Protein AF-0000000085171346 (afdb_homodimer)

pLDDT: mean 80.39, std 16.04, range [21.66, 97.88]

Radius of gyration: 39.66 Å; Cα contacts (8 Å, |Δi|>4): 2403; chains: 2; bounding box: 142×146×103 Å

Secondary structure (DSSP, 8-state):
-------------------------HHHHHHHHHHHHHHHHGGGGG-BEEHHHHHHHH---HHHHHHHHHHH-SSS-TTS-TTS--EE-HHHHHHHHHHHHHHHTT--HHHHHHHHHHTHHHHHH-TT-BHHHHHHHHHHHHHHHHHHHHHHHHHHHHHHHHHHHH-TT-EEEEEEEESS---S--HHHHHHHHHHHHH--TT-EEEEEHHHHHT-----S--SS------EEEEE-SS-PBPP--TTEEEEEE--TT-TT-EEEEEEE-SSSPPPPSB-----HHHHHHHHHHHHHHHHHHHHHHHHHHTTT--EETTS------HHHHHHHHHHHHHHHHGGGGGGEEEEEEEES-SSS--EEEEEEEESS-HHHHHH-EEE-STT-SHHHHHHHHHTS-EEES-TTT-TTSTTHHHHT-SEEEEEEE--SSSS--SEEEEEEESSTT-S-SHHHHHHHHHHHHHHHHHHHHHHHHHHHHHHHHHHHHTHHHHHHHHHTSSTT-HHHHHHHHHHHHHHHHHHHHHHH-S-HHHHHHHHHT-EEEEEEEEETTTTT----SSS-HHHHHHHHHHHHHHHH-TT--EEEETTTEEEEEEES--HHHHHHHHHHHHHHHHHSPB--TT--S-B---EEEEEEEEEHHHHHHH-SS-HHHHHHHHHHHHHHHHHHHTT-SS-EEEEETTEEEE-/-------------------------HHHHHHHHHHHHHHHHGGGGG-BEEHHHHHHHH---HHHHHHHHHHH-SSS-TTS-TTS--EE-HHHHHHHHHHHHHHHTT--HHHHHHHHHHTHHHHHH-TT-BHHHHHHHHHHHHHHHHHHHHHHHHHHHHHHHHHHHH-TT-EEEEEEEESS---S--HHHHHHHHHHHHH--TT-EEEEEHHHHHT--------SS------EEEEE-SS-PBPP--TTEEEEEE--TT-TT-EEEEEEE-SSSPPPPSB-----HHHHHHHHHHHHHHHHHHHHHHHHHHTTT--EETTS------HHHHHHHHHHHHHHHHGGGGGGEEEEEEEES-SSS--EEEEEEEESS-HHHHHH-EEE-STT-SHHHHHHHHHTS-EEES-TTT-TTSTTHHHHT-SEEEEEEE--SSSS--SEEEEEEESSTT-S-SHHHHHHHHHHHHHHHHHHHHHHHHHHHHHHHHHHHHTHHHHHHHHHTSSTT-HHHHHHHHHHHHHHHHHHHHHHH-S-HHHHHHHHHT-EEEEEEEEETTTTT----SSS-HHHHHHHHHHHHHHHH-TT---EEETTTEEEEEEES--HHHHHHHHHHHHHHHHHSPB--TT--S-B---EEEEEEEEEHHHHHHH-SS-HHHHHHHHHHHHHHHHHHHTT-SS-EEEEETTEEEE-

InterPro domains:
  IPR000551 MerR-type HTH domain [PF13411] (50-117)
  IPR009061 Putative DNA-binding domain superfamily [SSF46955] (50-120)
  IPR029016 GAF-like domain superfamily [G3DSA:3.30.450.40] (322-468)

Sequence (1384 aa):
MDRTAHGLTSLRNGVKTLPLAPMRDNSEIRTLIDRVLPVVDEWREHLTVSIGRATELTGLKDTQIRYFEELYRQDRDPAASSGVTRSYSLTDLRRLAVFAELLKEGYRPAQAAEIVRSFADAIDYGAAYTVADALRREGDAITDGFLLSRLASQVIFAAQREIGERLPDARIIAMFLVERRIDGVSAEEFVDIARDIATHPQNVLVAVDRAAVIGNESDSSESVWSDDESSIVLFYSRDPWSVPVPDRAQFCYYRPPSTPDATVVFMVESAGYRSIPPELTVKTSARDHLLDWMVRMCLSIFPEFRQATRAHNYRYRSDGYRLAHTRQSLTRLMHRVRDLIFGDDADVSVACLLLPDDLYKPMYLSILAHAGYPEARARQARLMLYGEGEGLSGRAFNAREPFLTLDAEQDLRVFGAQDERCKVALAAPLLSHWDTHPFGVLYLASQRPASPLWSETAFVALVFGNILSELLGRWWLTRLRRKHDNLLHRYVAEYIRWFNGMDMHGPEFNEGLQQIERIWERIAVTSASSGNVRTVVERLSRQYVTLVVLDIDRSRQLHSRGDEPFLLAAQRHVHQAIAQILPDVRGYWFKNDHTLLVLDGYAPEEAIVLIRRIAGRVQMVPVVIEGRTERTTVTISAALKSLSYQELYDLSHHDREVLRSSLMTIIDTIYEQTRGCERTIKVFQHGVWEKVMDRTAHGLTSLRNGVKTLPLAPMRDNSEIRTLIDRVLPVVDEWREHLTVSIGRATELTGLKDTQIRYFEELYRQDRDPAASSGVTRSYSLTDLRRLAVFAELLKEGYRPAQAAEIVRSFADAIDYGAAYTVADALRREGDAITDGFLLSRLASQVIFAAQREIGERLPDARIIAMFLVERRIDGVSAEEFVDIARDIATHPQNVLVAVDRAAVIGNESDSSESVWSDDESSIVLFYSRDPWSVPVPDRAQFCYYRPPSTPDATVVFMVESAGYRSIPPELTVKTSARDHLLDWMVRMCLSIFPEFRQATRAHNYRYRSDGYRLAHTRQSLTRLMHRVRDLIFGDDADVSVACLLLPDDLYKPMYLSILAHAGYPEARARQARLMLYGEGEGLSGRAFNAREPFLTLDAEQDLRVFGAQDERCKVALAAPLLSHWDTHPFGVLYLASQRPASPLWSETAFVALVFGNILSELLGRWWLTRLRRKHDNLLHRYVAEYIRWFNGMDMHGPEFNEGLQQIERIWERIAVTSASSGNVRTVVERLSRQYVTLVVLDIDRSRQLHSRGDEPFLLAAQRHVHQAIAQILPDVRGYWFKNDHTLLVLDGYAPEEAIVLIRRIAGRVQMVPVVIEGRTERTTVTISAALKSLSYQELYDLSHHDREVLRSSLMTIIDTIYEQTRGCERTIKVFQHGVWEKV

Nearest PDB structures (foldseek):
  4zmu-assembly2_D  TM=3.677E-01  e=5.488E-09  Pseudomonas aeruginosa PAO1
  4zmm-assembly1_B  TM=7.211E-01  e=3.772E-04  Pseudomonas aeruginosa PAO1
  7e6g-assembly1_B  TM=4.509E-01  e=1.638E-04  Pseudomonas aeruginosa
  2v0n-assembly1_B  TM=5.466E-01  e=1.286E-03  Caulobacter vibrioides CB15
  5xge-assembly1_A  TM=4.042E-01  e=8.270E-04  Pseudomonas aeruginosa PAO1

Organism: Roseiflexus castenholzii (strain DSM 13941 / HLO8) (NCBI:txid383372)

Structure (mmCIF, N/CA/C/O backbone):
data_AF-0000000085171346-model_v1
#
loop_
_entity.id
_entity.type
_entity.pdbx_description
1 polymer 'Putative transcriptional regulator, MerR family'
#
loop_
_atom_site.group_PDB
_atom_site.id
_atom_site.type_symbol
_atom_site.label_atom_id
_atom_site.label_alt_id
_atom_site.label_comp_id
_atom_site.label_asym_id
_atom_site.label_entity_id
_atom_site.label_seq_id
_atom_site.pdbx_PDB_ins_code
_atom_site.Cartn_x
_atom_site.Cartn_y
_atom_site.Cartn_z
_atom_site.occupancy
_atom_site.B_iso_or_equiv
_atom_site.auth_seq_id
_atom_site.auth_comp_id
_atom_site.auth_asym_id
_atom_site.auth_atom_id
_atom_site.pdbx_PDB_model_num
ATOM 1 N N . MET A 1 1 ? -18.75 100.688 -12.195 1 21.97 1 MET A N 1
ATOM 2 C CA . MET A 1 1 ? -17.375 100.312 -12.555 1 21.97 1 MET A CA 1
ATOM 3 C C . MET A 1 1 ? -17.125 98.875 -12.305 1 21.97 1 MET A C 1
ATOM 5 O O . MET A 1 1 ? -17.359 98.375 -11.211 1 21.97 1 MET A O 1
ATOM 9 N N . ASP A 1 2 ? -17.219 98.062 -13.43 1 23.2 2 ASP A N 1
ATOM 10 C CA . ASP A 1 2 ? -17.422 96.688 -13.875 1 23.2 2 ASP A CA 1
ATOM 11 C C . ASP A 1 2 ? -16.188 95.812 -13.562 1 23.2 2 ASP A C 1
ATOM 13 O O . ASP A 1 2 ? -15.203 95.875 -14.305 1 23.2 2 ASP A O 1
ATOM 17 N N . ARG A 1 3 ? -15.781 95.875 -12.281 1 25.91 3 ARG A N 1
ATOM 18 C CA . ARG A 1 3 ? -14.531 95.312 -11.789 1 25.91 3 ARG A CA 1
ATOM 19 C C . ARG A 1 3 ? -14.414 93.812 -12.148 1 25.91 3 ARG A C 1
ATOM 21 O O . ARG A 1 3 ? -15.266 93.062 -11.773 1 25.91 3 ARG A O 1
ATOM 28 N N . THR A 1 4 ? -13.797 93.562 -13.312 1 23.09 4 THR A N 1
ATOM 29 C CA . THR A 1 4 ? -13.492 92.375 -14.109 1 23.09 4 THR A CA 1
ATOM 30 C C . THR A 1 4 ? -12.672 91.375 -13.297 1 23.09 4 THR A C 1
ATOM 32 O O . THR A 1 4 ? -11.555 91.688 -12.867 1 23.09 4 THR A O 1
ATOM 35 N N . ALA A 1 5 ? -13.336 90.625 -12.414 1 26.7 5 ALA A N 1
ATOM 36 C CA . ALA A 1 5 ? -12.789 89.688 -11.492 1 26.7 5 ALA A CA 1
ATOM 37 C C . ALA A 1 5 ? -11.945 88.625 -12.242 1 26.7 5 ALA A C 1
ATOM 39 O O . ALA A 1 5 ? -12.43 88 -13.18 1 26.7 5 ALA A O 1
ATOM 40 N N . HIS A 1 6 ? -10.633 88.875 -12.461 1 24.28 6 HIS A N 1
ATOM 41 C CA . HIS A 1 6 ? -9.586 88.125 -13.125 1 24.28 6 HIS A CA 1
ATOM 42 C C . HIS A 1 6 ? -9.555 86.688 -12.609 1 24.28 6 HIS A C 1
ATOM 44 O O . HIS A 1 6 ? -9.641 86.438 -11.406 1 24.28 6 HIS A O 1
ATOM 50 N N . GLY A 1 7 ? -9.984 85.688 -13.43 1 22.2 7 GLY A N 1
ATOM 51 C CA . GLY A 1 7 ? -10.195 84.25 -13.344 1 22.2 7 GLY A CA 1
ATOM 52 C C . GLY A 1 7 ? -8.922 83.5 -13.031 1 22.2 7 GLY A C 1
ATOM 53 O O . GLY A 1 7 ? -7.945 83.562 -13.781 1 22.2 7 GLY A O 1
ATOM 54 N N . LEU A 1 8 ? -8.453 83.375 -11.758 1 22.5 8 LEU A N 1
ATOM 55 C CA . LEU A 1 8 ? -7.262 82.625 -11.344 1 22.5 8 LEU A CA 1
ATOM 56 C C . LEU A 1 8 ? -7.293 81.25 -11.891 1 22.5 8 LEU A C 1
ATOM 58 O O . LEU A 1 8 ? -8.211 80.438 -11.602 1 22.5 8 LEU A O 1
ATOM 62 N N . THR A 1 9 ? -6.75 80.938 -13.141 1 22.72 9 THR A N 1
ATOM 63 C CA . THR A 1 9 ? -6.512 79.688 -13.875 1 22.72 9 THR A CA 1
ATOM 64 C C . THR A 1 9 ? -5.707 78.688 -13.031 1 22.72 9 THR A C 1
ATOM 66 O O . THR A 1 9 ? -4.59 79 -12.609 1 22.72 9 THR A O 1
ATOM 69 N N . SER A 1 10 ? -6.344 77.875 -12.125 1 22.83 10 SER A N 1
ATOM 70 C CA . SER A 1 10 ? -5.781 76.812 -11.281 1 22.83 10 SER A CA 1
ATOM 71 C C . SER A 1 10 ? -4.938 75.875 -12.094 1 22.83 10 SER A C 1
ATOM 73 O O . SER A 1 10 ? -5.434 75.25 -13.047 1 22.83 10 SER A O 1
ATOM 75 N N . LEU A 1 11 ? -3.625 76.062 -12.398 1 23.23 11 LEU A N 1
ATOM 76 C CA . LEU A 1 11 ? -2.648 75.188 -13.031 1 23.23 11 LEU A CA 1
ATOM 77 C C . LEU A 1 11 ? -2.629 73.812 -12.367 1 23.23 11 LEU A C 1
ATOM 79 O O . LEU A 1 11 ? -2.148 73.688 -11.234 1 23.23 11 LEU A O 1
ATOM 83 N N . ARG A 1 12 ? -3.674 72.938 -12.555 1 24.38 12 ARG A N 1
ATOM 84 C CA . ARG A 1 12 ? -3.672 71.5 -12.195 1 24.38 12 ARG A CA 1
ATOM 85 C C . ARG A 1 12 ? -2.459 70.812 -12.781 1 24.38 12 ARG A C 1
ATOM 87 O O . ARG A 1 12 ? -2.34 70.688 -14 1 24.38 12 ARG A O 1
ATOM 94 N N . ASN A 1 13 ? -1.239 71 -12.25 1 24.33 13 ASN A N 1
ATOM 95 C CA . ASN A 1 13 ? -0.07 70.25 -12.656 1 24.33 13 ASN A CA 1
ATOM 96 C C . ASN A 1 13 ? -0.399 68.75 -12.797 1 24.33 13 ASN A C 1
ATOM 98 O O . ASN A 1 13 ? -0.906 68.125 -11.859 1 24.33 13 ASN A O 1
ATOM 102 N N . GLY A 1 14 ? -0.839 68.312 -13.969 1 27.05 14 GLY A N 1
ATOM 103 C CA . GLY A 1 14 ? -1.057 66.938 -14.414 1 27.05 14 GLY A CA 1
ATOM 104 C C . GLY A 1 14 ? 0.044 66 -13.992 1 27.05 14 GLY A C 1
ATOM 105 O O . GLY A 1 14 ? 1.166 66.062 -14.492 1 27.05 14 GLY A O 1
ATOM 106 N N . VAL A 1 15 ? 0.15 65.75 -12.703 1 28.81 15 VAL A N 1
ATOM 107 C CA . VAL A 1 15 ? 1.062 64.625 -12.398 1 28.81 15 VAL A CA 1
ATOM 108 C C . VAL A 1 15 ? 0.842 63.5 -13.383 1 28.81 15 VAL A C 1
ATOM 110 O O . VAL A 1 15 ? -0.234 62.906 -13.422 1 28.81 15 VAL A O 1
ATOM 113 N N . LYS A 1 16 ? 1.361 63.656 -14.594 1 31.62 16 LYS A N 1
ATOM 114 C CA . LYS A 1 16 ? 1.414 62.562 -15.562 1 31.62 16 LYS A CA 1
ATOM 115 C C . LYS A 1 16 ? 1.683 61.219 -14.867 1 31.62 16 LYS A C 1
ATOM 117 O O . LYS A 1 16 ? 2.721 61.031 -14.227 1 31.62 16 LYS A O 1
ATOM 122 N N . THR A 1 17 ? 0.627 60.625 -14.516 1 31.89 17 THR A N 1
ATOM 123 C CA . THR A 1 17 ? 0.754 59.219 -14.156 1 31.89 17 THR A CA 1
ATOM 124 C C . THR A 1 17 ? 1.659 58.469 -15.141 1 31.89 17 THR A C 1
ATOM 126 O O . THR A 1 17 ? 1.366 58.438 -16.344 1 31.89 17 THR A O 1
ATOM 129 N N . LEU A 1 18 ? 2.939 58.781 -15.094 1 31.64 18 LEU A N 1
ATOM 130 C CA . LEU A 1 18 ? 3.809 57.938 -15.922 1 31.64 18 LEU A CA 1
ATOM 131 C C . LEU A 1 18 ? 3.184 56.594 -16.188 1 31.64 18 LEU A C 1
ATOM 133 O O . LEU A 1 18 ? 2.662 55.938 -15.258 1 31.64 18 LEU A O 1
ATOM 137 N N . PRO A 1 19 ? 2.762 56.375 -17.406 1 33.16 19 PRO A N 1
ATOM 138 C CA . PRO A 1 19 ? 2.254 55.031 -17.703 1 33.16 19 PRO A CA 1
ATOM 139 C C . PRO A 1 19 ? 3.084 53.938 -17.031 1 33.16 19 PRO A C 1
ATOM 141 O O . PRO A 1 19 ? 4.316 53.969 -17.062 1 33.16 19 PRO A O 1
ATOM 144 N N . LEU A 1 20 ? 2.568 53.375 -16.016 1 35.28 20 LEU A N 1
ATOM 145 C CA . LEU A 1 20 ? 3.182 52.188 -15.43 1 35.28 20 LEU A CA 1
ATOM 146 C C . LEU A 1 20 ? 3.756 51.281 -16.516 1 35.28 20 LEU A C 1
ATOM 148 O O . LEU A 1 20 ? 3.037 50.844 -17.422 1 35.28 20 LEU A O 1
ATOM 152 N N . ALA A 1 21 ? 4.91 51.625 -17.062 1 36.25 21 ALA A N 1
ATOM 153 C CA . ALA A 1 21 ? 5.5 50.656 -17.969 1 36.25 21 ALA A CA 1
ATOM 154 C C . ALA A 1 21 ? 4.953 49.25 -17.703 1 36.25 21 ALA A C 1
ATOM 156 O O . ALA A 1 21 ? 4.703 48.875 -16.547 1 36.25 21 ALA A O 1
ATOM 157 N N . PRO A 1 22 ? 4.402 48.594 -18.703 1 38.31 22 PRO A N 1
ATOM 158 C CA . PRO A 1 22 ? 3.807 47.25 -18.578 1 38.31 22 PRO A CA 1
ATOM 159 C C . PRO A 1 22 ? 4.559 46.375 -17.594 1 38.31 22 PRO A C 1
ATOM 161 O O . PRO A 1 22 ? 5.789 46.281 -17.656 1 38.31 22 PRO A O 1
ATOM 164 N N . MET A 1 23 ? 4.086 46.344 -16.391 1 39.31 23 MET A N 1
ATOM 165 C CA . MET A 1 23 ? 4.52 45.469 -15.297 1 39.31 23 MET A CA 1
ATOM 166 C C . MET A 1 23 ? 5.164 44.188 -15.828 1 39.31 23 MET A C 1
ATOM 168 O O . MET A 1 23 ? 4.551 43.469 -16.594 1 39.31 23 MET A O 1
ATOM 172 N N . ARG A 1 24 ? 6.301 44.156 -16.062 1 44.88 24 ARG A N 1
ATOM 173 C CA . ARG A 1 24 ? 7.008 42.906 -16.281 1 44.88 24 ARG A CA 1
ATOM 174 C C . ARG A 1 24 ? 6.281 41.75 -15.602 1 44.88 24 ARG A C 1
ATOM 176 O O . ARG A 1 24 ? 5.543 41.938 -14.633 1 44.88 24 ARG A O 1
ATOM 183 N N . ASP A 1 25 ? 6.34 40.438 -16.203 1 54.75 25 ASP A N 1
ATOM 184 C CA . ASP A 1 25 ? 5.66 39.156 -16.031 1 54.75 25 ASP A CA 1
ATOM 185 C C . ASP A 1 25 ? 5.688 38.719 -14.57 1 54.75 25 ASP A C 1
ATOM 187 O O . ASP A 1 25 ? 6.73 38.781 -13.914 1 54.75 25 ASP A O 1
ATOM 191 N N . ASN A 1 26 ? 4.461 38.906 -13.93 1 61.94 26 ASN A N 1
ATOM 192 C CA . ASN A 1 26 ? 4.188 38.406 -12.594 1 61.94 26 ASN A CA 1
ATOM 193 C C . ASN A 1 26 ? 5.039 37.156 -12.273 1 61.94 26 ASN A C 1
ATOM 195 O O . ASN A 1 26 ? 5.492 37 -11.141 1 61.94 26 ASN A O 1
ATOM 199 N N . SER A 1 27 ? 5.34 36.594 -13.359 1 64.75 27 SER A N 1
ATOM 200 C CA . SER A 1 27 ? 6.121 35.375 -13.148 1 64.75 27 SER A CA 1
ATOM 201 C C . SER A 1 27 ? 7.566 35.688 -12.789 1 64.75 27 SER A C 1
ATOM 203 O O . SER A 1 27 ? 8.172 35 -11.961 1 64.75 27 SER A O 1
ATOM 205 N N . GLU A 1 28 ? 8.078 36.781 -13.422 1 71.5 28 GLU A N 1
ATOM 206 C CA . GLU A 1 28 ? 9.469 37.156 -13.156 1 71.5 28 GLU A CA 1
ATOM 207 C C . GLU A 1 28 ? 9.633 37.688 -11.734 1 71.5 28 GLU A C 1
ATOM 209 O O . GLU A 1 28 ? 10.633 37.375 -11.07 1 71.5 28 GLU A O 1
ATOM 214 N N . ILE A 1 29 ? 8.68 38.438 -11.305 1 75.81 29 ILE A N 1
ATOM 215 C CA . ILE A 1 29 ? 8.742 39 -9.961 1 75.81 29 ILE A CA 1
ATOM 216 C C . ILE A 1 29 ? 8.609 37.875 -8.93 1 75.81 29 ILE A C 1
ATOM 218 O O . ILE A 1 29 ? 9.32 37.875 -7.918 1 75.81 29 ILE A O 1
ATOM 222 N N . ARG A 1 30 ? 7.844 36.969 -9.297 1 71.12 30 ARG A N 1
ATOM 223 C CA . ARG A 1 30 ? 7.676 35.844 -8.398 1 71.12 30 ARG A CA 1
ATOM 224 C C . ARG A 1 30 ? 8.961 35.031 -8.289 1 71.12 30 ARG A C 1
ATOM 226 O O . ARG A 1 30 ? 9.336 34.594 -7.203 1 71.12 30 ARG A O 1
ATOM 233 N N . THR A 1 31 ? 9.523 34.875 -9.406 1 72.19 31 THR A N 1
ATOM 234 C CA . THR A 1 31 ? 10.797 34.188 -9.406 1 72.19 31 THR A CA 1
ATOM 235 C C . THR A 1 31 ? 11.828 34.906 -8.555 1 72.19 31 THR A C 1
ATOM 237 O O . THR A 1 31 ? 12.625 34.281 -7.852 1 72.19 31 THR A O 1
ATOM 240 N N . LEU A 1 32 ? 11.828 36.188 -8.734 1 76.81 32 LEU A N 1
ATOM 241 C CA . LEU A 1 32 ? 12.734 37 -7.949 1 76.81 32 LEU A CA 1
ATOM 242 C C . LEU A 1 32 ? 12.453 36.844 -6.457 1 76.81 32 LEU A C 1
ATOM 244 O O . LEU A 1 32 ? 13.383 36.688 -5.66 1 76.81 32 LEU A O 1
ATOM 248 N N . ILE A 1 33 ? 11.25 36.875 -6.086 1 76.88 33 ILE A N 1
ATOM 249 C CA . ILE A 1 33 ? 10.852 36.75 -4.691 1 76.88 33 ILE A CA 1
ATOM 250 C C . ILE A 1 33 ? 11.297 35.375 -4.16 1 76.88 33 ILE A C 1
ATOM 252 O O . ILE A 1 33 ? 11.844 35.281 -3.059 1 76.88 33 ILE A O 1
ATOM 256 N N . ASP A 1 34 ? 11.164 34.438 -5.031 1 68 34 ASP A N 1
ATOM 257 C CA . ASP A 1 34 ? 11.523 33.062 -4.645 1 68 34 ASP A CA 1
ATOM 258 C C . ASP A 1 34 ? 13.023 32.938 -4.402 1 68 34 ASP A C 1
ATOM 260 O O . ASP A 1 34 ? 13.461 32.125 -3.578 1 68 34 ASP A O 1
ATOM 264 N N . ARG A 1 35 ? 13.664 33.656 -5.102 1 70.19 35 ARG A N 1
ATOM 265 C CA . ARG A 1 35 ? 15.117 33.625 -4.98 1 70.19 35 ARG A CA 1
ATOM 266 C C . ARG A 1 35 ? 15.586 34.406 -3.748 1 70.19 35 ARG A C 1
ATOM 268 O O . ARG A 1 35 ? 16.531 34 -3.072 1 70.19 35 ARG A O 1
ATOM 275 N N . VAL A 1 36 ? 14.906 35.438 -3.398 1 75.81 36 VAL A N 1
ATOM 276 C CA . VAL A 1 36 ? 15.375 36.406 -2.389 1 75.81 36 VAL A CA 1
ATOM 277 C C . VAL A 1 36 ? 14.945 35.906 -1.002 1 75.81 36 VAL A C 1
ATOM 279 O O . VAL A 1 36 ? 15.727 36 -0.049 1 75.81 36 VAL A O 1
ATOM 282 N N . LEU A 1 37 ? 13.789 35.344 -0.91 1 73.5 37 LEU A N 1
ATOM 283 C CA . LEU A 1 37 ? 13.172 35.125 0.396 1 73.5 37 LEU A CA 1
ATOM 284 C C . LEU A 1 37 ? 13.938 34.062 1.19 1 73.5 37 LEU A C 1
ATOM 286 O O . LEU A 1 37 ? 14.164 34.219 2.393 1 73.5 37 LEU A O 1
ATOM 290 N N . PRO A 1 38 ? 14.383 33.031 0.44 1 65.62 38 PRO A N 1
ATOM 291 C CA . PRO A 1 38 ? 15.148 32.062 1.237 1 65.62 38 PRO A CA 1
ATOM 292 C C . PRO A 1 38 ? 16.391 32.688 1.88 1 65.62 38 PRO A C 1
ATOM 294 O O . PRO A 1 38 ? 16.766 32.312 2.994 1 65.62 38 PRO A O 1
ATOM 297 N N . VAL A 1 39 ? 17 33.625 1.262 1 69.19 39 VAL A N 1
ATOM 298 C CA . VAL A 1 39 ? 18.172 34.312 1.784 1 69.19 39 VAL A CA 1
ATOM 299 C C . VAL A 1 39 ? 17.797 35.156 2.996 1 69.19 39 VAL A C 1
ATOM 301 O O . VAL A 1 39 ? 18.516 35.188 3.992 1 69.19 39 VAL A O 1
ATOM 304 N N . VAL A 1 40 ? 16.688 35.781 2.848 1 74.88 40 VAL A N 1
ATOM 305 C CA . VAL A 1 40 ? 16.234 36.656 3.924 1 74.88 40 VAL A CA 1
ATOM 306 C C . VAL A 1 40 ? 15.883 35.812 5.152 1 74.88 40 VAL A C 1
ATOM 308 O O . VAL A 1 40 ? 16.109 36.25 6.289 1 74.88 40 VAL A O 1
ATOM 311 N N . ASP A 1 41 ? 15.422 34.688 4.875 1 68.81 41 ASP A N 1
ATOM 312 C CA . ASP A 1 41 ? 15.023 33.812 5.988 1 68.81 41 ASP A CA 1
ATOM 313 C C . ASP A 1 41 ? 16.234 33.438 6.852 1 68.81 41 ASP A C 1
ATOM 315 O O . ASP A 1 41 ? 16.078 33.188 8.047 1 68.81 41 ASP A O 1
ATOM 319 N N . GLU A 1 42 ? 17.312 33.469 6.246 1 66.31 42 GLU A N 1
ATOM 320 C CA . GLU A 1 42 ? 18.531 33.219 7 1 66.31 42 GLU A CA 1
ATOM 321 C C . GLU A 1 42 ? 18.859 34.375 7.922 1 66.31 42 GLU A C 1
ATOM 323 O O . GLU A 1 42 ? 19.625 34.219 8.883 1 66.31 42 GLU A O 1
ATOM 328 N N . TRP A 1 43 ? 18.281 35.531 7.621 1 72.75 43 TRP A N 1
ATOM 329 C CA . TRP A 1 43 ? 18.594 36.719 8.406 1 72.75 43 TRP A CA 1
ATOM 330 C C . TRP A 1 43 ? 17.875 36.688 9.75 1 72.75 43 TRP A C 1
ATOM 332 O O . TRP A 1 43 ? 18.078 37.562 10.594 1 72.75 43 TRP A O 1
ATOM 342 N N . ARG A 1 44 ? 17.109 35.625 9.922 1 72.38 44 ARG A N 1
ATOM 343 C CA . ARG A 1 44 ? 16.359 35.5 11.172 1 72.38 44 ARG A CA 1
ATOM 344 C C . ARG A 1 44 ? 17.297 35.5 12.367 1 72.38 44 ARG A C 1
ATOM 346 O O . ARG A 1 44 ? 16.938 35.969 13.445 1 72.38 44 ARG A O 1
ATOM 353 N N . GLU A 1 45 ? 18.375 34.969 12.086 1 68.44 45 GLU A N 1
ATOM 354 C CA . GLU A 1 45 ? 19.359 34.844 13.164 1 68.44 45 GLU A CA 1
ATOM 355 C C . GLU A 1 45 ? 19.875 36.188 13.617 1 68.44 45 GLU A C 1
ATOM 357 O O . GLU A 1 45 ? 20.375 36.344 14.734 1 68.44 45 GLU A O 1
ATOM 362 N N . HIS A 1 46 ? 19.688 37.188 12.82 1 75.06 46 HIS A N 1
ATOM 363 C CA . HIS A 1 46 ? 20.203 38.5 13.125 1 75.06 46 HIS A CA 1
ATOM 364 C C . HIS A 1 46 ? 19.172 39.344 13.859 1 75.06 46 HIS A C 1
ATOM 366 O O . HIS A 1 46 ? 19.484 40.438 14.352 1 75.06 46 HIS A O 1
ATOM 372 N N . LEU A 1 47 ? 18.047 38.844 13.891 1 79.75 47 LEU A N 1
ATOM 373 C CA . LEU A 1 47 ? 16.969 39.625 14.516 1 79.75 47 LEU A CA 1
ATOM 374 C C . LEU A 1 47 ? 17.078 39.562 16.031 1 79.75 47 LEU A C 1
ATOM 376 O O . LEU A 1 47 ? 17.375 38.5 16.609 1 79.75 47 LEU A O 1
ATOM 380 N N . THR A 1 48 ? 17.016 40.719 16.688 1 82.62 48 THR A N 1
ATOM 381 C CA . THR A 1 48 ? 17.125 40.781 18.141 1 82.62 48 THR A CA 1
ATOM 382 C C . THR A 1 48 ? 16.047 41.688 18.719 1 82.62 48 THR A C 1
ATOM 384 O O . THR A 1 48 ? 15.336 42.375 17.984 1 82.62 48 THR A O 1
ATOM 387 N N . VAL A 1 49 ? 15.859 41.594 19.953 1 80.94 49 VAL A N 1
ATOM 388 C CA . VAL A 1 49 ? 15.008 42.531 20.688 1 80.94 49 VAL A CA 1
ATOM 389 C C . VAL A 1 49 ? 15.836 43.281 21.734 1 80.94 49 VAL A C 1
ATOM 391 O O . VAL A 1 49 ? 16.891 42.781 22.156 1 80.94 49 VAL A O 1
ATOM 394 N N . SER A 1 50 ? 15.383 44.531 22.109 1 80.19 50 SER A N 1
ATOM 395 C CA . SER A 1 50 ? 16.031 45.312 23.172 1 80.19 50 SER A CA 1
ATOM 396 C C . SER A 1 50 ? 15.742 44.688 24.547 1 80.19 50 SER A C 1
ATOM 398 O O . SER A 1 50 ? 14.883 43.812 24.672 1 80.19 50 SER A O 1
ATOM 400 N N . ILE A 1 51 ? 16.531 45.125 25.469 1 81.5 51 ILE A N 1
ATOM 401 C CA . ILE A 1 51 ? 16.359 44.625 26.828 1 81.5 51 ILE A CA 1
ATOM 402 C C . ILE A 1 51 ? 14.961 44.938 27.328 1 81.5 51 ILE A C 1
ATOM 404 O O . ILE A 1 51 ? 14.352 44.156 28.062 1 81.5 51 ILE A O 1
ATOM 408 N N . GLY A 1 52 ? 14.461 46.156 26.969 1 78.62 52 GLY A N 1
ATOM 409 C CA . GLY A 1 52 ? 13.109 46.5 27.359 1 78.62 52 GLY A CA 1
ATOM 410 C C . GLY A 1 52 ? 12.062 45.531 26.844 1 78.62 52 GLY A C 1
ATOM 411 O O . GLY A 1 52 ? 11.18 45.094 27.594 1 78.62 52 GLY A O 1
ATOM 412 N N . ARG A 1 53 ? 12.188 45.219 25.641 1 83.5 53 ARG A N 1
ATOM 413 C CA . ARG A 1 53 ? 11.242 44.281 25.031 1 83.5 53 ARG A CA 1
ATOM 414 C C . ARG A 1 53 ? 11.422 42.875 25.609 1 83.5 53 ARG A C 1
ATOM 416 O O . ARG A 1 53 ? 10.445 42.125 25.781 1 83.5 53 ARG A O 1
ATOM 423 N N . ALA A 1 54 ? 12.633 42.531 25.859 1 87.31 54 ALA A N 1
ATOM 424 C CA . ALA A 1 54 ? 12.891 41.219 26.484 1 87.31 54 ALA A CA 1
ATOM 425 C C . ALA A 1 54 ? 12.211 41.125 27.844 1 87.31 54 ALA A C 1
ATOM 427 O O . ALA A 1 54 ? 11.664 40.062 28.188 1 87.31 54 ALA A O 1
ATOM 428 N N . THR A 1 55 ? 12.266 42.188 28.547 1 86.81 55 THR A N 1
ATOM 429 C CA . THR A 1 55 ? 11.602 42.219 29.844 1 86.81 55 THR A CA 1
ATOM 430 C C . THR A 1 55 ? 10.094 42.031 29.688 1 86.81 55 THR A C 1
ATOM 432 O O . THR A 1 55 ? 9.484 41.281 30.453 1 86.81 55 THR A O 1
ATOM 435 N N . GLU A 1 56 ? 9.57 42.656 28.734 1 85.44 56 GLU A N 1
ATOM 436 C CA . GLU A 1 56 ? 8.141 42.531 28.484 1 85.44 56 GLU A CA 1
ATOM 437 C C . GLU A 1 56 ? 7.758 41.094 28.094 1 85.44 56 GLU A C 1
ATOM 439 O O . GLU A 1 56 ? 6.73 40.594 28.531 1 85.44 56 GLU A O 1
ATOM 444 N N . LEU A 1 57 ? 8.562 40.469 27.312 1 87.12 57 LEU A N 1
ATOM 445 C CA . LEU A 1 57 ? 8.258 39.156 26.766 1 87.12 57 LEU A CA 1
ATOM 446 C C . LEU A 1 57 ? 8.453 38.094 27.828 1 87.12 57 LEU A C 1
ATOM 448 O O . LEU A 1 57 ? 7.641 37.156 27.938 1 87.12 57 LEU A O 1
ATOM 452 N N . THR A 1 58 ? 9.469 38.219 28.594 1 88.81 58 THR A N 1
ATOM 453 C CA . THR A 1 58 ? 9.836 37.156 29.516 1 88.81 58 THR A CA 1
ATOM 454 C C . THR A 1 58 ? 9.227 37.406 30.891 1 88.81 58 THR A C 1
ATOM 456 O O . THR A 1 58 ? 9.094 36.469 31.688 1 88.81 58 THR A O 1
ATOM 459 N N . GLY A 1 59 ? 8.922 38.625 31.141 1 84.31 59 GLY A N 1
ATOM 460 C CA . GLY A 1 59 ? 8.438 38.969 32.469 1 84.31 59 GLY A CA 1
ATOM 461 C C . GLY A 1 59 ? 9.547 39.188 33.469 1 84.31 59 GLY A C 1
ATOM 462 O O . GLY A 1 59 ? 9.289 39.375 34.656 1 84.31 59 GLY A O 1
ATOM 463 N N . LEU A 1 60 ? 10.766 39.062 33.062 1 89.38 60 LEU A N 1
ATOM 464 C CA . LEU A 1 60 ? 11.914 39.281 33.938 1 89.38 60 LEU A CA 1
ATOM 465 C C . LEU A 1 60 ? 12.219 40.781 34.062 1 89.38 60 LEU A C 1
ATOM 467 O O . LEU A 1 60 ? 11.969 41.531 33.125 1 89.38 60 LEU A O 1
ATOM 471 N N . LYS A 1 61 ? 12.641 41.188 35.188 1 86.5 61 LYS A N 1
ATOM 472 C CA . LYS A 1 61 ? 13.117 42.562 35.344 1 86.5 61 LYS A CA 1
ATOM 473 C C . LYS A 1 61 ? 14.477 42.75 34.656 1 86.5 61 LYS A C 1
ATOM 475 O O . LYS A 1 61 ? 15.219 41.781 34.469 1 86.5 61 LYS A O 1
ATOM 480 N N . ASP A 1 62 ? 14.781 43.938 34.312 1 87.94 62 ASP A N 1
ATOM 481 C CA . ASP A 1 62 ? 16.062 44.281 33.688 1 87.94 62 ASP A CA 1
ATOM 482 C C . ASP A 1 62 ? 17.219 43.781 34.531 1 87.94 62 ASP A C 1
ATOM 484 O O . ASP A 1 62 ? 18.188 43.219 34 1 87.94 62 ASP A O 1
ATOM 488 N N . THR A 1 63 ? 17.047 43.906 35.75 1 85.81 63 THR A N 1
ATOM 489 C CA . THR A 1 63 ? 18.109 43.5 36.656 1 85.81 63 THR A CA 1
ATOM 490 C C . THR A 1 63 ? 18.297 42 36.656 1 85.81 63 THR A C 1
ATOM 492 O O . THR A 1 63 ? 19.422 41.5 36.781 1 85.81 63 THR A O 1
ATOM 495 N N . GLN A 1 64 ? 17.219 41.312 36.594 1 88.12 64 GLN A N 1
ATOM 496 C CA . GLN A 1 64 ? 17.281 39.875 36.562 1 88.12 64 GLN A CA 1
ATOM 497 C C . GLN A 1 64 ? 17.938 39.375 35.25 1 88.12 64 GLN A C 1
ATOM 499 O O . GLN A 1 64 ? 18.703 38.406 35.281 1 88.12 64 GLN A O 1
ATOM 504 N N . ILE A 1 65 ? 17.609 40 34.156 1 90.5 65 ILE A N 1
ATOM 505 C CA . ILE A 1 65 ? 18.203 39.656 32.875 1 90.5 65 ILE A CA 1
ATOM 506 C C . ILE A 1 65 ? 19.703 39.875 32.906 1 90.5 65 ILE A C 1
ATOM 508 O O . ILE A 1 65 ? 20.484 39.031 32.5 1 90.5 65 ILE A O 1
ATOM 512 N N . ARG A 1 66 ? 20.125 41 33.406 1 83.19 66 ARG A N 1
ATOM 513 C CA . ARG A 1 66 ? 21.547 41.312 33.531 1 83.19 66 ARG A CA 1
ATOM 514 C C . ARG A 1 66 ? 22.25 40.312 34.438 1 83.19 66 ARG A C 1
ATOM 516 O O . ARG A 1 66 ? 23.391 39.906 34.156 1 83.19 66 ARG A O 1
ATOM 523 N N . TYR A 1 67 ? 21.578 40.062 35.5 1 85.25 67 TYR A N 1
ATOM 524 C CA . TYR A 1 67 ? 22.125 39.094 36.438 1 85.25 67 TYR A CA 1
ATOM 525 C C . TYR A 1 67 ? 22.312 37.719 35.781 1 85.25 67 TYR A C 1
ATOM 527 O O . TYR A 1 67 ? 23.328 37.062 36 1 85.25 67 TYR A O 1
ATOM 535 N N . PHE A 1 68 ? 21.344 37.281 35.062 1 90.25 68 PHE A N 1
ATOM 536 C CA . PHE A 1 68 ? 21.453 36.031 34.312 1 90.25 68 PHE A CA 1
ATOM 537 C C . PHE A 1 68 ? 22.656 36.062 33.375 1 90.25 68 PHE A C 1
ATOM 539 O O . PHE A 1 68 ? 23.406 35.094 33.281 1 90.25 68 PHE A O 1
ATOM 546 N N . GLU A 1 69 ? 22.766 37.125 32.656 1 84.88 69 GLU A N 1
ATOM 547 C CA . GLU A 1 69 ? 23.875 37.25 31.703 1 84.88 69 GLU A CA 1
ATOM 548 C C . GLU A 1 69 ? 25.219 37.125 32.406 1 84.88 69 GLU A C 1
ATOM 550 O O . GLU A 1 69 ? 26.156 36.562 31.875 1 84.88 69 GLU A O 1
ATOM 555 N N . GLU A 1 70 ? 25.234 37.688 33.5 1 78.19 70 GLU A N 1
ATOM 556 C CA . GLU A 1 70 ? 26.453 37.625 34.312 1 78.19 70 GLU A CA 1
ATOM 557 C C . GLU A 1 70 ? 26.734 36.188 34.75 1 78.19 70 GLU A C 1
ATOM 559 O O . GLU A 1 70 ? 27.875 35.719 34.719 1 78.19 70 GLU A O 1
ATOM 564 N N . LEU A 1 71 ? 25.703 35.5 35.156 1 78.12 71 LEU A N 1
ATOM 565 C CA . LEU A 1 71 ? 25.828 34.125 35.625 1 78.12 71 LEU A CA 1
ATOM 566 C C . LEU A 1 71 ? 26.156 33.219 34.469 1 78.12 71 LEU A C 1
ATOM 568 O O . LEU A 1 71 ? 26.938 32.25 34.625 1 78.12 71 LEU A O 1
ATOM 572 N N . TYR A 1 72 ? 25.484 33.375 33.25 1 73.75 72 TYR A N 1
ATOM 573 C CA . TYR A 1 72 ? 25.594 32.5 32.094 1 73.75 72 TYR A CA 1
ATOM 574 C C . TYR A 1 72 ? 26.875 32.781 31.312 1 73.75 72 TYR A C 1
ATOM 576 O O . TYR A 1 72 ? 27.5 31.844 30.781 1 73.75 72 TYR A O 1
ATOM 584 N N . ARG A 1 73 ? 27.266 33.969 30.703 1 59.22 73 ARG A N 1
ATOM 585 C CA . ARG A 1 73 ? 28.422 34.406 29.906 1 59.22 73 ARG A CA 1
ATOM 586 C C . ARG A 1 73 ? 29.719 34.281 30.703 1 59.22 73 ARG A C 1
ATOM 588 O O . ARG A 1 73 ? 30.359 35.281 31 1 59.22 73 ARG A O 1
ATOM 595 N N . GLN A 1 74 ? 30.062 33.312 31.391 1 46.34 74 GLN A N 1
ATOM 596 C CA . GLN A 1 74 ? 31.438 33.5 31.828 1 46.34 74 GLN A CA 1
ATOM 597 C C . GLN A 1 74 ? 32.312 33.938 30.656 1 46.34 74 GLN A C 1
ATOM 599 O O . GLN A 1 74 ? 33.281 34.688 30.859 1 46.34 74 GLN A O 1
ATOM 604 N N . ASP A 1 75 ? 32.312 33.219 29.453 1 40.44 75 ASP A N 1
ATOM 605 C CA . ASP A 1 75 ? 33.406 33.5 28.531 1 40.44 75 ASP A CA 1
ATOM 606 C C . ASP A 1 75 ? 33.062 34.625 27.578 1 40.44 75 ASP A C 1
ATOM 608 O O . ASP A 1 75 ? 33.656 34.75 26.5 1 40.44 75 ASP A O 1
ATOM 612 N N . ARG A 1 76 ? 31.953 35.25 27.625 1 39.62 76 ARG A N 1
ATOM 613 C CA . ARG A 1 76 ? 31.875 36.344 26.656 1 39.62 76 ARG A CA 1
ATOM 614 C C . ARG A 1 76 ? 32.906 37.406 26.953 1 39.62 76 ARG A C 1
ATOM 616 O O . ARG A 1 76 ? 33.25 37.656 28.125 1 39.62 76 ARG A O 1
ATOM 623 N N . ASP A 1 77 ? 33.75 37.688 25.938 1 37.28 77 ASP A N 1
ATOM 624 C CA . ASP A 1 77 ? 34.719 38.781 25.969 1 37.28 77 ASP A CA 1
ATOM 625 C C . ASP A 1 77 ? 34.188 40 26.656 1 37.28 77 ASP A C 1
ATOM 627 O O . ASP A 1 77 ? 33.094 40.5 26.312 1 37.28 77 ASP A O 1
ATOM 631 N N . PRO A 1 78 ? 34.594 40.312 27.828 1 38.62 78 PRO A N 1
ATOM 632 C CA . PRO A 1 78 ? 34.312 41.562 28.547 1 38.62 78 PRO A CA 1
ATOM 633 C C . PRO A 1 78 ? 34.25 42.781 27.641 1 38.62 78 PRO A C 1
ATOM 635 O O . PRO A 1 78 ? 33.969 43.906 28.109 1 38.62 78 PRO A O 1
ATOM 638 N N . ALA A 1 79 ? 34.969 42.812 26.531 1 36.47 79 ALA A N 1
ATOM 639 C CA . ALA A 1 79 ? 35.25 44 25.75 1 36.47 79 ALA A CA 1
ATOM 640 C C . ALA A 1 79 ? 33.969 44.531 25.094 1 36.47 79 ALA A C 1
ATOM 642 O O . ALA A 1 79 ? 34.031 45.375 24.203 1 36.47 79 ALA A O 1
ATOM 643 N N . ALA A 1 80 ? 32.844 43.844 25.125 1 38.56 80 ALA A N 1
ATOM 644 C CA . ALA A 1 80 ? 31.781 44.625 24.516 1 38.56 80 ALA A CA 1
ATOM 645 C C . ALA A 1 80 ? 31.562 45.938 25.266 1 38.56 80 ALA A C 1
ATOM 647 O O . ALA A 1 80 ? 31.438 45.938 26.484 1 38.56 80 ALA A O 1
ATOM 648 N N . SER A 1 81 ? 31.922 47.031 24.609 1 36.91 81 SER A N 1
ATOM 649 C CA . SER A 1 81 ? 31.969 48.438 24.953 1 36.91 81 SER A CA 1
ATOM 650 C C . SER A 1 81 ? 30.734 48.844 25.766 1 36.91 81 SER A C 1
ATOM 652 O O . SER A 1 81 ? 29.672 48.281 25.609 1 36.91 81 SER A O 1
ATOM 654 N N . SER A 1 82 ? 30.812 49.625 26.859 1 39.91 82 SER A N 1
ATOM 655 C CA . SER A 1 82 ? 29.969 50.312 27.844 1 39.91 82 SER A CA 1
ATOM 656 C C . SER A 1 82 ? 28.625 50.719 27.25 1 39.91 82 SER A C 1
ATOM 658 O O . SER A 1 82 ? 27.625 50.844 27.969 1 39.91 82 SER A O 1
ATOM 660 N N . GLY A 1 83 ? 28.484 51.375 25.984 1 40.72 83 GLY A N 1
ATOM 661 C CA . GLY A 1 83 ? 27.391 52.125 25.406 1 40.72 83 GLY A CA 1
ATOM 662 C C . GLY A 1 83 ? 26.438 51.25 24.609 1 40.72 83 GLY A C 1
ATOM 663 O O . GLY A 1 83 ? 25.516 51.75 23.953 1 40.72 83 GLY A O 1
ATOM 664 N N . VAL A 1 84 ? 26.734 50.031 24.266 1 48.66 84 VAL A N 1
ATOM 665 C CA . VAL A 1 84 ? 25.969 49.344 23.234 1 48.66 84 VAL A CA 1
ATOM 666 C C . VAL A 1 84 ? 24.734 48.688 23.859 1 48.66 84 VAL A C 1
ATOM 668 O O . VAL A 1 84 ? 24.844 48 24.859 1 48.66 84 VAL A O 1
ATOM 671 N N . THR A 1 85 ? 23.531 49.188 23.484 1 59.12 85 THR A N 1
ATOM 672 C CA . THR A 1 85 ? 22.188 48.719 23.844 1 59.12 85 THR A CA 1
ATOM 673 C C . THR A 1 85 ? 22.109 47.188 23.734 1 59.12 85 THR A C 1
ATOM 675 O O . THR A 1 85 ? 22.469 46.594 22.703 1 59.12 85 THR A O 1
ATOM 678 N N . ARG A 1 86 ? 22 46.531 24.875 1 72.25 86 ARG A N 1
ATOM 679 C CA . ARG A 1 86 ? 21.828 45.094 24.984 1 72.25 86 ARG A CA 1
ATOM 680 C C . ARG A 1 86 ? 20.734 44.594 24.047 1 72.25 86 ARG A C 1
ATOM 682 O O . ARG A 1 86 ? 19.656 45.219 23.969 1 72.25 86 ARG A O 1
ATOM 689 N N . SER A 1 87 ? 21.094 43.75 23.078 1 81.81 87 SER A N 1
ATOM 690 C CA . SER A 1 87 ? 20.156 43.125 22.156 1 81.81 87 SER A CA 1
ATOM 691 C C . SER A 1 87 ? 20.141 41.625 22.328 1 81.81 87 SER A C 1
ATOM 693 O O . SER A 1 87 ? 21.156 41 22.656 1 81.81 87 SER A O 1
ATOM 695 N N . TYR A 1 88 ? 18.953 40.969 22.312 1 84.19 88 TYR A N 1
ATOM 696 C CA . TYR A 1 88 ? 18.75 39.562 22.562 1 84.19 88 TYR A CA 1
ATOM 697 C C . TYR A 1 88 ? 18.172 38.875 21.328 1 84.19 88 TYR A C 1
ATOM 699 O O . TYR A 1 88 ? 17.141 39.281 20.812 1 84.19 88 TYR A O 1
ATOM 707 N N . SER A 1 89 ? 18.828 37.812 20.875 1 81.88 89 SER A N 1
ATOM 708 C CA . SER A 1 89 ? 18.344 36.969 19.781 1 81.88 89 SER A CA 1
ATOM 709 C C . SER A 1 89 ? 17.234 36.031 20.266 1 81.88 89 SER A C 1
ATOM 711 O O . SER A 1 89 ? 16.922 36 21.453 1 81.88 89 SER A O 1
ATOM 713 N N . LEU A 1 90 ? 16.734 35.312 19.297 1 78.56 90 LEU A N 1
ATOM 714 C CA . LEU A 1 90 ? 15.719 34.344 19.688 1 78.56 90 LEU A CA 1
ATOM 715 C C . LEU A 1 90 ? 16.312 33.281 20.609 1 78.56 90 LEU A C 1
ATOM 717 O O . LEU A 1 90 ? 15.648 32.844 21.562 1 78.56 90 LEU A O 1
ATOM 721 N N . THR A 1 91 ? 17.484 32.938 20.328 1 77.69 91 THR A N 1
ATOM 722 C CA . THR A 1 91 ? 18.172 31.953 21.172 1 77.69 91 THR A CA 1
ATOM 723 C C . THR A 1 91 ? 18.328 32.5 22.594 1 77.69 91 THR A C 1
ATOM 725 O O . THR A 1 91 ? 18.156 31.75 23.562 1 77.69 91 THR A O 1
ATOM 728 N N . ASP A 1 92 ? 18.672 33.75 22.641 1 81.12 92 ASP A N 1
ATOM 729 C CA . ASP A 1 92 ? 18.797 34.375 23.953 1 81.12 92 ASP A CA 1
ATOM 730 C C . ASP A 1 92 ? 17.453 34.406 24.672 1 81.12 92 ASP A C 1
ATOM 732 O O . ASP A 1 92 ? 17.391 34.156 25.875 1 81.12 92 ASP A O 1
ATOM 736 N N . LEU A 1 93 ? 16.484 34.719 23.844 1 84.88 93 LEU A N 1
ATOM 737 C CA . LEU A 1 93 ? 15.148 34.781 24.438 1 84.88 93 LEU A CA 1
ATOM 738 C C . LEU A 1 93 ? 14.711 33.406 24.953 1 84.88 93 LEU A C 1
ATOM 740 O O . LEU A 1 93 ? 14.047 33.312 25.984 1 84.88 93 LEU A O 1
ATOM 744 N N . ARG A 1 94 ? 15.023 32.438 24.219 1 83.31 94 ARG A N 1
ATOM 745 C CA . ARG A 1 94 ? 14.719 31.094 24.672 1 83.31 94 ARG A CA 1
ATOM 746 C C . ARG A 1 94 ? 15.344 30.812 26.031 1 83.31 94 ARG A C 1
ATOM 748 O O . ARG A 1 94 ? 14.672 30.328 26.938 1 83.31 94 ARG A O 1
ATOM 755 N N . ARG A 1 95 ? 16.547 31.172 26.125 1 85.75 95 ARG A N 1
ATOM 756 C CA . ARG A 1 95 ? 17.281 30.938 27.375 1 85.75 95 ARG A CA 1
ATOM 757 C C . ARG A 1 95 ? 16.703 31.781 28.516 1 85.75 95 ARG A C 1
ATOM 759 O O . ARG A 1 95 ? 16.531 31.281 29.625 1 85.75 95 ARG A O 1
ATOM 766 N N . LEU A 1 96 ? 16.391 32.969 28.188 1 87.19 96 LEU A N 1
ATOM 767 C CA . LEU A 1 96 ? 15.812 33.844 29.188 1 87.19 96 LEU A CA 1
ATOM 768 C C . LEU A 1 96 ? 14.438 33.344 29.625 1 87.19 96 LEU A C 1
ATOM 770 O O . LEU A 1 96 ? 14.094 33.438 30.812 1 87.19 96 LEU A O 1
ATOM 774 N N . ALA A 1 97 ? 13.703 32.875 28.625 1 88.88 97 ALA A N 1
ATOM 775 C CA . ALA A 1 97 ? 12.359 32.406 28.938 1 88.88 97 ALA A CA 1
ATOM 776 C C . ALA A 1 97 ? 12.414 31.188 29.859 1 88.88 97 ALA A C 1
ATOM 778 O O . ALA A 1 97 ? 11.625 31.094 30.812 1 88.88 97 ALA A O 1
ATOM 779 N N . VAL A 1 98 ? 13.281 30.328 29.547 1 87.69 98 VAL A N 1
ATOM 780 C CA . VAL A 1 98 ? 13.438 29.156 30.391 1 87.69 98 VAL A CA 1
ATOM 781 C C . VAL A 1 98 ? 13.906 29.562 31.781 1 87.69 98 VAL A C 1
ATOM 783 O O . VAL A 1 98 ? 13.406 29.062 32.781 1 87.69 98 VAL A O 1
ATOM 786 N N . PHE A 1 99 ? 14.844 30.469 31.859 1 89.75 99 PHE A N 1
ATOM 787 C CA . PHE A 1 99 ? 15.336 31.016 33.125 1 89.75 99 PHE A CA 1
ATOM 788 C C . PHE A 1 99 ? 14.188 31.594 33.938 1 89.75 99 PHE A C 1
ATOM 790 O O . PHE A 1 99 ? 14.062 31.312 35.125 1 89.75 99 PHE A O 1
ATOM 797 N N . ALA A 1 100 ? 13.383 32.344 33.281 1 90.5 100 ALA A N 1
ATOM 798 C CA . ALA A 1 100 ? 12.242 32.969 33.938 1 90.5 100 ALA A CA 1
ATOM 799 C C . ALA A 1 100 ? 11.305 31.922 34.531 1 90.5 100 ALA A C 1
ATOM 801 O O . ALA A 1 100 ? 10.82 32.094 35.656 1 90.5 100 ALA A O 1
ATOM 802 N N . GLU A 1 101 ? 11.047 30.953 33.75 1 89.06 101 GLU A N 1
ATOM 803 C CA . GLU A 1 101 ? 10.133 29.906 34.219 1 89.06 101 GLU A CA 1
ATOM 804 C C . GLU A 1 101 ? 10.727 29.141 35.406 1 89.06 101 GLU A C 1
ATOM 806 O O . GLU A 1 101 ? 10 28.734 36.312 1 89.06 101 GLU A O 1
ATOM 811 N N . LEU A 1 102 ? 11.977 28.906 35.312 1 89 102 LEU A N 1
ATOM 812 C CA . LEU A 1 102 ? 12.656 28.219 36.406 1 89 102 LEU A CA 1
ATOM 813 C C . LEU A 1 102 ? 12.586 29.047 37.688 1 89 102 LEU A C 1
ATOM 815 O O . LEU A 1 102 ? 12.391 28.5 38.781 1 89 102 LEU A O 1
ATOM 819 N N . LEU A 1 103 ? 12.688 30.328 37.656 1 88.12 103 LEU A N 1
ATOM 820 C CA . LEU A 1 103 ? 12.555 31.203 38.812 1 88.12 103 LEU A CA 1
ATOM 821 C C . LEU A 1 103 ? 11.156 31.125 39.406 1 88.12 103 LEU A C 1
ATOM 823 O O . LEU A 1 103 ? 10.992 31.094 40.625 1 88.12 103 LEU A O 1
ATOM 827 N N . LYS A 1 104 ? 10.234 31.031 38.5 1 86.31 104 LYS A N 1
ATOM 828 C CA . LYS A 1 104 ? 8.844 30.922 38.938 1 86.31 104 LYS A CA 1
ATOM 829 C C . LYS A 1 104 ? 8.609 29.625 39.688 1 86.31 104 LYS A C 1
ATOM 831 O O . LYS A 1 104 ? 7.777 29.578 40.594 1 86.31 104 LYS A O 1
ATOM 836 N N . GLU A 1 105 ? 9.312 28.672 39.219 1 85.94 105 GLU A N 1
ATOM 837 C CA . GLU A 1 105 ? 9.164 27.375 39.875 1 85.94 105 GLU A CA 1
ATOM 838 C C . GLU A 1 105 ? 9.93 27.297 41.188 1 85.94 105 GLU A C 1
ATOM 840 O O . GLU A 1 105 ? 9.922 26.266 41.844 1 85.94 105 GLU A O 1
ATOM 845 N N . GLY A 1 106 ? 10.68 28.312 41.531 1 82.25 106 GLY A N 1
ATOM 846 C CA . GLY A 1 106 ? 11.273 28.422 42.844 1 82.25 106 GLY A CA 1
ATOM 847 C C . GLY A 1 106 ? 12.773 28.188 42.844 1 82.25 106 GLY A C 1
ATOM 848 O O . GLY A 1 106 ? 13.398 28.141 43.906 1 82.25 106 GLY A O 1
ATOM 849 N N . TYR A 1 107 ? 13.336 27.984 41.719 1 87.88 107 TYR A N 1
ATOM 850 C CA . TYR A 1 107 ? 14.781 27.797 41.688 1 87.88 107 TYR A CA 1
ATOM 851 C C . TYR A 1 107 ? 15.508 29.094 42 1 87.88 107 TYR A C 1
ATOM 853 O O . TYR A 1 107 ? 15.031 30.172 41.656 1 87.88 107 TYR A O 1
ATOM 861 N N . ARG A 1 108 ? 16.578 28.938 42.688 1 86 108 ARG A N 1
ATOM 862 C CA . ARG A 1 108 ? 17.453 30.094 42.875 1 86 108 ARG A CA 1
ATOM 863 C C . ARG A 1 108 ? 18.094 30.531 41.562 1 86 108 ARG A C 1
ATOM 865 O O . ARG A 1 108 ? 18.359 29.703 40.688 1 86 108 ARG A O 1
ATOM 872 N N . PRO A 1 109 ? 18.312 31.797 41.406 1 87.06 109 PRO A N 1
ATOM 873 C CA . PRO A 1 109 ? 18.844 32.312 40.125 1 87.06 109 PRO A CA 1
ATOM 874 C C . PRO A 1 109 ? 20.125 31.609 39.688 1 87.06 109 PRO A C 1
ATOM 876 O O . PRO A 1 109 ? 20.281 31.281 38.531 1 87.06 109 PRO A O 1
ATOM 879 N N . ALA A 1 110 ? 20.984 31.391 40.625 1 85.38 110 ALA A N 1
ATOM 880 C CA . ALA A 1 110 ? 22.234 30.719 40.25 1 85.38 110 ALA A CA 1
ATOM 881 C C . ALA A 1 110 ? 21.969 29.297 39.781 1 85.38 110 ALA A C 1
ATOM 883 O O . ALA A 1 110 ? 22.594 28.828 38.812 1 85.38 110 ALA A O 1
ATOM 884 N N . GLN A 1 111 ? 21.125 28.656 40.406 1 85.81 111 GLN A N 1
ATOM 885 C CA . GLN A 1 111 ? 20.766 27.297 40.031 1 85.81 111 GLN A CA 1
ATOM 886 C C . GLN A 1 111 ? 20.062 27.297 38.688 1 85.81 111 GLN A C 1
ATOM 888 O O . GLN A 1 111 ? 20.328 26.422 37.844 1 85.81 111 GLN A O 1
ATOM 893 N N . ALA A 1 112 ? 19.125 28.188 38.531 1 88.81 112 ALA A N 1
ATOM 894 C CA . ALA A 1 112 ? 18.391 28.297 37.25 1 88.81 112 ALA A CA 1
ATOM 895 C C . ALA A 1 112 ? 19.359 28.531 36.094 1 88.81 112 ALA A C 1
ATOM 897 O O . ALA A 1 112 ? 19.203 27.922 35.031 1 88.81 112 ALA A O 1
ATOM 898 N N . ALA A 1 113 ? 20.281 29.422 36.344 1 86.5 113 ALA A N 1
ATOM 899 C CA . ALA A 1 113 ? 21.25 29.719 35.281 1 86.5 113 ALA A CA 1
ATOM 900 C C . ALA A 1 113 ? 22.078 28.484 34.938 1 86.5 113 ALA A C 1
ATOM 902 O O . ALA A 1 113 ? 22.391 28.25 33.75 1 86.5 113 ALA A O 1
ATOM 903 N N . GLU A 1 114 ? 22.391 27.781 35.875 1 82.75 114 GLU A N 1
ATOM 904 C CA . GLU A 1 114 ? 23.141 26.547 35.656 1 82.75 114 GLU A CA 1
ATOM 905 C C . GLU A 1 114 ? 22.328 25.531 34.875 1 82.75 114 GLU A C 1
ATOM 907 O O . GLU A 1 114 ? 22.859 24.812 34.031 1 82.75 114 GLU A O 1
ATOM 912 N N . ILE A 1 115 ? 21.109 25.453 35.188 1 83.38 115 ILE A N 1
ATOM 913 C CA . ILE A 1 115 ? 20.219 24.562 34.469 1 83.38 115 ILE A CA 1
ATOM 914 C C . ILE A 1 115 ? 20.125 24.984 33 1 83.38 115 ILE A C 1
ATOM 916 O O . ILE A 1 115 ? 20.219 24.156 32.094 1 83.38 115 ILE A O 1
ATOM 920 N N . VAL A 1 116 ? 19.969 26.234 32.812 1 87 116 VAL A N 1
ATOM 921 C CA . VAL A 1 116 ? 19.891 26.75 31.438 1 87 116 VAL A CA 1
ATOM 922 C C . VAL A 1 116 ? 21.172 26.422 30.688 1 87 116 VAL A C 1
ATOM 924 O O . VAL A 1 116 ? 21.141 26.047 29.516 1 87 116 VAL A O 1
ATOM 927 N N . ARG A 1 117 ? 22.281 26.516 31.406 1 80.94 117 ARG A N 1
ATOM 928 C CA . ARG A 1 117 ? 23.562 26.188 30.797 1 80.94 117 ARG A CA 1
ATOM 929 C C . ARG A 1 117 ? 23.656 24.719 30.438 1 80.94 117 ARG A C 1
ATOM 931 O O . ARG A 1 117 ? 24.109 24.344 29.359 1 80.94 117 ARG A O 1
ATOM 938 N N . SER A 1 118 ? 23.219 23.953 31.312 1 76.56 118 SER A N 1
ATOM 939 C CA . SER A 1 118 ? 23.297 22.5 31.125 1 76.56 118 SER A CA 1
ATOM 940 C C . SER A 1 118 ? 22.375 22.047 30 1 76.56 118 SER A C 1
ATOM 942 O O . SER A 1 118 ? 22.672 21.062 29.312 1 76.56 118 SER A O 1
ATOM 944 N N . PHE A 1 119 ? 21.344 22.812 29.828 1 74.88 119 PHE A N 1
ATOM 945 C CA . PHE A 1 119 ? 20.375 22.422 28.797 1 74.88 119 PHE A CA 1
ATOM 946 C C . PHE A 1 119 ? 20.422 23.391 27.625 1 74.88 119 PHE A C 1
ATOM 948 O O . PHE A 1 119 ? 19.422 23.562 26.922 1 74.88 119 PHE A O 1
ATOM 955 N N . ALA A 1 120 ? 21.531 24.062 27.516 1 74.44 120 ALA A N 1
ATOM 956 C CA . ALA A 1 120 ? 21.641 25.109 26.5 1 74.44 120 ALA A CA 1
ATOM 957 C C . ALA A 1 120 ? 21.312 24.562 25.109 1 74.44 120 ALA A C 1
ATOM 959 O O . ALA A 1 120 ? 20.578 25.203 24.359 1 74.44 120 ALA A O 1
ATOM 960 N N . ASP A 1 121 ? 21.766 23.469 24.875 1 64.88 121 ASP A N 1
ATOM 961 C CA . ASP A 1 121 ? 21.516 22.891 23.562 1 64.88 121 ASP A CA 1
ATOM 962 C C . ASP A 1 121 ? 20.031 22.625 23.344 1 64.88 121 ASP A C 1
ATOM 964 O O . ASP A 1 121 ? 19.5 22.938 22.266 1 64.88 121 ASP A O 1
ATOM 968 N N . ALA A 1 122 ? 19.531 22.016 24.391 1 66.75 122 ALA A N 1
ATOM 969 C CA . ALA A 1 122 ? 18.094 21.734 24.297 1 66.75 122 ALA A CA 1
ATOM 970 C C . ALA A 1 122 ? 17.297 23.031 24.156 1 66.75 122 ALA A C 1
ATOM 972 O O . ALA A 1 122 ? 16.297 23.062 23.422 1 66.75 122 ALA A O 1
ATOM 973 N N . ILE A 1 123 ? 17.781 24.062 24.875 1 73.62 123 ILE A N 1
ATOM 974 C CA . ILE A 1 123 ? 17.078 25.328 24.859 1 73.62 123 ILE A CA 1
ATOM 975 C C . ILE A 1 123 ? 17.266 26.016 23.516 1 73.62 123 ILE A C 1
ATOM 977 O O . ILE A 1 123 ? 16.312 26.547 22.922 1 73.62 123 ILE A O 1
ATOM 981 N N . ASP A 1 124 ? 18.516 26.016 23.094 1 65.94 124 ASP A N 1
ATOM 982 C CA . ASP A 1 124 ? 18.859 26.75 21.875 1 65.94 124 ASP A CA 1
ATOM 983 C C . ASP A 1 124 ? 18.203 26.094 20.656 1 65.94 124 ASP A C 1
ATOM 985 O O . ASP A 1 124 ? 17.766 26.797 19.75 1 65.94 124 ASP A O 1
ATOM 989 N N . TYR A 1 125 ? 18.266 24.984 20.812 1 57.25 125 TYR A N 1
ATOM 990 C CA . TYR A 1 125 ? 17.828 24.281 19.609 1 57.25 125 TYR A CA 1
ATOM 991 C C . TYR A 1 125 ? 16.5 23.578 19.844 1 57.25 125 TYR A C 1
ATOM 993 O O . TYR A 1 125 ? 15.883 23.078 18.891 1 57.25 125 TYR A O 1
ATOM 1001 N N . GLY A 1 126 ? 15.906 23.812 21.047 1 52.34 126 GLY A N 1
ATOM 1002 C CA . GLY A 1 126 ? 14.695 23.125 21.484 1 52.34 126 GLY A CA 1
ATOM 1003 C C . GLY A 1 126 ? 14.969 21.75 22.078 1 52.34 126 GLY A C 1
ATOM 1004 O O . GLY A 1 126 ? 16 21.141 21.797 1 52.34 126 GLY A O 1
ATOM 1005 N N . ALA A 1 127 ? 14.602 21.484 23.297 1 47.75 127 ALA A N 1
ATOM 1006 C CA . ALA A 1 127 ? 14.781 20.234 24.031 1 47.75 127 ALA A CA 1
ATOM 1007 C C . ALA A 1 127 ? 14.867 19.047 23.078 1 47.75 127 ALA A C 1
ATOM 1009 O O . ALA A 1 127 ? 15.617 18.094 23.328 1 47.75 127 ALA A O 1
ATOM 1010 N N . ALA A 1 128 ? 13.867 18.75 22.297 1 50.88 128 ALA A N 1
ATOM 1011 C CA . ALA A 1 128 ? 13.516 17.516 21.594 1 50.88 128 ALA A CA 1
ATOM 1012 C C . ALA A 1 128 ? 14.367 17.359 20.328 1 50.88 128 ALA A C 1
ATOM 1014 O O . ALA A 1 128 ? 13.859 16.953 19.281 1 50.88 128 ALA A O 1
ATOM 1015 N N . TYR A 1 129 ? 15.617 17.906 20.391 1 58.97 129 TYR A N 1
ATOM 1016 C CA . TYR A 1 129 ? 16.297 18.094 19.109 1 58.97 129 TYR A CA 1
ATOM 1017 C C . TYR A 1 129 ? 16.922 16.781 18.625 1 58.97 129 TYR A C 1
ATOM 1019 O O . TYR A 1 129 ? 17.984 16.781 18 1 58.97 129 TYR A O 1
ATOM 1027 N N . THR A 1 130 ? 16.578 15.875 19.141 1 74.56 130 THR A N 1
ATOM 1028 C CA . THR A 1 130 ? 17.109 14.641 18.562 1 74.56 130 THR A CA 1
ATOM 1029 C C . THR A 1 130 ? 16.109 14.055 17.547 1 74.56 130 THR A C 1
ATOM 1031 O O . THR A 1 130 ? 14.914 14.312 17.641 1 74.56 130 THR A O 1
ATOM 1034 N N . VAL A 1 131 ? 16.688 13.469 16.672 1 77.12 131 VAL A N 1
ATOM 1035 C CA . VAL A 1 131 ? 15.836 12.773 15.695 1 77.12 131 VAL A CA 1
ATOM 1036 C C . VAL A 1 131 ? 14.867 11.852 16.422 1 77.12 131 VAL A C 1
ATOM 1038 O O . VAL A 1 131 ? 13.711 11.711 16.016 1 77.12 131 VAL A O 1
ATOM 1041 N N . ALA A 1 132 ? 15.328 11.297 17.609 1 75.19 132 ALA A N 1
ATOM 1042 C CA . ALA A 1 132 ? 14.469 10.414 18.391 1 75.19 132 ALA A CA 1
ATOM 1043 C C . ALA A 1 132 ? 13.242 11.156 18.922 1 75.19 132 ALA A C 1
ATOM 1045 O O . ALA A 1 132 ? 12.125 10.641 18.844 1 75.19 132 ALA A O 1
ATOM 1046 N N . ASP A 1 133 ? 13.492 12.305 19.359 1 70.62 133 ASP A N 1
ATOM 1047 C CA . ASP A 1 133 ? 12.398 13.109 19.906 1 70.62 133 ASP A CA 1
ATOM 1048 C C . ASP A 1 133 ? 11.422 13.523 18.812 1 70.62 133 ASP A C 1
ATOM 1050 O O . ASP A 1 133 ? 10.203 13.5 19.016 1 70.62 133 ASP A O 1
ATOM 1054 N N . ALA A 1 134 ? 12.023 13.922 17.719 1 73.38 134 ALA A N 1
ATOM 1055 C CA . ALA A 1 134 ? 11.188 14.305 16.594 1 73.38 134 ALA A CA 1
ATOM 1056 C C . ALA A 1 134 ? 10.32 13.133 16.125 1 73.38 134 ALA A C 1
ATOM 1058 O O . ALA A 1 134 ? 9.125 13.297 15.867 1 73.38 134 ALA A O 1
ATOM 1059 N N . LEU A 1 135 ? 10.891 12 16.094 1 74.12 135 LEU A N 1
ATOM 1060 C CA . LEU A 1 135 ? 10.18 10.812 15.633 1 74.12 135 LEU A CA 1
ATOM 1061 C C . LEU A 1 135 ? 9.086 10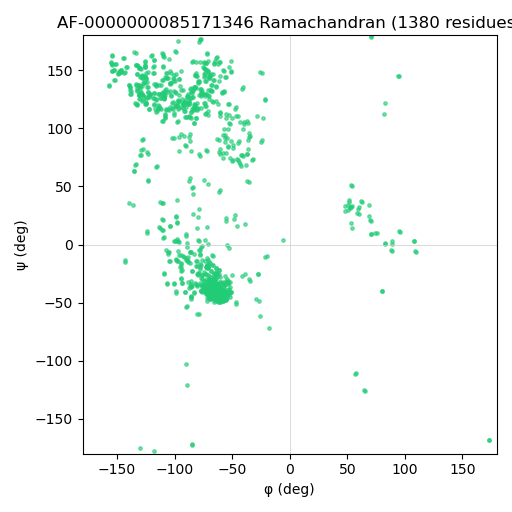.414 16.625 1 74.12 135 LEU A C 1
ATOM 1063 O O . LEU A 1 135 ? 7.996 10.008 16.219 1 74.12 135 LEU A O 1
ATOM 1067 N N . ARG A 1 136 ? 9.352 10.508 17.875 1 69.69 136 ARG A N 1
ATOM 1068 C CA . ARG A 1 136 ? 8.375 10.164 18.906 1 69.69 136 ARG A CA 1
ATOM 1069 C C . ARG A 1 136 ? 7.195 11.125 18.875 1 69.69 136 ARG A C 1
ATOM 1071 O O . ARG A 1 136 ? 6.039 10.695 18.938 1 69.69 136 ARG A O 1
ATOM 1078 N N . ARG A 1 137 ? 7.535 12.336 18.828 1 64 137 ARG A N 1
ATOM 1079 C CA . ARG A 1 137 ? 6.508 13.367 18.922 1 64 137 ARG A CA 1
ATOM 1080 C C . ARG A 1 137 ? 5.625 13.383 17.672 1 64 137 ARG A C 1
ATOM 1082 O O . ARG A 1 137 ? 4.414 13.586 17.766 1 64 137 ARG A O 1
ATOM 1089 N N . GLU A 1 138 ? 6.316 13.133 16.531 1 69 138 GLU A N 1
ATOM 1090 C CA . GLU A 1 138 ? 5.594 13.289 15.281 1 69 138 GLU A CA 1
ATOM 1091 C C . GLU A 1 138 ? 5.07 11.945 14.773 1 69 138 GLU A C 1
ATOM 1093 O O . GLU A 1 138 ? 4.312 11.898 13.805 1 69 138 GLU A O 1
ATOM 1098 N N . GLY A 1 139 ? 5.461 10.922 15.469 1 65.25 139 GLY A N 1
ATOM 1099 C CA . GLY A 1 139 ? 5.02 9.602 15.039 1 65.25 139 GLY A CA 1
ATOM 1100 C C . GLY A 1 139 ? 3.51 9.461 15.008 1 65.25 139 GLY A C 1
ATOM 1101 O O . GLY A 1 139 ? 2.951 8.945 14.039 1 65.25 139 GLY A O 1
ATOM 1102 N N . ASP A 1 140 ? 2.875 9.977 15.992 1 66.69 140 ASP A N 1
ATOM 1103 C CA . ASP A 1 140 ? 1.419 9.883 16.062 1 66.69 140 ASP A CA 1
ATOM 1104 C C . ASP A 1 140 ? 0.762 10.844 15.07 1 66.69 140 ASP A C 1
ATOM 1106 O O . ASP A 1 140 ? -0.322 10.57 14.555 1 66.69 140 ASP A O 1
ATOM 1110 N N . ALA A 1 141 ? 1.534 11.844 14.75 1 71.81 141 ALA A N 1
ATOM 1111 C CA . ALA A 1 141 ? 0.971 12.844 13.852 1 71.81 141 ALA A CA 1
ATOM 1112 C C . ALA A 1 141 ? 0.871 12.305 12.43 1 71.81 141 ALA A C 1
ATOM 1114 O O . ALA A 1 141 ? -0.038 12.672 11.68 1 71.81 141 ALA A O 1
ATOM 1115 N N . ILE A 1 142 ? 1.714 11.469 12.125 1 70.5 142 ILE A N 1
ATOM 1116 C CA . ILE A 1 142 ? 1.702 10.898 10.781 1 70.5 142 ILE A CA 1
ATOM 1117 C C . ILE A 1 142 ? 0.49 9.984 10.617 1 70.5 142 ILE A C 1
ATOM 1119 O O . ILE A 1 142 ? -0.239 10.086 9.625 1 70.5 142 ILE A O 1
ATOM 1123 N N . THR A 1 143 ? 0.288 9.164 11.594 1 71.56 143 THR A N 1
ATOM 1124 C CA . THR A 1 143 ? -0.874 8.281 11.555 1 71.56 143 THR A CA 1
ATOM 1125 C C . THR A 1 143 ? -2.168 9.094 11.594 1 71.56 143 THR A C 1
ATOM 1127 O O . THR A 1 143 ? -3.1 8.82 10.828 1 71.56 143 THR A O 1
ATOM 1130 N N . ASP A 1 144 ? -2.133 10.062 12.422 1 78.31 144 ASP A N 1
ATOM 1131 C CA . ASP A 1 144 ? -3.311 10.914 12.547 1 78.31 144 ASP A CA 1
ATOM 1132 C C . ASP A 1 144 ? -3.562 11.688 11.25 1 78.31 144 ASP A C 1
ATOM 1134 O O . ASP A 1 144 ? -4.711 11.875 10.844 1 78.31 144 ASP A O 1
ATOM 1138 N N . GLY A 1 145 ? -2.441 12.102 10.664 1 79.56 145 GLY A N 1
ATOM 1139 C CA . GLY A 1 145 ? -2.58 12.82 9.406 1 79.56 145 GLY A CA 1
ATOM 1140 C C . GLY A 1 145 ? -3.166 11.977 8.297 1 79.56 145 GLY A C 1
ATOM 1141 O O . GLY A 1 145 ? -4.008 12.445 7.523 1 79.56 145 GLY A O 1
ATOM 1142 N N . PHE A 1 146 ? -2.779 10.75 8.258 1 79.38 146 PHE A N 1
ATOM 1143 C CA . PHE A 1 146 ? -3.35 9.828 7.285 1 79.38 146 PHE A CA 1
ATOM 1144 C C . PHE A 1 146 ? -4.844 9.648 7.52 1 79.38 146 PHE A C 1
ATOM 1146 O O . PHE A 1 146 ? -5.637 9.711 6.578 1 79.38 146 PHE A O 1
ATOM 1153 N N . LEU A 1 147 ? -5.164 9.398 8.719 1 81.19 147 LEU A N 1
ATOM 1154 C CA . LEU A 1 147 ? -6.566 9.18 9.055 1 81.19 147 LEU A CA 1
ATOM 1155 C C . LEU A 1 147 ? -7.402 10.414 8.727 1 81.19 147 LEU A C 1
ATOM 1157 O O . LEU A 1 147 ? -8.469 10.305 8.117 1 81.19 147 LEU A O 1
ATOM 1161 N N . LEU A 1 148 ? -6.832 11.555 9.07 1 85.94 148 LEU A N 1
ATOM 1162 C CA . LEU A 1 148 ? -7.543 12.797 8.797 1 85.94 148 LEU A CA 1
ATOM 1163 C C . LEU A 1 148 ? -7.742 12.992 7.293 1 85.94 148 LEU A C 1
ATOM 1165 O O . LEU A 1 148 ? -8.805 13.438 6.855 1 85.94 148 LEU A O 1
ATOM 1169 N N . SER A 1 149 ? -6.734 12.656 6.539 1 84.69 149 SER A N 1
ATOM 1170 C CA . SER A 1 149 ? -6.828 12.797 5.09 1 84.69 149 SER A CA 1
ATOM 1171 C C . SER A 1 149 ? -7.914 11.891 4.52 1 84.69 149 SER A C 1
ATOM 1173 O O . SER A 1 149 ? -8.695 12.312 3.664 1 84.69 149 SER A O 1
ATOM 1175 N N . ARG A 1 150 ? -7.996 10.727 4.988 1 85.69 150 ARG A N 1
ATOM 1176 C CA . ARG A 1 150 ? -8.969 9.773 4.469 1 85.69 150 ARG A CA 1
ATOM 1177 C C . ARG A 1 150 ? -10.375 10.094 4.961 1 85.69 150 ARG A C 1
ATOM 1179 O O . ARG A 1 150 ? -11.352 9.93 4.227 1 85.69 150 ARG A O 1
ATOM 1186 N N . LEU A 1 151 ? -10.43 10.508 6.211 1 89 151 LEU A N 1
ATOM 1187 C CA . LEU A 1 151 ? -11.719 10.938 6.734 1 89 151 LEU A CA 1
ATOM 1188 C C . LEU A 1 151 ? -12.25 12.141 5.949 1 89 151 LEU A C 1
ATOM 1190 O O . LEU A 1 151 ? -13.422 12.172 5.578 1 89 151 LEU A O 1
ATOM 1194 N N . ALA A 1 152 ? -11.352 13.062 5.699 1 89.5 152 ALA A N 1
ATOM 1195 C CA . ALA A 1 152 ? -11.734 14.234 4.918 1 89.5 152 ALA A CA 1
ATOM 1196 C C . ALA A 1 152 ? -12.188 13.836 3.516 1 89.5 152 ALA A C 1
ATOM 1198 O O . ALA A 1 152 ? -13.133 14.406 2.973 1 89.5 152 ALA A O 1
ATOM 1199 N N . SER A 1 153 ? -11.5 12.883 2.936 1 87.94 153 SER A N 1
ATOM 1200 C CA . SER A 1 153 ? -11.898 12.391 1.619 1 87.94 153 SER A CA 1
ATOM 1201 C C . SER A 1 153 ? -13.312 11.812 1.643 1 87.94 153 SER A C 1
ATOM 1203 O O . SER A 1 153 ? -14.094 12.039 0.719 1 87.94 153 SER A O 1
ATOM 1205 N N . GLN A 1 154 ? -13.586 11.07 2.676 1 90.12 154 GLN A N 1
ATOM 1206 C CA . GLN A 1 154 ? -14.914 10.484 2.797 1 90.12 154 GLN A CA 1
ATOM 1207 C C . GLN A 1 154 ? -15.977 11.57 2.93 1 90.12 154 GLN A C 1
ATOM 1209 O O . GLN A 1 154 ? -17.078 11.453 2.371 1 90.12 154 GLN A O 1
ATOM 1214 N N . VAL A 1 155 ? -15.656 12.625 3.684 1 92.81 155 VAL A N 1
ATOM 1215 C CA . VAL A 1 155 ? -16.562 13.75 3.826 1 92.81 155 VAL A CA 1
ATOM 1216 C C . VAL A 1 155 ? -16.812 14.391 2.463 1 92.81 155 VAL A C 1
ATOM 1218 O O . VAL A 1 155 ? -17.969 14.656 2.096 1 92.81 155 VAL A O 1
ATOM 1221 N N . ILE A 1 156 ? -15.789 14.594 1.75 1 91.69 156 ILE A N 1
ATOM 1222 C CA . ILE A 1 156 ? -15.891 15.219 0.438 1 91.69 156 ILE A CA 1
ATOM 1223 C C . ILE A 1 156 ? -16.703 14.328 -0.503 1 91.69 156 ILE A C 1
ATOM 1225 O O . ILE A 1 156 ? -17.562 14.812 -1.236 1 91.69 156 ILE A O 1
ATOM 1229 N N . PHE A 1 157 ? -16.5 13.039 -0.488 1 89.19 157 PHE A N 1
ATOM 1230 C CA . PHE A 1 157 ? -17.219 12.117 -1.366 1 89.19 157 PHE A CA 1
ATOM 1231 C C . PHE A 1 157 ? -18.703 12.117 -1.057 1 89.19 157 PHE A C 1
ATOM 1233 O O . PHE A 1 157 ? -19.547 12.133 -1.97 1 89.19 157 PHE A O 1
ATOM 1240 N N . ALA A 1 158 ? -19 12.039 0.197 1 91.19 158 ALA A N 1
ATOM 1241 C CA . ALA A 1 158 ? -20.406 12.07 0.599 1 91.19 158 ALA A CA 1
ATOM 1242 C C . ALA A 1 158 ? -21.062 13.367 0.16 1 91.19 158 ALA A C 1
ATOM 1244 O O . ALA A 1 158 ? -22.172 13.344 -0.399 1 91.19 158 ALA A O 1
ATOM 1245 N N . ALA A 1 159 ? -20.375 14.5 0.398 1 92.56 159 ALA A N 1
ATOM 1246 C CA . ALA A 1 159 ? -20.922 15.797 0.019 1 92.56 159 ALA A CA 1
ATOM 1247 C C . ALA A 1 159 ? -21.047 15.922 -1.497 1 92.56 159 ALA A C 1
ATOM 1249 O O . ALA A 1 159 ? -22 16.5 -2.008 1 92.56 159 ALA A O 1
ATOM 1250 N N . GLN A 1 160 ? -20.031 15.422 -2.166 1 91.19 160 GLN A N 1
ATOM 1251 C CA . GLN A 1 160 ? -20.031 15.461 -3.623 1 91.19 160 GLN A CA 1
ATOM 1252 C C . GLN A 1 160 ? -21.25 14.734 -4.199 1 91.19 160 GLN A C 1
ATOM 1254 O O . GLN A 1 160 ? -21.844 15.195 -5.176 1 91.19 160 GLN A O 1
ATOM 1259 N N . ARG A 1 161 ? -21.547 13.602 -3.641 1 89.69 161 ARG A N 1
ATOM 1260 C CA . ARG A 1 161 ? -22.703 12.844 -4.105 1 89.69 161 ARG A CA 1
ATOM 1261 C C . ARG A 1 161 ? -24 13.625 -3.881 1 89.69 161 ARG A C 1
ATOM 1263 O O . ARG A 1 161 ? -24.906 13.586 -4.711 1 89.69 161 ARG A O 1
ATOM 1270 N N . GLU A 1 162 ? -24.109 14.258 -2.758 1 90.44 162 GLU A N 1
ATOM 1271 C CA . GLU A 1 162 ? -25.297 15.047 -2.449 1 90.44 162 GLU A CA 1
ATOM 1272 C C . GLU A 1 162 ? -25.422 16.234 -3.402 1 90.44 162 GLU A C 1
ATOM 1274 O O . GLU A 1 162 ? -26.516 16.516 -3.893 1 90.44 162 GLU A O 1
ATOM 1279 N N . ILE A 1 163 ? -24.375 16.906 -3.646 1 90.12 163 ILE A N 1
ATOM 1280 C CA . ILE A 1 163 ? -24.375 18.062 -4.523 1 90.12 163 ILE A CA 1
ATOM 1281 C C . ILE A 1 163 ? -24.609 17.625 -5.965 1 90.12 163 ILE A C 1
ATOM 1283 O O . ILE A 1 163 ? -25.344 18.281 -6.711 1 90.12 163 ILE A O 1
ATOM 1287 N N . GLY A 1 164 ? -24.016 16.531 -6.316 1 87.81 164 GLY A N 1
ATOM 1288 C CA . GLY A 1 164 ? -24.094 16.031 -7.68 1 87.81 164 GLY A CA 1
ATOM 1289 C C . GLY A 1 164 ? -25.5 15.609 -8.078 1 87.81 164 GLY A C 1
ATOM 1290 O O . GLY A 1 164 ? -25.844 15.625 -9.266 1 87.81 164 GLY A O 1
ATOM 1291 N N . GLU A 1 165 ? -26.266 15.141 -7.164 1 84.56 165 GLU A N 1
ATOM 1292 C CA . GLU A 1 165 ? -27.641 14.773 -7.453 1 84.56 165 GLU A CA 1
ATOM 1293 C C . GLU A 1 165 ? -28.453 15.984 -7.918 1 84.56 165 GLU A C 1
ATOM 1295 O O . GLU A 1 165 ? -29.359 15.852 -8.734 1 84.56 165 GLU A O 1
ATOM 1300 N N . ARG A 1 166 ? -28.094 17.188 -7.516 1 82.69 166 ARG A N 1
ATOM 1301 C CA . ARG A 1 166 ? -28.781 18.422 -7.887 1 82.69 166 ARG A CA 1
ATOM 1302 C C . ARG A 1 166 ? -28.062 19.125 -9.023 1 82.69 166 ARG A C 1
ATOM 1304 O O . ARG A 1 166 ? -28.688 19.703 -9.906 1 82.69 166 ARG A O 1
ATOM 1311 N N . LEU A 1 167 ? -26.719 19.094 -8.867 1 87.62 167 LEU A N 1
ATOM 1312 C CA . LEU A 1 167 ? -25.844 19.734 -9.844 1 87.62 167 LEU A CA 1
ATOM 1313 C C . LEU A 1 167 ? -24.781 18.766 -10.344 1 87.62 167 LEU A C 1
ATOM 1315 O O . LEU A 1 167 ? -23.656 18.781 -9.844 1 87.62 167 LEU A O 1
ATOM 1319 N N . PRO A 1 168 ? -24.984 18.031 -11.391 1 84.5 168 PRO A N 1
ATOM 1320 C CA . PRO A 1 168 ? -24.094 16.953 -11.836 1 84.5 168 PRO A CA 1
ATOM 1321 C C . PRO A 1 168 ? -22.719 17.469 -12.25 1 84.5 168 PRO A C 1
ATOM 1323 O O . PRO A 1 168 ? -21.734 16.734 -12.188 1 84.5 168 PRO A O 1
ATOM 1326 N N . ASP A 1 169 ? -22.594 18.766 -12.562 1 85.19 169 ASP A N 1
ATOM 1327 C CA . ASP A 1 169 ? -21.312 19.266 -13.055 1 85.19 169 ASP A CA 1
ATOM 1328 C C . ASP A 1 169 ? -20.547 19.969 -11.938 1 85.19 169 ASP A C 1
ATOM 1330 O O . ASP A 1 169 ? -19.453 20.5 -12.172 1 85.19 169 ASP A O 1
ATOM 1334 N N . ALA A 1 170 ? -21.125 19.938 -10.797 1 89 170 ALA A N 1
ATOM 1335 C CA . ALA A 1 170 ? -20.453 20.578 -9.664 1 89 170 ALA A CA 1
ATOM 1336 C C . ALA A 1 170 ? -19.391 19.656 -9.062 1 89 170 ALA A C 1
ATOM 1338 O O . ALA A 1 170 ? -19.594 18.453 -8.969 1 89 170 ALA A O 1
ATOM 1339 N N . ARG A 1 171 ? -18.219 20.203 -8.781 1 89.56 171 ARG A N 1
ATOM 1340 C CA . ARG A 1 171 ? -17.125 19.438 -8.18 1 89.56 171 ARG A CA 1
ATOM 1341 C C . ARG A 1 171 ? -16.531 20.172 -6.98 1 89.56 171 ARG A C 1
ATOM 1343 O O . ARG A 1 171 ? -16.203 21.359 -7.07 1 89.56 171 ARG A O 1
ATOM 1350 N N . ILE A 1 172 ? -16.453 19.484 -5.934 1 92.25 172 ILE A N 1
ATOM 1351 C CA . ILE A 1 172 ? -15.812 20.062 -4.758 1 92.25 172 ILE A CA 1
ATOM 1352 C C . ILE A 1 172 ? -14.297 20.125 -4.973 1 92.25 172 ILE A C 1
ATOM 1354 O O . ILE A 1 172 ? -13.664 19.109 -5.277 1 92.25 172 ILE A O 1
ATOM 1358 N N . ILE A 1 173 ? -13.719 21.297 -4.738 1 91.25 173 ILE A N 1
ATOM 1359 C CA . ILE A 1 173 ? -12.297 21.469 -5.008 1 91.25 173 ILE A CA 1
ATOM 1360 C C . ILE A 1 173 ? -11.531 21.594 -3.693 1 91.25 173 ILE A C 1
ATOM 1362 O O . ILE A 1 173 ? -10.32 21.359 -3.646 1 91.25 173 ILE A O 1
ATOM 1366 N N . ALA A 1 174 ? -12.234 22.016 -2.668 1 93.31 174 ALA A N 1
ATOM 1367 C CA . ALA A 1 174 ? -11.562 22.141 -1.374 1 93.31 174 ALA A CA 1
ATOM 1368 C C . ALA A 1 174 ? -12.562 22.016 -0.228 1 93.31 174 ALA A C 1
ATOM 1370 O O . ALA A 1 174 ? -13.766 22.219 -0.416 1 93.31 174 ALA A O 1
ATOM 1371 N N . MET A 1 175 ? -12.078 21.625 0.853 1 94.88 175 MET A N 1
ATOM 1372 C CA . MET A 1 175 ? -12.836 21.516 2.1 1 94.88 175 MET A CA 1
ATOM 1373 C C . MET A 1 175 ? -12.062 22.141 3.256 1 94.88 175 MET A C 1
ATOM 1375 O O . MET A 1 175 ? -10.852 21.969 3.363 1 94.88 175 MET A O 1
ATOM 1379 N N . PHE A 1 176 ? -12.766 22.938 4.082 1 94.69 176 PHE A N 1
ATOM 1380 C CA . PHE A 1 176 ? -12.195 23.562 5.266 1 94.69 176 PHE A CA 1
ATOM 1381 C C . PHE A 1 176 ? -12.961 23.172 6.52 1 94.69 176 PHE A C 1
ATOM 1383 O O . PHE A 1 176 ? -14.172 23.375 6.609 1 94.69 176 PHE A O 1
ATOM 1390 N N . LEU A 1 177 ? -12.328 22.531 7.379 1 93.94 177 LEU A N 1
ATOM 1391 C CA . LEU A 1 177 ? -12.938 22.234 8.672 1 93.94 177 LEU A CA 1
ATOM 1392 C C . LEU A 1 177 ? -12.641 23.344 9.68 1 93.94 177 LEU A C 1
ATOM 1394 O O . LEU A 1 177 ? -11.508 23.469 10.156 1 93.94 177 LEU A O 1
ATOM 1398 N N . VAL A 1 178 ? -13.648 24.078 10 1 90.94 178 VAL A N 1
ATOM 1399 C CA . VAL A 1 178 ? -13.508 25.25 10.852 1 90.94 178 VAL A CA 1
ATOM 1400 C C . VAL A 1 178 ? -14.141 24.984 12.219 1 90.94 178 VAL A C 1
ATOM 1402 O O . VAL A 1 178 ? -15.289 24.531 12.297 1 90.94 178 VAL A O 1
ATOM 1405 N N . GLU A 1 179 ? -13.367 25.188 13.273 1 88.75 179 GLU A N 1
ATOM 1406 C CA . GLU A 1 179 ? -13.875 24.984 14.625 1 88.75 179 GLU A CA 1
ATOM 1407 C C . GLU A 1 179 ? -14.617 26.203 15.141 1 88.75 179 GLU A C 1
ATOM 1409 O O . GLU A 1 179 ? -14.328 26.703 16.234 1 88.75 179 GLU A O 1
ATOM 1414 N N . ARG A 1 180 ? -15.516 26.734 14.391 1 87.81 180 ARG A N 1
ATOM 1415 C CA . ARG A 1 180 ? -16.406 27.828 14.766 1 87.81 180 ARG A CA 1
ATOM 1416 C C . ARG A 1 180 ? -17.766 27.688 14.078 1 87.81 180 ARG A C 1
ATOM 1418 O O . ARG A 1 180 ? -17.859 27.141 12.977 1 87.81 180 ARG A O 1
ATOM 1425 N N . ARG A 1 181 ? -18.719 28.125 14.734 1 89.75 181 ARG A N 1
ATOM 1426 C CA . ARG A 1 181 ? -20.078 28.094 14.211 1 89.75 181 ARG A CA 1
ATOM 1427 C C . ARG A 1 181 ? -20.328 29.281 13.281 1 89.75 181 ARG A C 1
ATOM 1429 O O . ARG A 1 181 ? -20.062 30.438 13.641 1 89.75 181 ARG A O 1
ATOM 1436 N N . ILE A 1 182 ? -20.641 28.969 12.078 1 85.25 182 ILE A N 1
ATOM 1437 C CA . ILE A 1 182 ? -21.062 29.984 11.109 1 85.25 182 ILE A CA 1
ATOM 1438 C C . ILE A 1 182 ? -22.578 29.953 10.953 1 85.25 182 ILE A C 1
ATOM 1440 O O . ILE A 1 182 ? -23.125 29.016 10.375 1 85.25 182 ILE A O 1
ATOM 1444 N N . ASP A 1 183 ? -23.344 30.703 11.672 1 75.62 183 ASP A N 1
ATOM 1445 C CA . ASP A 1 183 ? -24.797 30.688 11.633 1 75.62 183 ASP A CA 1
ATOM 1446 C C . ASP A 1 183 ? -25.359 32.094 11.359 1 75.62 183 ASP A C 1
ATOM 1448 O O . ASP A 1 183 ? -24.719 33.094 11.695 1 75.62 183 ASP A O 1
ATOM 1452 N N . GLY A 1 184 ? -26.5 31.984 10.781 1 74.25 184 GLY A N 1
ATOM 1453 C CA . GLY A 1 184 ? -27.281 33.219 10.648 1 74.25 184 GLY A CA 1
ATOM 1454 C C . GLY A 1 184 ? -26.688 34.188 9.656 1 74.25 184 GLY A C 1
ATOM 1455 O O . GLY A 1 184 ? -26.875 35.406 9.789 1 74.25 184 GLY A O 1
ATOM 1456 N N . VAL A 1 185 ? -25.891 33.688 8.781 1 80.38 185 VAL A N 1
ATOM 1457 C CA . VAL A 1 185 ? -25.25 34.594 7.836 1 80.38 185 VAL A CA 1
ATOM 1458 C C . VAL A 1 185 ? -25.969 34.531 6.492 1 80.38 185 VAL A C 1
ATOM 1460 O O . VAL A 1 185 ? -26.547 33.5 6.145 1 80.38 185 VAL A O 1
ATOM 1463 N N . SER A 1 186 ? -26.094 35.719 5.887 1 85.75 186 SER A N 1
ATOM 1464 C CA . SER A 1 186 ? -26.641 35.781 4.531 1 85.75 186 SER A CA 1
ATOM 1465 C C . SER A 1 186 ? -25.734 35.062 3.545 1 85.75 186 SER A C 1
ATOM 1467 O O . SER A 1 186 ? -24.562 34.781 3.857 1 85.75 186 SER A O 1
ATOM 1469 N N . ALA A 1 187 ? -26.266 34.719 2.434 1 86.88 187 ALA A N 1
ATOM 1470 C CA . ALA A 1 187 ? -25.5 34.031 1.397 1 86.88 187 ALA A CA 1
ATOM 1471 C C . ALA A 1 187 ? -24.281 34.844 0.988 1 86.88 187 ALA A C 1
ATOM 1473 O O . ALA A 1 187 ? -23.203 34.281 0.78 1 86.88 187 ALA A O 1
ATOM 1474 N N . GLU A 1 188 ? -24.5 36.125 0.898 1 87.75 188 GLU A N 1
ATOM 1475 C CA . GLU A 1 188 ? -23.406 37 0.483 1 87.75 188 GLU A CA 1
ATOM 1476 C C . GLU A 1 188 ? -22.344 37.094 1.566 1 87.75 188 GLU A C 1
ATOM 1478 O O . GLU A 1 188 ? -21.141 37.031 1.271 1 87.75 188 GLU A O 1
ATOM 1483 N N . GLU A 1 189 ? -22.797 37.219 2.715 1 90.81 189 GLU A N 1
ATOM 1484 C CA . GLU A 1 189 ? -21.859 37.281 3.836 1 90.81 189 GLU A CA 1
ATOM 1485 C C . GLU A 1 189 ? -21.062 35.969 3.977 1 90.81 189 GLU A C 1
ATOM 1487 O O . GLU A 1 189 ? -19.875 36 4.309 1 90.81 189 GLU A O 1
ATOM 1492 N N . PHE A 1 190 ? -21.766 34.969 3.732 1 91.94 190 PHE A N 1
ATOM 1493 C CA . PHE A 1 190 ? -21.109 33.656 3.857 1 91.94 190 PHE A CA 1
ATOM 1494 C C . PHE A 1 190 ? -20 33.531 2.816 1 91.94 190 PHE A C 1
ATOM 1496 O O . PHE A 1 190 ? -18.922 33 3.107 1 91.94 190 PHE A O 1
ATOM 1503 N N . VAL A 1 191 ? -20.281 33.938 1.655 1 90.94 191 VAL A N 1
ATOM 1504 C CA . VAL A 1 191 ? -19.281 33.875 0.598 1 90.94 191 VAL A CA 1
ATOM 1505 C C . VAL A 1 191 ? -18.031 34.625 1.006 1 90.94 191 VAL A C 1
ATOM 1507 O O . VAL A 1 191 ? -16.906 34.188 0.757 1 90.94 191 VAL A O 1
ATOM 1510 N N . ASP A 1 192 ? -18.234 35.719 1.662 1 90.56 192 ASP A N 1
ATOM 1511 C CA . ASP A 1 192 ? -17.109 36.531 2.117 1 90.56 192 ASP A CA 1
ATOM 1512 C C . ASP A 1 192 ? -16.312 35.781 3.195 1 90.56 192 ASP A C 1
ATOM 1514 O O . ASP A 1 192 ? -15.078 35.781 3.18 1 90.56 192 ASP A O 1
ATOM 1518 N N . ILE A 1 193 ? -17.047 35.25 4.078 1 91.38 193 ILE A N 1
ATOM 1519 C CA . ILE A 1 193 ? -16.406 34.469 5.145 1 91.38 193 ILE A CA 1
ATOM 1520 C C . ILE A 1 193 ? -15.633 33.312 4.551 1 91.38 193 ILE A C 1
ATOM 1522 O O . ILE A 1 193 ? -14.492 33.062 4.949 1 91.38 193 ILE A O 1
ATOM 1526 N N . ALA A 1 194 ? -16.297 32.656 3.658 1 93.38 194 ALA A N 1
ATOM 1527 C CA . ALA A 1 194 ? -15.672 31.484 3.033 1 93.38 194 ALA A CA 1
ATOM 1528 C C . ALA A 1 194 ? -14.422 31.875 2.254 1 93.38 194 ALA A C 1
ATOM 1530 O O . ALA A 1 194 ? -13.414 31.156 2.285 1 93.38 194 ALA A O 1
ATOM 1531 N N . ARG A 1 195 ? -14.469 32.969 1.607 1 90 195 ARG A N 1
ATOM 1532 C CA . ARG A 1 195 ? -13.312 33.438 0.862 1 90 195 ARG A CA 1
ATOM 1533 C C . ARG A 1 195 ? -12.172 33.812 1.803 1 90 195 ARG A C 1
ATOM 1535 O O . ARG A 1 195 ? -11 33.594 1.487 1 90 195 ARG A O 1
ATOM 1542 N N . ASP A 1 196 ? -12.508 34.375 2.857 1 87 196 ASP A N 1
ATOM 1543 C CA . ASP A 1 196 ? -11.508 34.719 3.863 1 87 196 ASP A CA 1
ATOM 1544 C C . ASP A 1 196 ? -10.828 33.438 4.41 1 87 196 ASP A C 1
ATOM 1546 O O . ASP A 1 196 ? -9.617 33.438 4.605 1 87 196 ASP A O 1
ATOM 1550 N N . ILE A 1 197 ? -11.633 32.438 4.652 1 89.75 197 ILE A N 1
ATOM 1551 C CA . ILE A 1 197 ? -11.094 31.188 5.148 1 89.75 197 ILE A CA 1
ATOM 1552 C C . ILE A 1 197 ? -10.141 30.594 4.113 1 89.75 197 ILE A C 1
ATOM 1554 O O . ILE A 1 197 ? -9.078 30.078 4.465 1 89.75 197 ILE A O 1
ATOM 1558 N N . ALA A 1 198 ? -10.531 30.641 2.863 1 90.56 198 ALA A N 1
ATOM 1559 C CA . ALA A 1 198 ? -9.711 30.078 1.791 1 90.56 198 ALA A CA 1
ATOM 1560 C C . ALA A 1 198 ? -8.398 30.844 1.648 1 90.56 198 ALA A C 1
ATOM 1562 O O . ALA A 1 198 ? -7.355 30.25 1.354 1 90.56 198 ALA A O 1
ATOM 1563 N N . THR A 1 199 ? -8.438 32.094 1.949 1 82 199 THR A N 1
ATOM 1564 C CA . THR A 1 199 ? -7.266 32.938 1.771 1 82 199 THR A CA 1
ATOM 1565 C C . THR A 1 199 ? -6.355 32.875 2.994 1 82 199 THR A C 1
ATOM 1567 O O . THR A 1 199 ? -5.137 33 2.875 1 82 199 THR A O 1
ATOM 1570 N N . HIS A 1 200 ? -6.988 32.688 4.137 1 81 200 HIS A N 1
ATOM 1571 C CA . HIS A 1 200 ? -6.215 32.656 5.371 1 81 200 HIS A CA 1
ATOM 1572 C C . HIS A 1 200 ? -6.637 31.5 6.266 1 81 200 HIS A C 1
ATOM 1574 O O . HIS A 1 200 ? -7.094 31.719 7.391 1 81 200 HIS A O 1
ATOM 1580 N N . PRO A 1 201 ? -6.312 30.297 5.773 1 84.12 201 PRO A N 1
ATOM 1581 C CA . PRO A 1 201 ? -6.715 29.156 6.594 1 84.12 201 PRO A CA 1
ATOM 1582 C C . PRO A 1 201 ? -5.789 28.922 7.785 1 84.12 201 PRO A C 1
ATOM 1584 O O . PRO A 1 201 ? -5.012 27.969 7.793 1 84.12 201 PRO A O 1
ATOM 1587 N N . GLN A 1 202 ? -5.93 29.719 8.766 1 73.31 202 GLN A N 1
ATOM 1588 C CA . GLN A 1 202 ? -5.074 29.594 9.938 1 73.31 202 GLN A CA 1
ATOM 1589 C C . GLN A 1 202 ? -5.578 28.484 10.867 1 73.31 202 GLN A C 1
ATOM 1591 O O . GLN A 1 202 ? -6.723 28.531 11.328 1 73.31 202 GLN A O 1
ATOM 1596 N N . ASN A 1 203 ? -4.758 27.484 11.156 1 74.62 203 ASN A N 1
ATOM 1597 C CA . ASN A 1 203 ? -5.062 26.391 12.07 1 74.62 203 ASN A CA 1
ATOM 1598 C C . ASN A 1 203 ? -6.293 25.609 11.609 1 74.62 203 ASN A C 1
ATOM 1600 O O . ASN A 1 203 ? -7.129 25.219 12.43 1 74.62 203 ASN A O 1
ATOM 1604 N N . VAL A 1 204 ? -6.473 25.578 10.312 1 85.06 204 VAL A N 1
ATOM 1605 C CA . VAL A 1 204 ? -7.609 24.891 9.703 1 85.06 204 VAL A CA 1
ATOM 1606 C C . VAL A 1 204 ? -7.129 23.672 8.922 1 85.06 204 VAL A C 1
ATOM 1608 O O . VAL A 1 204 ? -6.066 23.719 8.289 1 85.06 204 VAL A O 1
ATOM 1611 N N . LEU A 1 205 ? -7.891 22.625 9.117 1 87.12 205 LEU A N 1
ATOM 1612 C CA . LEU A 1 205 ? -7.621 21.469 8.258 1 87.12 205 LEU A CA 1
ATOM 1613 C C . LEU A 1 205 ? -8.102 21.734 6.84 1 87.12 205 LEU A C 1
ATOM 1615 O O . LEU A 1 205 ? -9.289 21.984 6.617 1 87.12 205 LEU A O 1
ATOM 1619 N N . VAL A 1 206 ? -7.18 21.703 5.941 1 89.56 206 VAL A N 1
ATOM 1620 C CA . VAL A 1 206 ? -7.512 22 4.551 1 89.56 206 VAL A CA 1
ATOM 1621 C C . VAL A 1 206 ? -7.332 20.75 3.701 1 89.56 206 VAL A C 1
ATOM 1623 O O . VAL A 1 206 ? -6.281 20.109 3.744 1 89.56 206 VAL A O 1
ATOM 1626 N N . ALA A 1 207 ? -8.383 20.297 3.09 1 89.88 207 ALA A N 1
ATOM 1627 C CA . ALA A 1 207 ? -8.305 19.234 2.094 1 89.88 207 ALA A CA 1
ATOM 1628 C C . ALA A 1 207 ? -8.578 19.766 0.692 1 89.88 207 ALA A C 1
ATOM 1630 O O . ALA A 1 207 ? -9.531 20.516 0.484 1 89.88 207 ALA A O 1
ATOM 1631 N N . VAL A 1 208 ? -7.727 19.516 -0.212 1 88.44 208 VAL A N 1
ATOM 1632 C CA . VAL A 1 208 ? -7.879 20.078 -1.547 1 88.44 208 VAL A CA 1
ATOM 1633 C C . VAL A 1 208 ? -7.809 18.969 -2.592 1 88.44 208 VAL A C 1
ATOM 1635 O O . VAL A 1 208 ? -7.145 17.953 -2.381 1 88.44 208 VAL A O 1
ATOM 1638 N N . ASP A 1 209 ? -8.57 19.156 -3.609 1 82.38 209 ASP A N 1
ATOM 1639 C CA . ASP A 1 209 ? -8.367 18.344 -4.805 1 82.38 209 ASP A CA 1
ATOM 1640 C C . ASP A 1 209 ? -7.098 18.766 -5.543 1 82.38 209 ASP A C 1
ATOM 1642 O O . ASP A 1 209 ? -7.027 19.859 -6.102 1 82.38 209 ASP A O 1
ATOM 1646 N N . ARG A 1 210 ? -6.203 17.938 -5.543 1 78.69 210 ARG A N 1
ATOM 1647 C CA . ARG A 1 210 ? -4.871 18.266 -6.051 1 78.69 210 ARG A CA 1
ATOM 1648 C C . ARG A 1 210 ? -4.938 18.734 -7.5 1 78.69 210 ARG A C 1
ATOM 1650 O O . ARG A 1 210 ? -4.32 19.734 -7.867 1 78.69 210 ARG A O 1
ATOM 1657 N N . ALA A 1 211 ? -5.645 18.047 -8.336 1 72.81 211 ALA A N 1
ATOM 1658 C CA . ALA A 1 211 ? -5.719 18.359 -9.758 1 72.81 211 ALA A CA 1
ATOM 1659 C C . ALA A 1 211 ? -6.371 19.719 -9.977 1 72.81 211 ALA A C 1
ATOM 1661 O O . ALA A 1 211 ? -5.957 20.484 -10.859 1 72.81 211 ALA A O 1
ATOM 1662 N N . ALA A 1 212 ? -7.297 20.016 -9.18 1 76.31 212 ALA A N 1
ATOM 1663 C CA . ALA A 1 212 ? -8.023 21.281 -9.328 1 76.31 212 ALA A CA 1
ATOM 1664 C C . ALA A 1 212 ? -7.176 22.453 -8.867 1 76.31 212 ALA A C 1
ATOM 1666 O O . ALA A 1 212 ? -7.258 23.547 -9.438 1 76.31 212 ALA A O 1
ATOM 1667 N N . VAL A 1 213 ? -6.422 22.188 -7.895 1 78.31 213 VAL A N 1
ATOM 1668 C CA . VAL A 1 213 ? -5.68 23.297 -7.289 1 78.31 213 VAL A CA 1
ATOM 1669 C C . VAL A 1 213 ? -4.375 23.516 -8.047 1 78.31 213 VAL A C 1
ATOM 1671 O O . VAL A 1 213 ? -3.936 24.656 -8.219 1 78.31 213 VAL A O 1
ATOM 1674 N N . ILE A 1 214 ? -3.654 22.469 -8.359 1 72.56 214 ILE A N 1
ATOM 1675 C CA . ILE A 1 214 ? -2.379 22.594 -9.055 1 72.56 214 ILE A CA 1
ATOM 1676 C C . ILE A 1 214 ? -2.625 22.844 -10.547 1 72.56 214 ILE A C 1
ATOM 1678 O O . ILE A 1 214 ? -1.797 23.453 -11.227 1 72.56 214 ILE A O 1
ATOM 1682 N N . GLY A 1 215 ? -3.809 22.75 -11.016 1 62 215 GLY A N 1
ATOM 1683 C CA . GLY A 1 215 ? -4.121 22.953 -12.422 1 62 215 GLY A CA 1
ATOM 1684 C C . GLY A 1 215 ? -3.574 21.859 -13.328 1 62 215 GLY A C 1
ATOM 1685 O O . GLY A 1 215 ? -3.137 22.141 -14.445 1 62 215 GLY A O 1
ATOM 1686 N N . ASN A 1 216 ? -3.35 20.719 -12.844 1 54.69 216 ASN A N 1
ATOM 1687 C CA . ASN A 1 216 ? -2.705 19.719 -13.703 1 54.69 216 ASN A CA 1
ATOM 1688 C C . ASN A 1 216 ? -3.482 19.516 -15 1 54.69 216 ASN A C 1
ATOM 1690 O O . ASN A 1 216 ? -4.715 19.438 -14.984 1 54.69 216 ASN A O 1
ATOM 1694 N N . GLU A 1 217 ? -2.936 19.969 -16.047 1 48.34 217 GLU A N 1
ATOM 1695 C CA . GLU A 1 217 ? -3.393 19.672 -17.391 1 48.34 217 GLU A CA 1
ATOM 1696 C C . GLU A 1 217 ? -3.879 18.234 -17.5 1 48.34 217 GLU A C 1
ATOM 1698 O O . GLU A 1 217 ? -3.123 17.297 -17.234 1 48.34 217 GLU A O 1
ATOM 1703 N N . SER A 1 218 ? -5.031 17.969 -17.031 1 45.12 218 SER A N 1
ATOM 1704 C CA . SER A 1 218 ? -5.609 16.688 -17.406 1 45.12 218 SER A CA 1
ATOM 1705 C C . SER A 1 218 ? -5.18 16.266 -18.812 1 45.12 218 SER A C 1
ATOM 1707 O O . SER A 1 218 ? -5.484 16.969 -19.781 1 45.12 218 SER A O 1
ATOM 1709 N N . ASP A 1 219 ? -4.082 15.906 -18.953 1 42.38 219 ASP A N 1
ATOM 1710 C CA . ASP A 1 219 ? -3.943 15.344 -20.297 1 42.38 219 ASP A CA 1
ATOM 1711 C C . ASP A 1 219 ? -5.109 14.414 -20.625 1 42.38 219 ASP A C 1
ATOM 1713 O O . ASP A 1 219 ? -5.281 13.375 -19.984 1 42.38 219 ASP A O 1
ATOM 1717 N N . SER A 1 220 ? -6.219 14.945 -20.859 1 42.31 220 SER A N 1
ATOM 1718 C CA . SER A 1 220 ? -7.406 14.336 -21.453 1 42.31 220 SER A CA 1
ATOM 1719 C C . SER A 1 220 ? -7.043 13.102 -22.266 1 42.31 220 SER A C 1
ATOM 1721 O O . SER A 1 220 ? -7.898 12.508 -22.922 1 42.31 220 SER A O 1
ATOM 1723 N N . SER A 1 221 ? -5.828 12.867 -22.516 1 41.47 221 SER A N 1
ATOM 1724 C CA . SER A 1 221 ? -5.621 11.898 -23.578 1 41.47 221 SER A CA 1
ATOM 1725 C C . SER A 1 221 ? -6.008 10.492 -23.141 1 41.47 221 SER A C 1
ATOM 1727 O O . SER A 1 221 ? -6.059 10.211 -21.938 1 41.47 221 SER A O 1
ATOM 1729 N N . GLU A 1 222 ? -6.277 9.672 -24.078 1 45.22 222 GLU A N 1
ATOM 1730 C CA . GLU A 1 222 ? -6.652 8.273 -24.281 1 45.22 222 GLU A CA 1
ATOM 1731 C C . GLU A 1 222 ? -5.785 7.344 -23.438 1 45.22 222 GLU A C 1
ATOM 1733 O O . GLU A 1 222 ? -5.613 6.172 -23.781 1 45.22 222 GLU A O 1
ATOM 1738 N N . SER A 1 223 ? -5.184 7.934 -22.547 1 47.75 223 SER A N 1
ATOM 1739 C CA . SER A 1 223 ? -4.352 6.953 -21.859 1 47.75 223 SER A CA 1
ATOM 1740 C C . SER A 1 223 ? -5.191 6.039 -20.984 1 47.75 223 SER A C 1
ATOM 1742 O O . SER A 1 223 ? -6.258 6.438 -20.5 1 47.75 223 SER A O 1
ATOM 1744 N N . VAL A 1 224 ? -5.031 4.848 -21.156 1 51.62 224 VAL A N 1
ATOM 1745 C CA . VAL A 1 224 ? -5.715 3.75 -20.484 1 51.62 224 VAL A CA 1
ATOM 1746 C C . VAL A 1 224 ? -5.844 4.066 -19 1 51.62 224 VAL A C 1
ATOM 1748 O O . VAL A 1 224 ? -6.781 3.607 -18.328 1 51.62 224 VAL A O 1
ATOM 1751 N N . TRP A 1 225 ? -4.895 4.855 -18.578 1 50.69 225 TRP A N 1
ATOM 1752 C CA . TRP A 1 225 ? -4.977 5.047 -17.125 1 50.69 225 TRP A CA 1
ATOM 1753 C C . TRP A 1 225 ? -5.285 6.5 -16.797 1 50.69 225 TRP A C 1
ATOM 1755 O O . TRP A 1 225 ? -4.547 7.406 -17.188 1 50.69 225 TRP A O 1
ATOM 1765 N N . SER A 1 226 ? -6.508 6.93 -17.156 1 47.19 226 SER A N 1
ATOM 1766 C CA . SER A 1 226 ? -6.883 8.273 -16.719 1 47.19 226 SER A CA 1
ATOM 1767 C C . SER A 1 226 ? -6.469 8.523 -15.273 1 47.19 226 SER A C 1
ATOM 1769 O O . SER A 1 226 ? -6.719 7.688 -14.398 1 47.19 226 SER A O 1
ATOM 1771 N N . ASP A 1 227 ? -5.586 9.195 -15.219 1 43.5 227 ASP A N 1
ATOM 1772 C CA . ASP A 1 227 ? -5.09 9.68 -13.938 1 43.5 227 ASP A CA 1
ATOM 1773 C C . ASP A 1 227 ? -6.227 10.242 -13.086 1 43.5 227 ASP A C 1
ATOM 1775 O O . ASP A 1 227 ? -6.496 11.445 -13.117 1 43.5 227 ASP A O 1
ATOM 1779 N N . ASP A 1 228 ? -7.5 9.922 -13.25 1 44.97 228 ASP A N 1
ATOM 1780 C CA . ASP A 1 228 ? -8.289 10.602 -12.219 1 44.97 228 ASP A CA 1
ATOM 1781 C C . ASP A 1 228 ? -7.535 10.656 -10.898 1 44.97 228 ASP A C 1
ATOM 1783 O O . ASP A 1 228 ? -7.727 9.805 -10.031 1 44.97 228 ASP A O 1
ATOM 1787 N N . GLU A 1 229 ? -6.395 11.188 -11.094 1 46.72 229 GLU A N 1
ATOM 1788 C CA . GLU A 1 229 ? -5.402 11.57 -10.094 1 46.72 229 GLU A CA 1
ATOM 1789 C C . GLU A 1 229 ? -6.004 12.508 -9.047 1 46.72 229 GLU A C 1
ATOM 1791 O O . GLU A 1 229 ? -5.285 13.047 -8.203 1 46.72 229 GLU A O 1
ATOM 1796 N N . SER A 1 230 ? -7.254 12.805 -9.227 1 52.22 230 SER A N 1
ATOM 1797 C CA . SER A 1 230 ? -7.727 13.758 -8.227 1 52.22 230 SER A CA 1
ATOM 1798 C C . SER A 1 230 ? -7.602 13.188 -6.82 1 52.22 230 SER A C 1
ATOM 1800 O O . SER A 1 230 ? -8.25 12.188 -6.488 1 52.22 230 SER A O 1
ATOM 1802 N N . SER A 1 231 ? -6.355 13.234 -6.344 1 67.5 231 SER A N 1
ATOM 1803 C CA . SER A 1 231 ? -6.113 12.773 -4.98 1 67.5 231 SER A CA 1
ATOM 1804 C C . SER A 1 231 ? -6.344 13.898 -3.973 1 67.5 231 SER A C 1
ATOM 1806 O O . SER A 1 231 ? -5.949 15.039 -4.207 1 67.5 231 SER A O 1
ATOM 1808 N N . ILE A 1 232 ? -7.398 13.758 -3.213 1 74.25 232 ILE A N 1
ATOM 1809 C CA . ILE A 1 232 ? -7.602 14.672 -2.088 1 74.25 232 ILE A CA 1
ATOM 1810 C C . ILE A 1 232 ? -6.359 14.68 -1.2 1 74.25 232 ILE A C 1
ATOM 1812 O O . ILE A 1 232 ? -5.879 13.625 -0.784 1 74.25 232 ILE A O 1
ATOM 1816 N N . VAL A 1 233 ? -5.859 15.836 -1.099 1 74.06 233 VAL A N 1
ATOM 1817 C CA . VAL A 1 233 ? -4.668 16.016 -0.276 1 74.06 233 VAL A CA 1
ATOM 1818 C C . VAL A 1 233 ? -5.016 16.844 0.961 1 74.06 233 VAL A C 1
ATOM 1820 O O . VAL A 1 233 ? -5.641 17.906 0.854 1 74.06 233 VAL A O 1
ATOM 1823 N N . LEU A 1 234 ? -4.676 16.281 2.059 1 77.25 234 LEU A N 1
ATOM 1824 C CA . LEU A 1 234 ? -4.809 17.047 3.297 1 77.25 234 LEU A CA 1
ATOM 1825 C C . LEU A 1 234 ? -3.578 17.906 3.541 1 77.25 234 LEU A C 1
ATOM 1827 O O . LEU A 1 234 ? -2.447 17.438 3.381 1 77.25 234 LEU A O 1
ATOM 1831 N N . PHE A 1 235 ? -3.812 19.141 3.832 1 73.69 235 PHE A N 1
ATOM 1832 C CA . PHE A 1 235 ? -2.748 20.109 4.109 1 73.69 235 PHE A CA 1
ATOM 1833 C C . PHE A 1 235 ? -2.988 20.812 5.434 1 73.69 235 PHE A C 1
ATOM 1835 O O . PHE A 1 235 ? -4.105 21.266 5.707 1 73.69 235 PHE A O 1
ATOM 1842 N N . TYR A 1 236 ? -1.965 20.797 6.25 1 74.88 236 TYR A N 1
ATOM 1843 C CA . TYR A 1 236 ? -2.02 21.562 7.496 1 74.88 236 TYR A CA 1
ATOM 1844 C C . TYR A 1 236 ? -0.694 22.25 7.766 1 74.88 236 TYR A C 1
ATOM 1846 O O . TYR A 1 236 ? 0.375 21.672 7.562 1 74.88 236 TYR A O 1
ATOM 1854 N N . SER A 1 237 ? -0.839 23.484 8.148 1 73.75 237 SER A N 1
ATOM 1855 C CA . SER A 1 237 ? 0.322 24.281 8.523 1 73.75 237 SER A CA 1
ATOM 1856 C C . SER A 1 237 ? -0.034 25.297 9.594 1 73.75 237 SER A C 1
ATOM 1858 O O . SER A 1 237 ? -1.178 25.75 9.68 1 73.75 237 SER A O 1
ATOM 1860 N N . ARG A 1 238 ? 0.935 25.5 10.352 1 67.88 238 ARG A N 1
ATOM 1861 C CA . ARG A 1 238 ? 0.744 26.578 11.312 1 67.88 238 ARG A CA 1
ATOM 1862 C C . ARG A 1 238 ? 0.603 27.922 10.609 1 67.88 238 ARG A C 1
ATOM 1864 O O . ARG A 1 238 ? -0.234 28.75 10.984 1 67.88 238 ARG A O 1
ATOM 1871 N N . ASP A 1 239 ? 1.437 28.031 9.586 1 65.12 239 ASP A N 1
ATOM 1872 C CA . ASP A 1 239 ? 1.355 29.234 8.781 1 65.12 239 ASP A CA 1
ATOM 1873 C C . ASP A 1 239 ? 0.203 29.156 7.785 1 65.12 239 ASP A C 1
ATOM 1875 O O . ASP A 1 239 ? -0.08 28.094 7.238 1 65.12 239 ASP A O 1
ATOM 1879 N N . PRO A 1 240 ? -0.479 30.266 7.609 1 69.75 240 PRO A N 1
ATOM 1880 C CA . PRO A 1 240 ? -1.601 30.25 6.668 1 69.75 240 PRO A CA 1
ATOM 1881 C C . PRO A 1 240 ? -1.147 30.156 5.211 1 69.75 240 PRO A C 1
ATOM 1883 O O . PRO A 1 240 ? -0.348 30.984 4.758 1 69.75 240 PRO A O 1
ATOM 1886 N N . TRP A 1 241 ? -1.466 29.125 4.594 1 77.12 241 TRP A N 1
ATOM 1887 C CA . TRP A 1 241 ? -1.26 28.953 3.16 1 77.12 241 TRP A CA 1
ATOM 1888 C C . TRP A 1 241 ? -2.572 29.109 2.4 1 77.12 241 TRP A C 1
ATOM 1890 O O . TRP A 1 241 ? -3.506 28.328 2.598 1 77.12 241 TRP A O 1
ATOM 1900 N N . SER A 1 242 ? -2.58 30.078 1.564 1 83 242 SER A N 1
ATOM 1901 C CA . SER A 1 242 ? -3.838 30.375 0.885 1 83 242 SER A CA 1
ATOM 1902 C C . SER A 1 242 ? -4.188 29.281 -0.119 1 83 242 SER A C 1
ATOM 1904 O O . SER A 1 242 ? -3.305 28.719 -0.775 1 83 242 SER A O 1
ATOM 1906 N N . VAL A 1 243 ? -5.48 28.984 -0.222 1 88.25 243 VAL A N 1
ATOM 1907 C CA . VAL A 1 243 ? -6.004 28.094 -1.243 1 88.25 243 VAL A CA 1
ATOM 1908 C C . VAL A 1 243 ? -6.523 28.891 -2.43 1 88.25 243 VAL A C 1
ATOM 1910 O O . VAL A 1 243 ? -7.348 29.797 -2.26 1 88.25 243 VAL A O 1
ATOM 1913 N N . PRO A 1 244 ? -6.039 28.641 -3.607 1 85 244 PRO A N 1
ATOM 1914 C CA . PRO A 1 244 ? -6.531 29.375 -4.77 1 85 244 PRO A CA 1
ATOM 1915 C C . PRO A 1 244 ? -8.039 29.234 -4.961 1 85 244 PRO A C 1
ATOM 1917 O O . PRO A 1 244 ? -8.578 28.141 -4.875 1 85 244 PRO A O 1
ATOM 1920 N N . VAL A 1 245 ? -8.695 30.391 -5.168 1 88.12 245 VAL A N 1
ATOM 1921 C CA . VAL A 1 245 ? -10.141 30.406 -5.375 1 88.12 245 VAL A CA 1
ATOM 1922 C C . VAL A 1 245 ? -10.445 30.734 -6.836 1 88.12 245 VAL A C 1
ATOM 1924 O O . VAL A 1 245 ? -10.297 31.875 -7.266 1 88.12 245 VAL A O 1
ATOM 1927 N N . PRO A 1 246 ? -10.914 29.75 -7.512 1 83.31 246 PRO A N 1
ATOM 1928 C CA . PRO A 1 246 ? -11.297 30.047 -8.898 1 83.31 246 PRO A CA 1
ATOM 1929 C C . PRO A 1 246 ? -12.398 31.094 -8.992 1 83.31 246 PRO A C 1
ATOM 1931 O O . PRO A 1 246 ? -13.188 31.25 -8.062 1 83.31 246 PRO A O 1
ATOM 1934 N N . ASP A 1 247 ? -12.5 31.766 -10.133 1 79.5 247 ASP A N 1
ATOM 1935 C CA . ASP A 1 247 ? -13.453 32.844 -10.352 1 79.5 247 ASP A CA 1
ATOM 1936 C C . ASP A 1 247 ? -14.891 32.344 -10.211 1 79.5 247 ASP A C 1
ATOM 1938 O O . ASP A 1 247 ? -15.742 33.062 -9.664 1 79.5 247 ASP A O 1
ATOM 1942 N N . ARG A 1 248 ? -15.195 31.188 -10.633 1 81.06 248 ARG A N 1
ATOM 1943 C CA . ARG A 1 248 ? -16.562 30.656 -10.609 1 81.06 248 ARG A CA 1
ATOM 1944 C C . ARG A 1 248 ? -16.781 29.734 -9.414 1 81.06 248 ARG A C 1
ATOM 1946 O O . ARG A 1 248 ? -17.672 28.891 -9.43 1 81.06 248 ARG A O 1
ATOM 1953 N N . ALA A 1 249 ? -15.969 29.984 -8.422 1 89 249 ALA A N 1
ATOM 1954 C CA . ALA A 1 249 ? -16.094 29.109 -7.254 1 89 249 ALA A CA 1
ATOM 1955 C C . ALA A 1 249 ? -17.297 29.5 -6.41 1 89 249 ALA A C 1
ATOM 1957 O O . ALA A 1 249 ? -17.594 30.688 -6.25 1 89 249 ALA A O 1
ATOM 1958 N N . GLN A 1 250 ? -18.016 28.578 -6.039 1 92 250 GLN A N 1
ATOM 1959 C CA . GLN A 1 250 ? -19.109 28.734 -5.082 1 92 250 GLN A CA 1
ATOM 1960 C C . GLN A 1 250 ? -18.766 28.062 -3.752 1 92 250 GLN A C 1
ATOM 1962 O O . GLN A 1 250 ? -17.781 27.328 -3.652 1 92 250 GLN A O 1
ATOM 1967 N N . PHE A 1 251 ? -19.531 28.484 -2.732 1 93.81 251 PHE A N 1
ATOM 1968 C CA . PHE A 1 251 ? -19.25 27.938 -1.408 1 93.81 251 PHE A CA 1
ATOM 1969 C C . PHE A 1 251 ? -20.531 27.422 -0.756 1 93.81 251 PHE A C 1
ATOM 1971 O O . PHE A 1 251 ? -21.609 27.969 -0.983 1 93.81 251 PHE A O 1
ATOM 1978 N N . CYS A 1 252 ? -20.453 26.406 -0.051 1 93.56 252 CYS A N 1
ATOM 1979 C CA . CYS A 1 252 ? -21.531 25.922 0.808 1 93.56 252 CYS A CA 1
ATOM 1980 C C . CYS A 1 252 ? -20.969 25.328 2.096 1 93.56 252 CYS A C 1
ATOM 1982 O O . CYS A 1 252 ? -19.75 25.109 2.209 1 93.56 252 CYS A O 1
ATOM 1984 N N . TYR A 1 253 ? -21.766 25.219 3.102 1 94.44 253 TYR A N 1
ATOM 1985 C CA . TYR A 1 253 ? -21.281 24.703 4.375 1 94.44 253 TYR A CA 1
ATOM 1986 C C . TYR A 1 253 ? -22.188 23.609 4.918 1 94.44 253 TYR A C 1
ATOM 1988 O O . TYR A 1 253 ? -23.375 23.547 4.547 1 94.44 253 TYR A O 1
ATOM 1996 N N . TYR A 1 254 ? -21.656 22.75 5.656 1 93.94 254 TYR A N 1
ATOM 1997 C CA . TYR A 1 254 ? -22.359 21.703 6.391 1 93.94 254 TYR A CA 1
ATOM 1998 C C . TYR A 1 254 ? -22.078 21.797 7.883 1 93.94 254 TYR A C 1
ATOM 2000 O O . TYR A 1 254 ? -20.922 21.922 8.297 1 93.94 254 TYR A O 1
ATOM 2008 N N . ARG A 1 255 ? -23.141 21.812 8.648 1 92.06 255 ARG A N 1
ATOM 2009 C CA . ARG A 1 255 ? -23.031 21.797 10.102 1 92.06 255 ARG A CA 1
ATOM 2010 C C . ARG A 1 255 ? -23.453 20.453 10.672 1 92.06 255 ARG A C 1
ATOM 2012 O O . ARG A 1 255 ? -24.625 20.094 10.648 1 92.06 255 ARG A O 1
ATOM 2019 N N . PRO A 1 256 ? -22.484 19.734 11.219 1 90.31 256 PRO A N 1
ATOM 2020 C CA . PRO A 1 256 ? -22.844 18.453 11.82 1 90.31 256 PRO A CA 1
ATOM 2021 C C . PRO A 1 256 ? -23.781 18.609 13.008 1 90.31 256 PRO A C 1
ATOM 2023 O O . PRO A 1 256 ? -23.547 19.438 13.891 1 90.31 256 PRO A O 1
ATOM 2026 N N . PRO A 1 257 ? -24.75 17.812 13.086 1 87.88 257 PRO A N 1
ATOM 2027 C CA . PRO A 1 257 ? -25.719 17.922 14.18 1 87.88 257 PRO A CA 1
ATOM 2028 C C . PRO A 1 257 ? -25.094 17.625 15.539 1 87.88 257 PRO A C 1
ATOM 2030 O O . PRO A 1 257 ? -25.5 18.203 16.547 1 87.88 257 PRO A O 1
ATOM 2033 N N . SER A 1 258 ? -24.125 16.797 15.562 1 88.56 258 SER A N 1
ATOM 2034 C CA . SER A 1 258 ? -23.547 16.344 16.828 1 88.56 258 SER A CA 1
ATOM 2035 C C . SER A 1 258 ? -22.5 17.328 17.328 1 88.56 258 SER A C 1
ATOM 2037 O O . SER A 1 258 ? -22.109 17.281 18.5 1 88.56 258 SER A O 1
ATOM 2039 N N . THR A 1 259 ? -21.922 18.141 16.438 1 89.38 259 THR A N 1
ATOM 2040 C CA . THR A 1 259 ? -20.922 19.125 16.812 1 89.38 259 THR A CA 1
ATOM 2041 C C . THR A 1 259 ? -21.297 20.5 16.25 1 89.38 259 THR A C 1
ATOM 2043 O O . THR A 1 259 ? -20.656 21 15.32 1 89.38 259 THR A O 1
ATOM 2046 N N . PRO A 1 260 ? -22.141 21.109 16.953 1 86.06 260 PRO A N 1
ATOM 2047 C CA . PRO A 1 260 ? -22.688 22.359 16.406 1 86.06 260 PRO A CA 1
ATOM 2048 C C . PRO A 1 260 ? -21.672 23.5 16.391 1 86.06 260 PRO A C 1
ATOM 2050 O O . PRO A 1 260 ? -21.875 24.5 15.703 1 86.06 260 PRO A O 1
ATOM 2053 N N . ASP A 1 261 ? -20.578 23.297 17.094 1 89.81 261 ASP A N 1
ATOM 2054 C CA . ASP A 1 261 ? -19.578 24.359 17.156 1 89.81 261 ASP A CA 1
ATOM 2055 C C . ASP A 1 261 ? -18.547 24.234 16.047 1 89.81 261 ASP A C 1
ATOM 2057 O O . ASP A 1 261 ? -17.547 24.938 16.031 1 89.81 261 ASP A O 1
ATOM 2061 N N . ALA A 1 262 ? -18.797 23.359 15.141 1 92.56 262 ALA A N 1
ATOM 2062 C CA . ALA A 1 262 ? -17.891 23.188 14 1 92.56 262 ALA A CA 1
ATOM 2063 C C . ALA A 1 262 ? -18.656 23.344 12.68 1 92.56 262 ALA A C 1
ATOM 2065 O O . ALA A 1 262 ? -19.859 23.109 12.625 1 92.56 262 ALA A O 1
ATOM 2066 N N . THR A 1 263 ? -18 23.844 11.688 1 94.31 263 THR A N 1
ATOM 2067 C CA . THR A 1 263 ? -18.578 24 10.359 1 94.31 263 THR A CA 1
ATOM 2068 C C . THR A 1 263 ? -17.625 23.484 9.289 1 94.31 263 THR A C 1
ATOM 2070 O O . THR A 1 263 ? -16.422 23.734 9.352 1 94.31 263 THR A O 1
ATOM 2073 N N . VAL A 1 264 ? -18.156 22.703 8.398 1 95.56 264 VAL A N 1
ATOM 2074 C CA . VAL A 1 264 ? -17.375 22.281 7.234 1 95.56 264 VAL A CA 1
ATOM 2075 C C . VAL A 1 264 ? -17.734 23.156 6.035 1 95.56 264 VAL A C 1
ATOM 2077 O O . VAL A 1 264 ? -18.891 23.219 5.625 1 95.56 264 VAL A O 1
ATOM 2080 N N . VAL A 1 265 ? -16.766 23.859 5.5 1 95.88 265 VAL A N 1
ATOM 2081 C CA . VAL A 1 265 ? -16.969 24.734 4.344 1 95.88 265 VAL A CA 1
ATOM 2082 C C . VAL A 1 265 ? -16.422 24.062 3.088 1 95.88 265 VAL A C 1
ATOM 2084 O O . VAL A 1 265 ? -15.289 23.562 3.082 1 95.88 265 VAL A O 1
ATOM 2087 N N . PHE A 1 266 ? -17.219 23.969 2.061 1 95.62 266 PHE A N 1
ATOM 2088 C CA . PHE A 1 266 ? -16.812 23.375 0.792 1 95.62 266 PHE A CA 1
ATOM 2089 C C . PHE A 1 266 ? -16.656 24.453 -0.282 1 95.62 266 PHE A C 1
ATOM 2091 O O . PHE A 1 266 ? -17.484 25.359 -0.368 1 95.62 266 PHE A O 1
ATOM 2098 N N . MET A 1 267 ? -15.609 24.453 -0.959 1 95 267 MET A N 1
ATOM 2099 C CA . MET A 1 267 ? -15.445 25.219 -2.191 1 95 267 MET A CA 1
ATOM 2100 C C . MET A 1 267 ? -15.812 24.375 -3.408 1 95 267 MET A C 1
ATOM 2102 O O . MET A 1 267 ? -15.25 23.297 -3.609 1 95 267 MET A O 1
ATOM 2106 N N . VAL A 1 268 ? -16.75 24.797 -4.168 1 93.38 268 VAL A N 1
ATOM 2107 C CA . VAL A 1 268 ? -17.312 24.016 -5.258 1 93.38 268 VAL A CA 1
ATOM 2108 C C . VAL A 1 268 ? -17.156 24.766 -6.578 1 93.38 268 VAL A C 1
ATOM 2110 O O . VAL A 1 268 ? -17.391 25.969 -6.652 1 93.38 268 VAL A O 1
ATOM 2113 N N . GLU A 1 269 ? -16.625 24.031 -7.504 1 89.19 269 GLU A N 1
ATOM 2114 C CA . GLU A 1 269 ? -16.562 24.562 -8.859 1 89.19 269 GLU A CA 1
ATOM 2115 C C . GLU A 1 269 ? -17.719 24.047 -9.711 1 89.19 269 GLU A C 1
ATOM 2117 O O . GLU A 1 269 ? -18.016 22.859 -9.703 1 89.19 269 GLU A O 1
ATOM 2122 N N . SER A 1 270 ? -18.5 24.922 -10.188 1 80.06 270 SER A N 1
ATOM 2123 C CA . SER A 1 270 ? -19.625 24.531 -11.016 1 80.06 270 SER A CA 1
ATOM 2124 C C . SER A 1 270 ? -19.578 25.203 -12.383 1 80.06 270 SER A C 1
ATOM 2126 O O . SER A 1 270 ? -19.156 26.359 -12.5 1 80.06 270 SER A O 1
ATOM 2128 N N . ALA A 1 271 ? -19.672 24.344 -13.422 1 64.69 271 ALA A N 1
ATOM 2129 C CA . ALA A 1 271 ? -19.719 24.891 -14.773 1 64.69 271 ALA A CA 1
ATOM 2130 C C . ALA A 1 271 ? -21 25.688 -14.992 1 64.69 271 ALA A C 1
ATOM 2132 O O . ALA A 1 271 ? -21.047 26.594 -15.844 1 64.69 271 ALA A O 1
ATOM 2133 N N . GLY A 1 272 ? -22 25.422 -14.305 1 65.5 272 GLY A N 1
ATOM 2134 C CA . GLY A 1 272 ? -23.266 26.047 -14.633 1 65.5 272 GLY A CA 1
ATOM 2135 C C . GLY A 1 272 ? -23.578 27.25 -13.766 1 65.5 272 GLY A C 1
ATOM 2136 O O . GLY A 1 272 ? -22.812 27.578 -12.852 1 65.5 272 GLY A O 1
ATOM 2137 N N . TYR A 1 273 ? -24.594 28.062 -14.203 1 63 273 TYR A N 1
ATOM 2138 C CA . TYR A 1 273 ? -25.016 29.328 -13.625 1 63 273 TYR A CA 1
ATOM 2139 C C . TYR A 1 273 ? -25.891 29.094 -12.398 1 63 273 TYR A C 1
ATOM 2141 O O . TYR A 1 273 ? -26.281 30.062 -11.727 1 63 273 TYR A O 1
ATOM 2149 N N . ARG A 1 274 ? -26.062 27.828 -12.008 1 73.44 274 ARG A N 1
ATOM 2150 C CA . ARG A 1 274 ? -26.953 27.641 -10.867 1 73.44 274 ARG A CA 1
ATOM 2151 C C . ARG A 1 274 ? -26.188 27.797 -9.547 1 73.44 274 ARG A C 1
ATOM 2153 O O . ARG A 1 274 ? -25.062 27.312 -9.414 1 73.44 274 ARG A O 1
ATOM 2160 N N . SER A 1 275 ? -26.844 28.562 -8.656 1 80.88 275 SER A N 1
ATOM 2161 C CA . SER A 1 275 ? -26.25 28.844 -7.348 1 80.88 275 SER A CA 1
ATOM 2162 C C . SER A 1 275 ? -26.5 27.688 -6.371 1 80.88 275 SER A C 1
ATOM 2164 O O . SER A 1 275 ? -27.578 27.078 -6.383 1 80.88 275 SER A O 1
ATOM 2166 N N . ILE A 1 276 ? -25.531 27.312 -5.664 1 85.75 276 ILE A N 1
ATOM 2167 C CA . ILE A 1 276 ? -25.625 26.328 -4.594 1 85.75 276 ILE A CA 1
ATOM 2168 C C . ILE A 1 276 ? -26.062 27.016 -3.297 1 85.75 276 ILE A C 1
ATOM 2170 O O . ILE A 1 276 ? -25.516 28.062 -2.936 1 85.75 276 ILE A O 1
ATOM 2174 N N . PRO A 1 277 ? -27.078 26.5 -2.721 1 85.81 277 PRO A N 1
ATOM 2175 C CA . PRO A 1 277 ? -27.422 27.078 -1.421 1 85.81 277 PRO A CA 1
ATOM 2176 C C . PRO A 1 277 ? -26.266 27.047 -0.426 1 85.81 277 PRO A C 1
ATOM 2178 O O . PRO A 1 277 ? -25.5 26.078 -0.405 1 85.81 277 PRO A O 1
ATOM 2181 N N . PRO A 1 278 ? -26.172 28.062 0.382 1 89.56 278 PRO A N 1
ATOM 2182 C CA . PRO A 1 278 ? -25.062 28.109 1.335 1 89.56 278 PRO A CA 1
ATOM 2183 C C . PRO A 1 278 ? -25.047 26.938 2.301 1 89.56 278 PRO A C 1
ATOM 2185 O O . PRO A 1 278 ? -23.984 26.422 2.643 1 89.56 278 PRO A O 1
ATOM 2188 N N . GLU A 1 279 ? -26.266 26.578 2.641 1 91.06 279 GLU A N 1
ATOM 2189 C CA . GLU A 1 279 ? -26.328 25.438 3.541 1 91.06 279 GLU A CA 1
ATOM 2190 C C . GLU A 1 279 ? -26.578 24.141 2.768 1 91.06 279 GLU A C 1
ATOM 2192 O O . GLU A 1 279 ? -27.531 24.047 1.992 1 91.06 279 GLU A O 1
ATOM 2197 N N . LEU A 1 280 ? -25.703 23.219 2.963 1 91.69 280 LEU A N 1
ATOM 2198 C CA . LEU A 1 280 ? -25.859 21.906 2.338 1 91.69 280 LEU A CA 1
ATOM 2199 C C . LEU A 1 280 ? -26.812 21.031 3.133 1 91.69 280 LEU A C 1
ATOM 2201 O O . LEU A 1 280 ? -26.5 20.609 4.246 1 91.69 280 LEU A O 1
ATOM 2205 N N . THR A 1 281 ? -27.922 20.828 2.576 1 88 281 THR A N 1
ATOM 2206 C CA . THR A 1 281 ? -28.906 19.922 3.168 1 88 281 THR A CA 1
ATOM 2207 C C . THR A 1 281 ? -28.734 18.516 2.613 1 88 281 THR A C 1
ATOM 2209 O O . THR A 1 281 ? -28.812 18.297 1.401 1 88 281 THR A O 1
ATOM 2212 N N . VAL A 1 282 ? -28.516 17.594 3.498 1 91 282 VAL A N 1
ATOM 2213 C CA . VAL A 1 282 ? -28.312 16.203 3.104 1 91 282 VAL A CA 1
ATOM 2214 C C . VAL A 1 282 ? -29.656 15.469 3.139 1 91 282 VAL A C 1
ATOM 2216 O O . VAL A 1 282 ? -30.281 15.344 4.195 1 91 282 VAL A O 1
ATOM 2219 N N . LYS A 1 283 ? -30.047 14.953 2.055 1 87.12 283 LYS A N 1
ATOM 2220 C CA . LYS A 1 283 ? -31.359 14.312 1.911 1 87.12 283 LYS A CA 1
ATOM 2221 C C . LYS A 1 283 ? -31.328 12.867 2.404 1 87.12 283 LYS A C 1
ATOM 2223 O O . LYS A 1 283 ? -32.281 12.406 3.043 1 87.12 283 LYS A O 1
ATOM 2228 N N . THR A 1 284 ? -30.312 12.172 2.09 1 86.69 284 THR A N 1
ATOM 2229 C CA . THR A 1 284 ? -30.188 10.773 2.475 1 86.69 284 THR A CA 1
ATOM 2230 C C . THR A 1 284 ? -29.734 10.648 3.928 1 86.69 284 THR A C 1
ATOM 2232 O O . THR A 1 284 ? -28.625 11.07 4.277 1 86.69 284 THR A O 1
ATOM 2235 N N . SER A 1 285 ? -30.516 10.094 4.719 1 86.56 285 SER A N 1
ATOM 2236 C CA . SER A 1 285 ? -30.25 10.008 6.148 1 86.56 285 SER A CA 1
ATOM 2237 C C . SER A 1 285 ? -28.938 9.273 6.426 1 86.56 285 SER A C 1
ATOM 2239 O O . SER A 1 285 ? -28.156 9.68 7.289 1 86.56 285 SER A O 1
ATOM 2241 N N . ALA A 1 286 ? -28.75 8.211 5.695 1 86.88 286 ALA A N 1
ATOM 2242 C CA . ALA A 1 286 ? -27.531 7.426 5.902 1 86.88 286 ALA A CA 1
ATOM 2243 C C . ALA A 1 286 ? -26.297 8.258 5.605 1 86.88 286 ALA A C 1
ATOM 2245 O O . ALA A 1 286 ? -25.281 8.141 6.301 1 86.88 286 ALA A O 1
ATOM 2246 N N . ARG A 1 287 ? -26.375 9.055 4.609 1 89.88 287 ARG A N 1
ATOM 2247 C CA . ARG A 1 287 ? -25.25 9.914 4.246 1 89.88 287 ARG A CA 1
ATOM 2248 C C . ARG A 1 287 ? -25.031 11 5.293 1 89.88 287 ARG A C 1
ATOM 2250 O O . ARG A 1 287 ? -23.891 11.375 5.578 1 89.88 287 ARG A O 1
ATOM 2257 N N . ASP A 1 288 ? -26.109 11.5 5.777 1 91.44 288 ASP A N 1
ATOM 2258 C CA . ASP A 1 288 ? -26 12.508 6.832 1 91.44 288 ASP A CA 1
ATOM 2259 C C . ASP A 1 288 ? -25.312 11.938 8.07 1 91.44 288 ASP A C 1
ATOM 2261 O O . ASP A 1 288 ? -24.469 12.602 8.688 1 91.44 288 ASP A O 1
ATOM 2265 N N . HIS A 1 289 ? -25.734 10.734 8.367 1 89.62 289 HIS A N 1
ATOM 2266 C CA . HIS A 1 289 ? -25.109 10.062 9.5 1 89.62 289 HIS A CA 1
ATOM 2267 C C . HIS A 1 289 ? -23.609 9.844 9.266 1 89.62 289 HIS A C 1
ATOM 2269 O O . HIS A 1 289 ? -22.797 10.023 10.172 1 89.62 289 HIS A O 1
ATOM 2275 N N . LEU A 1 290 ? -23.344 9.453 8.133 1 90.88 290 LEU A N 1
ATOM 2276 C CA . LEU A 1 290 ? -21.953 9.227 7.773 1 90.88 290 LEU A CA 1
ATOM 2277 C C . LEU A 1 290 ? -21.141 10.516 7.887 1 90.88 290 LEU A C 1
ATOM 2279 O O . LEU A 1 290 ? -20.062 10.523 8.477 1 90.88 290 LEU A O 1
ATOM 2283 N N . LEU A 1 291 ? -21.641 11.586 7.297 1 92.56 291 LEU A N 1
ATOM 2284 C CA . LEU A 1 291 ? -20.969 12.883 7.332 1 92.56 291 LEU A CA 1
ATOM 2285 C C . LEU A 1 291 ? -20.75 13.336 8.766 1 92.56 291 LEU A C 1
ATOM 2287 O O . LEU A 1 291 ? -19.641 13.773 9.117 1 92.56 291 LEU A O 1
ATOM 2291 N N . ASP A 1 292 ? -21.766 13.227 9.469 1 92.75 292 ASP A N 1
ATOM 2292 C CA . ASP A 1 292 ? -21.688 13.641 10.867 1 92.75 292 ASP A CA 1
ATOM 2293 C C . ASP A 1 292 ? -20.594 12.867 11.609 1 92.75 292 ASP A C 1
ATOM 2295 O O . ASP A 1 292 ? -19.781 13.453 12.312 1 92.75 292 ASP A O 1
ATOM 2299 N N . TRP A 1 293 ? -20.625 11.609 11.43 1 89.94 293 TRP A N 1
ATOM 2300 C CA . TRP A 1 293 ? -19.672 10.758 12.117 1 89.94 293 TRP A CA 1
ATOM 2301 C C . TRP A 1 293 ? -18.25 11.055 11.648 1 89.94 293 TRP A C 1
ATOM 2303 O O . TRP A 1 293 ? -17.312 11.117 12.461 1 89.94 293 TRP A O 1
ATOM 2313 N N . MET A 1 294 ? -18.016 11.133 10.375 1 92.5 294 MET A N 1
ATOM 2314 C CA . MET A 1 294 ? -16.688 11.391 9.828 1 92.5 294 MET A CA 1
ATOM 2315 C C . MET A 1 294 ? -16.125 12.711 10.344 1 92.5 294 MET A C 1
ATOM 2317 O O . MET A 1 294 ? -14.953 12.797 10.703 1 92.5 294 MET A O 1
ATOM 2321 N N . VAL A 1 295 ? -16.938 13.734 10.367 1 93 295 VAL A N 1
ATOM 2322 C CA . VAL A 1 295 ? -16.516 15.047 10.844 1 93 295 VAL A CA 1
ATOM 2323 C C . VAL A 1 295 ? -16.172 14.977 12.328 1 93 295 VAL A C 1
ATOM 2325 O O . VAL A 1 295 ? -15.18 15.547 12.773 1 93 295 VAL A O 1
ATOM 2328 N N . ARG A 1 296 ? -16.969 14.266 13.086 1 90.81 296 ARG A N 1
ATOM 2329 C CA . ARG A 1 296 ? -16.703 14.094 14.508 1 90.81 296 ARG A CA 1
ATOM 2330 C C . ARG A 1 296 ? -15.359 13.406 14.734 1 90.81 296 ARG A C 1
ATOM 2332 O O . ARG A 1 296 ? -14.609 13.789 15.633 1 90.81 296 ARG A O 1
ATOM 2339 N N . MET A 1 297 ? -15.164 12.438 13.969 1 90.56 297 MET A N 1
ATOM 2340 C CA . MET A 1 297 ? -13.883 11.742 14.07 1 90.56 297 MET A CA 1
ATOM 2341 C C . MET A 1 297 ? -12.727 12.68 13.75 1 90.56 297 MET A C 1
ATOM 2343 O O . MET A 1 297 ? -11.688 12.641 14.406 1 90.56 297 MET A O 1
ATOM 2347 N N . CYS A 1 298 ? -12.859 13.477 12.711 1 91.56 298 CYS A N 1
ATOM 2348 C CA . CYS A 1 298 ? -11.836 14.461 12.391 1 91.56 298 CYS A CA 1
ATOM 2349 C C . CYS A 1 298 ? -11.57 15.391 13.57 1 91.56 298 CYS A C 1
ATOM 2351 O O . CYS A 1 298 ? -10.422 15.633 13.922 1 91.56 298 CYS A O 1
ATOM 2353 N N . LEU A 1 299 ? -12.617 15.812 14.172 1 90.44 299 LEU A N 1
ATOM 2354 C CA . LEU A 1 299 ? -12.523 16.781 15.25 1 90.44 299 LEU A CA 1
ATOM 2355 C C . LEU A 1 299 ? -11.914 16.156 16.5 1 90.44 299 LEU A C 1
ATOM 2357 O O . LEU A 1 299 ? -11.352 16.859 17.344 1 90.44 299 LEU A O 1
ATOM 2361 N N . SER A 1 300 ? -12.07 14.875 16.625 1 87.12 300 SER A N 1
ATOM 2362 C CA . SER A 1 300 ? -11.469 14.164 17.75 1 87.12 300 SER A CA 1
ATOM 2363 C C . SER A 1 300 ? -9.961 14.008 17.562 1 87.12 300 SER A C 1
ATOM 2365 O O . SER A 1 300 ? -9.211 14.023 18.547 1 87.12 300 SER A O 1
ATOM 2367 N N . ILE A 1 301 ? -9.516 13.906 16.375 1 86.94 301 ILE A N 1
ATOM 2368 C CA . ILE A 1 301 ? -8.117 13.609 16.078 1 86.94 301 ILE A CA 1
ATOM 2369 C C . ILE A 1 301 ? -7.348 14.914 15.883 1 86.94 301 ILE A C 1
ATOM 2371 O O . ILE A 1 301 ? -6.18 15.016 16.266 1 86.94 301 ILE A O 1
ATOM 2375 N N . PHE A 1 302 ? -7.973 15.922 15.352 1 88.12 302 PHE A N 1
ATOM 2376 C CA . PHE A 1 302 ? -7.332 17.125 14.836 1 88.12 302 PHE A CA 1
ATOM 2377 C C . PHE A 1 302 ? -6.609 17.875 15.945 1 88.12 302 PHE A C 1
ATOM 2379 O O . PHE A 1 302 ? -5.473 18.312 15.766 1 88.12 302 PHE A O 1
ATOM 2386 N N . PRO A 1 303 ? -7.18 17.969 17.125 1 82.44 303 PRO A N 1
ATOM 2387 C CA . PRO A 1 303 ? -6.461 18.703 18.172 1 82.44 303 PRO A CA 1
ATOM 2388 C C . PRO A 1 303 ? -5.129 18.062 18.547 1 82.44 303 PRO A C 1
ATOM 2390 O O . PRO A 1 303 ? -4.125 18.766 18.703 1 82.44 303 PRO A O 1
ATOM 2393 N N . GLU A 1 304 ? -5.125 16.766 18.656 1 76.44 304 GLU A N 1
ATOM 2394 C CA . GLU A 1 304 ? -3.883 16.062 18.969 1 76.44 304 GLU A CA 1
ATOM 2395 C C . GLU A 1 304 ? -2.881 16.188 17.828 1 76.44 304 GLU A C 1
ATOM 2397 O O . GLU A 1 304 ? -1.682 16.344 18.062 1 76.44 304 GLU A O 1
ATOM 2402 N N . PHE A 1 305 ? -3.377 16.094 16.672 1 80.88 305 PHE A N 1
ATOM 2403 C CA . PHE A 1 305 ? -2.561 16.234 15.477 1 80.88 305 PHE A CA 1
ATOM 2404 C C . PHE A 1 305 ? -1.916 17.609 15.422 1 80.88 305 PHE A C 1
ATOM 2406 O O . PHE A 1 305 ? -0.717 17.734 15.164 1 80.88 305 PHE A O 1
ATOM 2413 N N . ARG A 1 306 ? -2.709 18.641 15.688 1 78.25 306 ARG A N 1
ATOM 2414 C CA . ARG A 1 306 ? -2.238 20.016 15.672 1 78.25 306 ARG A CA 1
ATOM 2415 C C . ARG A 1 306 ? -1.167 20.234 16.734 1 78.25 306 ARG A C 1
ATOM 2417 O O . ARG A 1 306 ? -0.166 20.906 16.484 1 78.25 306 ARG A O 1
ATOM 2424 N N . GLN A 1 307 ? -1.379 19.703 17.797 1 71.75 307 GLN A N 1
ATOM 2425 C CA . GLN A 1 307 ? -0.422 19.859 18.891 1 71.75 307 GLN A CA 1
ATOM 2426 C C . GLN A 1 307 ? 0.907 19.188 18.547 1 71.75 307 GLN A C 1
ATOM 2428 O O . GLN A 1 307 ? 1.975 19.734 18.828 1 71.75 307 GLN A O 1
ATOM 2433 N N . ALA A 1 308 ? 0.81 18.047 17.984 1 69.12 308 ALA A N 1
ATOM 2434 C CA . ALA A 1 308 ? 2.012 17.297 17.641 1 69.12 308 ALA A CA 1
ATOM 2435 C C . ALA A 1 308 ? 2.799 18 16.547 1 69.12 308 ALA A C 1
ATOM 2437 O O . ALA A 1 308 ? 4.031 17.953 16.531 1 69.12 308 ALA A O 1
ATOM 2438 N N . THR A 1 309 ? 2.18 18.719 15.602 1 69.56 309 THR A N 1
ATOM 2439 C CA . THR A 1 309 ? 2.828 19.344 14.453 1 69.56 309 THR A CA 1
ATOM 2440 C C . THR A 1 309 ? 3.363 20.719 14.82 1 69.56 309 THR A C 1
ATOM 2442 O O . THR A 1 309 ? 4.289 21.219 14.18 1 69.56 309 THR A O 1
ATOM 2445 N N . ARG A 1 310 ? 2.742 21.531 15.664 1 61.66 310 ARG A N 1
ATOM 2446 C CA . ARG A 1 310 ? 3.115 22.875 16.062 1 61.66 310 ARG A CA 1
ATOM 2447 C C . ARG A 1 310 ? 4.52 22.906 16.656 1 61.66 310 ARG A C 1
ATOM 2449 O O . ARG A 1 310 ? 5.301 23.828 16.359 1 61.66 310 ARG A O 1
ATOM 2456 N N . ALA A 1 311 ? 4.773 22.062 17.5 1 50.06 311 ALA A N 1
ATOM 2457 C CA . ALA A 1 311 ? 6.008 22.172 18.266 1 50.06 311 ALA A CA 1
ATOM 2458 C C . ALA A 1 311 ? 7.211 22.375 17.344 1 50.06 311 ALA A C 1
ATOM 2460 O O . ALA A 1 311 ? 8.188 23.031 17.734 1 50.06 311 ALA A O 1
ATOM 2461 N N . HIS A 1 312 ? 7.137 21.938 16.141 1 50.69 312 HIS A N 1
ATOM 2462 C CA . HIS A 1 312 ? 8.406 22.062 15.438 1 50.69 312 HIS A CA 1
ATOM 2463 C C . HIS A 1 312 ? 8.195 22.516 13.992 1 50.69 312 HIS A C 1
ATOM 2465 O O . HIS A 1 312 ? 9.055 22.297 13.133 1 50.69 312 HIS A O 1
ATOM 2471 N N . ASN A 1 313 ? 7.223 23.344 13.891 1 57.06 313 ASN A N 1
ATOM 2472 C CA . ASN A 1 313 ? 6.984 23.922 12.57 1 57.06 313 ASN A CA 1
ATOM 2473 C C . ASN A 1 313 ? 6.906 22.844 11.492 1 57.06 313 ASN A C 1
ATOM 2475 O O . ASN A 1 313 ? 7.516 22.969 10.43 1 57.06 313 ASN A O 1
ATOM 2479 N N . TYR A 1 314 ? 6.359 21.781 12 1 63.69 314 TYR A N 1
ATOM 2480 C CA . TYR A 1 314 ? 6.18 20.672 11.07 1 63.69 314 TYR A CA 1
ATOM 2481 C C . TYR A 1 314 ? 4.941 20.875 10.211 1 63.69 314 TYR A C 1
ATOM 2483 O O . TYR A 1 314 ? 3.846 21.094 10.727 1 63.69 314 TYR A O 1
ATOM 2491 N N . ARG A 1 315 ? 5.203 21.031 8.844 1 66 315 ARG A N 1
ATOM 2492 C CA . ARG A 1 315 ? 4.098 21.078 7.891 1 66 315 ARG A CA 1
ATOM 2493 C C . ARG A 1 315 ? 3.73 19.672 7.426 1 66 315 ARG A C 1
ATOM 2495 O O . ARG A 1 315 ? 4.602 18.891 7.027 1 66 315 ARG A O 1
ATOM 2502 N N . TYR A 1 316 ? 2.395 19.391 7.512 1 67.19 316 TYR A N 1
ATOM 2503 C CA . TYR A 1 316 ? 1.95 18.047 7.152 1 67.19 316 TYR A CA 1
ATOM 2504 C C . TYR A 1 316 ? 1.257 18.047 5.793 1 67.19 316 TYR A C 1
ATOM 2506 O O . TYR A 1 316 ? 0.461 18.953 5.496 1 67.19 316 TYR A O 1
ATOM 2514 N N . ARG A 1 317 ? 1.694 17.109 5.004 1 64.06 317 ARG A N 1
ATOM 2515 C CA . ARG A 1 317 ? 1.017 16.781 3.752 1 64.06 317 ARG A CA 1
ATOM 2516 C C . ARG A 1 317 ? 0.755 15.289 3.639 1 64.06 317 ARG A C 1
ATOM 2518 O O . ARG A 1 317 ? 1.636 14.477 3.926 1 64.06 317 ARG A O 1
ATOM 2525 N N . SER A 1 318 ? -0.546 14.938 3.273 1 56.69 318 SER A N 1
ATOM 2526 C CA . SER A 1 318 ? -0.94 13.531 3.271 1 56.69 318 SER A CA 1
ATOM 2527 C C . SER A 1 318 ? -0.432 12.82 2.023 1 56.69 318 SER A C 1
ATOM 2529 O O . SER A 1 318 ? -0.476 11.594 1.944 1 56.69 318 SER A O 1
ATOM 2531 N N . ASP A 1 319 ? -0.153 13.422 0.875 1 50.88 319 ASP A N 1
ATOM 2532 C CA . ASP A 1 319 ? 0.292 12.727 -0.332 1 50.88 319 ASP A CA 1
ATOM 2533 C C . ASP A 1 319 ? 1.738 12.258 -0.193 1 50.88 319 ASP A C 1
ATOM 2535 O O . ASP A 1 319 ? 2.307 11.695 -1.132 1 50.88 319 ASP A O 1
ATOM 2539 N N . GLY A 1 320 ? 2.303 12.422 0.856 1 45.41 320 GLY A N 1
ATOM 2540 C CA . GLY A 1 320 ? 3.658 11.922 1.022 1 45.41 320 GLY A CA 1
ATOM 2541 C C . GLY A 1 320 ? 3.713 10.5 1.542 1 45.41 320 GLY A C 1
ATOM 2542 O O . GLY A 1 320 ? 2.707 9.789 1.518 1 45.41 320 GLY A O 1
ATOM 2543 N N . TYR A 1 321 ? 4.414 9.984 2.869 1 43.5 321 TYR A N 1
ATOM 2544 C CA . TYR A 1 321 ? 5.305 8.898 3.256 1 43.5 321 TYR A CA 1
ATOM 2545 C C . TYR A 1 321 ? 4.52 7.73 3.832 1 43.5 321 TYR A C 1
ATOM 2547 O O . TYR A 1 321 ? 3.348 7.875 4.184 1 43.5 321 TYR A O 1
ATOM 2555 N N . ARG A 1 322 ? 5.34 6.656 4.098 1 48.47 322 ARG A N 1
ATOM 2556 C CA . ARG A 1 322 ? 5.098 5.312 4.609 1 48.47 322 ARG A CA 1
ATOM 2557 C C . ARG A 1 322 ? 4.48 5.359 6 1 48.47 322 ARG A C 1
ATOM 2559 O O . ARG A 1 322 ? 4.93 6.117 6.863 1 48.47 322 ARG A O 1
ATOM 2566 N N . LEU A 1 323 ? 3.277 4.926 6.168 1 50.66 323 LEU A N 1
ATOM 2567 C CA . LEU A 1 323 ? 2.684 4.859 7.5 1 50.66 323 LEU A CA 1
ATOM 2568 C C . LEU A 1 323 ? 3.289 3.719 8.312 1 50.66 323 LEU A C 1
ATOM 2570 O O . LEU A 1 323 ? 3.223 2.559 7.898 1 50.66 323 LEU A O 1
ATOM 2574 N N . ALA A 1 324 ? 4.527 3.939 8.953 1 49.91 324 ALA A N 1
ATOM 2575 C CA . ALA A 1 324 ? 4.855 2.93 9.953 1 49.91 324 ALA A CA 1
ATOM 2576 C C . ALA A 1 324 ? 3.812 2.906 11.07 1 49.91 324 ALA A C 1
ATOM 2578 O O . ALA A 1 324 ? 3.709 3.854 11.852 1 49.91 324 ALA A O 1
ATOM 2579 N N . HIS A 1 325 ? 2.797 2.135 10.945 1 55.25 325 HIS A N 1
ATOM 2580 C CA . HIS A 1 325 ? 1.842 2.045 12.047 1 55.25 325 HIS A CA 1
ATOM 2581 C C . HIS A 1 325 ? 2.305 1.044 13.094 1 55.25 325 HIS A C 1
ATOM 2583 O O . HIS A 1 325 ? 2.744 -0.058 12.766 1 55.25 325 HIS A O 1
ATOM 2589 N N . THR A 1 326 ? 2.51 1.665 14.266 1 61.69 326 THR A N 1
ATOM 2590 C CA . THR A 1 326 ? 2.814 0.814 15.414 1 61.69 326 THR A CA 1
ATOM 2591 C C . THR A 1 326 ? 1.536 0.224 16 1 61.69 326 THR A C 1
ATOM 2593 O O . THR A 1 326 ? 0.436 0.703 15.719 1 61.69 326 THR A O 1
ATOM 2596 N N . ARG A 1 327 ? 1.62 -0.818 16.656 1 69 327 ARG A N 1
ATOM 2597 C CA . ARG A 1 327 ? 0.502 -1.417 17.375 1 69 327 ARG A CA 1
ATOM 2598 C C . ARG A 1 327 ? -0.149 -0.405 18.312 1 69 327 ARG A C 1
ATOM 2600 O O . ARG A 1 327 ? -1.372 -0.395 18.469 1 69 327 ARG A O 1
ATOM 2607 N N . GLN A 1 328 ? 0.647 0.422 18.812 1 71.06 328 GLN A N 1
ATOM 2608 C CA . GLN A 1 328 ? 0.143 1.41 19.766 1 71.06 328 GLN A CA 1
ATOM 2609 C C . GLN A 1 328 ? -0.767 2.422 19.062 1 71.06 328 GLN A C 1
ATOM 2611 O O . GLN A 1 328 ? -1.818 2.783 19.594 1 71.06 328 GLN A O 1
ATOM 2616 N N . SER A 1 329 ? -0.303 2.834 17.938 1 72.88 329 SER A N 1
ATOM 2617 C CA . SER A 1 329 ? -1.123 3.795 17.203 1 72.88 329 SER A CA 1
ATOM 2618 C C . SER A 1 329 ? -2.447 3.174 16.781 1 72.88 329 SER A C 1
ATOM 2620 O O . SER A 1 329 ? -3.486 3.836 16.797 1 72.88 329 SER A O 1
ATOM 2622 N N . LEU A 1 330 ? -2.447 1.93 16.469 1 79.06 330 LEU A N 1
ATOM 2623 C CA . LEU A 1 330 ? -3.668 1.247 16.062 1 79.06 330 LEU A CA 1
ATOM 2624 C C . LEU A 1 330 ? -4.59 1.009 17.25 1 79.06 330 LEU A C 1
ATOM 2626 O O . LEU A 1 330 ? -5.812 1.073 17.125 1 79.06 330 LEU A O 1
ATOM 2630 N N . THR A 1 331 ? -3.975 0.723 18.375 1 84.69 331 THR A N 1
ATOM 2631 C CA . THR A 1 331 ? -4.77 0.548 19.594 1 84.69 331 THR A CA 1
ATOM 2632 C C . THR A 1 331 ? -5.469 1.85 19.969 1 84.69 331 THR A C 1
ATOM 2634 O O . THR A 1 331 ? -6.641 1.843 20.359 1 84.69 331 THR A O 1
ATOM 2637 N N . ARG A 1 332 ? -4.781 2.936 19.891 1 83.5 332 ARG A N 1
ATOM 2638 C CA . ARG A 1 332 ? -5.391 4.238 20.141 1 83.5 332 ARG A CA 1
ATOM 2639 C C . ARG A 1 332 ? -6.539 4.496 19.172 1 83.5 332 ARG A C 1
ATOM 2641 O O . ARG A 1 332 ? -7.566 5.066 19.547 1 83.5 332 ARG A O 1
ATOM 2648 N N . LEU A 1 333 ? -6.277 4.121 18.016 1 85.25 333 LEU A N 1
ATOM 2649 C CA . LEU A 1 333 ? -7.328 4.27 17.016 1 85.25 333 LEU A CA 1
ATOM 2650 C C . LEU A 1 333 ? -8.547 3.436 17.375 1 85.25 333 LEU A C 1
ATOM 2652 O O . LEU A 1 333 ? -9.688 3.891 17.219 1 85.25 333 LEU A O 1
ATOM 2656 N N . MET A 1 334 ? -8.375 2.193 17.828 1 90.62 334 MET A N 1
ATOM 2657 C CA . MET A 1 334 ? -9.492 1.343 18.234 1 90.62 334 MET A CA 1
ATOM 2658 C C . MET A 1 334 ? -10.258 1.964 19.391 1 90.62 334 MET A C 1
ATOM 2660 O O . MET A 1 334 ? -11.484 1.86 19.453 1 90.62 334 MET A O 1
ATOM 2664 N N . HIS A 1 335 ? -9.523 2.625 20.25 1 90.81 335 HIS A N 1
ATOM 2665 C CA . HIS A 1 335 ? -10.188 3.32 21.344 1 90.81 335 HIS A CA 1
ATOM 2666 C C . HIS A 1 335 ? -11.07 4.449 20.828 1 90.81 335 HIS A C 1
ATOM 2668 O O . HIS A 1 335 ? -12.211 4.609 21.266 1 90.81 335 HIS A O 1
ATOM 2674 N N . ARG A 1 336 ? -10.555 5.145 19.938 1 86.62 336 ARG A N 1
ATOM 2675 C CA . ARG A 1 336 ? -11.312 6.25 19.359 1 86.62 336 ARG A CA 1
ATOM 2676 C C . ARG A 1 336 ? -12.547 5.746 18.641 1 86.62 336 ARG A C 1
ATOM 2678 O O . ARG A 1 336 ? -13.633 6.332 18.766 1 86.62 336 ARG A O 1
ATOM 2685 N N . VAL A 1 337 ? -12.398 4.707 17.891 1 88.38 337 VAL A N 1
ATOM 2686 C CA . VAL A 1 337 ? -13.508 4.133 17.141 1 88.38 337 VAL A CA 1
ATOM 2687 C C . VAL A 1 337 ? -14.586 3.639 18.094 1 88.38 337 VAL A C 1
ATOM 2689 O O . VAL A 1 337 ? -15.773 3.928 17.906 1 88.38 337 VAL A O 1
ATOM 2692 N N . ARG A 1 338 ? -14.18 2.924 19.062 1 88.19 338 ARG A N 1
ATOM 2693 C CA . ARG A 1 338 ? -15.117 2.42 20.062 1 88.19 338 ARG A CA 1
ATOM 2694 C C . ARG A 1 338 ? -15.883 3.562 20.719 1 88.19 338 ARG A C 1
ATOM 2696 O O . ARG A 1 338 ? -17.109 3.516 20.828 1 88.19 338 ARG A O 1
ATOM 2703 N N . ASP A 1 339 ? -15.148 4.598 21.078 1 86.81 339 ASP A N 1
ATOM 2704 C CA . ASP A 1 339 ? -15.758 5.707 21.797 1 86.81 339 ASP A CA 1
ATOM 2705 C C . ASP A 1 339 ? -16.719 6.488 20.906 1 86.81 339 ASP A C 1
ATOM 2707 O O . ASP A 1 339 ? -17.766 6.953 21.375 1 86.81 339 ASP A O 1
ATOM 2711 N N . LEU A 1 340 ? -16.391 6.602 19.75 1 80.31 340 LEU A N 1
ATOM 2712 C CA . LEU A 1 340 ? -17.234 7.379 18.828 1 80.31 340 LEU A CA 1
ATOM 2713 C C . LEU A 1 340 ? -18.453 6.578 18.406 1 80.31 340 LEU A C 1
ATOM 2715 O O . LEU A 1 340 ? -19.547 7.141 18.234 1 80.31 340 LEU A O 1
ATOM 2719 N N . ILE A 1 341 ? -18.312 5.344 18.172 1 83.62 341 ILE A N 1
ATOM 2720 C CA . ILE A 1 341 ? -19.406 4.516 17.703 1 83.62 341 ILE A CA 1
ATOM 2721 C C . ILE A 1 341 ? -20.391 4.266 18.828 1 83.62 341 ILE A C 1
ATOM 2723 O O . ILE A 1 341 ? -21.609 4.391 18.656 1 83.62 341 ILE A O 1
ATOM 2727 N N . PHE A 1 342 ? -19.859 4.012 20.016 1 85.75 342 PHE A N 1
ATOM 2728 C CA . PHE A 1 342 ? -20.75 3.541 21.078 1 85.75 342 PHE A CA 1
ATOM 2729 C C . PHE A 1 342 ? -21.016 4.648 22.078 1 85.75 342 PHE A C 1
ATOM 2731 O O . PHE A 1 342 ? -21.922 4.531 22.922 1 85.75 342 PHE A O 1
ATOM 2738 N N . GLY A 1 343 ? -20.219 5.762 22.047 1 83.06 343 GLY A N 1
ATOM 2739 C CA . GLY A 1 343 ? -20.453 6.898 22.922 1 83.06 343 GLY A CA 1
ATOM 2740 C C . GLY A 1 343 ? -20.438 6.535 24.391 1 83.06 343 GLY A C 1
ATOM 2741 O O . GLY A 1 343 ? -19.453 6.02 24.906 1 83.06 343 GLY A O 1
ATOM 2742 N N . ASP A 1 344 ? -21.656 6.621 24.984 1 82.75 344 ASP A N 1
ATOM 2743 C CA . ASP A 1 344 ? -21.828 6.398 26.422 1 82.75 344 ASP A CA 1
ATOM 2744 C C . ASP A 1 344 ? -21.641 4.922 26.781 1 82.75 344 ASP A C 1
ATOM 2746 O O . ASP A 1 344 ? -21.375 4.582 27.922 1 82.75 344 ASP A O 1
ATOM 2750 N N . ASP A 1 345 ? -21.75 4.094 25.812 1 86 345 ASP A N 1
ATOM 2751 C CA . ASP A 1 345 ? -21.641 2.658 26.062 1 86 345 ASP A CA 1
ATOM 2752 C C . ASP A 1 345 ? -20.234 2.156 25.75 1 86 345 ASP A C 1
ATOM 2754 O O . ASP A 1 345 ? -20.016 0.955 25.562 1 86 345 ASP A O 1
ATOM 2758 N N . ALA A 1 346 ? -19.281 2.994 25.688 1 88.31 346 ALA A N 1
ATOM 2759 C CA . ALA A 1 346 ? -17.922 2.643 25.281 1 88.31 346 ALA A CA 1
ATOM 2760 C C . ALA A 1 346 ? -17.281 1.681 26.281 1 88.31 346 ALA A C 1
ATOM 2762 O O . ALA A 1 346 ? -16.562 0.766 25.891 1 88.31 346 ALA A O 1
ATOM 2763 N N . ASP A 1 347 ? -17.609 1.854 27.516 1 87.31 347 ASP A N 1
ATOM 2764 C CA . ASP A 1 347 ? -16.953 1.072 28.562 1 87.31 347 ASP A CA 1
ATOM 2765 C C . ASP A 1 347 ? -17.406 -0.387 28.516 1 87.31 347 ASP A C 1
ATOM 2767 O O . ASP A 1 347 ? -16.703 -1.27 29.031 1 87.31 347 ASP A O 1
ATOM 2771 N N . VAL A 1 348 ? -18.547 -0.577 27.875 1 89.06 348 VAL A N 1
ATOM 2772 C CA . VAL A 1 348 ? -19.062 -1.94 27.812 1 89.06 348 VAL A CA 1
ATOM 2773 C C . VAL A 1 348 ? -19.016 -2.445 26.375 1 89.06 348 VAL A C 1
ATOM 2775 O O . VAL A 1 348 ? -19.766 -3.359 26.016 1 89.06 348 VAL A O 1
ATOM 2778 N N . SER A 1 349 ? -18.328 -1.771 25.609 1 90.69 349 SER A N 1
ATOM 2779 C CA . SER A 1 349 ? -18.219 -2.141 24.203 1 90.69 349 SER A CA 1
ATOM 2780 C C . SER A 1 349 ? -16.766 -2.443 23.828 1 90.69 349 SER A C 1
ATOM 2782 O O . SER A 1 349 ? -15.844 -2.145 24.578 1 90.69 349 SER A O 1
ATOM 2784 N N . VAL A 1 350 ? -16.625 -3.109 22.719 1 91 350 VAL A N 1
ATOM 2785 C CA . VAL A 1 350 ? -15.273 -3.477 22.281 1 91 350 VAL A CA 1
ATOM 2786 C C . VAL A 1 350 ? -15.102 -3.143 20.812 1 91 350 VAL A C 1
ATOM 2788 O O . VAL A 1 350 ? -16.078 -3.109 20.062 1 91 350 VAL A O 1
ATOM 2791 N N . ALA A 1 351 ? -13.969 -2.771 20.422 1 92.75 351 ALA A N 1
ATOM 2792 C CA . ALA A 1 351 ? -13.492 -2.633 19.047 1 92.75 351 ALA A CA 1
ATOM 2793 C C . ALA A 1 351 ? -12.172 -3.367 18.844 1 92.75 351 ALA A C 1
ATOM 2795 O O . ALA A 1 351 ? -11.25 -3.232 19.656 1 92.75 351 ALA A O 1
ATOM 2796 N N . CYS A 1 352 ? -12.164 -4.164 17.797 1 92.94 352 CYS A N 1
ATOM 2797 C CA . CYS A 1 352 ? -10.992 -5.012 17.594 1 92.94 352 CYS A CA 1
ATOM 2798 C C . CYS A 1 352 ? -10.609 -5.074 16.125 1 92.94 352 CYS A C 1
ATOM 2800 O O . CYS A 1 352 ? -11.477 -5.125 15.258 1 92.94 352 CYS A O 1
ATOM 2802 N N . LEU A 1 353 ? -9.312 -4.988 15.93 1 92.56 353 LEU A N 1
ATOM 2803 C CA . LEU A 1 353 ? -8.75 -5.184 14.594 1 92.56 353 LEU A CA 1
ATOM 2804 C C . LEU A 1 353 ? -8.023 -6.52 14.5 1 92.56 353 LEU A C 1
ATOM 2806 O O . LEU A 1 353 ? -7.047 -6.75 15.219 1 92.56 353 LEU A O 1
ATOM 2810 N N . LEU A 1 354 ? -8.508 -7.383 13.664 1 93.38 354 LEU A N 1
ATOM 2811 C CA . LEU A 1 354 ? -7.938 -8.719 13.516 1 93.38 354 LEU A CA 1
ATOM 2812 C C . LEU A 1 354 ? -7.176 -8.836 12.195 1 93.38 354 LEU A C 1
ATOM 2814 O O . LEU A 1 354 ? -7.586 -8.273 11.18 1 93.38 354 LEU A O 1
ATOM 2818 N N . LEU A 1 355 ? -6.094 -9.586 12.297 1 91.12 355 LEU A N 1
ATOM 2819 C CA . LEU A 1 355 ? -5.254 -9.797 11.125 1 91.12 355 LEU A CA 1
ATOM 2820 C C . LEU A 1 355 ? -5.062 -11.289 10.859 1 91.12 355 LEU A C 1
ATOM 2822 O O . LEU A 1 355 ? -4.898 -12.07 11.789 1 91.12 355 LEU A O 1
ATOM 2826 N N . PRO A 1 356 ? -5.039 -11.609 9.531 1 91.06 356 PRO A N 1
ATOM 2827 C CA . PRO A 1 356 ? -4.656 -12.984 9.211 1 91.06 356 PRO A CA 1
ATOM 2828 C C . PRO A 1 356 ? -3.16 -13.234 9.383 1 91.06 356 PRO A C 1
ATOM 2830 O O . PRO A 1 356 ? -2.365 -12.297 9.336 1 91.06 356 PRO A O 1
ATOM 2833 N N . ASP A 1 357 ? -2.771 -14.398 9.578 1 84.62 357 ASP A N 1
ATOM 2834 C CA . ASP A 1 357 ? -1.371 -14.766 9.758 1 84.62 357 ASP A CA 1
ATOM 2835 C C . ASP A 1 357 ? -0.609 -14.688 8.438 1 84.62 357 ASP A C 1
ATOM 2837 O O . ASP A 1 357 ? 0.617 -14.562 8.422 1 84.62 357 ASP A O 1
ATOM 2841 N N . ASP A 1 358 ? -1.443 -14.852 7.406 1 80.06 358 ASP A N 1
ATOM 2842 C CA . ASP A 1 358 ? -0.867 -14.836 6.062 1 80.06 358 ASP A CA 1
ATOM 2843 C C . ASP A 1 358 ? -1.893 -14.367 5.031 1 80.06 358 ASP A C 1
ATOM 2845 O O . ASP A 1 358 ? -3.098 -14.531 5.23 1 80.06 358 ASP A O 1
ATOM 2849 N N . LEU A 1 359 ? -1.436 -13.773 4.012 1 79.19 359 LEU A N 1
ATOM 2850 C CA . LEU A 1 359 ? -2.373 -13.281 3.01 1 79.19 359 LEU A CA 1
ATOM 2851 C C . LEU A 1 359 ? -2.551 -14.289 1.884 1 79.19 359 LEU A C 1
ATOM 2853 O O . LEU A 1 359 ? -3.508 -14.203 1.111 1 79.19 359 LEU A O 1
ATOM 2857 N N . TYR A 1 360 ? -1.643 -15.211 1.824 1 74.94 360 TYR A N 1
ATOM 2858 C CA . TYR A 1 360 ? -1.738 -16.219 0.775 1 74.94 360 TYR A CA 1
ATOM 2859 C C . TYR A 1 360 ? -2.561 -17.422 1.241 1 74.94 360 TYR A C 1
ATOM 2861 O O . TYR A 1 360 ? -3.516 -17.812 0.574 1 74.94 360 TYR A O 1
ATOM 2869 N N . LYS A 1 361 ? -2.158 -17.953 2.357 1 80 361 LYS A N 1
ATOM 2870 C CA . LYS A 1 361 ? -2.881 -19.062 2.961 1 80 361 LYS A CA 1
ATOM 2871 C C . LYS A 1 361 ? -3.186 -18.797 4.434 1 80 361 LYS A C 1
ATOM 2873 O O . LYS A 1 361 ? -2.592 -19.406 5.32 1 80 361 LYS A O 1
ATOM 2878 N N . PRO A 1 362 ? -4.176 -17.969 4.543 1 87.81 362 PRO A N 1
ATOM 2879 C CA . PRO A 1 362 ? -4.496 -17.641 5.938 1 87.81 362 PRO A CA 1
ATOM 2880 C C . PRO A 1 362 ? -5.078 -18.828 6.699 1 87.81 362 PRO A C 1
ATOM 2882 O O . PRO A 1 362 ? -5.953 -19.531 6.184 1 87.81 362 PRO A O 1
ATOM 2885 N N . MET A 1 363 ? -4.5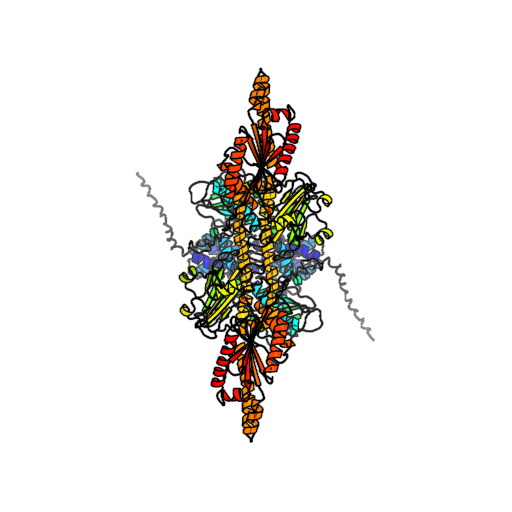66 -19.094 7.91 1 89.69 363 MET A N 1
ATOM 2886 C CA . MET A 1 363 ? -5.023 -20.203 8.75 1 89.69 363 MET A CA 1
ATOM 2887 C C . MET A 1 363 ? -5.848 -19.688 9.922 1 89.69 363 MET A C 1
ATOM 2889 O O . MET A 1 363 ? -6.754 -20.375 10.398 1 89.69 363 MET A O 1
ATOM 2893 N N . TYR A 1 364 ? -5.469 -18.547 10.352 1 93.25 364 TYR A N 1
ATOM 2894 C CA . TYR A 1 364 ? -6.199 -18 11.484 1 93.25 364 TYR A CA 1
ATOM 2895 C C . TYR A 1 364 ? -6.117 -16.484 11.523 1 93.25 364 TYR A C 1
ATOM 2897 O O . TYR A 1 364 ? -5.281 -15.891 10.836 1 93.25 364 TYR A O 1
ATOM 2905 N N . LEU A 1 365 ? -7.055 -15.898 12.312 1 93.88 365 LEU A N 1
ATOM 2906 C CA . LEU A 1 365 ? -7.035 -14.477 12.617 1 93.88 365 LEU A CA 1
ATOM 2907 C C . LEU A 1 365 ? -6.523 -14.234 14.039 1 93.88 365 LEU A C 1
ATOM 2909 O O . LEU A 1 365 ? -6.832 -15 14.953 1 93.88 365 LEU A O 1
ATOM 2913 N N . SER A 1 366 ? -5.707 -13.227 14.164 1 92.12 366 SER A N 1
ATOM 2914 C CA . SER A 1 366 ? -5.234 -12.781 15.477 1 92.12 366 SER A CA 1
ATOM 2915 C C . SER A 1 366 ? -5.512 -11.297 15.688 1 92.12 366 SER A C 1
ATOM 2917 O O . SER A 1 366 ? -5.684 -10.547 14.727 1 92.12 366 SER A O 1
ATOM 2919 N N . ILE A 1 367 ? -5.562 -10.898 16.969 1 90.69 367 ILE A N 1
ATOM 2920 C CA . ILE A 1 367 ? -5.859 -9.516 17.297 1 90.69 367 ILE A CA 1
ATOM 2921 C C . ILE A 1 367 ? -4.59 -8.672 17.203 1 90.69 367 ILE A C 1
ATOM 2923 O O . ILE A 1 367 ? -3.602 -8.945 17.891 1 90.69 367 ILE A O 1
ATOM 2927 N N . LEU A 1 368 ? -4.609 -7.707 16.344 1 86.56 368 LEU A N 1
ATOM 2928 C CA . LEU A 1 368 ? -3.504 -6.766 16.203 1 86.56 368 LEU A CA 1
ATOM 2929 C C . LEU A 1 368 ? -3.637 -5.621 17.203 1 86.56 368 LEU A C 1
ATOM 2931 O O . LEU A 1 368 ? -2.652 -5.219 17.828 1 86.56 368 LEU A O 1
ATOM 2935 N N . ALA A 1 369 ? -4.828 -5.109 17.312 1 89 369 ALA A N 1
ATOM 2936 C CA . ALA A 1 369 ? -5.141 -3.984 18.188 1 89 369 ALA A CA 1
ATOM 2937 C C . ALA A 1 369 ? -6.574 -4.07 18.703 1 89 369 ALA A C 1
ATOM 2939 O O . ALA A 1 369 ? -7.449 -4.625 18.031 1 89 369 ALA A O 1
ATOM 2940 N N . HIS A 1 370 ? -6.781 -3.6 19.891 1 91.81 370 HIS A N 1
ATOM 2941 C CA . HIS A 1 370 ? -8.125 -3.701 20.438 1 91.81 370 HIS A CA 1
ATOM 2942 C C . HIS A 1 370 ? -8.367 -2.633 21.5 1 91.81 370 HIS A C 1
ATOM 2944 O O . HIS A 1 370 ? -7.422 -2.049 22.031 1 91.81 370 HIS A O 1
ATOM 2950 N N . ALA A 1 371 ? -9.562 -2.342 21.688 1 93.12 371 ALA A N 1
ATOM 2951 C CA . ALA A 1 371 ? -10.078 -1.576 22.812 1 93.12 371 ALA A CA 1
ATOM 2952 C C . ALA A 1 371 ? -11.18 -2.344 23.547 1 93.12 371 ALA A C 1
ATOM 2954 O O . ALA A 1 371 ? -12.133 -2.818 22.922 1 93.12 371 ALA A O 1
ATOM 2955 N N . GLY A 1 372 ? -10.992 -2.594 24.844 1 88.56 372 GLY A N 1
ATOM 2956 C CA . GLY A 1 372 ? -12.062 -3.193 25.641 1 88.56 372 GLY A CA 1
ATOM 2957 C C . GLY A 1 372 ? -11.766 -4.625 26.047 1 88.56 372 GLY A C 1
ATOM 2958 O O . GLY A 1 372 ? -12.555 -5.242 26.766 1 88.56 372 GLY A O 1
ATOM 2959 N N . TYR A 1 373 ? -10.68 -5.215 25.562 1 86.81 373 TYR A N 1
ATOM 2960 C CA . TYR A 1 373 ? -10.289 -6.559 25.969 1 86.81 373 TYR A CA 1
ATOM 2961 C C . TYR A 1 373 ? -9.125 -6.516 26.953 1 86.81 373 TYR A C 1
ATOM 2963 O O . TYR A 1 373 ? -8.297 -5.605 26.906 1 86.81 373 TYR A O 1
ATOM 2971 N N . PRO A 1 374 ? -9.125 -7.516 27.828 1 84.38 374 PRO A N 1
ATOM 2972 C CA . PRO A 1 374 ? -7.879 -7.688 28.578 1 84.38 374 PRO A CA 1
ATOM 2973 C C . PRO A 1 374 ? -6.711 -8.117 27.688 1 84.38 374 PRO A C 1
ATOM 2975 O O . PRO A 1 374 ? -6.891 -8.938 26.781 1 84.38 374 PRO A O 1
ATOM 2978 N N . GLU A 1 375 ? -5.578 -7.609 27.938 1 83.06 375 GLU A N 1
ATOM 2979 C CA . GLU A 1 375 ? -4.414 -7.809 27.078 1 83.06 375 GLU A CA 1
ATOM 2980 C C . GLU A 1 375 ? -4.062 -9.289 26.953 1 83.06 375 GLU A C 1
ATOM 2982 O O . GLU A 1 375 ? -3.719 -9.766 25.875 1 83.06 375 GLU A O 1
ATOM 2987 N N . ALA A 1 376 ? -4.129 -10.031 28 1 81.69 376 ALA A N 1
ATOM 2988 C CA . ALA A 1 376 ? -3.775 -11.453 28 1 81.69 376 ALA A CA 1
ATOM 2989 C C . ALA A 1 376 ? -4.703 -12.242 27.078 1 81.69 376 ALA A C 1
ATOM 2991 O O . ALA A 1 376 ? -4.25 -13.117 26.344 1 81.69 376 ALA A O 1
ATOM 2992 N N . ARG A 1 377 ? -5.91 -11.906 27.078 1 82.12 377 ARG A N 1
ATOM 2993 C CA . ARG A 1 377 ? -6.891 -12.586 26.25 1 82.12 377 ARG A CA 1
ATOM 2994 C C . ARG A 1 377 ? -6.707 -12.211 24.781 1 82.12 377 ARG A C 1
ATOM 2996 O O . ARG A 1 377 ? -6.836 -13.062 23.891 1 82.12 377 ARG A O 1
ATOM 3003 N N . ALA A 1 378 ? -6.449 -10.961 24.594 1 86 378 ALA A N 1
ATOM 3004 C CA . ALA A 1 378 ? -6.277 -10.477 23.234 1 86 378 ALA A CA 1
ATOM 3005 C C . ALA A 1 378 ? -5.07 -11.125 22.562 1 86 378 ALA A C 1
ATOM 3007 O O . ALA A 1 378 ? -5.102 -11.438 21.359 1 86 378 ALA A O 1
ATOM 3008 N N . ARG A 1 379 ? -4.062 -11.406 23.266 1 81.31 379 ARG A N 1
ATOM 3009 C CA . ARG A 1 379 ? -2.832 -11.961 22.703 1 81.31 379 ARG A CA 1
ATOM 3010 C C . ARG A 1 379 ? -2.996 -13.438 22.375 1 81.31 379 ARG A C 1
ATOM 3012 O O . ARG A 1 379 ? -2.346 -13.953 21.469 1 81.31 379 ARG A O 1
ATOM 3019 N N . GLN A 1 380 ? -3.84 -14.047 23.031 1 82.44 380 GLN A N 1
ATOM 3020 C CA . GLN A 1 380 ? -3.982 -15.492 22.875 1 82.44 380 GLN A CA 1
ATOM 3021 C C . GLN A 1 380 ? -5.105 -15.828 21.906 1 82.44 380 GLN A C 1
ATOM 3023 O O . GLN A 1 380 ? -5.184 -16.953 21.406 1 82.44 380 GLN A O 1
ATOM 3028 N N . ALA A 1 381 ? -5.859 -14.883 21.641 1 85.25 381 ALA A N 1
ATOM 3029 C CA . ALA A 1 381 ? -7.035 -15.141 20.812 1 85.25 381 ALA A CA 1
ATOM 3030 C C . ALA A 1 381 ? -6.637 -15.508 19.391 1 85.25 381 ALA A C 1
ATOM 3032 O O . ALA A 1 381 ? -5.82 -14.828 18.766 1 85.25 381 ALA A O 1
ATOM 3033 N N . ARG A 1 382 ? -7.094 -16.688 18.938 1 89.25 382 ARG A N 1
ATOM 3034 C CA . ARG A 1 382 ? -6.926 -17.141 17.562 1 89.25 382 ARG A CA 1
ATOM 3035 C C . ARG A 1 382 ? -8.242 -17.688 17 1 89.25 382 ARG A C 1
ATOM 3037 O O . ARG A 1 382 ? -8.875 -18.547 17.609 1 89.25 382 ARG A O 1
ATOM 3044 N N . LEU A 1 383 ? -8.648 -17.062 15.977 1 92.56 383 LEU A N 1
ATOM 3045 C CA . LEU A 1 383 ? -9.852 -17.531 15.297 1 92.56 383 LEU A CA 1
ATOM 3046 C C . LEU A 1 383 ? -9.5 -18.312 14.039 1 92.56 383 LEU A C 1
ATOM 3048 O O . LEU A 1 383 ? -8.977 -17.75 13.078 1 92.56 383 LEU A O 1
ATOM 3052 N N . MET A 1 384 ? -9.859 -19.531 14.07 1 92.88 384 MET A N 1
ATOM 3053 C CA . MET A 1 384 ? -9.492 -20.406 12.953 1 92.88 384 MET A CA 1
ATOM 3054 C C . MET A 1 384 ? -10.344 -20.094 11.727 1 92.88 384 MET A C 1
ATOM 3056 O O . MET A 1 384 ? -11.523 -19.75 11.852 1 92.88 384 MET A O 1
ATOM 3060 N N . LEU A 1 385 ? -9.75 -20.266 10.531 1 93.06 385 LEU A N 1
ATOM 3061 C CA . LEU A 1 385 ? -10.414 -19.891 9.289 1 93.06 385 LEU A CA 1
ATOM 3062 C C . LEU A 1 385 ? -10.789 -21.125 8.484 1 93.06 385 LEU A C 1
ATOM 3064 O O . LEU A 1 385 ? -11.227 -21.016 7.332 1 93.06 385 LEU A O 1
ATOM 3068 N N . TYR A 1 386 ? -10.695 -22.25 9.117 1 88.56 386 TYR A N 1
ATOM 3069 C CA . TYR A 1 386 ? -11.125 -23.453 8.406 1 88.56 386 TYR A CA 1
ATOM 3070 C C . TYR A 1 386 ? -12.641 -23.484 8.25 1 88.56 386 TYR A C 1
ATOM 3072 O O . TYR A 1 386 ? -13.367 -22.906 9.07 1 88.56 386 TYR A O 1
ATOM 3080 N N . GLY A 1 387 ? -13.109 -24.078 7.191 1 83.88 387 GLY A N 1
ATOM 3081 C CA . GLY A 1 387 ? -14.547 -24.109 6.953 1 83.88 387 GLY A CA 1
ATOM 3082 C C . GLY A 1 387 ? -15.141 -22.75 6.695 1 83.88 387 GLY A C 1
ATOM 3083 O O . GLY A 1 387 ? -14.656 -22 5.844 1 83.88 387 GLY A O 1
ATOM 3084 N N . GLU A 1 388 ? -16.188 -22.406 7.5 1 85 388 GLU A N 1
ATOM 3085 C CA . GLU A 1 388 ? -16.828 -21.109 7.32 1 85 388 GLU A CA 1
ATOM 3086 C C . GLU A 1 388 ? -16.125 -20.016 8.125 1 85 388 GLU A C 1
ATOM 3088 O O . GLU A 1 388 ? -16.328 -18.828 7.895 1 85 388 GLU A O 1
ATOM 3093 N N . GLY A 1 389 ? -15.195 -20.469 8.898 1 89.88 389 GLY A N 1
ATOM 3094 C CA . GLY A 1 389 ? -14.508 -19.531 9.773 1 89.88 389 GLY A CA 1
ATOM 3095 C C . GLY A 1 389 ? -15.109 -19.469 11.164 1 89.88 389 GLY A C 1
ATOM 3096 O O . GLY A 1 389 ? -16.328 -19.562 11.328 1 89.88 389 GLY A O 1
ATOM 3097 N N . GLU A 1 390 ? -14.297 -19.297 12.062 1 90 390 GLU A N 1
ATOM 3098 C CA . GLU A 1 390 ? -14.734 -19.25 13.453 1 90 390 GLU A CA 1
ATOM 3099 C C . GLU A 1 390 ? -15.211 -17.859 13.836 1 90 390 GLU A C 1
ATOM 3101 O O . GLU A 1 390 ? -14.562 -16.859 13.516 1 90 390 GLU A O 1
ATOM 3106 N N . GLY A 1 391 ? -16.406 -17.859 14.5 1 87.75 391 GLY A N 1
ATOM 3107 C CA . GLY A 1 391 ? -16.938 -16.578 14.953 1 87.75 391 GLY A CA 1
ATOM 3108 C C . GLY A 1 391 ? -17.422 -15.703 13.812 1 87.75 391 GLY A C 1
ATOM 3109 O O . GLY A 1 391 ? -17.312 -16.078 12.641 1 87.75 391 GLY A O 1
ATOM 3110 N N . LEU A 1 392 ? -17.938 -14.555 14.156 1 89.62 392 LEU A N 1
ATOM 3111 C CA . LEU A 1 392 ? -18.422 -13.602 13.156 1 89.62 392 LEU A CA 1
ATOM 3112 C C . LEU A 1 392 ? -17.266 -13.078 12.305 1 89.62 392 LEU A C 1
ATOM 3114 O O . LEU A 1 392 ? -17.438 -12.867 11.102 1 89.62 392 LEU A O 1
ATOM 3118 N N . SER A 1 393 ? -16.125 -12.922 12.992 1 92.62 393 SER A N 1
ATOM 3119 C CA . SER A 1 393 ? -14.969 -12.383 12.289 1 92.62 393 SER A CA 1
ATOM 3120 C C . SER A 1 393 ? -14.422 -13.391 11.281 1 92.62 393 SER A C 1
ATOM 3122 O O . SER A 1 393 ? -14.062 -13.023 10.164 1 92.62 393 SER A O 1
ATOM 3124 N N . GLY A 1 394 ? -14.297 -14.602 11.711 1 92.62 394 GLY A N 1
ATOM 3125 C CA . GLY A 1 394 ? -13.852 -15.625 10.781 1 92.62 394 GLY A CA 1
ATOM 3126 C C . GLY A 1 394 ? -14.773 -15.789 9.586 1 92.62 394 GLY A C 1
ATOM 3127 O O . GLY A 1 394 ? -14.312 -15.953 8.453 1 92.62 394 GLY A O 1
ATOM 3128 N N . ARG A 1 395 ? -16.031 -15.719 9.781 1 89.5 395 ARG A N 1
ATOM 3129 C CA . ARG A 1 395 ? -17.031 -15.844 8.719 1 89.5 395 ARG A CA 1
ATOM 3130 C C . ARG A 1 395 ? -16.953 -14.656 7.77 1 89.5 395 ARG A C 1
ATOM 3132 O O . ARG A 1 395 ? -17.062 -14.812 6.551 1 89.5 395 ARG A O 1
ATOM 3139 N N . ALA A 1 396 ? -16.859 -13.492 8.398 1 90.25 396 ALA A N 1
ATOM 3140 C CA . ALA A 1 396 ? -16.75 -12.281 7.586 1 90.25 396 ALA A CA 1
ATOM 3141 C C . ALA A 1 396 ? -15.508 -12.32 6.699 1 90.25 396 ALA A C 1
ATOM 3143 O O . ALA A 1 396 ? -15.547 -11.906 5.539 1 90.25 396 ALA A O 1
ATOM 3144 N N . PHE A 1 397 ? -14.414 -12.812 7.254 1 91.5 397 PHE A N 1
ATOM 3145 C CA . PHE A 1 397 ? -13.148 -12.898 6.527 1 91.5 397 PHE A CA 1
ATOM 3146 C C . PHE A 1 397 ? -13.266 -13.844 5.34 1 91.5 397 PHE A C 1
ATOM 3148 O O . PHE A 1 397 ? -12.914 -13.484 4.215 1 91.5 397 PHE A O 1
ATOM 3155 N N . ASN A 1 398 ? -13.805 -14.984 5.543 1 87.25 398 ASN A N 1
ATOM 3156 C CA . ASN A 1 398 ? -13.883 -16.016 4.512 1 87.25 398 ASN A CA 1
ATOM 3157 C C . ASN A 1 398 ? -14.922 -15.664 3.449 1 87.25 398 ASN A C 1
ATOM 3159 O O . ASN A 1 398 ? -14.695 -15.891 2.258 1 87.25 398 ASN A O 1
ATOM 3163 N N . ALA A 1 399 ? -16.047 -15.117 3.928 1 81.94 399 ALA A N 1
ATOM 3164 C CA . ALA A 1 399 ? -17.125 -14.797 3 1 81.94 399 ALA A CA 1
ATOM 3165 C C . ALA A 1 399 ? -16.875 -13.469 2.293 1 81.94 399 ALA A C 1
ATOM 3167 O O . ALA A 1 399 ? -17.516 -13.164 1.284 1 81.94 399 ALA A O 1
ATOM 3168 N N . ARG A 1 400 ? -16.031 -12.656 2.818 1 84.12 400 ARG A N 1
ATOM 3169 C CA . ARG A 1 400 ? -15.719 -11.336 2.289 1 84.12 400 ARG A CA 1
ATOM 3170 C C . ARG A 1 400 ? -16.953 -10.43 2.314 1 84.12 400 ARG A C 1
ATOM 3172 O O . ARG A 1 400 ? -17.219 -9.719 1.345 1 84.12 400 ARG A O 1
ATOM 3179 N N . GLU A 1 401 ? -17.766 -10.562 3.33 1 85.38 401 GLU A N 1
ATOM 3180 C CA . GLU A 1 401 ? -18.953 -9.75 3.559 1 85.38 401 GLU A CA 1
ATOM 3181 C C . GLU A 1 401 ? -19.125 -9.43 5.039 1 85.38 401 GLU A C 1
ATOM 3183 O O . GLU A 1 401 ? -18.656 -10.18 5.902 1 85.38 401 GLU A O 1
ATOM 3188 N N . PRO A 1 402 ? -19.766 -8.328 5.289 1 88.69 402 PRO A N 1
ATOM 3189 C CA . PRO A 1 402 ? -19.984 -8.016 6.699 1 88.69 402 PRO A CA 1
ATOM 3190 C C . PRO A 1 402 ? -21.094 -8.867 7.328 1 88.69 402 PRO A C 1
ATOM 3192 O O . PRO A 1 402 ? -21.984 -9.352 6.621 1 88.69 402 PRO A O 1
ATOM 3195 N N . PHE A 1 403 ? -21 -9.07 8.602 1 88.25 403 PHE A N 1
ATOM 3196 C CA . PHE A 1 403 ? -22.016 -9.75 9.398 1 88.25 403 PHE A CA 1
ATOM 3197 C C . PHE A 1 403 ? -22.453 -8.883 10.578 1 88.25 403 PHE A C 1
ATOM 3199 O O . PHE A 1 403 ? -21.609 -8.398 11.336 1 88.25 403 PHE A O 1
ATOM 3206 N N . LEU A 1 404 ? -23.688 -8.586 10.609 1 88.75 404 LEU A N 1
ATOM 3207 C CA . LEU A 1 404 ? -24.281 -7.824 11.711 1 88.75 404 LEU A CA 1
ATOM 3208 C C . LEU A 1 404 ? -25.328 -8.648 12.438 1 88.75 404 LEU A C 1
ATOM 3210 O O . LEU A 1 404 ? -26.172 -9.297 11.797 1 88.75 404 LEU A O 1
ATOM 3214 N N . THR A 1 405 ? -25.219 -8.68 13.727 1 84.81 405 THR A N 1
ATOM 3215 C CA . THR A 1 405 ? -26.25 -9.344 14.539 1 84.81 405 THR A CA 1
ATOM 3216 C C . THR A 1 405 ? -26.703 -8.438 15.672 1 84.81 405 THR A C 1
ATOM 3218 O O . THR A 1 405 ? -25.891 -7.82 16.359 1 84.81 405 THR A O 1
ATOM 3221 N N . LEU A 1 406 ? -27.984 -8.305 15.758 1 81.31 406 LEU A N 1
ATOM 3222 C CA . LEU A 1 406 ? -28.562 -7.504 16.828 1 81.31 406 LEU A CA 1
ATOM 3223 C C . LEU A 1 406 ? -29 -8.383 18 1 81.31 406 LEU A C 1
ATOM 3225 O O . LEU A 1 406 ? -29.578 -7.895 18.969 1 81.31 406 LEU A O 1
ATOM 3229 N N . ASP A 1 407 ? -28.734 -9.648 17.875 1 79.94 407 ASP A N 1
ATOM 3230 C CA . ASP A 1 407 ? -29 -10.617 18.938 1 79.94 407 ASP A CA 1
ATOM 3231 C C . ASP A 1 407 ? -27.812 -11.57 19.109 1 79.94 407 ASP A C 1
ATOM 3233 O O . ASP A 1 407 ? -27.969 -12.789 19.016 1 79.94 407 ASP A O 1
ATOM 3237 N N . ALA A 1 408 ? -26.734 -11.055 19.469 1 78.44 408 ALA A N 1
ATOM 3238 C CA . ALA A 1 408 ? -25.453 -11.781 19.469 1 78.44 408 ALA A CA 1
ATOM 3239 C C . ALA A 1 408 ? -25.469 -12.891 20.516 1 78.44 408 ALA A C 1
ATOM 3241 O O . ALA A 1 408 ? -24.828 -13.93 20.328 1 78.44 408 ALA A O 1
ATOM 3242 N N . GLU A 1 409 ? -26.172 -12.688 21.547 1 75.31 409 GLU A N 1
ATOM 3243 C CA . GLU A 1 409 ? -26.188 -13.672 22.625 1 75.31 409 GLU A CA 1
ATOM 3244 C C . GLU A 1 409 ? -26.797 -14.992 22.156 1 75.31 409 GLU A C 1
ATOM 3246 O O . GLU A 1 409 ? -26.391 -16.062 22.609 1 75.31 409 GLU A O 1
ATOM 3251 N N . GLN A 1 410 ? -27.703 -14.883 21.188 1 73.62 410 GLN A N 1
ATOM 3252 C CA . GLN A 1 410 ? -28.391 -16.078 20.719 1 73.62 410 GLN A CA 1
ATOM 3253 C C . GLN A 1 410 ? -27.891 -16.516 19.359 1 73.62 410 GLN A C 1
ATOM 3255 O O . GLN A 1 410 ? -28.266 -17.578 18.859 1 73.62 410 GLN A O 1
ATOM 3260 N N . ASP A 1 411 ? -27.078 -15.766 18.781 1 75.5 411 ASP A N 1
ATOM 3261 C CA . ASP A 1 411 ? -26.531 -16.062 17.469 1 75.5 411 ASP A CA 1
ATOM 3262 C C . ASP A 1 411 ? -25.344 -17.016 17.562 1 75.5 411 ASP A C 1
ATOM 3264 O O . ASP A 1 411 ? -24.281 -16.641 18.062 1 75.5 411 ASP A O 1
ATOM 3268 N N . LEU A 1 412 ? -25.438 -18.172 17.031 1 70.88 412 LEU A N 1
ATOM 3269 C CA . LEU A 1 412 ? -24.422 -19.203 17.141 1 70.88 412 LEU A CA 1
ATOM 3270 C C . LEU A 1 412 ? -23.172 -18.828 16.328 1 70.88 412 LEU A C 1
ATOM 3272 O O . LEU A 1 412 ? -22.094 -19.391 16.547 1 70.88 412 LEU A O 1
ATOM 3276 N N . ARG A 1 413 ? -23.359 -18 15.602 1 79 413 ARG A N 1
ATOM 3277 C CA . ARG A 1 413 ? -22.234 -17.609 14.758 1 79 413 ARG A CA 1
ATOM 3278 C C . ARG A 1 413 ? -21.25 -16.75 15.539 1 79 413 ARG A C 1
ATOM 3280 O O . ARG A 1 413 ? -20.109 -16.562 15.102 1 79 413 ARG A O 1
ATOM 3287 N N . VAL A 1 414 ? -21.656 -16.25 16.578 1 73.69 414 VAL A N 1
ATOM 3288 C CA . VAL A 1 414 ? -20.797 -15.336 17.359 1 73.69 414 VAL A CA 1
ATOM 3289 C C . VAL A 1 414 ? -19.938 -16.141 18.328 1 73.69 414 VAL A C 1
ATOM 3291 O O . VAL A 1 414 ? -20.453 -16.891 19.156 1 73.69 414 VAL A O 1
ATOM 3294 N N . PHE A 1 415 ? -18.594 -15.961 18.125 1 70.25 415 PHE A N 1
ATOM 3295 C CA . PHE A 1 415 ? -17.641 -16.656 18.969 1 70.25 415 PHE A CA 1
ATOM 3296 C C . PHE A 1 415 ? -17.531 -15.992 20.344 1 70.25 415 PHE A C 1
ATOM 3298 O O . PHE A 1 415 ? -17.328 -14.781 20.422 1 70.25 415 PHE A O 1
ATOM 3305 N N . GLY A 1 416 ? -17.641 -16.797 21.391 1 64.94 416 GLY A N 1
ATOM 3306 C CA . GLY A 1 416 ? -17.422 -16.312 22.734 1 64.94 416 GLY A CA 1
ATOM 3307 C C . GLY A 1 416 ? -18.516 -15.383 23.219 1 64.94 416 GLY A C 1
ATOM 3308 O O . GLY A 1 416 ? -18.297 -14.617 24.172 1 64.94 416 GLY A O 1
ATOM 3309 N N . ALA A 1 417 ? -19.578 -15.305 22.453 1 63.94 417 ALA A N 1
ATOM 3310 C CA . ALA A 1 417 ? -20.641 -14.344 22.75 1 63.94 417 ALA A CA 1
ATOM 3311 C C . ALA A 1 417 ? -21.125 -14.5 24.188 1 63.94 417 ALA A C 1
ATOM 3313 O O . ALA A 1 417 ? -21.406 -13.508 24.859 1 63.94 417 ALA A O 1
ATOM 3314 N N . GLN A 1 418 ? -21.219 -15.656 24.469 1 63.47 418 GLN A N 1
ATOM 3315 C CA . GLN A 1 418 ? -21.781 -15.898 25.797 1 63.47 418 GLN A CA 1
ATOM 3316 C C . GLN A 1 418 ? -20.828 -15.406 26.891 1 63.47 418 GLN A C 1
ATOM 3318 O O . GLN A 1 418 ? -21.266 -14.82 27.891 1 63.47 418 GLN A O 1
ATOM 3323 N N . ASP A 1 419 ? -19.562 -15.617 26.625 1 70.12 419 ASP A N 1
ATOM 3324 C CA . ASP A 1 419 ? -18.562 -15.188 27.609 1 70.12 419 ASP A CA 1
ATOM 3325 C C . ASP A 1 419 ? -18.469 -13.664 27.672 1 70.12 419 ASP A C 1
ATOM 3327 O O . ASP A 1 419 ? -18.344 -13.086 28.75 1 70.12 419 ASP A O 1
ATOM 3331 N N . GLU A 1 420 ? -18.734 -13.086 26.562 1 73.88 420 GLU A N 1
ATOM 3332 C CA . GLU A 1 420 ? -18.578 -11.633 26.484 1 73.88 420 GLU A CA 1
ATOM 3333 C C . GLU A 1 420 ? -19.922 -10.93 26.719 1 73.88 420 GLU A C 1
ATOM 3335 O O . GLU A 1 420 ? -19.953 -9.727 26.969 1 73.88 420 GLU A O 1
ATOM 3340 N N . ARG A 1 421 ? -21 -11.688 26.766 1 77.44 421 ARG A N 1
ATOM 3341 C CA . ARG A 1 421 ? -22.359 -11.195 26.984 1 77.44 421 ARG A CA 1
ATOM 3342 C C . ARG A 1 421 ? -22.688 -10.062 26.016 1 77.44 421 ARG A C 1
ATOM 3344 O O . ARG A 1 421 ? -23.188 -9.008 26.422 1 77.44 421 ARG A O 1
ATOM 3351 N N . CYS A 1 422 ? -22.234 -10.156 24.781 1 82.56 422 CYS A N 1
ATOM 3352 C CA . CYS A 1 422 ? -22.531 -9.125 23.797 1 82.56 422 CYS A CA 1
ATOM 3353 C C . CYS A 1 422 ? -23.938 -9.289 23.234 1 82.56 422 CYS A C 1
ATOM 3355 O O . CYS A 1 422 ? -24.391 -10.414 23.031 1 82.56 422 CYS A O 1
ATOM 3357 N N . LYS A 1 423 ? -24.594 -8.188 23.047 1 84.44 423 LYS A N 1
ATOM 3358 C CA . LYS A 1 423 ? -25.953 -8.203 22.484 1 84.44 423 LYS A CA 1
ATOM 3359 C C . LYS A 1 423 ? -25.938 -7.852 21 1 84.44 423 LYS A C 1
ATOM 3361 O O . LYS A 1 423 ? -26.828 -8.281 20.25 1 84.44 423 LYS A O 1
ATOM 3366 N N . VAL A 1 424 ? -25.031 -7.004 20.688 1 86.62 424 VAL A N 1
ATOM 3367 C CA . VAL A 1 424 ? -24.891 -6.617 19.297 1 86.62 424 VAL A CA 1
ATOM 3368 C C . VAL A 1 424 ? -23.438 -6.797 18.859 1 86.62 424 VAL A C 1
ATOM 3370 O O . VAL A 1 424 ? -22.516 -6.645 19.656 1 86.62 424 VAL A O 1
ATOM 3373 N N . ALA A 1 425 ? -23.25 -7.207 17.641 1 89.38 425 ALA A N 1
ATOM 3374 C CA . ALA A 1 425 ? -21.906 -7.398 17.125 1 89.38 425 ALA A CA 1
ATOM 3375 C C . ALA A 1 425 ? -21.859 -7.191 15.617 1 89.38 425 ALA A C 1
ATOM 3377 O O . ALA A 1 425 ? -22.812 -7.527 14.906 1 89.38 425 ALA A O 1
ATOM 3378 N N . LEU A 1 426 ? -20.797 -6.578 15.172 1 91.06 426 LEU A N 1
ATOM 3379 C CA . LEU A 1 426 ? -20.547 -6.355 13.758 1 91.06 426 LEU A CA 1
ATOM 3380 C C . LEU A 1 426 ? -19.125 -6.797 13.375 1 91.06 426 LEU A C 1
ATOM 3382 O O . LEU A 1 426 ? -18.156 -6.461 14.07 1 91.06 426 LEU A O 1
ATOM 3386 N N . ALA A 1 427 ? -19.016 -7.637 12.391 1 93 427 ALA A N 1
ATOM 3387 C CA . ALA A 1 427 ? -17.734 -7.984 11.789 1 93 427 ALA A CA 1
ATOM 3388 C C . ALA A 1 427 ? -17.672 -7.508 10.336 1 93 427 ALA A C 1
ATOM 3390 O O . ALA A 1 427 ? -18.484 -7.91 9.508 1 93 427 ALA A O 1
ATOM 3391 N N . ALA A 1 428 ? -16.781 -6.641 10.047 1 92.44 428 ALA A N 1
ATOM 3392 C CA . ALA A 1 428 ? -16.594 -6.086 8.711 1 92.44 428 ALA A CA 1
ATOM 3393 C C . ALA A 1 428 ? -15.242 -6.465 8.133 1 92.44 428 ALA A C 1
ATOM 3395 O O . ALA A 1 428 ? -14.203 -6.062 8.656 1 92.44 428 ALA A O 1
ATOM 3396 N N . PRO A 1 429 ? -15.211 -7.246 7.07 1 91.25 429 PRO A N 1
ATOM 3397 C CA . PRO A 1 429 ? -13.922 -7.574 6.449 1 91.25 429 PRO A CA 1
ATOM 3398 C C . PRO A 1 429 ? -13.273 -6.371 5.773 1 91.25 429 PRO A C 1
ATOM 3400 O O . PRO A 1 429 ? -13.969 -5.535 5.188 1 91.25 429 PRO A O 1
ATOM 3403 N N . LEU A 1 430 ? -12.039 -6.246 5.953 1 90.94 430 LEU A N 1
ATOM 3404 C CA . LEU A 1 430 ? -11.266 -5.199 5.293 1 90.94 430 LEU A CA 1
ATOM 3405 C C . LEU A 1 430 ? -10.789 -5.664 3.922 1 90.94 430 LEU A C 1
ATOM 3407 O O . LEU A 1 430 ? -9.688 -6.207 3.795 1 90.94 430 LEU A O 1
ATOM 3411 N N . LEU A 1 431 ? -11.523 -5.395 2.961 1 82.25 431 LEU A N 1
ATOM 3412 C CA . LEU A 1 431 ? -11.391 -6.004 1.642 1 82.25 431 LEU A CA 1
ATOM 3413 C C . LEU A 1 431 ? -10.203 -5.422 0.891 1 82.25 431 LEU A C 1
ATOM 3415 O O . LEU A 1 431 ? -9.922 -4.227 0.99 1 82.25 431 LEU A O 1
ATOM 3419 N N . SER A 1 432 ? -9.203 -6.297 0.277 1 72.25 432 SER A N 1
ATOM 3420 C CA . SER A 1 432 ? -8.055 -5.922 -0.548 1 72.25 432 SER A CA 1
ATOM 3421 C C . SER A 1 432 ? -8.461 -5.738 -2.006 1 72.25 432 SER A C 1
ATOM 3423 O O . SER A 1 432 ? -7.875 -4.93 -2.725 1 72.25 432 SER A O 1
ATOM 3425 N N . HIS A 1 433 ? -9.164 -5.34 -2.547 1 63.22 433 HIS A N 1
ATOM 3426 C CA . HIS A 1 433 ? -9.672 -5.262 -3.912 1 63.22 433 HIS A CA 1
ATOM 3427 C C . HIS A 1 433 ? -8.742 -5.98 -4.883 1 63.22 433 HIS A C 1
ATOM 3429 O O . HIS A 1 433 ? -8.922 -5.895 -6.102 1 63.22 433 HIS A O 1
ATOM 3435 N N . TRP A 1 434 ? -7.625 -6.684 -4.547 1 64.56 434 TRP A N 1
ATOM 3436 C CA . TRP A 1 434 ? -6.648 -7.379 -5.379 1 64.56 434 TRP A CA 1
ATOM 3437 C C . TRP A 1 434 ? -6.957 -8.867 -5.449 1 64.56 434 TRP A C 1
ATOM 3439 O O . TRP A 1 434 ? -6.066 -9.68 -5.711 1 64.56 434 TRP A O 1
ATOM 3449 N N . ASP A 1 435 ? -7.992 -9.203 -5.508 1 63.72 435 ASP A N 1
ATOM 3450 C CA . ASP A 1 435 ? -8.312 -10.625 -5.52 1 63.72 435 ASP A CA 1
ATOM 3451 C C . ASP A 1 435 ? -7.57 -11.367 -4.414 1 63.72 435 ASP A C 1
ATOM 3453 O O . ASP A 1 435 ? -7.074 -12.477 -4.625 1 63.72 435 ASP A O 1
ATOM 3457 N N . THR A 1 436 ? -7.301 -10.766 -3.438 1 72.44 436 THR A N 1
ATOM 3458 C CA . THR A 1 436 ? -6.672 -11.375 -2.273 1 72.44 436 THR A CA 1
ATOM 3459 C C . THR A 1 436 ? -7.648 -11.453 -1.105 1 72.44 436 THR A C 1
ATOM 3461 O O . THR A 1 436 ? -8.773 -10.961 -1.2 1 72.44 436 THR A O 1
ATOM 3464 N N . HIS A 1 437 ? -7.215 -12.289 -0.195 1 82.06 437 HIS A N 1
ATOM 3465 C CA . HIS A 1 437 ? -7.965 -12.312 1.054 1 82.06 437 HIS A CA 1
ATOM 3466 C C . HIS A 1 437 ? -8.016 -10.938 1.697 1 82.06 437 HIS A C 1
ATOM 3468 O O . HIS A 1 437 ? -7.148 -10.094 1.439 1 82.06 437 HIS A O 1
ATOM 3474 N N . PRO A 1 438 ? -9.109 -10.695 2.402 1 88.81 438 PRO A N 1
ATOM 3475 C CA . PRO A 1 438 ? -9.133 -9.422 3.119 1 88.81 438 PRO A CA 1
ATOM 3476 C C . PRO A 1 438 ? -7.883 -9.195 3.963 1 88.81 438 PRO A C 1
ATOM 3478 O O . PRO A 1 438 ? -7.262 -10.156 4.422 1 88.81 438 PRO A O 1
ATOM 3481 N N . PHE A 1 439 ? -7.504 -7.957 4.109 1 88.88 439 PHE A N 1
ATOM 3482 C CA . PHE A 1 439 ? -6.309 -7.629 4.875 1 88.88 439 PHE A CA 1
ATOM 3483 C C . PHE A 1 439 ? -6.547 -7.84 6.367 1 88.88 439 PHE A C 1
ATOM 3485 O O . PHE A 1 439 ? -5.594 -7.914 7.145 1 88.88 439 PHE A O 1
ATOM 3492 N N . GLY A 1 440 ? -7.773 -7.906 6.75 1 92.38 440 GLY A N 1
ATOM 3493 C CA . GLY A 1 440 ? -8.172 -8.094 8.141 1 92.38 440 GLY A CA 1
ATOM 3494 C C . GLY A 1 440 ? -9.672 -7.973 8.352 1 92.38 440 GLY A C 1
ATOM 3495 O O . GLY A 1 440 ? -10.445 -8.086 7.402 1 92.38 440 GLY A O 1
ATOM 3496 N N . VAL A 1 441 ? -10.062 -7.883 9.648 1 95.12 441 VAL A N 1
ATOM 3497 C CA . VAL A 1 441 ? -11.461 -7.734 10.023 1 95.12 441 VAL A CA 1
ATOM 3498 C C . VAL A 1 441 ? -11.594 -6.719 11.156 1 95.12 441 VAL A C 1
ATOM 3500 O O . VAL A 1 441 ? -10.797 -6.719 12.094 1 95.12 441 VAL A O 1
ATOM 3503 N N . LEU A 1 442 ? -12.484 -5.781 10.961 1 95.12 442 LEU A N 1
ATOM 3504 C CA . LEU A 1 442 ? -12.891 -4.902 12.047 1 95.12 442 LEU A CA 1
ATOM 3505 C C . LEU A 1 442 ? -14.07 -5.492 12.812 1 95.12 442 LEU A C 1
ATOM 3507 O O . LEU A 1 442 ? -15.109 -5.785 12.227 1 95.12 442 LEU A O 1
ATOM 3511 N N . TYR A 1 443 ? -13.922 -5.707 14.055 1 93.88 443 TYR A N 1
ATOM 3512 C CA . TYR A 1 443 ? -14.961 -6.297 14.891 1 93.88 443 TYR A CA 1
ATOM 3513 C C . TYR A 1 443 ? -15.43 -5.312 15.953 1 93.88 443 TYR A C 1
ATOM 3515 O O . TYR A 1 443 ? -14.617 -4.734 16.672 1 93.88 443 TYR A O 1
ATOM 3523 N N . LEU A 1 444 ? -16.688 -5.047 16.031 1 91.5 444 LEU A N 1
ATOM 3524 C CA . LEU A 1 444 ? -17.328 -4.18 17.016 1 91.5 444 LEU A CA 1
ATOM 3525 C C . LEU A 1 444 ? -18.422 -4.93 17.766 1 91.5 444 LEU A C 1
ATOM 3527 O O . LEU A 1 444 ? -19.219 -5.664 17.156 1 91.5 444 LEU A O 1
ATOM 3531 N N . ALA A 1 445 ? -18.469 -4.781 19.031 1 89.56 445 ALA A N 1
ATOM 3532 C CA . ALA A 1 445 ? -19.5 -5.434 19.812 1 89.56 445 ALA A CA 1
ATOM 3533 C C . ALA A 1 445 ? -19.812 -4.637 21.078 1 89.56 445 ALA A C 1
ATOM 3535 O O . ALA A 1 445 ? -19 -3.844 21.547 1 89.56 445 ALA A O 1
ATOM 3536 N N . SER A 1 446 ? -20.984 -4.805 21.594 1 88.88 446 SER A N 1
ATOM 3537 C CA . SER A 1 446 ? -21.406 -4.133 22.812 1 88.88 446 SER A CA 1
ATOM 3538 C C . SER A 1 446 ? -22.312 -5.039 23.656 1 88.88 446 SER A C 1
ATOM 3540 O O . SER A 1 446 ? -23.047 -5.859 23.109 1 88.88 446 SER A O 1
ATOM 3542 N N . GLN A 1 447 ? -22.219 -4.875 24.969 1 85.31 447 GLN A N 1
ATOM 3543 C CA . GLN A 1 447 ? -23.062 -5.629 25.891 1 85.31 447 GLN A CA 1
ATOM 3544 C C . GLN A 1 447 ? -24.453 -5.012 26.016 1 85.31 447 GLN A C 1
ATOM 3546 O O . GLN A 1 447 ? -25.375 -5.648 26.516 1 85.31 447 GLN A O 1
ATOM 3551 N N . ARG A 1 448 ? -24.625 -3.877 25.594 1 79.75 448 ARG A N 1
ATOM 3552 C CA . ARG A 1 448 ? -25.922 -3.217 25.672 1 79.75 448 ARG A CA 1
ATOM 3553 C C . ARG A 1 448 ? -26.703 -3.395 24.359 1 79.75 448 ARG A C 1
ATOM 3555 O O . ARG A 1 448 ? -26.141 -3.309 23.281 1 79.75 448 ARG A O 1
ATOM 3562 N N . PRO A 1 449 ? -28.047 -3.717 24.766 1 64.88 449 PRO A N 1
ATOM 3563 C CA . PRO A 1 449 ? -28.906 -3.875 23.594 1 64.88 449 PRO A CA 1
ATOM 3564 C C . PRO A 1 449 ? -29.078 -2.574 22.812 1 64.88 449 PRO A C 1
ATOM 3566 O O . PRO A 1 449 ? -28.969 -1.486 23.391 1 64.88 449 PRO A O 1
ATOM 3569 N N . ALA A 1 450 ? -29.422 -2.73 21.625 1 57 450 ALA A N 1
ATOM 3570 C CA . ALA A 1 450 ? -29.797 -1.655 20.703 1 57 450 ALA A CA 1
ATOM 3571 C C . ALA A 1 450 ? -28.688 -0.599 20.641 1 57 450 ALA A C 1
ATOM 3573 O O . ALA A 1 450 ? -28.953 0.558 20.297 1 57 450 ALA A O 1
ATOM 3574 N N . SER A 1 451 ? -27.656 -0.981 21.125 1 58.78 451 SER A N 1
ATOM 3575 C CA . SER A 1 451 ? -26.641 0.063 21 1 58.78 451 SER A CA 1
ATOM 3576 C C . SER A 1 451 ? -26.516 0.547 19.562 1 58.78 451 SER A C 1
ATOM 3578 O O . SER A 1 451 ? -26.938 -0.139 18.625 1 58.78 451 SER A O 1
ATOM 3580 N N . PRO A 1 452 ? -26.047 1.906 19.312 1 59.5 452 PRO A N 1
ATOM 3581 C CA . PRO A 1 452 ? -26.219 2.633 18.047 1 59.5 452 PRO A CA 1
ATOM 3582 C C . PRO A 1 452 ? -25.656 1.866 16.844 1 59.5 452 PRO A C 1
ATOM 3584 O O . PRO A 1 452 ? -25.484 2.441 15.773 1 59.5 452 PRO A O 1
ATOM 3587 N N . LEU A 1 453 ? -25.531 0.486 16.969 1 63.91 453 LEU A N 1
ATOM 3588 C CA . LEU A 1 453 ? -25.062 -0.166 15.75 1 63.91 453 LEU A CA 1
ATOM 3589 C C . LEU A 1 453 ? -26.219 -0.49 14.82 1 63.91 453 LEU A C 1
ATOM 3591 O O . LEU A 1 453 ? -26.469 -1.658 14.508 1 63.91 453 LEU A O 1
ATOM 3595 N N . TRP A 1 454 ? -26.859 0.577 14.531 1 78.19 454 TRP A N 1
ATOM 3596 C CA . TRP A 1 454 ? -27.906 0.462 13.516 1 78.19 454 TRP A CA 1
ATOM 3597 C C . TRP A 1 454 ? -27.297 0.441 12.117 1 78.19 454 TRP A C 1
ATOM 3599 O O . TRP A 1 454 ? -26.078 0.527 11.961 1 78.19 454 TRP A O 1
ATOM 3609 N N . SER A 1 455 ? -28.141 0.226 11.211 1 80.81 455 SER A N 1
ATOM 3610 C CA . SER A 1 455 ? -27.703 0.063 9.828 1 80.81 455 SER A CA 1
ATOM 3611 C C . SER A 1 455 ? -26.859 1.243 9.375 1 80.81 455 SER A C 1
ATOM 3613 O O . SER A 1 455 ? -25.859 1.062 8.664 1 80.81 455 SER A O 1
ATOM 3615 N N . GLU A 1 456 ? -27.109 2.367 9.906 1 84 456 GLU A N 1
ATOM 3616 C CA . GLU A 1 456 ? -26.344 3.549 9.516 1 84 456 GLU A CA 1
ATOM 3617 C C . GLU A 1 456 ? -24.953 3.518 10.117 1 84 456 GLU A C 1
ATOM 3619 O O . GLU A 1 456 ? -23.969 3.857 9.438 1 84 456 GLU A O 1
ATOM 3624 N N . THR A 1 457 ? -24.922 3.062 11.367 1 86.69 457 THR A N 1
ATOM 3625 C CA . THR A 1 457 ? -23.625 2.973 12.023 1 86.69 457 THR A CA 1
ATOM 3626 C C . THR A 1 457 ? -22.797 1.834 11.438 1 86.69 457 THR A C 1
ATOM 3628 O O . THR A 1 457 ? -21.578 1.935 11.336 1 86.69 457 THR A O 1
ATOM 3631 N N . ALA A 1 458 ? -23.484 0.814 11.125 1 87.31 458 ALA A N 1
ATOM 3632 C CA . ALA A 1 458 ? -22.781 -0.291 10.461 1 87.31 458 ALA A CA 1
ATOM 3633 C C . ALA A 1 458 ? -22.172 0.16 9.141 1 87.31 458 ALA A C 1
ATOM 3635 O O . ALA A 1 458 ? -21.078 -0.27 8.781 1 87.31 458 ALA A O 1
ATOM 3636 N N . PHE A 1 459 ? -22.922 0.98 8.484 1 88.31 459 PHE A N 1
ATOM 3637 C CA . PHE A 1 459 ? -22.406 1.514 7.227 1 88.31 459 PHE A CA 1
ATOM 3638 C C . PHE A 1 459 ? -21.188 2.393 7.473 1 88.31 459 PHE A C 1
ATOM 3640 O O . PHE A 1 459 ? -20.203 2.334 6.719 1 88.31 459 PHE A O 1
ATOM 3647 N N . VAL A 1 460 ? -21.219 3.16 8.484 1 89.06 460 VAL A N 1
ATOM 3648 C CA . VAL A 1 460 ? -20.078 3.99 8.859 1 89.06 460 VAL A CA 1
ATOM 3649 C C . VAL A 1 460 ? -18.875 3.104 9.148 1 89.06 460 VAL A C 1
ATOM 3651 O O . VAL A 1 460 ? -17.75 3.412 8.734 1 89.06 460 VAL A O 1
ATOM 3654 N N . ALA A 1 461 ? -19.125 2.053 9.836 1 88.12 461 ALA A N 1
ATOM 3655 C CA . ALA A 1 461 ? -18.047 1.117 10.156 1 88.12 461 ALA A CA 1
ATOM 3656 C C . ALA A 1 461 ? -17.453 0.504 8.891 1 88.12 461 ALA A C 1
ATOM 3658 O O . ALA A 1 461 ? -16.25 0.263 8.812 1 88.12 461 ALA A O 1
ATOM 3659 N N . LEU A 1 462 ? -18.297 0.266 7.969 1 88.69 462 LEU A N 1
ATOM 3660 C CA . LEU A 1 462 ? -17.844 -0.282 6.695 1 88.69 462 LEU A CA 1
ATOM 3661 C C . LEU A 1 462 ? -16.969 0.72 5.957 1 88.69 462 LEU A C 1
ATOM 3663 O O . LEU A 1 462 ? -15.922 0.354 5.414 1 88.69 462 LEU A O 1
ATOM 3667 N N . VAL A 1 463 ? -17.422 1.941 5.938 1 89.75 463 VAL A N 1
ATOM 3668 C CA . VAL A 1 463 ? -16.656 2.99 5.27 1 89.75 463 VAL A CA 1
ATOM 3669 C C . VAL A 1 463 ? -15.32 3.193 5.984 1 89.75 463 VAL A C 1
ATOM 3671 O O . VAL A 1 463 ? -14.273 3.303 5.336 1 89.75 463 VAL A O 1
ATOM 3674 N N . PHE A 1 464 ? -15.391 3.199 7.262 1 90.06 464 PHE A N 1
ATOM 3675 C CA . PHE A 1 464 ? -14.164 3.314 8.031 1 90.06 464 PHE A CA 1
ATOM 3676 C C . PHE A 1 464 ? -13.266 2.105 7.809 1 90.06 464 PHE A C 1
ATOM 3678 O O . PHE A 1 464 ? -12.039 2.23 7.785 1 90.06 464 PHE A O 1
ATOM 3685 N N . GLY A 1 465 ? -13.891 0.986 7.672 1 88 465 GLY A N 1
ATOM 3686 C CA . GLY A 1 465 ? -13.148 -0.223 7.359 1 88 465 GLY A CA 1
ATOM 3687 C C . GLY A 1 465 ? -12.336 -0.11 6.082 1 88 465 GLY A C 1
ATOM 3688 O O . GLY A 1 465 ? -11.242 -0.665 5.984 1 88 465 GLY A O 1
ATOM 3689 N N . ASN A 1 466 ? -12.867 0.59 5.172 1 87.19 466 ASN A N 1
ATOM 3690 C CA . ASN A 1 466 ? -12.133 0.805 3.934 1 87.19 466 ASN A CA 1
ATOM 3691 C C . ASN A 1 466 ? -10.867 1.628 4.168 1 87.19 466 ASN A C 1
ATOM 3693 O O . ASN A 1 466 ? -9.852 1.416 3.506 1 87.19 466 ASN A O 1
ATOM 3697 N N . ILE A 1 467 ? -10.984 2.578 5.051 1 85.5 467 ILE A N 1
ATOM 3698 C CA . ILE A 1 467 ? -9.82 3.365 5.426 1 85.5 467 ILE A CA 1
ATOM 3699 C C . ILE A 1 467 ? -8.781 2.465 6.094 1 85.5 467 ILE A C 1
ATOM 3701 O O . ILE A 1 467 ? -7.594 2.516 5.758 1 85.5 467 ILE A O 1
ATOM 3705 N N . LEU A 1 468 ? -9.273 1.6 6.957 1 86.44 468 LEU A N 1
ATOM 3706 C CA . LEU A 1 468 ? -8.383 0.677 7.656 1 86.44 468 LEU A CA 1
ATOM 3707 C C . LEU A 1 468 ? -7.758 -0.317 6.684 1 86.44 468 LEU A C 1
ATOM 3709 O O . LEU A 1 468 ? -6.609 -0.73 6.867 1 86.44 468 LEU A O 1
ATOM 3713 N N . SER A 1 469 ? -8.531 -0.707 5.711 1 86.88 469 SER A N 1
ATOM 3714 C CA . SER A 1 469 ? -8.023 -1.633 4.707 1 86.88 469 SER A CA 1
ATOM 3715 C C . SER A 1 469 ? -6.82 -1.049 3.975 1 86.88 469 SER A C 1
ATOM 3717 O O . SER A 1 469 ? -5.852 -1.759 3.697 1 86.88 469 SER A O 1
ATOM 3719 N N . GLU A 1 470 ? -6.918 0.191 3.617 1 81.75 470 GLU A N 1
ATOM 3720 C CA . GLU A 1 470 ? -5.777 0.838 2.977 1 81.75 470 GLU A CA 1
ATOM 3721 C C . GLU A 1 470 ? -4.574 0.886 3.91 1 81.75 470 GLU A C 1
ATOM 3723 O O . GLU A 1 470 ? -3.439 0.664 3.48 1 81.75 470 GLU A O 1
ATOM 3728 N N . LEU A 1 471 ? -4.902 1.205 5.121 1 79.56 471 LEU A N 1
ATOM 3729 C CA . LEU A 1 471 ? -3.84 1.259 6.117 1 79.56 471 LEU A CA 1
ATOM 3730 C C . LEU A 1 471 ? -3.15 -0.095 6.25 1 79.56 471 LEU A C 1
ATOM 3732 O O . LEU A 1 471 ? -1.92 -0.174 6.246 1 79.56 471 LEU A O 1
ATOM 3736 N N . LEU A 1 472 ? -3.881 -1.146 6.363 1 82.06 472 LEU A N 1
ATOM 3737 C CA . LEU A 1 472 ? -3.318 -2.482 6.531 1 82.06 472 LEU A CA 1
ATOM 3738 C C . LEU A 1 472 ? -2.66 -2.963 5.242 1 82.06 472 LEU A C 1
ATOM 3740 O O . LEU A 1 472 ? -1.673 -3.699 5.281 1 82.06 472 LEU A O 1
ATOM 3744 N N . GLY A 1 473 ? -3.324 -2.561 4.09 1 80.56 473 GLY A N 1
ATOM 3745 C CA . GLY A 1 473 ? -2.678 -2.879 2.826 1 80.56 473 GLY A CA 1
ATOM 3746 C C . GLY A 1 473 ? -1.263 -2.34 2.729 1 80.56 473 GLY A C 1
ATOM 3747 O O . GLY A 1 473 ? -0.353 -3.043 2.285 1 80.56 473 GLY A O 1
ATOM 3748 N N . ARG A 1 474 ? -1.092 -1.177 3.135 1 77.62 474 ARG A N 1
ATOM 3749 C CA . ARG A 1 474 ? 0.234 -0.569 3.129 1 77.62 474 ARG A CA 1
ATOM 3750 C C . ARG A 1 474 ? 1.153 -1.249 4.141 1 77.62 474 ARG A C 1
ATOM 3752 O O . ARG A 1 474 ? 2.352 -1.398 3.893 1 77.62 474 ARG A O 1
ATOM 3759 N N . TRP A 1 475 ? 0.569 -1.539 5.23 1 76.75 475 TRP A N 1
ATOM 3760 C CA . TRP A 1 475 ? 1.311 -2.279 6.246 1 76.75 475 TRP A CA 1
ATOM 3761 C C . TRP A 1 475 ? 1.828 -3.602 5.688 1 76.75 475 TRP A C 1
ATOM 3763 O O . TRP A 1 475 ? 3 -3.941 5.863 1 76.75 475 TRP A O 1
ATOM 3773 N N . TRP A 1 476 ? 1.032 -4.328 5.02 1 78.38 476 TRP A N 1
ATOM 3774 C CA . TRP A 1 476 ? 1.39 -5.613 4.43 1 78.38 476 TRP A CA 1
ATOM 3775 C C . TRP A 1 476 ? 2.439 -5.438 3.338 1 78.38 476 TRP A C 1
ATOM 3777 O O . TRP A 1 476 ? 3.381 -6.23 3.238 1 78.38 476 TRP A O 1
ATOM 3787 N N . LEU A 1 477 ? 2.316 -4.422 2.521 1 77.56 477 LEU A N 1
ATOM 3788 C CA . LEU A 1 477 ? 3.248 -4.168 1.427 1 77.56 477 LEU A CA 1
ATOM 3789 C C . LEU A 1 477 ? 4.656 -3.92 1.957 1 77.56 477 LEU A C 1
ATOM 3791 O O . LEU A 1 477 ? 5.633 -4.418 1.395 1 77.56 477 LEU A O 1
ATOM 3795 N N . THR A 1 478 ? 4.711 -3.146 3.02 1 73.88 478 THR A N 1
ATOM 3796 C CA . THR A 1 478 ? 6.012 -2.82 3.596 1 73.88 478 THR A CA 1
ATOM 3797 C C . THR A 1 478 ? 6.66 -4.062 4.203 1 73.88 478 THR A C 1
ATOM 3799 O O . THR A 1 478 ? 7.863 -4.277 4.047 1 73.88 478 THR A O 1
ATOM 3802 N N . ARG A 1 479 ? 5.926 -4.859 4.852 1 74.62 479 ARG A N 1
ATOM 3803 C CA . ARG A 1 479 ? 6.457 -6.055 5.496 1 74.62 479 ARG A CA 1
ATOM 3804 C C . ARG A 1 479 ? 6.934 -7.07 4.461 1 74.62 479 ARG A C 1
ATOM 3806 O O . ARG A 1 479 ? 8 -7.664 4.617 1 74.62 479 ARG A O 1
ATOM 3813 N N . LEU A 1 480 ? 6.156 -7.258 3.537 1 74.69 480 LEU A N 1
ATOM 3814 C CA . LEU A 1 480 ? 6.504 -8.227 2.506 1 74.69 480 LEU A CA 1
ATOM 3815 C C . LEU A 1 480 ? 7.723 -7.766 1.714 1 74.69 480 LEU A C 1
ATOM 3817 O O . LEU A 1 480 ? 8.57 -8.578 1.335 1 74.69 480 LEU A O 1
ATOM 3821 N N . ARG A 1 481 ? 7.781 -6.523 1.51 1 76.44 481 ARG A N 1
ATOM 3822 C CA . ARG A 1 481 ? 8.945 -5.98 0.817 1 76.44 481 ARG A CA 1
ATOM 3823 C C . ARG A 1 481 ? 10.219 -6.215 1.618 1 76.44 481 ARG A C 1
ATOM 3825 O O . ARG A 1 481 ? 11.258 -6.566 1.054 1 76.44 481 ARG A O 1
ATOM 3832 N N . ARG A 1 482 ? 10.148 -5.953 2.846 1 75.56 482 ARG A N 1
ATOM 3833 C CA . ARG A 1 482 ? 11.32 -6.156 3.691 1 75.56 482 ARG A CA 1
ATOM 3834 C C . ARG A 1 482 ? 11.789 -7.605 3.633 1 75.56 482 ARG A C 1
ATOM 3836 O O . ARG A 1 482 ? 12.992 -7.875 3.619 1 75.56 482 ARG A O 1
ATOM 3843 N N . LYS A 1 483 ? 10.859 -8.414 3.645 1 77.19 483 LYS A N 1
ATOM 3844 C CA . LYS A 1 483 ? 11.203 -9.828 3.523 1 77.19 483 LYS A CA 1
ATOM 3845 C C . LYS A 1 483 ? 11.891 -10.117 2.193 1 77.19 483 LYS A C 1
ATOM 3847 O O . LYS A 1 483 ? 12.883 -10.852 2.148 1 77.19 483 LYS A O 1
ATOM 3852 N N . HIS A 1 484 ? 11.461 -9.547 1.23 1 80.56 484 HIS A N 1
ATOM 3853 C CA . HIS A 1 484 ? 12.031 -9.75 -0.096 1 80.56 484 HIS A CA 1
ATOM 3854 C C . HIS A 1 484 ? 13.414 -9.117 -0.209 1 80.56 484 HIS A C 1
ATOM 3856 O O . HIS A 1 484 ? 14.32 -9.695 -0.812 1 80.56 484 HIS A O 1
ATOM 3862 N N . ASP A 1 485 ? 13.477 -7.93 0.331 1 81.38 485 ASP A N 1
ATOM 3863 C CA . ASP A 1 485 ? 14.781 -7.281 0.338 1 81.38 485 ASP A CA 1
ATOM 3864 C C . ASP A 1 485 ? 15.82 -8.148 1.037 1 81.38 485 ASP A C 1
ATOM 3866 O O . ASP A 1 485 ? 16.938 -8.305 0.548 1 81.38 485 ASP A O 1
ATOM 3870 N N . ASN A 1 486 ? 15.391 -8.672 2.098 1 80.75 486 ASN A N 1
ATOM 3871 C CA . ASN A 1 486 ? 16.312 -9.523 2.844 1 80.75 486 ASN A CA 1
ATOM 3872 C C . ASN A 1 486 ? 16.734 -10.742 2.029 1 80.75 486 ASN A C 1
ATOM 3874 O O . ASN A 1 486 ? 17.891 -11.156 2.076 1 80.75 486 ASN A O 1
ATOM 3878 N N . LEU A 1 487 ? 15.844 -11.281 1.315 1 82 487 LEU A N 1
ATOM 3879 C CA . LEU A 1 487 ? 16.141 -12.445 0.49 1 82 487 LEU A CA 1
ATOM 3880 C C . LEU A 1 487 ? 17.078 -12.07 -0.659 1 82 487 LEU A C 1
ATOM 3882 O O . LEU A 1 487 ? 17.984 -12.828 -0.992 1 82 487 LEU A O 1
ATOM 3886 N N . LEU A 1 488 ? 16.844 -10.938 -1.229 1 85.94 488 LEU A N 1
ATOM 3887 C CA . LEU A 1 488 ? 17.703 -10.469 -2.32 1 85.94 488 LEU A CA 1
ATOM 3888 C C . LEU A 1 488 ? 19.141 -10.305 -1.852 1 85.94 488 LEU A C 1
ATOM 3890 O O . LEU A 1 488 ? 20.078 -10.719 -2.541 1 85.94 488 LEU A O 1
ATOM 3894 N N . HIS A 1 489 ? 19.234 -9.758 -0.692 1 86.31 489 HIS A N 1
ATOM 3895 C CA . HIS A 1 489 ? 20.578 -9.5 -0.195 1 86.31 489 HIS A CA 1
ATOM 3896 C C . HIS A 1 489 ? 21.234 -10.789 0.297 1 86.31 489 HIS A C 1
ATOM 3898 O O . HIS A 1 489 ? 22.453 -10.938 0.208 1 86.31 489 HIS A O 1
ATOM 3904 N N . ARG A 1 490 ? 20.469 -11.711 0.758 1 83.06 490 ARG A N 1
ATOM 3905 C CA . ARG A 1 490 ? 20.984 -12.992 1.229 1 83.06 490 ARG A CA 1
ATOM 3906 C C . ARG A 1 490 ? 21.453 -13.852 0.062 1 83.06 490 ARG A C 1
ATOM 3908 O O . ARG A 1 490 ? 22.469 -14.555 0.167 1 83.06 490 ARG A O 1
ATOM 3915 N N . TYR A 1 491 ? 20.75 -13.719 -1.078 1 86.06 491 TYR A N 1
ATOM 3916 C CA . TYR A 1 491 ? 21.016 -14.633 -2.186 1 86.06 491 TYR A CA 1
ATOM 3917 C C . TYR A 1 491 ? 21.641 -13.898 -3.357 1 86.06 491 TYR A C 1
ATOM 3919 O O . TYR A 1 491 ? 21.375 -14.219 -4.52 1 86.06 491 TYR A O 1
ATOM 3927 N N . VAL A 1 492 ? 22.453 -12.961 -3.027 1 87.31 492 VAL A N 1
ATOM 3928 C CA . VAL A 1 492 ? 23.062 -12.141 -4.07 1 87.31 492 VAL A CA 1
ATOM 3929 C C . VAL A 1 492 ? 23.859 -13.016 -5.023 1 87.31 492 VAL A C 1
ATOM 3931 O O . VAL A 1 492 ? 23.75 -12.883 -6.246 1 87.31 492 VAL A O 1
ATOM 3934 N N . ALA A 1 493 ? 24.625 -13.945 -4.488 1 84.31 493 ALA A N 1
ATOM 3935 C CA . ALA A 1 493 ? 25.469 -14.797 -5.312 1 84.31 493 ALA A CA 1
ATOM 3936 C C . ALA A 1 493 ? 24.625 -15.672 -6.242 1 84.31 493 ALA A C 1
ATOM 3938 O O . ALA A 1 493 ? 24.969 -15.867 -7.406 1 84.31 493 ALA A O 1
ATOM 3939 N N . GLU A 1 494 ? 23.578 -16.141 -5.723 1 86.69 494 GLU A N 1
ATOM 3940 C CA . GLU A 1 494 ? 22.688 -16.984 -6.52 1 86.69 494 GLU A CA 1
ATOM 3941 C C . GLU A 1 494 ? 22.031 -16.188 -7.645 1 86.69 494 GLU A C 1
ATOM 3943 O O . GLU A 1 494 ? 21.875 -16.688 -8.758 1 86.69 494 GLU A O 1
ATOM 3948 N N . TYR A 1 495 ? 21.719 -14.984 -7.371 1 88.81 495 TYR A N 1
ATOM 3949 C CA . TYR A 1 495 ? 21.094 -14.148 -8.391 1 88.81 495 TYR A CA 1
ATOM 3950 C C . TYR A 1 495 ? 22.078 -13.82 -9.5 1 88.81 495 TYR A C 1
ATOM 3952 O O . TYR A 1 495 ? 21.719 -13.797 -10.68 1 88.81 495 TYR A O 1
ATOM 3960 N N . ILE A 1 496 ? 23.266 -13.562 -9.109 1 88.5 496 ILE A N 1
ATOM 3961 C CA . ILE A 1 496 ? 24.281 -13.273 -10.109 1 88.5 496 ILE A CA 1
ATOM 3962 C C . ILE A 1 496 ? 24.5 -14.492 -11 1 88.5 496 ILE A C 1
ATOM 3964 O O . ILE A 1 496 ? 24.578 -14.359 -12.227 1 88.5 496 ILE A O 1
ATOM 3968 N N . ARG A 1 497 ? 24.578 -15.602 -10.359 1 86.12 497 ARG A N 1
ATOM 3969 C CA . ARG A 1 497 ? 24.719 -16.828 -11.133 1 86.12 497 ARG A CA 1
ATOM 3970 C C . ARG A 1 497 ? 23.531 -17.031 -12.07 1 86.12 497 ARG A C 1
ATOM 3972 O O . ARG A 1 497 ? 23.703 -17.469 -13.211 1 86.12 497 ARG A O 1
ATOM 3979 N N . TRP A 1 498 ? 22.406 -16.75 -11.555 1 88.44 498 TRP A N 1
ATOM 3980 C CA . TRP A 1 498 ? 21.188 -16.891 -12.344 1 88.44 498 TRP A CA 1
ATOM 3981 C C . TRP A 1 498 ? 21.219 -15.984 -13.57 1 88.44 498 TRP A C 1
ATOM 3983 O O . TRP A 1 498 ? 20.938 -16.422 -14.688 1 88.44 498 TRP A O 1
ATOM 3993 N N . PHE A 1 499 ? 21.641 -14.828 -13.43 1 88.5 499 PHE A N 1
ATOM 3994 C CA . PHE A 1 499 ? 21.719 -13.891 -14.547 1 88.5 499 PHE A CA 1
ATOM 3995 C C . PHE A 1 499 ? 22.781 -14.328 -15.547 1 88.5 499 PHE A C 1
ATOM 3997 O O . PHE A 1 499 ? 22.594 -14.188 -16.75 1 88.5 499 PHE A O 1
ATOM 4004 N N . ASN A 1 500 ? 23.797 -14.828 -14.977 1 88.62 500 ASN A N 1
ATOM 4005 C CA . ASN A 1 500 ? 24.875 -15.289 -15.836 1 88.62 500 ASN A CA 1
ATOM 4006 C C . ASN A 1 500 ? 24.469 -16.516 -16.656 1 88.62 500 ASN A C 1
ATOM 4008 O O . ASN A 1 500 ? 25.094 -16.812 -17.672 1 88.62 500 ASN A O 1
ATOM 4012 N N . GLY A 1 501 ? 23.516 -17.203 -16.203 1 88 501 GLY A N 1
ATOM 4013 C CA . GLY A 1 501 ? 23.109 -18.438 -16.844 1 88 501 GLY A CA 1
ATOM 4014 C C . GLY A 1 501 ? 21.828 -18.297 -17.656 1 88 501 GLY A C 1
ATOM 4015 O O . GLY A 1 501 ? 21.234 -19.297 -18.078 1 88 501 GLY A O 1
ATOM 4016 N N . MET A 1 502 ? 21.422 -17.109 -17.953 1 86.38 502 MET A N 1
ATOM 4017 C CA . MET A 1 502 ? 20.141 -16.906 -18.625 1 86.38 502 MET A CA 1
ATOM 4018 C C . MET A 1 502 ? 20.281 -17.047 -20.141 1 86.38 502 MET A C 1
ATOM 4020 O O . MET A 1 502 ? 19.406 -17.594 -20.812 1 86.38 502 MET A O 1
ATOM 4024 N N . ASP A 1 503 ? 21.391 -16.609 -20.656 1 82.38 503 ASP A N 1
ATOM 4025 C CA . ASP A 1 503 ? 21.609 -16.641 -22.094 1 82.38 503 ASP A CA 1
ATOM 4026 C C . ASP A 1 503 ? 22.141 -18 -22.547 1 82.38 503 ASP A C 1
ATOM 4028 O O . ASP A 1 503 ? 22.734 -18.734 -21.75 1 82.38 503 ASP A O 1
ATOM 4032 N N . MET A 1 504 ? 21.953 -18.281 -23.719 1 80.88 504 MET A N 1
ATOM 4033 C CA . MET A 1 504 ? 22.438 -19.547 -24.281 1 80.88 504 MET A CA 1
ATOM 4034 C C . MET A 1 504 ? 23.969 -19.609 -24.203 1 80.88 504 MET A C 1
ATOM 4036 O O . MET A 1 504 ? 24.531 -20.656 -23.906 1 80.88 504 MET A O 1
ATOM 4040 N N . HIS A 1 505 ? 24.547 -18.484 -24.547 1 84 505 HIS A N 1
ATOM 4041 C CA . HIS A 1 505 ? 26 -18.438 -24.516 1 84 505 HIS A CA 1
ATOM 4042 C C . HIS A 1 505 ? 26.484 -17.312 -23.594 1 84 505 HIS A C 1
ATOM 4044 O O . HIS A 1 505 ? 27.312 -16.484 -24 1 84 505 HIS A O 1
ATOM 4050 N N . GLY A 1 506 ? 25.984 -17.438 -22.438 1 84.94 506 GLY A N 1
ATOM 4051 C CA . GLY A 1 506 ? 26.281 -16.406 -21.438 1 84.94 506 GLY A CA 1
ATOM 4052 C C . GLY A 1 506 ? 27.594 -16.672 -20.719 1 84.94 506 GLY A C 1
ATOM 4053 O O . GLY A 1 506 ? 28.359 -17.562 -21.094 1 84.94 506 GLY A O 1
ATOM 4054 N N . PRO A 1 507 ? 27.844 -15.891 -19.734 1 86.44 507 PRO A N 1
ATOM 4055 C CA . PRO A 1 507 ? 29.125 -15.984 -19.016 1 86.44 507 PRO A CA 1
ATOM 4056 C C . PRO A 1 507 ? 29.328 -17.359 -18.375 1 86.44 507 PRO A C 1
ATOM 4058 O O . PRO A 1 507 ? 30.453 -17.875 -18.406 1 86.44 507 PRO A O 1
ATOM 4061 N N . GLU A 1 508 ? 28.359 -17.922 -17.812 1 89.75 508 GLU A N 1
ATOM 4062 C CA . GLU A 1 508 ? 28.5 -19.234 -17.188 1 89.75 508 GLU A CA 1
ATOM 4063 C C . GLU A 1 508 ? 28.828 -20.297 -18.234 1 89.75 508 GLU A C 1
ATOM 4065 O O . GLU A 1 508 ? 29.672 -21.172 -18 1 89.75 508 GLU A O 1
ATOM 4070 N N . PHE A 1 509 ? 28.078 -20.188 -19.297 1 90.88 509 PHE A N 1
ATOM 4071 C CA . PHE A 1 509 ? 28.359 -21.109 -20.391 1 90.88 509 PHE A CA 1
ATOM 4072 C C . PHE A 1 509 ? 29.797 -21 -20.859 1 90.88 509 PHE A C 1
ATOM 4074 O O . PHE A 1 509 ? 30.484 -22.016 -21.047 1 90.88 509 PHE A O 1
ATOM 4081 N N . ASN A 1 510 ? 30.266 -19.797 -21 1 91.56 510 ASN A N 1
ATOM 4082 C CA . ASN A 1 510 ? 31.625 -19.562 -21.438 1 91.56 510 ASN A CA 1
ATOM 4083 C C . ASN A 1 510 ? 32.656 -20.094 -20.422 1 91.56 510 ASN A C 1
ATOM 4085 O O . ASN A 1 510 ? 33.719 -20.531 -20.797 1 91.56 510 ASN A O 1
ATOM 4089 N N . GLU A 1 511 ? 32.281 -20 -19.219 1 93.38 511 GLU A N 1
ATOM 4090 C CA . GLU A 1 511 ? 33.125 -20.594 -18.203 1 93.38 511 GLU A CA 1
ATOM 4091 C C . GLU A 1 511 ? 33.219 -22.109 -18.359 1 93.38 511 GLU A C 1
ATOM 4093 O O . GLU A 1 511 ? 34.281 -22.688 -18.125 1 93.38 511 GLU A O 1
ATOM 4098 N N . GLY A 1 512 ? 32.156 -22.672 -18.688 1 93.88 512 GLY A N 1
ATOM 4099 C CA . GLY A 1 512 ? 32.156 -24.109 -18.984 1 93.88 512 GLY A CA 1
ATOM 4100 C C . GLY A 1 512 ? 33.062 -24.469 -20.156 1 93.88 512 GLY A C 1
ATOM 4101 O O . GLY A 1 512 ? 33.812 -25.453 -20.094 1 93.88 512 GLY A O 1
ATOM 4102 N N . LEU A 1 513 ? 33 -23.641 -21.156 1 94.62 513 LEU A N 1
ATOM 4103 C CA . LEU A 1 513 ? 33.844 -23.844 -22.312 1 94.62 513 LEU A CA 1
ATOM 4104 C C . LEU A 1 513 ? 35.312 -23.719 -21.938 1 94.62 513 LEU A C 1
ATOM 4106 O O . LEU A 1 513 ? 36.156 -24.5 -22.406 1 94.62 513 LEU A O 1
ATOM 4110 N N . GLN A 1 514 ? 35.562 -22.781 -21.125 1 94.62 514 GLN A N 1
ATOM 4111 C CA . GLN A 1 514 ? 36.938 -22.562 -20.688 1 94.62 514 GLN A CA 1
ATOM 4112 C C . GLN A 1 514 ? 37.469 -23.781 -19.906 1 94.62 514 GLN A C 1
ATOM 4114 O O . GLN A 1 514 ? 38.625 -24.109 -20 1 94.62 514 GLN A O 1
ATOM 4119 N N . GLN A 1 515 ? 36.625 -24.344 -19.188 1 94.75 515 GLN A N 1
ATOM 4120 C CA . GLN A 1 515 ? 37.031 -25.547 -18.453 1 94.75 515 GLN A CA 1
ATOM 4121 C C . GLN A 1 515 ? 37.438 -26.672 -19.406 1 94.75 515 GLN A C 1
ATOM 4123 O O . GLN A 1 515 ? 38.406 -27.359 -19.156 1 94.75 515 GLN A O 1
ATOM 4128 N N . ILE A 1 516 ? 36.719 -26.844 -20.469 1 95.5 516 ILE A N 1
ATOM 4129 C CA . ILE A 1 516 ? 37.031 -27.875 -21.453 1 95.5 516 ILE A CA 1
ATOM 4130 C C . ILE A 1 516 ? 38.344 -27.516 -22.172 1 95.5 516 ILE A C 1
ATOM 4132 O O . ILE A 1 516 ? 39.156 -28.391 -22.484 1 95.5 516 ILE A O 1
ATOM 4136 N N . GLU A 1 517 ? 38.469 -26.234 -22.391 1 94.88 517 GLU A N 1
ATOM 4137 C CA . GLU A 1 517 ? 39.719 -25.766 -23 1 94.88 517 GLU A CA 1
ATOM 4138 C C . GLU A 1 517 ? 40.938 -26.078 -22.141 1 94.88 517 GLU A C 1
ATOM 4140 O O . GLU A 1 517 ? 42 -26.422 -22.656 1 94.88 517 GLU A O 1
ATOM 4145 N N . ARG A 1 518 ? 40.781 -25.938 -20.875 1 94.44 518 ARG A N 1
ATOM 4146 C CA . ARG A 1 518 ? 41.875 -26.25 -19.969 1 94.44 518 ARG A CA 1
ATOM 4147 C C . ARG A 1 518 ? 42.25 -27.734 -20.031 1 94.44 518 ARG A C 1
ATOM 4149 O O . ARG A 1 518 ? 43.406 -28.109 -19.953 1 94.44 518 ARG A O 1
ATOM 4156 N N . ILE A 1 519 ? 41.25 -28.547 -20.125 1 93.94 519 ILE A N 1
ATOM 4157 C CA . ILE A 1 519 ? 41.469 -29.984 -20.25 1 93.94 519 ILE A CA 1
ATOM 4158 C C . ILE A 1 519 ? 42.219 -30.266 -21.562 1 93.94 519 ILE A C 1
ATOM 4160 O O . ILE A 1 519 ? 43.156 -31.062 -21.594 1 93.94 519 ILE A O 1
ATOM 4164 N N . TRP A 1 520 ? 41.812 -29.594 -22.641 1 93.75 520 TRP A N 1
ATOM 4165 C CA . TRP A 1 520 ? 42.438 -29.719 -23.953 1 93.75 520 TRP A CA 1
ATOM 4166 C C . TRP A 1 520 ? 43.906 -29.297 -23.906 1 93.75 520 TRP A C 1
ATOM 4168 O O . TRP A 1 520 ? 44.75 -29.953 -24.5 1 93.75 520 TRP A O 1
ATOM 4178 N N . GLU A 1 521 ? 44.156 -28.266 -23.141 1 92.81 521 GLU A N 1
ATOM 4179 C CA . GLU A 1 521 ? 45.531 -27.797 -23 1 92.81 521 GLU A CA 1
ATOM 4180 C C . GLU A 1 521 ? 46.375 -28.828 -22.266 1 92.81 521 GLU A C 1
ATOM 4182 O O . GLU A 1 521 ? 47.531 -29.047 -22.641 1 92.81 521 GLU A O 1
ATOM 4187 N N . ARG A 1 522 ? 45.875 -29.375 -21.281 1 90.81 522 ARG A N 1
ATOM 4188 C CA . ARG A 1 522 ? 46.562 -30.406 -20.531 1 90.81 522 ARG A CA 1
ATOM 4189 C C . ARG A 1 522 ? 46.875 -31.594 -21.422 1 90.81 522 ARG A C 1
ATOM 4191 O O . ARG A 1 522 ? 47.969 -32.156 -21.359 1 90.81 522 ARG A O 1
ATOM 4198 N N . ILE A 1 523 ? 45.969 -31.984 -22.266 1 89.06 523 ILE A N 1
ATOM 4199 C CA . ILE A 1 523 ? 46.125 -33.125 -23.172 1 89.06 523 ILE A CA 1
ATOM 4200 C C . ILE A 1 523 ? 47.188 -32.781 -24.219 1 89.06 523 ILE A C 1
ATOM 4202 O O . ILE A 1 523 ? 48 -33.625 -24.578 1 89.06 523 ILE A O 1
ATOM 4206 N N . ALA A 1 524 ? 47.156 -31.531 -24.672 1 86.56 524 ALA A N 1
ATOM 4207 C CA . ALA A 1 524 ? 48.094 -31.078 -25.703 1 86.56 524 ALA A CA 1
ATOM 4208 C C . ALA A 1 524 ? 49.531 -31.125 -25.172 1 86.56 524 ALA A C 1
ATOM 4210 O O . ALA A 1 524 ? 50.469 -31.484 -25.906 1 86.56 524 ALA A O 1
ATOM 4211 N N . VAL A 1 525 ? 49.719 -30.812 -23.953 1 85.5 525 VAL A N 1
ATOM 4212 C CA . VAL A 1 525 ? 51.031 -30.828 -23.344 1 85.5 525 VAL A CA 1
ATOM 4213 C C . VAL A 1 525 ? 51.531 -32.281 -23.188 1 85.5 525 VAL A C 1
ATOM 4215 O O . VAL A 1 525 ? 52.688 -32.562 -23.438 1 85.5 525 VAL A O 1
ATOM 4218 N N . THR A 1 526 ? 50.656 -33.094 -22.797 1 82.81 526 THR A N 1
ATOM 4219 C CA . THR A 1 526 ? 51 -34.5 -22.625 1 82.81 526 THR A CA 1
ATOM 4220 C C . THR A 1 526 ? 51.344 -35.156 -23.969 1 82.81 526 THR A C 1
ATOM 4222 O O . THR A 1 526 ? 52.25 -36 -24.047 1 82.81 526 THR A O 1
ATOM 4225 N N . SER A 1 527 ? 50.688 -34.781 -24.984 1 80.31 527 SER A N 1
ATOM 4226 C CA . SER A 1 527 ? 50.906 -35.312 -26.328 1 80.31 527 SER A CA 1
ATOM 4227 C C . SER A 1 527 ? 52.25 -34.844 -26.906 1 80.31 527 SER A C 1
ATOM 4229 O O . SER A 1 527 ? 52.875 -35.531 -27.688 1 80.31 527 SER A O 1
ATOM 4231 N N . ALA A 1 528 ? 52.656 -33.719 -26.531 1 77.56 528 ALA A N 1
ATOM 4232 C CA . ALA A 1 528 ? 53.906 -33.156 -27.062 1 77.56 528 ALA A CA 1
ATOM 4233 C C . ALA A 1 528 ? 55.125 -33.75 -26.328 1 77.56 528 ALA A C 1
ATOM 4235 O O . ALA A 1 528 ? 56.219 -33.781 -26.859 1 77.56 528 ALA A O 1
ATOM 4236 N N . SER A 1 529 ? 55.062 -34.031 -25.078 1 73.62 529 SER A N 1
ATOM 4237 C CA . SER A 1 529 ? 56.219 -34.406 -24.25 1 73.62 529 SER A CA 1
ATOM 4238 C C . SER A 1 529 ? 56.562 -35.875 -24.469 1 73.62 529 SER A C 1
ATOM 4240 O O . SER A 1 529 ? 57.688 -36.281 -24.141 1 73.62 529 SER A O 1
ATOM 4242 N N . SER A 1 530 ? 55.656 -36.688 -24.844 1 65.56 530 SER A N 1
ATOM 4243 C CA . SER A 1 530 ? 56 -38.094 -24.828 1 65.56 530 SER A CA 1
ATOM 4244 C C . SER A 1 530 ? 56.531 -38.562 -26.188 1 65.56 530 SER A C 1
ATOM 4246 O O . SER A 1 530 ? 56.031 -38.125 -27.219 1 65.56 530 SER A O 1
ATOM 4248 N N . GLY A 1 531 ? 57.781 -39.031 -26.359 1 64.31 531 GLY A N 1
ATOM 4249 C CA . GLY A 1 531 ? 58.562 -39.5 -27.484 1 64.31 531 GLY A CA 1
ATOM 4250 C C . GLY A 1 531 ? 57.875 -40.562 -28.312 1 64.31 531 GLY A C 1
ATOM 4251 O O . GLY A 1 531 ? 58.031 -40.625 -29.531 1 64.31 531 GLY A O 1
ATOM 4252 N N . ASN A 1 532 ? 57.156 -41.562 -27.656 1 71.56 532 ASN A N 1
ATOM 4253 C CA . ASN A 1 532 ? 56.531 -42.625 -28.422 1 71.56 532 ASN A CA 1
ATOM 4254 C C . ASN A 1 532 ? 55.094 -42.312 -28.734 1 71.56 532 ASN A C 1
ATOM 4256 O O . ASN A 1 532 ? 54.219 -42.469 -27.875 1 71.56 532 ASN A O 1
ATOM 4260 N N . VAL A 1 533 ? 54.719 -41.781 -29.828 1 73.81 533 VAL A N 1
ATOM 4261 C CA . VAL A 1 533 ? 53.438 -41.25 -30.281 1 73.81 533 VAL A CA 1
ATOM 4262 C C . VAL A 1 533 ? 52.375 -42.312 -30.156 1 73.81 533 VAL A C 1
ATOM 4264 O O . VAL A 1 533 ? 51.219 -42.031 -29.766 1 73.81 533 VAL A O 1
ATOM 4267 N N . ARG A 1 534 ? 52.688 -43.531 -30.359 1 75.88 534 ARG A N 1
ATOM 4268 C CA . ARG A 1 534 ? 51.688 -44.594 -30.344 1 75.88 534 ARG A CA 1
ATOM 4269 C C . ARG A 1 534 ? 51.188 -44.875 -28.922 1 75.88 534 ARG A C 1
ATOM 4271 O O . ARG A 1 534 ? 50 -45.094 -28.688 1 75.88 534 ARG A O 1
ATOM 4278 N N . THR A 1 535 ? 52 -44.875 -28.031 1 73.94 535 THR A N 1
ATOM 4279 C CA . THR A 1 535 ? 51.688 -45.156 -26.641 1 73.94 535 THR A CA 1
ATOM 4280 C C . THR A 1 535 ? 50.844 -44.031 -26.047 1 73.94 535 THR A C 1
ATOM 4282 O O . THR A 1 535 ? 49.938 -44.281 -25.25 1 73.94 535 THR A O 1
ATOM 4285 N N . VAL A 1 536 ? 51.156 -42.938 -26.469 1 77.5 536 VAL A N 1
ATOM 4286 C CA . VAL A 1 536 ? 50.469 -41.75 -25.953 1 77.5 536 VAL A CA 1
ATOM 4287 C C . VAL A 1 536 ? 49.031 -41.75 -26.469 1 77.5 536 VAL A C 1
ATOM 4289 O O . VAL A 1 536 ? 48.094 -41.5 -25.719 1 77.5 536 VAL A O 1
ATOM 4292 N N . VAL A 1 537 ? 48.875 -42.062 -27.625 1 77.06 537 VAL A N 1
ATOM 4293 C CA . VAL A 1 537 ? 47.562 -42.094 -28.25 1 77.06 537 VAL A CA 1
ATOM 4294 C C . VAL A 1 537 ? 46.688 -43.156 -27.578 1 77.06 537 VAL A C 1
ATOM 4296 O O . VAL A 1 537 ? 45.5 -42.938 -27.344 1 77.06 537 VAL A O 1
ATOM 4299 N N . GLU A 1 538 ? 47.25 -44.25 -27.312 1 77.62 538 GLU A N 1
ATOM 4300 C CA . GLU A 1 538 ? 46.531 -45.344 -26.656 1 77.62 538 GLU A CA 1
ATOM 4301 C C . GLU A 1 538 ? 46.062 -44.906 -25.25 1 77.62 538 GLU A C 1
ATOM 4303 O O . GLU A 1 538 ? 44.969 -45.219 -24.844 1 77.62 538 GLU A O 1
ATOM 4308 N N . ARG A 1 539 ? 46.938 -44.312 -24.609 1 79.06 539 ARG A N 1
ATOM 4309 C CA . ARG A 1 539 ? 46.625 -43.844 -23.266 1 79.06 539 ARG A CA 1
ATOM 4310 C C . ARG A 1 539 ? 45.5 -42.781 -23.297 1 79.06 539 ARG A C 1
ATOM 4312 O O . ARG A 1 539 ? 44.562 -42.812 -22.5 1 79.06 539 ARG A O 1
ATOM 4319 N N . LEU A 1 540 ? 45.656 -41.938 -24.25 1 82.5 540 LEU A N 1
ATOM 4320 C CA . LEU A 1 540 ? 44.688 -40.844 -24.375 1 82.5 540 LEU A CA 1
ATOM 4321 C C . LEU A 1 540 ? 43.344 -41.375 -24.875 1 82.5 540 LEU A C 1
ATOM 4323 O O . LEU A 1 540 ? 42.312 -40.75 -24.625 1 82.5 540 LEU A O 1
ATOM 4327 N N . SER A 1 541 ? 43.344 -42.469 -25.453 1 83.25 541 SER A N 1
ATOM 4328 C CA . SER A 1 541 ? 42.125 -43.062 -25.984 1 83.25 541 SER A CA 1
ATOM 4329 C C . SER A 1 541 ? 41.344 -43.812 -24.906 1 83.25 541 SER A C 1
ATOM 4331 O O . SER A 1 541 ? 40.156 -44.125 -25.094 1 83.25 541 SER A O 1
ATOM 4333 N N . ARG A 1 542 ? 41.938 -43.938 -23.781 1 84.44 542 ARG A N 1
ATOM 4334 C CA . ARG A 1 542 ? 41.281 -44.688 -22.719 1 84.44 542 ARG A CA 1
ATOM 4335 C C . ARG A 1 542 ? 40.719 -43.781 -21.656 1 84.44 542 ARG A C 1
ATOM 4337 O O . ARG A 1 542 ? 40.062 -44.219 -20.719 1 84.44 542 ARG A O 1
ATOM 4344 N N . GLN A 1 543 ? 41.031 -42.562 -21.812 1 91.44 543 GLN A N 1
ATOM 4345 C CA . GLN A 1 543 ? 40.5 -41.531 -20.906 1 91.44 543 GLN A CA 1
ATOM 4346 C C . GLN A 1 543 ? 39.469 -40.688 -21.609 1 91.44 543 GLN A C 1
ATOM 4348 O O . GLN A 1 543 ? 39.562 -40.469 -22.828 1 91.44 543 GLN A O 1
ATOM 4353 N N . TYR A 1 544 ? 38.469 -40.312 -20.844 1 94.25 544 TYR A N 1
ATOM 4354 C CA . TYR A 1 544 ? 37.344 -39.656 -21.5 1 94.25 544 TYR A CA 1
ATOM 4355 C C . TYR A 1 544 ? 36.969 -38.344 -20.797 1 94.25 544 TYR A C 1
ATOM 4357 O O . TYR A 1 544 ? 37.281 -38.156 -19.609 1 94.25 544 TYR A O 1
ATOM 4365 N N . VAL A 1 545 ? 36.406 -37.438 -21.594 1 95.38 545 VAL A N 1
ATOM 4366 C CA . VAL A 1 545 ? 35.688 -36.281 -21.094 1 95.38 545 VAL A CA 1
ATOM 4367 C C . VAL A 1 545 ? 34.219 -36.375 -21.531 1 95.38 545 VAL A C 1
ATOM 4369 O O . VAL A 1 545 ? 33.938 -36.469 -22.719 1 95.38 545 VAL A O 1
ATOM 4372 N N . THR A 1 546 ? 33.375 -36.469 -20.531 1 96.75 546 THR A N 1
ATOM 4373 C CA . THR A 1 546 ? 31.969 -36.594 -20.859 1 96.75 546 THR A CA 1
ATOM 4374 C C . THR A 1 546 ? 31.266 -35.25 -20.656 1 96.75 546 THR A C 1
ATOM 4376 O O . THR A 1 546 ? 31.359 -34.625 -19.578 1 96.75 546 THR A O 1
ATOM 4379 N N . LEU A 1 547 ? 30.672 -34.75 -21.703 1 97.25 547 LEU A N 1
ATOM 4380 C CA . LEU A 1 547 ? 29.844 -33.562 -21.656 1 97.25 547 LEU A CA 1
ATOM 4381 C C . LEU A 1 547 ? 28.375 -33.906 -21.406 1 97.25 547 LEU A C 1
ATOM 4383 O O . LEU A 1 547 ? 27.812 -34.75 -22.125 1 97.25 547 LEU A O 1
ATOM 4387 N N . VAL A 1 548 ? 27.844 -33.312 -20.359 1 97.81 548 VAL A N 1
ATOM 4388 C CA . VAL A 1 548 ? 26.453 -33.594 -19.984 1 97.81 548 VAL A CA 1
ATOM 4389 C C . VAL A 1 548 ? 25.656 -32.281 -19.953 1 97.81 548 VAL A C 1
ATOM 4391 O O . VAL A 1 548 ? 26.109 -31.281 -19.422 1 97.81 548 VAL A O 1
ATOM 4394 N N . VAL A 1 549 ? 24.516 -32.281 -20.578 1 97.62 549 VAL A N 1
ATOM 4395 C CA . VAL A 1 549 ? 23.562 -31.172 -20.438 1 97.62 549 VAL A CA 1
ATOM 4396 C C . VAL A 1 549 ? 22.312 -31.672 -19.688 1 97.62 549 VAL A C 1
ATOM 4398 O O . VAL A 1 549 ? 21.672 -32.625 -20.109 1 97.62 549 VAL A O 1
ATOM 4401 N N . LEU A 1 550 ? 22.094 -31.062 -18.531 1 96.94 550 LEU A N 1
ATOM 4402 C CA . LEU A 1 550 ? 20.906 -31.344 -17.75 1 96.94 550 LEU A CA 1
ATOM 4403 C C . LEU A 1 550 ? 19.812 -30.312 -18.016 1 96.94 550 LEU A C 1
ATOM 4405 O O . LEU A 1 550 ? 20.109 -29.125 -18.188 1 96.94 550 LEU A O 1
ATOM 4409 N N . ASP A 1 551 ? 18.594 -30.719 -18.062 1 95.5 551 ASP A N 1
ATOM 4410 C CA . ASP A 1 551 ? 17.422 -29.859 -18.234 1 95.5 551 ASP A CA 1
ATOM 4411 C C . ASP A 1 551 ? 16.422 -30.062 -17.109 1 95.5 551 ASP A C 1
ATOM 4413 O O . ASP A 1 551 ? 16.094 -31.203 -16.766 1 95.5 551 ASP A O 1
ATOM 4417 N N . ILE A 1 552 ? 16 -29 -16.422 1 93.06 552 ILE A N 1
ATOM 4418 C CA . ILE A 1 552 ? 14.906 -29.078 -15.477 1 93.06 552 ILE A CA 1
ATOM 4419 C C . ILE A 1 552 ? 13.578 -29.172 -16.219 1 93.06 552 ILE A C 1
ATOM 4421 O O . ILE A 1 552 ? 13.141 -28.203 -16.844 1 93.06 552 ILE A O 1
ATOM 4425 N N . ASP A 1 553 ? 12.875 -30.234 -15.945 1 89.81 553 ASP A N 1
ATOM 4426 C CA . ASP A 1 553 ? 11.68 -30.5 -16.734 1 89.81 553 ASP A CA 1
ATOM 4427 C C . ASP A 1 553 ? 10.547 -29.547 -16.359 1 89.81 553 ASP A C 1
ATOM 4429 O O . ASP A 1 553 ? 10.367 -29.234 -15.18 1 89.81 553 ASP A O 1
ATOM 4433 N N . ARG A 1 554 ? 9.719 -29.125 -17.234 1 77.62 554 ARG A N 1
ATOM 4434 C CA . ARG A 1 554 ? 8.469 -28.375 -17.078 1 77.62 554 ARG A CA 1
ATOM 4435 C C . ARG A 1 554 ? 8.68 -27.125 -16.234 1 77.62 554 ARG A C 1
ATOM 4437 O O . ARG A 1 554 ? 7.828 -26.781 -15.398 1 77.62 554 ARG A O 1
ATOM 4444 N N . SER A 1 555 ? 9.773 -26.578 -16.297 1 73 555 SER A N 1
ATOM 4445 C CA . SER A 1 555 ? 10.102 -25.422 -15.469 1 73 555 SER A CA 1
ATOM 4446 C C . SER A 1 555 ? 9.172 -24.25 -15.773 1 73 555 SER A C 1
ATOM 4448 O O . SER A 1 555 ? 8.875 -23.438 -14.891 1 73 555 SER A O 1
ATOM 4450 N N . ARG A 1 556 ? 8.602 -24.203 -16.828 1 66.75 556 ARG A N 1
ATOM 4451 C CA . ARG A 1 556 ? 7.809 -23.062 -17.25 1 66.75 556 ARG A CA 1
ATOM 4452 C C . ARG A 1 556 ? 6.363 -23.188 -16.781 1 66.75 556 ARG A C 1
ATOM 4454 O O . ARG A 1 556 ? 5.625 -22.203 -16.75 1 66.75 556 ARG A O 1
ATOM 4461 N N . GLN A 1 557 ? 6.023 -24.25 -16.391 1 65.31 557 GLN A N 1
ATOM 4462 C CA . GLN A 1 557 ? 4.637 -24.469 -16 1 65.31 557 GLN A CA 1
ATOM 4463 C C . GLN A 1 557 ? 4.449 -24.281 -14.5 1 65.31 557 GLN A C 1
ATOM 4465 O O . GLN A 1 557 ? 3.328 -24.078 -14.031 1 65.31 557 GLN A O 1
ATOM 4470 N N . LEU A 1 558 ? 5.512 -24.375 -13.992 1 60.75 558 LEU A N 1
ATOM 4471 C CA . LEU A 1 558 ? 5.418 -24.281 -12.547 1 60.75 558 LEU A CA 1
ATOM 4472 C C . LEU A 1 558 ? 5.574 -22.828 -12.086 1 60.75 558 LEU A C 1
ATOM 4474 O O . LEU A 1 558 ? 6.664 -22.266 -12.172 1 60.75 558 LEU A O 1
ATOM 4478 N N . HIS A 1 559 ? 4.41 -22.203 -12.125 1 61.09 559 HIS A N 1
ATOM 4479 C CA . HIS A 1 559 ? 4.441 -20.844 -11.609 1 61.09 559 HIS A CA 1
ATOM 4480 C C . HIS A 1 559 ? 4 -20.781 -10.148 1 61.09 559 HIS A C 1
ATOM 4482 O O . HIS A 1 559 ? 2.92 -21.266 -9.805 1 61.09 559 HIS A O 1
ATOM 4488 N N . SER A 1 560 ? 5.023 -20.875 -9.305 1 61.06 560 SER A N 1
ATOM 4489 C CA . SER A 1 560 ? 4.676 -20.828 -7.891 1 61.06 560 SER A CA 1
ATOM 4490 C C . SER A 1 560 ? 4.758 -19.406 -7.355 1 61.06 560 SER A C 1
ATOM 4492 O O . SER A 1 560 ? 5.594 -18.609 -7.801 1 61.06 560 SER A O 1
ATOM 4494 N N . ARG A 1 561 ? 3.703 -19.125 -6.672 1 67.19 561 ARG A N 1
ATOM 4495 C CA . ARG A 1 561 ? 3.631 -17.797 -6.051 1 67.19 561 ARG A CA 1
ATOM 4496 C C . ARG A 1 561 ? 4.309 -17.797 -4.688 1 67.19 561 ARG A C 1
ATOM 4498 O O . ARG A 1 561 ? 3.848 -18.469 -3.756 1 67.19 561 ARG A O 1
ATOM 4505 N N . GLY A 1 562 ? 5.812 -17.688 -4.703 1 68.12 562 GLY A N 1
ATOM 4506 C CA . GLY A 1 562 ? 6.59 -17.641 -3.479 1 68.12 562 GLY A CA 1
ATOM 4507 C C . GLY A 1 562 ? 7.371 -16.344 -3.322 1 68.12 562 GLY A C 1
ATOM 4508 O O . GLY A 1 562 ? 7.148 -15.383 -4.066 1 68.12 562 GLY A O 1
ATOM 4509 N N . ASP A 1 563 ? 8.117 -16.391 -2.176 1 73 563 ASP A N 1
ATOM 4510 C CA . ASP A 1 563 ? 8.93 -15.219 -1.872 1 73 563 ASP A CA 1
ATOM 4511 C C . ASP A 1 563 ? 10.148 -15.141 -2.787 1 73 563 ASP A C 1
ATOM 4513 O O . ASP A 1 563 ? 10.82 -14.109 -2.846 1 73 563 ASP A O 1
ATOM 4517 N N . GLU A 1 564 ? 10.383 -16.234 -3.428 1 78.25 564 GLU A N 1
ATOM 4518 C CA . GLU A 1 564 ? 11.461 -16.297 -4.406 1 78.25 564 GLU A CA 1
ATOM 4519 C C . GLU A 1 564 ? 10.992 -16.922 -5.715 1 78.25 564 GLU A C 1
ATOM 4521 O O . GLU A 1 564 ? 10.016 -17.672 -5.738 1 78.25 564 GLU A O 1
ATOM 4526 N N . PRO A 1 565 ? 11.672 -16.547 -6.797 1 79.25 565 PRO A N 1
ATOM 4527 C CA . PRO A 1 565 ? 11.312 -17.188 -8.062 1 79.25 565 PRO A CA 1
ATOM 4528 C C . PRO A 1 565 ? 11.523 -18.688 -8.047 1 79.25 565 PRO A C 1
ATOM 4530 O O . PRO A 1 565 ? 12.516 -19.172 -7.488 1 79.25 565 PRO A O 1
ATOM 4533 N N . PHE A 1 566 ? 10.727 -19.453 -8.594 1 82.12 566 PHE A N 1
ATOM 4534 C CA . PHE A 1 566 ? 10.75 -20.906 -8.594 1 82.12 566 PHE A CA 1
ATOM 4535 C C . PHE A 1 566 ? 12.047 -21.438 -9.211 1 82.12 566 PHE A C 1
ATOM 4537 O O . PHE A 1 566 ? 12.648 -22.375 -8.695 1 82.12 566 PHE A O 1
ATOM 4544 N N . LEU A 1 567 ? 12.414 -20.781 -10.32 1 86.06 567 LEU A N 1
ATOM 4545 C CA . LEU A 1 567 ? 13.57 -21.297 -11.047 1 86.06 567 LEU A CA 1
ATOM 4546 C C . LEU A 1 567 ? 14.852 -21.109 -10.234 1 86.06 567 LEU A C 1
ATOM 4548 O O . LEU A 1 567 ? 15.773 -21.938 -10.328 1 86.06 567 LEU A O 1
ATOM 4552 N N . LEU A 1 568 ? 14.883 -20.078 -9.5 1 86.88 568 LEU A N 1
ATOM 4553 C CA . LEU A 1 568 ? 16.031 -19.906 -8.625 1 86.88 568 LEU A CA 1
ATOM 4554 C C . LEU A 1 568 ? 16.094 -21 -7.574 1 86.88 568 LEU A C 1
ATOM 4556 O O . LEU A 1 568 ? 17.172 -21.531 -7.293 1 86.88 568 LEU A O 1
ATOM 4560 N N . ALA A 1 569 ? 15 -21.344 -7.031 1 87.69 569 ALA A N 1
ATOM 4561 C CA . ALA A 1 569 ? 14.922 -22.438 -6.051 1 87.69 569 ALA A CA 1
ATOM 4562 C C . ALA A 1 569 ? 15.242 -23.781 -6.691 1 87.69 569 ALA A C 1
ATOM 4564 O O . ALA A 1 569 ? 15.914 -24.609 -6.09 1 87.69 569 ALA A O 1
ATOM 4565 N N . ALA A 1 570 ? 14.734 -23.922 -7.887 1 90.31 570 ALA A N 1
ATOM 4566 C CA . ALA A 1 570 ? 14.961 -25.172 -8.602 1 90.31 570 ALA A CA 1
ATOM 4567 C C . ALA A 1 570 ? 16.438 -25.344 -8.93 1 90.31 570 ALA A C 1
ATOM 4569 O O . ALA A 1 570 ? 16.984 -26.453 -8.82 1 90.31 570 ALA A O 1
ATOM 4570 N N . GLN A 1 571 ? 17.078 -24.312 -9.406 1 92.06 571 GLN A N 1
ATOM 4571 C CA . GLN A 1 571 ? 18.5 -24.359 -9.695 1 92.06 571 GLN A CA 1
ATOM 4572 C C . GLN A 1 571 ? 19.297 -24.703 -8.438 1 92.06 571 GLN A C 1
ATOM 4574 O O . GLN A 1 571 ? 20.25 -25.5 -8.492 1 92.06 571 GLN A O 1
ATOM 4579 N N . ARG A 1 572 ? 18.953 -24.078 -7.375 1 91.19 572 ARG A N 1
ATOM 4580 C CA . ARG A 1 572 ? 19.609 -24.375 -6.109 1 91.19 572 ARG A CA 1
ATOM 4581 C C . ARG A 1 572 ? 19.453 -25.844 -5.73 1 91.19 572 ARG A C 1
ATOM 45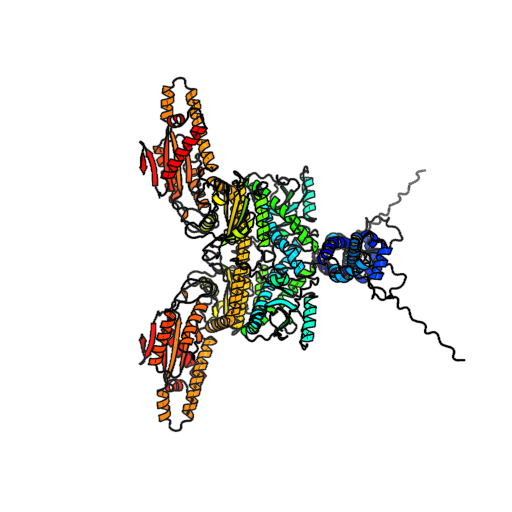83 O O . ARG A 1 572 ? 20.406 -26.469 -5.266 1 91.19 572 ARG A O 1
ATOM 4590 N N . HIS A 1 573 ? 18.328 -26.359 -5.957 1 93.69 573 HIS A N 1
ATOM 4591 C CA . HIS A 1 573 ? 18.016 -27.75 -5.668 1 93.69 573 HIS A CA 1
ATOM 4592 C C . HIS A 1 573 ? 18.891 -28.688 -6.492 1 93.69 573 HIS A C 1
ATOM 4594 O O . HIS A 1 573 ? 19.453 -29.641 -5.957 1 93.69 573 HIS A O 1
ATOM 4600 N N . VAL A 1 574 ? 18.984 -28.422 -7.75 1 95.06 574 VAL A N 1
ATOM 4601 C CA . VAL A 1 574 ? 19.781 -29.234 -8.656 1 95.06 574 VAL A CA 1
ATOM 4602 C C . VAL A 1 574 ? 21.266 -29.094 -8.312 1 95.06 574 VAL A C 1
ATOM 4604 O O . VAL A 1 574 ? 22 -30.078 -8.305 1 95.06 574 VAL A O 1
ATOM 4607 N N . HIS A 1 575 ? 21.688 -27.922 -8.062 1 93.94 575 HIS A N 1
ATOM 4608 C CA . HIS A 1 575 ? 23.062 -27.656 -7.684 1 93.94 575 HIS A CA 1
ATOM 4609 C C . HIS A 1 575 ? 23.453 -28.438 -6.438 1 93.94 575 HIS A C 1
ATOM 4611 O O . HIS A 1 575 ? 24.562 -28.984 -6.363 1 93.94 575 HIS A O 1
ATOM 4617 N N . GLN A 1 576 ? 22.578 -28.469 -5.516 1 93.81 576 GLN A N 1
ATOM 4618 C CA . GLN A 1 576 ? 22.844 -29.219 -4.289 1 93.81 576 GLN A CA 1
ATOM 4619 C C . GLN A 1 576 ? 22.984 -30.719 -4.578 1 93.81 576 GLN A C 1
ATOM 4621 O O . GLN A 1 576 ? 23.828 -31.391 -3.996 1 93.81 576 GLN A O 1
ATOM 4626 N N . ALA A 1 577 ? 22.172 -31.203 -5.43 1 96.31 577 ALA A N 1
ATOM 4627 C CA . ALA A 1 577 ? 22.25 -32.594 -5.809 1 96.31 577 ALA A CA 1
ATOM 4628 C C . ALA A 1 577 ? 23.578 -32.906 -6.492 1 96.31 577 ALA A C 1
ATOM 4630 O O . ALA A 1 577 ? 24.219 -33.938 -6.195 1 96.31 577 ALA A O 1
ATOM 4631 N N . ILE A 1 578 ? 23.969 -32.062 -7.406 1 96.44 578 ILE A N 1
ATOM 4632 C CA . ILE A 1 578 ? 25.234 -32.25 -8.117 1 96.44 578 ILE A CA 1
ATOM 4633 C C . ILE A 1 578 ? 26.391 -32.188 -7.125 1 96.44 578 ILE A C 1
ATOM 4635 O O . ILE A 1 578 ? 27.281 -33.062 -7.168 1 96.44 578 ILE A O 1
ATOM 4639 N N . ALA A 1 579 ? 26.359 -31.266 -6.23 1 95.31 579 ALA A N 1
ATOM 4640 C CA . ALA A 1 579 ? 27.438 -31.078 -5.262 1 95.31 579 ALA A CA 1
ATOM 4641 C C . ALA A 1 579 ? 27.547 -32.281 -4.344 1 95.31 579 ALA A C 1
ATOM 4643 O O . ALA A 1 579 ? 28.656 -32.656 -3.926 1 95.31 579 ALA A O 1
ATOM 4644 N N . GLN A 1 580 ? 26.5 -32.875 -4.055 1 94.75 580 GLN A N 1
ATOM 4645 C CA . GLN A 1 580 ? 26.484 -34 -3.148 1 94.75 580 GLN A CA 1
ATOM 4646 C C . GLN A 1 580 ? 27.031 -35.25 -3.838 1 94.75 580 GLN A C 1
ATOM 4648 O O . GLN A 1 580 ? 27.719 -36.062 -3.219 1 94.75 580 GLN A O 1
ATOM 4653 N N . ILE A 1 581 ? 26.719 -35.469 -5.066 1 96 581 ILE A N 1
ATOM 4654 C CA . ILE A 1 581 ? 27.078 -36.688 -5.793 1 96 581 ILE A CA 1
ATOM 4655 C C . ILE A 1 581 ? 28.422 -36.5 -6.484 1 96 581 ILE A C 1
ATOM 4657 O O . ILE A 1 581 ? 29.234 -37.406 -6.543 1 96 581 ILE A O 1
ATOM 4661 N N . LEU A 1 582 ? 28.625 -35.281 -7.066 1 95.31 582 LEU A N 1
ATOM 4662 C CA . LEU A 1 582 ? 29.859 -34.906 -7.754 1 95.31 582 LEU A CA 1
ATOM 4663 C C . LEU A 1 582 ? 30.469 -33.656 -7.141 1 95.31 582 LEU A C 1
ATOM 4665 O O . LEU A 1 582 ? 30.422 -32.594 -7.742 1 95.31 582 LEU A O 1
ATOM 4669 N N . PRO A 1 583 ? 31.125 -33.75 -6.027 1 92.56 583 PRO A N 1
ATOM 4670 C CA . PRO A 1 583 ? 31.594 -32.562 -5.293 1 92.56 583 PRO A CA 1
ATOM 4671 C C . PRO A 1 583 ? 32.625 -31.766 -6.082 1 92.56 583 PRO A C 1
ATOM 4673 O O . PRO A 1 583 ? 32.75 -30.547 -5.875 1 92.56 583 PRO A O 1
ATOM 4676 N N . ASP A 1 584 ? 33.312 -32.312 -6.973 1 91.56 584 ASP A N 1
ATOM 4677 C CA . ASP A 1 584 ? 34.375 -31.594 -7.676 1 91.56 584 ASP A CA 1
ATOM 4678 C C . ASP A 1 584 ? 33.875 -31.078 -9.023 1 91.56 584 ASP A C 1
ATOM 4680 O O . ASP A 1 584 ? 34.656 -30.531 -9.812 1 91.56 584 ASP A O 1
ATOM 4684 N N . VAL A 1 585 ? 32.625 -31.266 -9.328 1 93.69 585 VAL A N 1
ATOM 4685 C CA . VAL A 1 585 ? 32.062 -30.859 -10.617 1 93.69 585 VAL A CA 1
ATOM 4686 C C . VAL A 1 585 ? 31.094 -29.703 -10.422 1 93.69 585 VAL A C 1
ATOM 4688 O O . VAL A 1 585 ? 30.25 -29.734 -9.508 1 93.69 585 VAL A O 1
ATOM 4691 N N . ARG A 1 586 ? 31.281 -28.719 -11.188 1 92.19 586 ARG A N 1
ATOM 4692 C CA . ARG A 1 586 ? 30.391 -27.547 -11.156 1 92.19 586 ARG A CA 1
ATOM 4693 C C . ARG A 1 586 ? 29.453 -27.562 -12.352 1 92.19 586 ARG A C 1
ATOM 4695 O O . ARG A 1 586 ? 29.844 -27.938 -13.461 1 92.19 586 ARG A O 1
ATOM 4702 N N . GLY A 1 587 ? 28.219 -27.203 -12.055 1 94.38 587 GLY A N 1
ATOM 4703 C CA . GLY A 1 587 ? 27.266 -27 -13.148 1 94.38 587 GLY A CA 1
ATOM 4704 C C . GLY A 1 587 ? 27.281 -25.578 -13.688 1 94.38 587 GLY A C 1
ATOM 4705 O O . GLY A 1 587 ? 27.234 -24.625 -12.922 1 94.38 587 GLY A O 1
ATOM 4706 N N . TYR A 1 588 ? 27.438 -25.469 -15.031 1 95.25 588 TYR A N 1
ATOM 4707 C CA . TYR A 1 588 ? 27.406 -24.172 -15.703 1 95.25 588 TYR A CA 1
ATOM 4708 C C . TYR A 1 588 ? 26.062 -23.922 -16.359 1 95.25 588 TYR A C 1
ATOM 4710 O O . TYR A 1 588 ? 25.75 -24.531 -17.391 1 95.25 588 TYR A O 1
ATOM 4718 N N . TRP A 1 589 ? 25.359 -23 -15.844 1 92.94 589 TRP A N 1
ATOM 4719 C CA . TRP A 1 589 ? 23.969 -22.812 -16.25 1 92.94 589 TRP A CA 1
ATOM 4720 C C . TRP A 1 589 ? 23.875 -22.016 -17.531 1 92.94 589 TRP A C 1
ATOM 4722 O O . TRP A 1 589 ? 24.719 -21.141 -17.797 1 92.94 589 TRP A O 1
ATOM 4732 N N . PHE A 1 590 ? 22.875 -22.344 -18.344 1 90.19 590 PHE A N 1
ATOM 4733 C CA . PHE A 1 590 ? 22.516 -21.578 -19.547 1 90.19 590 PHE A CA 1
ATOM 4734 C C . PHE A 1 590 ? 21.047 -21.781 -19.891 1 90.19 590 PHE A C 1
ATOM 4736 O O . PHE A 1 590 ? 20.438 -22.781 -19.516 1 90.19 590 PHE A O 1
ATOM 4743 N N . LYS A 1 591 ? 20.438 -20.812 -20.469 1 85.81 591 LYS A N 1
ATOM 4744 C CA . LYS A 1 591 ? 19.031 -20.781 -20.859 1 85.81 591 LYS A CA 1
ATOM 4745 C C . LYS A 1 591 ? 18.109 -21 -19.656 1 85.81 591 LYS A C 1
ATOM 4747 O O . LYS A 1 591 ? 17.078 -21.656 -19.766 1 85.81 591 LYS A O 1
ATOM 4752 N N . ASN A 1 592 ? 18.531 -20.656 -18.5 1 84.56 592 ASN A N 1
ATOM 4753 C CA . ASN A 1 592 ? 17.75 -20.578 -17.266 1 84.56 592 ASN A CA 1
ATOM 4754 C C . ASN A 1 592 ? 17.562 -21.953 -16.641 1 84.56 592 ASN A C 1
ATOM 4756 O O . ASN A 1 592 ? 17.578 -22.078 -15.406 1 84.56 592 ASN A O 1
ATOM 4760 N N . ASP A 1 593 ? 17.312 -22.984 -17.484 1 90 593 ASP A N 1
ATOM 4761 C CA . ASP A 1 593 ? 16.906 -24.25 -16.891 1 90 593 ASP A CA 1
ATOM 4762 C C . ASP A 1 593 ? 17.828 -25.375 -17.328 1 90 593 ASP A C 1
ATOM 4764 O O . ASP A 1 593 ? 17.516 -26.562 -17.094 1 90 593 ASP A O 1
ATOM 4768 N N . HIS A 1 594 ? 18.953 -25.016 -17.984 1 94.38 594 HIS A N 1
ATOM 4769 C CA . HIS A 1 594 ? 19.922 -26.031 -18.391 1 94.38 594 HIS A CA 1
ATOM 4770 C C . HIS A 1 594 ? 21.266 -25.797 -17.719 1 94.38 594 HIS A C 1
ATOM 4772 O O . HIS A 1 594 ? 21.641 -24.672 -17.422 1 94.38 594 HIS A O 1
ATOM 4778 N N . THR A 1 595 ? 21.938 -26.891 -17.453 1 96.06 595 THR A N 1
ATOM 4779 C CA . THR A 1 595 ? 23.281 -26.75 -16.906 1 96.06 595 THR A CA 1
ATOM 4780 C C . THR A 1 595 ? 24.234 -27.75 -17.562 1 96.06 595 THR A C 1
ATOM 4782 O O . THR A 1 595 ? 23.828 -28.875 -17.875 1 96.06 595 THR A O 1
ATOM 4785 N N . LEU A 1 596 ? 25.391 -27.266 -17.984 1 97.25 596 LEU A N 1
ATOM 4786 C CA . LEU A 1 596 ? 26.453 -28.078 -18.578 1 97.25 596 LEU A CA 1
ATOM 4787 C C . LEU A 1 596 ? 27.375 -28.641 -17.516 1 97.25 596 LEU A C 1
ATOM 4789 O O . LEU A 1 596 ? 27.875 -27.906 -16.656 1 97.25 596 LEU A O 1
ATOM 4793 N N . LEU A 1 597 ? 27.531 -29.906 -17.469 1 97.69 597 LEU A N 1
ATOM 4794 C CA . LEU A 1 597 ? 28.5 -30.578 -16.609 1 97.69 597 LEU A CA 1
ATOM 4795 C C . LEU A 1 597 ? 29.656 -31.141 -17.438 1 97.69 597 LEU A C 1
ATOM 4797 O O . LEU A 1 597 ? 29.438 -31.688 -18.531 1 97.69 597 LEU A O 1
ATOM 4801 N N . VAL A 1 598 ? 30.828 -30.891 -16.969 1 97.19 598 VAL A N 1
ATOM 4802 C CA . VAL A 1 598 ? 32.031 -31.438 -17.594 1 97.19 598 VAL A CA 1
ATOM 4803 C C . VAL A 1 598 ? 32.656 -32.5 -16.688 1 97.19 598 VAL A C 1
ATOM 4805 O O . VAL A 1 598 ? 33.25 -32.156 -15.656 1 97.19 598 VAL A O 1
ATOM 4808 N N . LEU A 1 599 ? 32.5 -33.75 -17.078 1 96.5 599 LEU A N 1
ATOM 4809 C CA . LEU A 1 599 ? 33.031 -34.844 -16.297 1 96.5 599 LEU A CA 1
ATOM 4810 C C . LEU A 1 599 ? 34.375 -35.312 -16.859 1 96.5 599 LEU A C 1
ATOM 4812 O O . LEU A 1 599 ? 34.406 -36.031 -17.875 1 96.5 599 LEU A O 1
ATOM 4816 N N . ASP A 1 600 ? 35.406 -34.969 -16.172 1 95.12 600 ASP A N 1
ATOM 4817 C CA . ASP A 1 600 ? 36.75 -35.25 -16.609 1 95.12 600 ASP A CA 1
ATOM 4818 C C . ASP A 1 600 ? 37.281 -36.531 -15.977 1 95.12 600 ASP A C 1
ATOM 4820 O O . ASP A 1 600 ? 37.438 -36.625 -14.758 1 95.12 600 ASP A O 1
ATOM 4824 N N . GLY A 1 601 ? 37.594 -37.531 -16.719 1 91.31 601 GLY A N 1
ATOM 4825 C CA . GLY A 1 601 ? 38.281 -38.719 -16.219 1 91.31 601 GLY A CA 1
ATOM 4826 C C . GLY A 1 601 ? 37.344 -39.844 -15.844 1 91.31 601 GLY A C 1
ATOM 4827 O O . GLY A 1 601 ? 37.75 -40.844 -15.273 1 91.31 601 GLY A O 1
ATOM 4828 N N . TYR A 1 602 ? 36.094 -39.75 -16.203 1 92.31 602 TYR A N 1
ATOM 4829 C CA . TYR A 1 602 ? 35.125 -40.781 -15.898 1 92.31 602 TYR A CA 1
ATOM 4830 C C . TYR A 1 602 ? 34.844 -41.656 -17.109 1 92.31 602 TYR A C 1
ATOM 4832 O O . TYR A 1 602 ? 34.812 -41.156 -18.234 1 92.31 602 TYR A O 1
ATOM 4840 N N . ALA A 1 603 ? 34.656 -42.938 -16.844 1 91.62 603 ALA A N 1
ATOM 4841 C CA . ALA A 1 603 ? 34.219 -43.812 -17.922 1 91.62 603 ALA A CA 1
ATOM 4842 C C . ALA A 1 603 ? 32.812 -43.531 -18.344 1 91.62 603 ALA A C 1
ATOM 4844 O O . ALA A 1 603 ? 31.984 -43.094 -17.531 1 91.62 603 ALA A O 1
ATOM 4845 N N . PRO A 1 604 ? 32.5 -43.656 -19.625 1 92.56 604 PRO A N 1
ATOM 4846 C CA . PRO A 1 604 ? 31.172 -43.344 -20.125 1 92.56 604 PRO A CA 1
ATOM 4847 C C . PRO A 1 604 ? 30.062 -44.031 -19.328 1 92.56 604 PRO A C 1
ATOM 4849 O O . PRO A 1 604 ? 29.047 -43.406 -19.016 1 92.56 604 PRO A O 1
ATOM 4852 N N . GLU A 1 605 ? 30.234 -45.281 -18.938 1 93.56 605 GLU A N 1
ATOM 4853 C CA . GLU A 1 605 ? 29.234 -46 -18.172 1 93.56 605 GLU A CA 1
ATOM 4854 C C . GLU A 1 605 ? 29.078 -45.438 -16.766 1 93.56 605 GLU A C 1
ATOM 4856 O O . GLU A 1 605 ? 27.984 -45.375 -16.219 1 93.56 605 GLU A O 1
ATOM 4861 N N . GLU A 1 606 ? 30.188 -45.062 -16.281 1 95 606 GLU A N 1
ATOM 4862 C CA . GLU A 1 606 ? 30.172 -44.438 -14.961 1 95 606 GLU A CA 1
ATOM 4863 C C . GLU A 1 606 ? 29.422 -43.094 -14.977 1 95 606 GLU A C 1
ATOM 4865 O O . GLU A 1 606 ? 28.703 -42.781 -14.031 1 95 606 GLU A O 1
ATOM 4870 N N . ALA A 1 607 ? 29.703 -42.344 -16.016 1 95.81 607 ALA A N 1
ATOM 4871 C CA . ALA A 1 607 ? 29.047 -41.062 -16.156 1 95.81 607 ALA A CA 1
ATOM 4872 C C . ALA A 1 607 ? 27.516 -41.219 -16.188 1 95.81 607 ALA A C 1
ATOM 4874 O O . ALA A 1 607 ? 26.797 -40.438 -15.578 1 95.81 607 ALA A O 1
ATOM 4875 N N . ILE A 1 608 ? 27.016 -42.219 -16.828 1 96 608 ILE A N 1
ATOM 4876 C CA . ILE A 1 608 ? 25.594 -42.5 -16.938 1 96 608 ILE A CA 1
ATOM 4877 C C . ILE A 1 608 ? 25.016 -42.812 -15.555 1 96 608 ILE A C 1
ATOM 4879 O O . ILE A 1 608 ? 23.938 -42.312 -15.203 1 96 608 ILE A O 1
ATOM 4883 N N . VAL A 1 609 ? 25.734 -43.594 -14.812 1 96.56 609 VAL A N 1
ATOM 4884 C CA . VAL A 1 609 ? 25.281 -43.969 -13.484 1 96.56 609 VAL A CA 1
ATOM 4885 C C . VAL A 1 609 ? 25.203 -42.75 -12.578 1 96.56 609 VAL A C 1
ATOM 4887 O O . VAL A 1 609 ? 24.266 -42.594 -11.797 1 96.56 609 VAL A O 1
ATOM 4890 N N . LEU A 1 610 ? 26.172 -41.969 -12.695 1 96.69 610 LEU A N 1
ATOM 4891 C CA . LEU A 1 610 ? 26.234 -40.781 -11.859 1 96.69 610 LEU A CA 1
ATOM 4892 C C . LEU A 1 610 ? 25.078 -39.812 -12.195 1 96.69 610 LEU A C 1
ATOM 4894 O O . LEU A 1 610 ? 24.469 -39.25 -11.297 1 96.69 610 LEU A O 1
ATOM 4898 N N . ILE A 1 611 ? 24.797 -39.625 -13.438 1 97.12 611 ILE A N 1
ATOM 4899 C CA . ILE A 1 611 ? 23.719 -38.719 -13.859 1 97.12 611 ILE A CA 1
ATOM 4900 C C . ILE A 1 611 ? 22.375 -39.312 -13.438 1 97.12 611 ILE A C 1
ATOM 4902 O O . ILE A 1 611 ? 21.469 -38.562 -13.047 1 97.12 611 ILE A O 1
ATOM 4906 N N . ARG A 1 612 ? 22.188 -40.594 -13.469 1 96.5 612 ARG A N 1
ATOM 4907 C CA . ARG A 1 612 ? 20.984 -41.25 -12.977 1 96.5 612 ARG A CA 1
ATOM 4908 C C . ARG A 1 612 ? 20.797 -41 -11.484 1 96.5 612 ARG A C 1
ATOM 4910 O O . ARG A 1 612 ? 19.672 -40.844 -11.023 1 96.5 612 ARG A O 1
ATOM 4917 N N . ARG A 1 613 ? 21.875 -41.031 -10.805 1 96.56 613 ARG A N 1
ATOM 4918 C CA . ARG A 1 613 ? 21.828 -40.75 -9.367 1 96.56 613 ARG A CA 1
ATOM 4919 C C . ARG A 1 613 ? 21.391 -39.312 -9.094 1 96.56 613 ARG A C 1
ATOM 4921 O O . ARG A 1 613 ? 20.625 -39.062 -8.172 1 96.56 613 ARG A O 1
ATOM 4928 N N . ILE A 1 614 ? 21.938 -38.438 -9.875 1 97.06 614 ILE A N 1
ATOM 4929 C CA . ILE A 1 614 ? 21.562 -37.031 -9.719 1 97.06 614 ILE A CA 1
ATOM 4930 C C . ILE A 1 614 ? 20.078 -36.875 -10.016 1 97.06 614 ILE A C 1
ATOM 4932 O O . ILE A 1 614 ? 19.359 -36.219 -9.266 1 97.06 614 ILE A O 1
ATOM 4936 N N . ALA A 1 615 ? 19.625 -37.438 -11.086 1 96.31 615 ALA A N 1
ATOM 4937 C CA . ALA A 1 615 ? 18.203 -37.375 -11.461 1 96.31 615 ALA A CA 1
ATOM 4938 C C . ALA A 1 615 ? 17.328 -37.969 -10.375 1 96.31 615 ALA A C 1
ATOM 4940 O O . ALA A 1 615 ? 16.25 -37.438 -10.078 1 96.31 615 ALA A O 1
ATOM 4941 N N . GLY A 1 616 ? 17.766 -39.031 -9.836 1 94.88 616 GLY A N 1
ATOM 4942 C CA . GLY A 1 616 ? 17.031 -39.688 -8.75 1 94.88 616 GLY A CA 1
ATOM 4943 C C . GLY A 1 616 ? 16.938 -38.812 -7.512 1 94.88 616 GLY A C 1
ATOM 4944 O O . GLY A 1 616 ? 15.875 -38.719 -6.891 1 94.88 616 GLY A O 1
ATOM 4945 N N . ARG A 1 617 ? 17.984 -38.219 -7.168 1 95.94 617 ARG A N 1
ATOM 4946 C CA . ARG A 1 617 ? 18.031 -37.344 -5.992 1 95.94 617 ARG A CA 1
ATOM 4947 C C . ARG A 1 617 ? 17.125 -36.125 -6.18 1 95.94 617 ARG A C 1
ATOM 4949 O O . ARG A 1 617 ? 16.469 -35.688 -5.238 1 95.94 617 ARG A O 1
ATOM 4956 N N . VAL A 1 618 ? 17.188 -35.562 -7.289 1 95.69 618 VAL A N 1
ATOM 4957 C CA . VAL A 1 618 ? 16.406 -34.375 -7.59 1 95.69 618 VAL A CA 1
ATOM 4958 C C . VAL A 1 618 ? 14.914 -34.688 -7.52 1 95.69 618 VAL A C 1
ATOM 4960 O O . VAL A 1 618 ? 14.109 -33.906 -7.031 1 95.69 618 VAL A O 1
ATOM 4963 N N . GLN A 1 619 ? 14.555 -35.844 -7.891 1 92.75 619 GLN A N 1
ATOM 4964 C CA . GLN A 1 619 ? 13.156 -36.25 -7.93 1 92.75 619 GLN A CA 1
ATOM 4965 C C . GLN A 1 619 ? 12.664 -36.656 -6.543 1 92.75 619 GLN A C 1
ATOM 4967 O O . GLN A 1 619 ? 11.5 -36.406 -6.203 1 92.75 619 GLN A O 1
ATOM 4972 N N . MET A 1 620 ? 13.43 -37.219 -5.785 1 91.88 620 MET A N 1
ATOM 4973 C CA . MET A 1 620 ? 13.047 -37.781 -4.492 1 91.88 620 MET A CA 1
ATOM 4974 C C . MET A 1 620 ? 12.828 -36.656 -3.465 1 91.88 620 MET A C 1
ATOM 4976 O O . MET A 1 620 ? 11.969 -36.781 -2.59 1 91.88 620 MET A O 1
ATOM 4980 N N . VAL A 1 621 ? 13.578 -35.688 -3.508 1 92.38 621 VAL A N 1
ATOM 4981 C CA . VAL A 1 621 ? 13.523 -34.594 -2.529 1 92.38 621 VAL A CA 1
ATOM 4982 C C . VAL A 1 621 ? 12.758 -33.406 -3.113 1 92.38 621 VAL A C 1
ATOM 4984 O O . VAL A 1 621 ? 13.062 -32.938 -4.215 1 92.38 621 VAL A O 1
ATOM 4987 N N . PRO A 1 622 ? 11.805 -32.844 -2.379 1 90.81 622 PRO A N 1
ATOM 4988 C CA . PRO A 1 622 ? 11.055 -31.688 -2.893 1 90.81 622 PRO A CA 1
ATOM 4989 C C . PRO A 1 622 ? 11.883 -30.406 -2.891 1 90.81 622 PRO A C 1
ATOM 4991 O O . PRO A 1 622 ? 12.781 -30.25 -2.064 1 90.81 622 PRO A O 1
ATOM 4994 N N . VAL A 1 623 ? 11.547 -29.531 -3.834 1 89.75 623 VAL A N 1
ATOM 4995 C CA . VAL A 1 623 ? 12.18 -28.219 -3.92 1 89.75 623 VAL A CA 1
ATOM 4996 C C . VAL A 1 623 ? 11.711 -27.344 -2.764 1 89.75 623 VAL A C 1
ATOM 4998 O O . VAL A 1 623 ? 10.516 -27.25 -2.49 1 89.75 623 VAL A O 1
ATOM 5001 N N . VAL A 1 624 ? 12.625 -26.797 -2.1 1 85.69 624 VAL A N 1
ATOM 5002 C CA . VAL A 1 624 ? 12.289 -25.891 -1.005 1 85.69 624 VAL A CA 1
ATOM 5003 C C . VAL A 1 624 ? 12.219 -24.453 -1.525 1 85.69 624 VAL A C 1
ATOM 5005 O O . VAL A 1 624 ? 13.203 -23.922 -2.043 1 85.69 624 VAL A O 1
ATOM 5008 N N . ILE A 1 625 ? 11.094 -23.891 -1.494 1 80.62 625 ILE A N 1
ATOM 5009 C CA . ILE A 1 625 ? 10.883 -22.5 -1.88 1 80.62 625 ILE A CA 1
ATOM 5010 C C . ILE A 1 625 ? 10.578 -21.672 -0.641 1 80.62 625 ILE A C 1
ATOM 5012 O O . ILE A 1 625 ? 9.664 -21.984 0.125 1 80.62 625 ILE A O 1
ATOM 5016 N N . GLU A 1 626 ? 11.32 -20.641 -0.454 1 76.06 626 GLU A N 1
ATOM 5017 C CA . GLU A 1 626 ? 11.125 -19.781 0.715 1 76.06 626 GLU A CA 1
ATOM 5018 C C . GLU A 1 626 ? 9.719 -19.203 0.741 1 76.06 626 GLU A C 1
ATOM 5020 O O . GLU A 1 626 ? 9.242 -18.672 -0.262 1 76.06 626 GLU A O 1
ATOM 5025 N N . GLY A 1 627 ? 9.086 -19.328 1.896 1 70.06 627 GLY A N 1
ATOM 5026 C CA . GLY A 1 627 ? 7.754 -18.781 2.076 1 70.06 627 GLY A CA 1
ATOM 5027 C C . GLY A 1 627 ? 6.648 -19.734 1.663 1 70.06 627 GLY A C 1
ATOM 5028 O O . GLY A 1 627 ? 5.465 -19.406 1.802 1 70.06 627 GLY A O 1
ATOM 5029 N N . ARG A 1 628 ? 7.02 -20.891 1.108 1 73.12 628 ARG A N 1
ATOM 5030 C CA . ARG A 1 628 ? 6.012 -21.859 0.679 1 73.12 628 ARG A CA 1
ATOM 5031 C C . ARG A 1 628 ? 6.117 -23.156 1.479 1 73.12 628 ARG A C 1
ATOM 5033 O O . ARG A 1 628 ? 7.219 -23.641 1.74 1 73.12 628 ARG A O 1
ATOM 5040 N N . THR A 1 629 ? 4.941 -23.547 1.8 1 68.12 629 THR A N 1
ATOM 5041 C CA . THR A 1 629 ? 4.926 -24.781 2.574 1 68.12 629 THR A CA 1
ATOM 5042 C C . THR A 1 629 ? 4.629 -25.984 1.676 1 68.12 629 THR A C 1
ATOM 5044 O O . THR A 1 629 ? 4.91 -27.125 2.043 1 68.12 629 THR A O 1
ATOM 5047 N N . GLU A 1 630 ? 4.18 -25.672 0.487 1 73.44 630 GLU A N 1
ATOM 5048 C CA . GLU A 1 630 ? 3.818 -26.766 -0.41 1 73.44 630 GLU A CA 1
ATOM 5049 C C . GLU A 1 630 ? 5.059 -27.469 -0.963 1 73.44 630 GLU A C 1
ATOM 5051 O O . GLU A 1 630 ? 6.062 -26.812 -1.255 1 73.44 630 GLU A O 1
ATOM 5056 N N . ARG A 1 631 ? 4.902 -28.75 -1.022 1 78.31 631 ARG A N 1
ATOM 5057 C CA . ARG A 1 631 ? 5.996 -29.562 -1.55 1 78.31 631 ARG A CA 1
ATOM 5058 C C . ARG A 1 631 ? 5.898 -29.688 -3.066 1 78.31 631 ARG A C 1
ATOM 5060 O O . ARG A 1 631 ? 4.914 -30.219 -3.588 1 78.31 631 ARG A O 1
ATOM 5067 N N . THR A 1 632 ? 6.824 -29.062 -3.727 1 83.69 632 THR A N 1
ATOM 5068 C CA . THR A 1 632 ? 6.891 -29.172 -5.18 1 83.69 632 THR A CA 1
ATOM 5069 C C . THR A 1 632 ? 8.094 -30 -5.609 1 83.69 632 THR A C 1
ATOM 5071 O O . THR A 1 632 ? 9.203 -29.812 -5.105 1 83.69 632 THR A O 1
ATOM 5074 N N . THR A 1 633 ? 7.805 -30.984 -6.465 1 88 633 THR A N 1
ATOM 5075 C CA . THR A 1 633 ? 8.898 -31.812 -6.965 1 88 633 THR A CA 1
ATOM 5076 C C . THR A 1 633 ? 9.203 -31.484 -8.422 1 88 633 THR A C 1
ATOM 5078 O O . THR A 1 633 ? 8.312 -31.062 -9.172 1 88 633 THR A O 1
ATOM 5081 N N . VAL A 1 634 ? 10.477 -31.609 -8.766 1 91 634 VAL A N 1
ATOM 5082 C CA . VAL A 1 634 ? 10.898 -31.375 -10.141 1 91 634 VAL A CA 1
ATOM 5083 C C . VAL A 1 634 ? 11.664 -32.594 -10.664 1 91 634 VAL A C 1
ATOM 5085 O O . VAL A 1 634 ? 12.141 -33.406 -9.883 1 91 634 VAL A O 1
ATOM 5088 N N . THR A 1 635 ? 11.609 -32.75 -11.961 1 93.06 635 THR A N 1
ATOM 5089 C CA . THR A 1 635 ? 12.375 -33.812 -12.609 1 93.06 635 THR A CA 1
ATOM 5090 C C . THR A 1 635 ? 13.391 -33.219 -13.578 1 93.06 635 THR A C 1
ATOM 5092 O O . THR A 1 635 ? 13.305 -32.031 -13.938 1 93.06 635 THR A O 1
ATOM 5095 N N . ILE A 1 636 ? 14.461 -34.031 -13.914 1 95.19 636 ILE A N 1
ATOM 5096 C CA . ILE A 1 636 ? 15.484 -33.562 -14.828 1 95.19 636 ILE A CA 1
ATOM 5097 C C . ILE A 1 636 ? 15.656 -34.531 -15.984 1 95.19 636 ILE A C 1
ATOM 5099 O O . ILE A 1 636 ? 15.422 -35.75 -15.828 1 95.19 636 ILE A O 1
ATOM 5103 N N . SER A 1 637 ? 15.914 -34.031 -17.109 1 96.31 637 SER A N 1
ATOM 5104 C CA . SER A 1 637 ? 16.359 -34.781 -18.297 1 96.31 637 SER A CA 1
ATOM 5105 C C . SER A 1 637 ? 17.812 -34.469 -18.625 1 96.31 637 SER A C 1
ATOM 5107 O O . SER A 1 637 ? 18.344 -33.438 -18.203 1 96.31 637 SER A O 1
ATOM 5109 N N . ALA A 1 638 ? 18.5 -35.438 -19.266 1 97.38 638 ALA A N 1
ATOM 5110 C CA . ALA A 1 638 ? 19.922 -35.219 -19.547 1 97.38 638 ALA A CA 1
ATOM 5111 C C . ALA A 1 638 ? 20.328 -35.875 -20.859 1 97.38 638 ALA A C 1
ATOM 5113 O O . ALA A 1 638 ? 19.672 -36.781 -21.328 1 97.38 638 ALA A O 1
ATOM 5114 N N . ALA A 1 639 ? 21.25 -35.312 -21.453 1 97.81 639 ALA A N 1
ATOM 5115 C CA . ALA A 1 639 ? 21.922 -35.875 -22.625 1 97.81 639 ALA A CA 1
ATOM 5116 C C . ALA A 1 639 ? 23.438 -35.875 -22.438 1 97.81 639 ALA A C 1
ATOM 5118 O O . ALA A 1 639 ? 24 -34.906 -21.906 1 97.81 639 ALA A O 1
ATOM 5119 N N . LEU A 1 640 ? 24.094 -37 -22.812 1 97.56 640 LEU A N 1
ATOM 5120 C CA . LEU A 1 640 ? 25.531 -37.125 -22.578 1 97.56 640 LEU A CA 1
ATOM 5121 C C . LEU A 1 640 ? 26.25 -37.5 -23.875 1 97.56 640 LEU A C 1
ATOM 5123 O O . LEU A 1 640 ? 25.734 -38.281 -24.672 1 97.56 640 LEU A O 1
ATOM 5127 N N . LYS A 1 641 ? 27.328 -36.906 -24.047 1 96.56 641 LYS A N 1
ATOM 5128 C CA . LYS A 1 641 ? 28.25 -37.281 -25.094 1 96.56 641 LYS A CA 1
ATOM 5129 C C . LYS A 1 641 ? 29.688 -37.375 -24.562 1 96.56 641 LYS A C 1
ATOM 5131 O O . LYS A 1 641 ? 30.203 -36.438 -24 1 96.56 641 LYS A O 1
ATOM 5136 N N . SER A 1 642 ? 30.266 -38.562 -24.703 1 95.38 642 SER A N 1
ATOM 5137 C CA . SER A 1 642 ? 31.641 -38.812 -24.234 1 95.38 642 SER A CA 1
ATOM 5138 C C . SER A 1 642 ? 32.656 -38.656 -25.375 1 95.38 642 SER A C 1
ATOM 5140 O O . SER A 1 642 ? 32.406 -39.156 -26.484 1 95.38 642 SER A O 1
ATOM 5142 N N . LEU A 1 643 ? 33.656 -37.875 -25.109 1 93.62 643 LEU A N 1
ATOM 5143 C CA . LEU A 1 643 ? 34.781 -37.75 -26.016 1 93.62 643 LEU A CA 1
ATOM 5144 C C . LEU A 1 643 ? 36.062 -38.312 -25.391 1 93.62 643 LEU A C 1
ATOM 5146 O O . LEU A 1 643 ? 36.344 -38.031 -24.219 1 93.62 643 LEU A O 1
ATOM 5150 N N . SER A 1 644 ? 36.781 -39.219 -26.156 1 92.62 644 SER A N 1
ATOM 5151 C CA . SER A 1 644 ? 38.094 -39.594 -25.672 1 92.62 644 SER A CA 1
ATOM 5152 C C . SER A 1 644 ? 39.062 -38.406 -25.703 1 92.62 644 SER A C 1
ATOM 5154 O O . SER A 1 644 ? 38.812 -37.406 -26.406 1 92.62 644 SER A O 1
ATOM 5156 N N . TYR A 1 645 ? 40.062 -38.469 -24.859 1 93.12 645 TYR A N 1
ATOM 5157 C CA . TYR A 1 645 ? 41.062 -37.406 -24.859 1 93.12 645 TYR A CA 1
ATOM 5158 C C . TYR A 1 645 ? 41.656 -37.188 -26.25 1 93.12 645 TYR A C 1
ATOM 5160 O O . TYR A 1 645 ? 41.906 -36.062 -26.656 1 93.12 645 TYR A O 1
ATOM 5168 N N . GLN A 1 646 ? 41.719 -38.281 -26.938 1 90.38 646 GLN A N 1
ATOM 5169 C CA . GLN A 1 646 ? 42.25 -38.219 -28.297 1 90.38 646 GLN A CA 1
ATOM 5170 C C . GLN A 1 646 ? 41.281 -37.469 -29.219 1 90.38 646 GLN A C 1
ATOM 5172 O O . GLN A 1 646 ? 41.688 -36.656 -30.031 1 90.38 646 GLN A O 1
ATOM 5177 N N . GLU A 1 647 ? 40.062 -37.844 -29.094 1 90.56 647 GLU A N 1
ATOM 5178 C CA . GLU A 1 647 ? 39.031 -37.188 -29.906 1 90.56 647 GLU A CA 1
ATOM 5179 C C . GLU A 1 647 ? 38.969 -35.688 -29.625 1 90.56 647 GLU A C 1
ATOM 5181 O O . GLU A 1 647 ? 38.75 -34.906 -30.531 1 90.56 647 GLU A O 1
ATOM 5186 N N . LEU A 1 648 ? 39.094 -35.312 -28.359 1 93.06 648 LEU A N 1
ATOM 5187 C CA . LEU A 1 648 ? 39.094 -33.906 -27.969 1 93.06 648 LEU A CA 1
ATOM 5188 C C . LEU A 1 648 ? 40.312 -33.188 -28.578 1 93.06 648 LEU A C 1
ATOM 5190 O O . LEU A 1 648 ? 40.188 -32.062 -29.062 1 93.06 648 LEU A O 1
ATOM 5194 N N . TYR A 1 649 ? 41.406 -33.875 -28.516 1 90.94 649 TYR A N 1
ATOM 5195 C CA . TYR A 1 649 ? 42.625 -33.312 -29.078 1 90.94 649 TYR A CA 1
ATOM 5196 C C . TYR A 1 649 ? 42.5 -33.156 -30.594 1 90.94 649 TYR A C 1
ATOM 5198 O O . TYR A 1 649 ? 43 -32.188 -31.172 1 90.94 649 TYR A O 1
ATOM 5206 N N . ASP A 1 650 ? 41.812 -34.125 -31.203 1 90.5 650 ASP A N 1
ATOM 5207 C CA . ASP A 1 650 ? 41.656 -34.125 -32.656 1 90.5 650 ASP A CA 1
ATOM 5208 C C . ASP A 1 650 ? 40.719 -33.031 -33.125 1 90.5 650 ASP A C 1
ATOM 5210 O O . ASP A 1 650 ? 40.688 -32.719 -34.312 1 90.5 650 ASP A O 1
ATOM 5214 N N . LEU A 1 651 ? 39.875 -32.438 -32.25 1 90.94 651 LEU A N 1
ATOM 5215 C CA . LEU A 1 651 ? 39.031 -31.328 -32.625 1 90.94 651 LEU A CA 1
ATOM 5216 C C . LEU A 1 651 ? 39.844 -30.141 -33.125 1 90.94 651 LEU A C 1
ATOM 5218 O O . LEU A 1 651 ? 39.438 -29.422 -34.031 1 90.94 651 LEU A O 1
ATOM 5222 N N . SER A 1 652 ? 40.906 -29.875 -32.438 1 90.38 652 SER A N 1
ATOM 5223 C CA . SER A 1 652 ? 41.875 -28.859 -32.844 1 90.38 652 SER A CA 1
ATOM 5224 C C . SER A 1 652 ? 43.25 -29.141 -32.219 1 90.38 652 SER A C 1
ATOM 5226 O O . SER A 1 652 ? 43.312 -29.453 -31.031 1 90.38 652 SER A O 1
ATOM 5228 N N . HIS A 1 653 ? 44.188 -29 -33 1 85.56 653 HIS A N 1
ATOM 5229 C CA . HIS A 1 653 ? 45.5 -29.297 -32.5 1 85.56 653 HIS A CA 1
ATOM 5230 C C . HIS A 1 653 ? 46.188 -28.047 -31.984 1 85.56 653 HIS A C 1
ATOM 5232 O O . HIS A 1 653 ? 47.031 -28.109 -31.062 1 85.56 653 HIS A O 1
ATOM 5238 N N . HIS A 1 654 ? 45.844 -26.859 -32.562 1 83.69 654 HIS A N 1
ATOM 5239 C CA . HIS A 1 654 ? 46.594 -25.688 -32.156 1 83.69 654 HIS A CA 1
ATOM 5240 C C . HIS A 1 654 ? 45.719 -24.453 -32.062 1 83.69 654 HIS A C 1
ATOM 5242 O O . HIS A 1 654 ? 46.094 -23.438 -31.5 1 83.69 654 HIS A O 1
ATOM 5248 N N . ASP A 1 655 ? 44.594 -24.5 -32.594 1 90.69 655 ASP A N 1
ATOM 5249 C CA . ASP A 1 655 ? 43.781 -23.297 -32.688 1 90.69 655 ASP A CA 1
ATOM 5250 C C . ASP A 1 655 ? 42.625 -23.328 -31.672 1 90.69 655 ASP A C 1
ATOM 5252 O O . ASP A 1 655 ? 41.719 -24.125 -31.781 1 90.69 655 ASP A O 1
ATOM 5256 N N . ARG A 1 656 ? 42.688 -22.406 -30.797 1 90.38 656 ARG A N 1
ATOM 5257 C CA . ARG A 1 656 ? 41.719 -22.312 -29.719 1 90.38 656 ARG A CA 1
ATOM 5258 C C . ARG A 1 656 ? 40.344 -21.891 -30.266 1 90.38 656 ARG A C 1
ATOM 5260 O O . ARG A 1 656 ? 39.312 -22.297 -29.734 1 90.38 656 ARG A O 1
ATOM 5267 N N . GLU A 1 657 ? 40.312 -21.078 -31.234 1 91.62 657 GLU A N 1
ATOM 5268 C CA . GLU A 1 657 ? 39.062 -20.562 -31.781 1 91.62 657 GLU A CA 1
ATOM 5269 C C . GLU A 1 657 ? 38.281 -21.672 -32.5 1 91.62 657 GLU A C 1
ATOM 5271 O O . GLU A 1 657 ? 37.062 -21.734 -32.406 1 91.62 657 GLU A O 1
ATOM 5276 N N . VAL A 1 658 ? 39.031 -22.453 -33.125 1 91.81 658 VAL A N 1
ATOM 5277 C CA . VAL A 1 658 ? 38.438 -23.594 -33.812 1 91.81 658 VAL A CA 1
ATOM 5278 C C . VAL A 1 658 ? 37.906 -24.578 -32.781 1 91.81 658 VAL A C 1
ATOM 5280 O O . VAL A 1 658 ? 36.812 -25.141 -32.969 1 91.81 658 VAL A O 1
ATOM 5283 N N . LEU A 1 659 ? 38.688 -24.781 -31.75 1 93.44 659 LEU A N 1
ATOM 5284 C CA . LEU A 1 659 ? 38.219 -25.672 -30.672 1 93.44 659 LEU A CA 1
ATOM 5285 C C . LEU A 1 659 ? 36.906 -25.172 -30.062 1 93.44 659 LEU A C 1
ATOM 5287 O O . LEU A 1 659 ? 35.969 -25.938 -29.906 1 93.44 659 LEU A O 1
ATOM 5291 N N . ARG A 1 660 ? 36.844 -23.906 -29.781 1 93.88 660 ARG A N 1
ATOM 5292 C CA . ARG A 1 660 ? 35.688 -23.297 -29.141 1 93.88 660 ARG A CA 1
ATOM 5293 C C . ARG A 1 660 ? 34.438 -23.438 -30.031 1 93.88 660 ARG A C 1
ATOM 5295 O O . ARG A 1 660 ? 33.344 -23.766 -29.531 1 93.88 660 ARG A O 1
ATOM 5302 N N . SER A 1 661 ? 34.594 -23.141 -31.234 1 93.56 661 SER A N 1
ATOM 5303 C CA . SER A 1 661 ? 33.5 -23.25 -32.188 1 93.56 661 SER A CA 1
ATOM 5304 C C . SER A 1 661 ? 32.969 -24.672 -32.281 1 93.56 661 SER A C 1
ATOM 5306 O O . SER A 1 661 ? 31.766 -24.906 -32.344 1 93.56 661 SER A O 1
ATOM 5308 N N . SER A 1 662 ? 33.906 -25.609 -32.281 1 93.88 662 SER A N 1
ATOM 5309 C CA . SER A 1 662 ? 33.531 -27.016 -32.344 1 93.88 662 SER A CA 1
ATOM 5310 C C . SER A 1 662 ? 32.812 -27.453 -31.078 1 93.88 662 SER A C 1
ATOM 5312 O O . SER A 1 662 ? 31.797 -28.172 -31.141 1 93.88 662 SER A O 1
ATOM 5314 N N . LEU A 1 663 ? 33.344 -27.031 -30 1 94.62 663 LEU A N 1
ATOM 5315 C CA . LEU A 1 663 ? 32.75 -27.375 -28.719 1 94.62 663 LEU A CA 1
ATOM 5316 C C . LEU A 1 663 ? 31.344 -26.797 -28.609 1 94.62 663 LEU A C 1
ATOM 5318 O O . LEU A 1 663 ? 30.438 -27.469 -28.094 1 94.62 663 LEU A O 1
ATOM 5322 N N . MET A 1 664 ? 31.172 -25.578 -29 1 94.12 664 MET A N 1
ATOM 5323 C CA . MET A 1 664 ? 29.859 -24.938 -28.969 1 94.12 664 MET A CA 1
ATOM 5324 C C . MET A 1 664 ? 28.844 -25.734 -29.781 1 94.12 664 MET A C 1
ATOM 5326 O O . MET A 1 664 ? 27.719 -25.953 -29.344 1 94.12 664 MET A O 1
ATOM 5330 N N . THR A 1 665 ? 29.266 -26.141 -30.859 1 93.44 665 THR A N 1
ATOM 5331 C CA . THR A 1 665 ? 28.391 -26.922 -31.734 1 93.44 665 THR A CA 1
ATOM 5332 C C . THR A 1 665 ? 28.031 -28.25 -31.078 1 93.44 665 THR A C 1
ATOM 5334 O O . THR A 1 665 ? 26.891 -28.703 -31.156 1 93.44 665 THR A O 1
ATOM 5337 N N . ILE A 1 666 ? 29.016 -28.875 -30.5 1 94.88 666 ILE A N 1
ATOM 5338 C CA . ILE A 1 666 ? 28.797 -30.156 -29.844 1 94.88 666 ILE A CA 1
ATOM 5339 C C . ILE A 1 666 ? 27.797 -29.969 -28.703 1 94.88 666 ILE A C 1
ATOM 5341 O O . ILE A 1 666 ? 26.844 -30.75 -28.562 1 94.88 666 ILE A O 1
ATOM 5345 N N . ILE A 1 667 ? 28.016 -28.969 -27.922 1 95.19 667 ILE A N 1
ATOM 5346 C CA . ILE A 1 667 ? 27.156 -28.719 -26.766 1 95.19 667 ILE A CA 1
ATOM 5347 C C . ILE A 1 667 ? 25.75 -28.375 -27.25 1 95.19 667 ILE A C 1
ATOM 5349 O O . ILE A 1 667 ? 24.766 -28.797 -26.641 1 95.19 667 ILE A O 1
ATOM 5353 N N . ASP A 1 668 ? 25.641 -27.609 -28.297 1 93.75 668 ASP A N 1
ATOM 5354 C CA . ASP A 1 668 ? 24.328 -27.266 -28.859 1 93.75 668 ASP A CA 1
ATOM 5355 C C . ASP A 1 668 ? 23.578 -28.5 -29.328 1 93.75 668 ASP A C 1
ATOM 5357 O O . ASP A 1 668 ? 22.359 -28.594 -29.188 1 93.75 668 ASP A O 1
ATOM 5361 N N . THR A 1 669 ? 24.312 -29.391 -29.844 1 94.12 669 THR A N 1
ATOM 5362 C CA . THR A 1 669 ? 23.719 -30.641 -30.281 1 94.12 669 THR A CA 1
ATOM 5363 C C . THR A 1 669 ? 23.203 -31.438 -29.078 1 94.12 669 THR A C 1
ATOM 5365 O O . THR A 1 669 ? 22.141 -32.062 -29.125 1 94.12 669 THR A O 1
ATOM 5368 N N . ILE A 1 670 ? 24 -31.469 -28.062 1 95.69 670 ILE A N 1
ATOM 5369 C CA . ILE A 1 670 ? 23.594 -32.156 -26.844 1 95.69 670 ILE A CA 1
ATOM 5370 C C . ILE A 1 670 ? 22.344 -31.484 -26.266 1 95.69 670 ILE A C 1
ATOM 5372 O O . ILE A 1 670 ? 21.406 -32.156 -25.844 1 95.69 670 ILE A O 1
ATOM 5376 N N . TYR A 1 671 ? 22.375 -30.188 -26.266 1 94.56 671 TYR A N 1
ATOM 5377 C CA . TYR A 1 671 ? 21.266 -29.375 -25.781 1 94.56 671 TYR A CA 1
ATOM 5378 C C . TYR A 1 671 ? 19.984 -29.719 -26.531 1 94.56 671 TYR A C 1
ATOM 5380 O O . TYR A 1 671 ? 18.922 -29.875 -25.938 1 94.56 671 TYR A O 1
ATOM 5388 N N . GLU A 1 672 ? 20.016 -29.844 -27.828 1 93.19 672 GLU A N 1
ATOM 5389 C CA . GLU A 1 672 ? 18.859 -30.125 -28.672 1 93.19 672 GLU A CA 1
ATOM 5390 C C . GLU A 1 672 ? 18.234 -31.469 -28.312 1 93.19 672 GLU A C 1
ATOM 5392 O O . GLU A 1 672 ? 17.016 -31.656 -28.453 1 93.19 672 GLU A O 1
ATOM 5397 N N . GLN A 1 673 ? 19.078 -32.312 -27.766 1 92.75 673 GLN A N 1
ATOM 5398 C CA . GLN A 1 673 ? 18.578 -33.625 -27.422 1 92.75 673 GLN A CA 1
ATOM 5399 C C . GLN A 1 673 ? 17.766 -33.625 -26.125 1 92.75 673 GLN A C 1
ATOM 5401 O O . GLN A 1 673 ? 16.984 -34.531 -25.859 1 92.75 673 GLN A O 1
ATOM 5406 N N . THR A 1 674 ? 17.953 -32.625 -25.359 1 92.44 674 THR A N 1
ATOM 5407 C CA . THR A 1 674 ? 17.234 -32.531 -24.094 1 92.44 674 THR A CA 1
ATOM 5408 C C . THR A 1 674 ? 15.891 -31.828 -24.297 1 92.44 674 THR A C 1
ATOM 5410 O O . THR A 1 674 ? 15.008 -31.922 -23.438 1 92.44 674 THR A O 1
ATOM 5413 N N . ARG A 1 675 ? 15.648 -31.172 -25.344 1 86.25 675 ARG A N 1
ATOM 5414 C CA . ARG A 1 675 ? 14.445 -30.375 -25.562 1 86.25 675 ARG A CA 1
ATOM 5415 C C . ARG A 1 675 ? 13.219 -31.281 -25.703 1 86.25 675 ARG A C 1
ATOM 5417 O O . ARG A 1 675 ? 13.25 -32.281 -26.422 1 86.25 675 ARG A O 1
ATOM 5424 N N . GLY A 1 676 ? 12.172 -30.875 -24.953 1 80.12 676 GLY A N 1
ATOM 5425 C CA . GLY A 1 676 ? 10.891 -31.547 -25.078 1 80.12 676 GLY A CA 1
ATOM 5426 C C . GLY A 1 676 ? 10.875 -32.906 -24.391 1 80.12 676 GLY A C 1
ATOM 5427 O O . GLY A 1 676 ? 9.961 -33.719 -24.609 1 80.12 676 GLY A O 1
ATOM 5428 N N . CYS A 1 677 ? 11.891 -33.219 -23.625 1 84.81 677 CYS A N 1
ATOM 5429 C CA . CYS A 1 677 ? 11.977 -34.5 -22.922 1 84.81 677 CYS A CA 1
ATOM 5430 C C . CYS A 1 677 ? 11.547 -34.375 -21.469 1 84.81 677 CYS A C 1
ATOM 5432 O O . CYS A 1 677 ? 11.578 -33.281 -20.906 1 84.81 677 CYS A O 1
ATOM 5434 N N . GLU A 1 678 ? 10.969 -35.469 -21.047 1 89.25 678 GLU A N 1
ATOM 5435 C CA . GLU A 1 678 ? 10.633 -35.531 -19.625 1 89.25 678 GLU A CA 1
ATOM 5436 C C . GLU A 1 678 ? 11.172 -36.812 -19 1 89.25 678 GLU A C 1
ATOM 5438 O O . GLU A 1 678 ? 10.938 -37.906 -19.531 1 89.25 678 GLU A O 1
ATOM 5443 N N . ARG A 1 679 ? 11.906 -36.656 -18.047 1 91.38 679 ARG A N 1
ATOM 5444 C CA . ARG A 1 679 ? 12.453 -37.75 -17.281 1 91.38 679 ARG A CA 1
ATOM 5445 C C . ARG A 1 679 ? 13.172 -38.75 -18.203 1 91.38 679 ARG A C 1
ATOM 5447 O O . ARG A 1 679 ? 12.906 -39.938 -18.156 1 91.38 679 ARG A O 1
ATOM 5454 N N . THR A 1 680 ? 14.078 -38.156 -19.031 1 94.75 680 THR A N 1
ATOM 5455 C CA . THR A 1 680 ? 14.766 -38.969 -20.016 1 94.75 680 THR A CA 1
ATOM 5456 C C . THR A 1 680 ? 16.266 -38.688 -20.016 1 94.75 680 THR A C 1
ATOM 5458 O O . THR A 1 680 ? 16.672 -37.531 -19.891 1 94.75 680 THR A O 1
ATOM 5461 N N . ILE A 1 681 ? 17.031 -39.75 -20.109 1 96.12 681 ILE A N 1
ATOM 5462 C CA . ILE A 1 681 ? 18.469 -39.625 -20.25 1 96.12 681 ILE A CA 1
ATOM 5463 C C . ILE A 1 681 ? 18.922 -40.219 -21.578 1 96.12 681 ILE A C 1
ATOM 5465 O O . ILE A 1 681 ? 18.656 -41.406 -21.844 1 96.12 681 ILE A O 1
ATOM 5469 N N . LYS A 1 682 ? 19.516 -39.438 -22.391 1 96.81 682 LYS A N 1
ATOM 5470 C CA . LYS A 1 682 ? 20.016 -39.875 -23.688 1 96.81 682 LYS A CA 1
ATOM 5471 C C . LYS A 1 682 ? 21.547 -39.906 -23.719 1 96.81 682 LYS A C 1
ATOM 5473 O O . LYS A 1 682 ? 22.188 -39.031 -23.125 1 96.81 682 LYS A O 1
ATOM 5478 N N . VAL A 1 683 ? 22.125 -40.875 -24.359 1 96.31 683 VAL A N 1
ATOM 5479 C CA . VAL A 1 683 ? 23.562 -41 -24.484 1 96.31 683 VAL A CA 1
ATOM 5480 C C . VAL A 1 683 ? 23.953 -41.219 -25.953 1 96.31 683 VAL A C 1
ATOM 5482 O O . VAL A 1 683 ? 23.266 -41.938 -26.672 1 96.31 683 VAL A O 1
ATOM 5485 N N . PHE A 1 684 ? 24.938 -40.5 -26.359 1 94.38 684 PHE A N 1
ATOM 5486 C CA . PHE A 1 684 ? 25.453 -40.688 -27.719 1 94.38 684 PHE A CA 1
ATOM 5487 C C . PHE A 1 684 ? 26.438 -41.844 -27.766 1 94.38 684 PHE A C 1
ATOM 5489 O O . PHE A 1 684 ? 27.547 -41.75 -27.234 1 94.38 684 PHE A O 1
ATOM 5496 N N . GLN A 1 685 ? 26 -42.938 -28.297 1 84.12 685 GLN A N 1
ATOM 5497 C CA . GLN A 1 685 ? 26.828 -44.125 -28.438 1 84.12 685 GLN A CA 1
ATOM 5498 C C . GLN A 1 685 ? 26.734 -44.688 -29.859 1 84.12 685 GLN A C 1
ATOM 5500 O O . GLN A 1 685 ? 25.656 -44.719 -30.453 1 84.12 685 GLN A O 1
ATOM 5505 N N . HIS A 1 686 ? 27.875 -45.062 -30.375 1 82.56 686 HIS A N 1
ATOM 5506 C CA . HIS A 1 686 ? 28 -45.688 -31.672 1 82.56 686 HIS A CA 1
ATOM 5507 C C . HIS A 1 686 ? 27.344 -44.844 -32.75 1 82.56 686 HIS A C 1
ATOM 5509 O O . HIS A 1 686 ? 26.609 -45.375 -33.594 1 82.56 686 HIS A O 1
ATOM 5515 N N . GLY A 1 687 ? 27.375 -43.562 -32.625 1 84.56 687 GLY A N 1
ATOM 5516 C CA . GLY A 1 687 ? 26.922 -42.656 -33.656 1 84.56 687 GLY A CA 1
ATOM 5517 C C . GLY A 1 687 ? 25.438 -42.312 -33.562 1 84.56 687 GLY A C 1
ATOM 5518 O O . GLY A 1 687 ? 24.891 -41.625 -34.438 1 84.56 687 GLY A O 1
ATOM 5519 N N . VAL A 1 688 ? 24.797 -42.844 -32.594 1 90.69 688 VAL A N 1
ATOM 5520 C CA . VAL A 1 688 ? 23.359 -42.562 -32.469 1 90.69 688 VAL A CA 1
ATOM 5521 C C . VAL A 1 688 ? 23.047 -42.219 -31.016 1 90.69 688 VAL A C 1
ATOM 5523 O O . VAL A 1 688 ? 23.812 -42.531 -30.094 1 90.69 688 VAL A O 1
ATOM 5526 N N . TRP A 1 689 ? 21.984 -41.469 -30.891 1 93.94 689 TRP A N 1
ATOM 5527 C CA . TRP A 1 689 ? 21.484 -41.156 -29.562 1 93.94 689 TRP A CA 1
ATOM 5528 C C . TRP A 1 689 ? 20.547 -42.25 -29.047 1 93.94 689 TRP A C 1
ATOM 5530 O O . TRP A 1 689 ? 19.609 -42.625 -29.75 1 93.94 689 TRP A O 1
ATOM 5540 N N . GLU A 1 690 ? 20.797 -42.781 -27.891 1 93.5 690 GLU A N 1
ATOM 5541 C CA . GLU A 1 690 ? 19.969 -43.844 -27.297 1 93.5 690 GLU A CA 1
ATOM 5542 C C . GLU A 1 690 ? 19.484 -43.469 -25.906 1 93.5 690 GLU A C 1
ATOM 5544 O O . GLU A 1 690 ? 20.203 -42.812 -25.141 1 93.5 690 GLU A O 1
ATOM 5549 N N . LYS A 1 691 ? 18.25 -43.812 -25.703 1 93.81 691 LYS A N 1
ATOM 5550 C CA . LYS A 1 691 ? 17.688 -43.625 -24.375 1 93.81 691 LYS A CA 1
ATOM 5551 C C . LYS A 1 691 ? 18.156 -44.688 -23.406 1 93.81 691 LYS A C 1
ATOM 5553 O O . LYS A 1 691 ? 18.172 -45.875 -23.75 1 93.81 691 LYS A O 1
ATOM 5558 N N . VAL A 1 692 ? 18.656 -44.281 -22.297 1 90.12 692 VAL A N 1
ATOM 5559 C CA . VAL A 1 692 ? 19.141 -45.25 -21.297 1 90.12 692 VAL A CA 1
ATOM 5560 C C . VAL A 1 692 ? 18.359 -45.062 -20 1 90.12 692 VAL A C 1
ATOM 5562 O O . VAL A 1 692 ? 17.922 -43.969 -19.672 1 90.12 692 VAL A O 1
ATOM 5565 N N . MET B 1 1 ? 68.875 40.375 67.812 1 21.77 1 MET B N 1
ATOM 5566 C CA . MET B 1 1 ? 67.5 40.812 68.125 1 21.77 1 MET B CA 1
ATOM 5567 C C . MET B 1 1 ? 66.562 40.25 67.062 1 21.77 1 MET B C 1
ATOM 5569 O O . MET B 1 1 ? 66.625 40.594 65.938 1 21.77 1 MET B O 1
ATOM 5573 N N . ASP B 1 2 ? 66.25 38.938 67.188 1 22.89 2 ASP B N 1
ATOM 5574 C CA . ASP B 1 2 ? 65.812 37.812 66.375 1 22.89 2 ASP B CA 1
ATOM 5575 C C . ASP B 1 2 ? 64.312 37.938 66 1 22.89 2 ASP B C 1
ATOM 5577 O O . ASP B 1 2 ? 63.469 37.656 66.875 1 22.89 2 ASP B O 1
ATOM 5581 N N . ARG B 1 3 ? 63.969 39.094 65.375 1 25.17 3 ARG B N 1
ATOM 5582 C CA . ARG B 1 3 ? 62.625 39.594 65.125 1 25.17 3 ARG B CA 1
ATOM 5583 C C . ARG B 1 3 ? 61.812 38.531 64.312 1 25.17 3 ARG B C 1
ATOM 5585 O O . ARG B 1 3 ? 62.219 38.094 63.281 1 25.17 3 ARG B O 1
ATOM 5592 N N . THR B 1 4 ? 60.969 37.75 65.062 1 23.08 4 THR B N 1
ATOM 5593 C CA . THR B 1 4 ? 60.062 36.625 64.875 1 23.08 4 THR B CA 1
ATOM 5594 C C . THR B 1 4 ? 58.969 36.969 63.844 1 23.08 4 THR B C 1
ATOM 5596 O O . THR B 1 4 ? 58.156 37.844 64.062 1 23.08 4 THR B O 1
ATOM 5599 N N . ALA B 1 5 ? 59.312 37 62.531 1 25.36 5 ALA B N 1
ATOM 5600 C CA . ALA B 1 5 ? 58.438 37.406 61.406 1 25.36 5 ALA B CA 1
ATOM 5601 C C . ALA B 1 5 ? 57.156 36.531 61.406 1 25.36 5 ALA B C 1
ATOM 5603 O O . ALA B 1 5 ? 57.25 35.312 61.406 1 25.36 5 ALA B O 1
ATOM 5604 N N . HIS B 1 6 ? 56 37 62.062 1 23.47 6 HIS B N 1
ATOM 5605 C CA . HIS B 1 6 ? 54.656 36.469 62.25 1 23.47 6 HIS B CA 1
ATOM 5606 C C . HIS B 1 6 ? 54 36.094 60.906 1 23.47 6 HIS B C 1
ATOM 5608 O O . HIS B 1 6 ? 54.031 36.875 59.969 1 23.47 6 HIS B O 1
ATOM 5614 N N . GLY B 1 7 ? 54 34.812 60.531 1 21.92 7 GLY B N 1
ATOM 5615 C CA . GLY B 1 7 ? 53.562 34.125 59.312 1 21.92 7 GLY B CA 1
ATOM 5616 C C . GLY B 1 7 ? 52.094 34.375 59 1 21.92 7 GLY B C 1
ATOM 5617 O O . GLY B 1 7 ? 51.219 34.188 59.844 1 21.92 7 GLY B O 1
ATOM 5618 N N . LEU B 1 8 ? 51.656 35.406 58.125 1 21.66 8 LEU B N 1
ATOM 5619 C CA . LEU B 1 8 ? 50.344 35.781 57.625 1 21.66 8 LEU B CA 1
ATOM 5620 C C . LEU B 1 8 ? 49.594 34.562 57.062 1 21.66 8 LEU B C 1
ATOM 5622 O O . LEU B 1 8 ? 50.062 33.969 56.094 1 21.66 8 LEU B O 1
ATOM 5626 N N . THR B 1 9 ? 48.875 33.688 57.875 1 22.28 9 THR B N 1
ATOM 5627 C CA . THR B 1 9 ? 48.031 32.531 57.562 1 22.28 9 THR B CA 1
ATOM 5628 C C . THR B 1 9 ? 46.906 32.938 56.594 1 22.28 9 THR B C 1
ATOM 5630 O O . THR B 1 9 ? 46.125 33.812 56.906 1 22.28 9 THR B O 1
ATOM 5633 N N . SER B 1 10 ? 47.062 32.844 55.219 1 22.2 10 SER B N 1
ATOM 5634 C CA . SER B 1 10 ? 46.125 33.125 54.125 1 22.2 10 SER B CA 1
ATOM 5635 C C . SER B 1 10 ? 44.812 32.375 54.281 1 22.2 10 SER B C 1
ATOM 5637 O O . SER B 1 10 ? 44.812 31.125 54.375 1 22.2 10 SER B O 1
ATOM 5639 N N . LEU B 1 11 ? 43.75 32.812 55.031 1 22.59 11 LEU B N 1
ATOM 5640 C CA . LEU B 1 11 ? 42.375 32.312 55.188 1 22.59 11 LEU B CA 1
ATOM 5641 C C . LEU B 1 11 ? 41.719 32.062 53.844 1 22.59 11 LEU B C 1
ATOM 5643 O O . LEU B 1 11 ? 41.344 33.031 53.156 1 22.59 11 LEU B O 1
ATOM 5647 N N . ARG B 1 12 ? 42.062 31.016 53.031 1 24.31 12 ARG B N 1
ATOM 5648 C CA . ARG B 1 12 ? 41.344 30.562 51.844 1 24.31 12 ARG B CA 1
ATOM 5649 C C . ARG B 1 12 ? 39.906 30.25 52.156 1 24.31 12 ARG B C 1
ATOM 5651 O O . ARG B 1 12 ? 39.594 29.328 52.938 1 24.31 12 ARG B O 1
ATOM 5658 N N . ASN B 1 13 ? 39 31.266 52.281 1 23.89 13 ASN B N 1
ATOM 5659 C CA . ASN B 1 13 ? 37.562 31.078 52.438 1 23.89 13 ASN B CA 1
ATOM 5660 C C . ASN B 1 13 ? 37 30.031 51.469 1 23.89 13 ASN B C 1
ATOM 5662 O O . ASN B 1 13 ? 37.219 30.141 50.25 1 23.89 13 ASN B O 1
ATOM 5666 N N . GLY B 1 14 ? 37 28.75 51.812 1 26.52 14 GLY B N 1
ATOM 5667 C CA . GLY B 1 14 ? 36.375 27.625 51.156 1 26.52 14 GLY B CA 1
ATOM 5668 C C . GLY B 1 14 ? 35 27.906 50.625 1 26.52 14 GLY B C 1
ATOM 5669 O O . GLY B 1 14 ? 34.062 28.125 51.375 1 26.52 14 GLY B O 1
ATOM 5670 N N . VAL B 1 15 ? 34.875 28.625 49.5 1 28.8 15 VAL B N 1
ATOM 5671 C CA . VAL B 1 15 ? 33.594 28.703 48.875 1 28.8 15 VAL B CA 1
ATOM 5672 C C . VAL B 1 15 ? 32.906 27.328 48.875 1 28.8 15 VAL B C 1
ATOM 5674 O O . VAL B 1 15 ? 33.406 26.391 48.25 1 28.8 15 VAL B O 1
ATOM 5677 N N . LYS B 1 16 ? 32.375 26.906 49.969 1 30.95 16 LYS B N 1
ATOM 5678 C CA . LYS B 1 16 ? 31.516 25.719 50.062 1 30.95 16 LYS B CA 1
ATOM 5679 C C . LYS B 1 16 ? 30.656 25.578 48.812 1 30.95 16 LYS B C 1
ATOM 5681 O O . LYS B 1 16 ? 29.859 26.453 48.469 1 30.95 16 LYS B O 1
ATOM 5686 N N . THR B 1 17 ? 31.141 24.875 47.906 1 31.73 17 THR B N 1
ATOM 5687 C CA . THR B 1 17 ? 30.297 24.391 46.812 1 31.73 17 THR B CA 1
ATOM 5688 C C . THR B 1 17 ? 28.969 23.859 47.344 1 31.73 17 THR B C 1
ATOM 5690 O O . THR B 1 17 ? 28.953 22.906 48.125 1 31.73 17 THR B O 1
ATOM 5693 N N . LEU B 1 18 ? 28.109 24.75 47.812 1 31.2 18 LEU B N 1
ATOM 5694 C CA 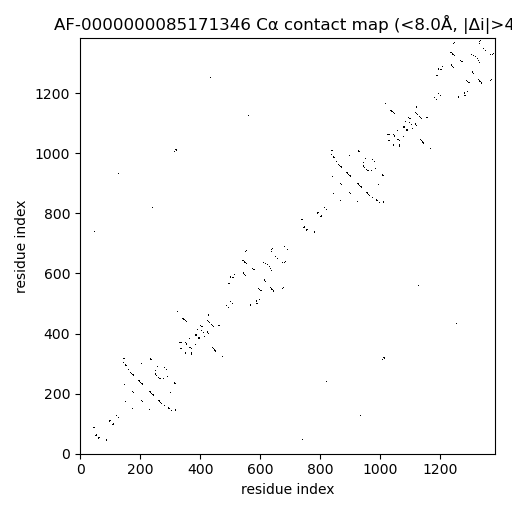. LEU B 1 18 ? 26.781 24.25 48.188 1 31.2 18 LEU B CA 1
ATOM 5695 C C . LEU B 1 18 ? 26.422 23.016 47.344 1 31.2 18 LEU B C 1
ATOM 5697 O O . LEU B 1 18 ? 26.656 22.984 46.156 1 31.2 18 LEU B O 1
ATOM 5701 N N . PRO B 1 19 ? 26.391 21.875 48 1 32.94 19 PRO B N 1
ATOM 5702 C CA . PRO B 1 19 ? 25.922 20.703 47.281 1 32.94 19 PRO B CA 1
ATOM 5703 C C . PRO B 1 19 ? 24.734 21 46.375 1 32.94 19 PRO B C 1
ATOM 5705 O O . PRO B 1 19 ? 23.797 21.688 46.781 1 32.94 19 PRO B O 1
ATOM 5708 N N . LEU B 1 20 ? 24.969 21.094 45.125 1 34.88 20 LEU B N 1
ATOM 5709 C CA . LEU B 1 20 ? 23.891 21.188 44.125 1 34.88 20 LEU B CA 1
ATOM 5710 C C . LEU B 1 20 ? 22.719 20.312 44.562 1 34.88 20 LEU B C 1
ATOM 5712 O O . LEU B 1 20 ? 22.875 19.109 44.781 1 34.88 20 LEU B O 1
ATOM 5716 N N . ALA B 1 21 ? 21.859 20.766 45.438 1 35.47 21 ALA B N 1
ATOM 5717 C CA . ALA B 1 21 ? 20.641 19.984 45.656 1 35.47 21 ALA B CA 1
ATOM 5718 C C . ALA B 1 21 ? 20.359 19.078 44.469 1 35.47 21 ALA B C 1
ATOM 5720 O O . ALA B 1 21 ? 20.656 19.422 43.312 1 35.47 21 ALA B O 1
ATOM 5721 N N . PRO B 1 22 ? 20.203 17.766 44.688 1 38.09 22 PRO B N 1
ATOM 5722 C CA . PRO B 1 22 ? 19.953 16.781 43.625 1 38.09 22 PRO B CA 1
ATOM 5723 C C . PRO B 1 22 ? 19.109 17.328 42.5 1 38.09 22 PRO B C 1
ATOM 5725 O O . PRO B 1 22 ? 18.047 17.938 42.75 1 38.09 22 PRO B O 1
ATOM 5728 N N . MET B 1 23 ? 19.75 17.828 41.5 1 39.53 23 MET B N 1
ATOM 5729 C CA . MET B 1 23 ? 19.172 18.266 40.219 1 39.53 23 MET B CA 1
ATOM 5730 C C . MET B 1 23 ? 17.859 17.562 39.938 1 39.53 23 MET B C 1
ATOM 5732 O O . MET B 1 23 ? 17.781 16.328 39.906 1 39.53 23 MET B O 1
ATOM 5736 N N . ARG B 1 24 ? 16.828 18.016 40.312 1 45.66 24 ARG B N 1
ATOM 5737 C CA . ARG B 1 24 ? 15.523 17.562 39.844 1 45.66 24 ARG B CA 1
ATOM 5738 C C . ARG B 1 24 ? 15.617 16.938 38.438 1 45.66 24 ARG B C 1
ATOM 5740 O O . ARG B 1 24 ? 16.531 17.25 37.688 1 45.66 24 ARG B O 1
ATOM 5747 N N . ASP B 1 25 ? 14.719 15.859 38.062 1 55.31 25 ASP B N 1
ATOM 5748 C CA . ASP B 1 25 ? 14.609 14.883 37 1 55.31 25 ASP B CA 1
ATOM 5749 C C . ASP B 1 25 ? 14.672 15.562 35.625 1 55.31 25 ASP B C 1
ATOM 5751 O O . ASP B 1 25 ? 14.023 16.578 35.406 1 55.31 25 ASP B O 1
ATOM 5755 N N . ASN B 1 26 ? 15.891 15.391 35 1 62.38 26 ASN B N 1
ATOM 5756 C CA . ASN B 1 26 ? 16.125 15.797 33.625 1 62.38 26 ASN B CA 1
ATOM 5757 C C . ASN B 1 26 ? 14.836 15.781 32.781 1 62.38 26 ASN B C 1
ATOM 5759 O O . ASN B 1 26 ? 14.633 16.641 31.938 1 62.38 26 ASN B O 1
ATOM 5763 N N . SER B 1 27 ? 14.047 14.945 33.312 1 64.56 27 SER B N 1
ATOM 5764 C CA . SER B 1 27 ? 12.797 14.828 32.562 1 64.56 27 SER B CA 1
ATOM 5765 C C . SER B 1 27 ? 11.883 16.016 32.812 1 64.56 27 SER B C 1
ATOM 5767 O O . SER B 1 27 ? 11.195 16.5 31.922 1 64.56 27 SER B O 1
ATOM 5769 N N . GLU B 1 28 ? 11.938 16.531 34.094 1 71.69 28 GLU B N 1
ATOM 5770 C CA . GLU B 1 28 ? 11.086 17.672 34.438 1 71.69 28 GLU B CA 1
ATOM 5771 C C . GLU B 1 28 ? 11.547 18.938 33.75 1 71.69 28 GLU B C 1
ATOM 5773 O O . GLU B 1 28 ? 10.719 19.719 33.281 1 71.69 28 GLU B O 1
ATOM 5778 N N . ILE B 1 29 ? 12.828 19.094 33.656 1 75.94 29 ILE B N 1
ATOM 5779 C CA . ILE B 1 29 ? 13.375 20.266 33 1 75.94 29 ILE B CA 1
ATOM 5780 C C . ILE B 1 29 ? 13.086 20.219 31.516 1 75.94 29 ILE B C 1
ATOM 5782 O O . ILE B 1 29 ? 12.734 21.234 30.906 1 75.94 29 ILE B O 1
ATOM 5786 N N . ARG B 1 30 ? 13.133 19.062 31.062 1 71.38 30 ARG B N 1
ATOM 5787 C CA . ARG B 1 30 ? 12.836 18.906 29.641 1 71.38 30 ARG B CA 1
ATOM 5788 C C . ARG B 1 30 ? 11.375 19.234 29.344 1 71.38 30 ARG B C 1
ATOM 5790 O O . ARG B 1 30 ? 11.062 19.859 28.344 1 71.38 30 ARG B O 1
ATOM 5797 N N . THR B 1 31 ? 10.602 18.75 30.203 1 72.12 31 THR B N 1
ATOM 5798 C CA . THR B 1 31 ? 9.188 19.062 30.062 1 72.12 31 THR B CA 1
ATOM 5799 C C . THR B 1 31 ? 8.945 20.578 30.109 1 72.12 31 THR B C 1
ATOM 5801 O O . THR B 1 31 ? 8.117 21.094 29.375 1 72.12 31 THR B O 1
ATOM 5804 N N . LEU B 1 32 ? 9.609 21.172 31.047 1 77.12 32 LEU B N 1
ATOM 5805 C CA . LEU B 1 32 ? 9.508 22.625 31.172 1 77.12 32 LEU B CA 1
ATOM 5806 C C . LEU B 1 32 ? 9.961 23.312 29.891 1 77.12 32 LEU B C 1
ATOM 5808 O O . LEU B 1 32 ? 9.297 24.219 29.391 1 77.12 32 LEU B O 1
ATOM 5812 N N . ILE B 1 33 ? 11.016 22.875 29.344 1 77.12 33 ILE B N 1
ATOM 5813 C CA . ILE B 1 33 ? 11.562 23.453 28.125 1 77.12 33 ILE B CA 1
ATOM 5814 C C . ILE B 1 33 ? 10.57 23.266 26.984 1 77.12 33 ILE B C 1
ATOM 5816 O O . ILE B 1 33 ? 10.32 24.203 26.219 1 77.12 33 ILE B O 1
ATOM 5820 N N . ASP B 1 34 ? 9.969 22.125 27 1 68.12 34 ASP B N 1
ATOM 5821 C CA . ASP B 1 34 ? 9.016 21.797 25.938 1 68.12 34 ASP B CA 1
ATOM 5822 C C . ASP B 1 34 ? 7.785 22.703 26.016 1 68.12 34 ASP B C 1
ATOM 5824 O O . ASP B 1 34 ? 7.164 23 25 1 68.12 34 ASP B O 1
ATOM 5828 N N . ARG B 1 35 ? 7.523 23.031 27.141 1 70.56 35 ARG B N 1
ATOM 5829 C CA . ARG B 1 35 ? 6.359 23.891 27.359 1 70.56 35 ARG B CA 1
ATOM 5830 C C . ARG B 1 35 ? 6.668 25.328 27 1 70.56 35 ARG B C 1
ATOM 5832 O O . ARG B 1 35 ? 5.816 26.047 26.453 1 70.56 35 ARG B O 1
ATOM 5839 N N . VAL B 1 36 ? 7.863 25.75 27.234 1 76.12 36 VAL B N 1
ATOM 5840 C CA . VAL B 1 36 ? 8.227 27.172 27.156 1 76.12 36 VAL B CA 1
ATOM 5841 C C . VAL B 1 36 ? 8.609 27.531 25.719 1 76.12 36 VAL B C 1
ATOM 5843 O O . VAL B 1 36 ? 8.219 28.578 25.219 1 76.12 36 VAL B O 1
ATOM 5846 N N . LEU B 1 37 ? 9.227 26.625 25.031 1 73.69 37 LEU B N 1
ATOM 5847 C CA . LEU B 1 37 ? 9.883 26.984 23.781 1 73.69 37 LEU B CA 1
ATOM 5848 C C . LEU B 1 37 ? 8.859 27.297 22.703 1 73.69 37 LEU B C 1
ATOM 5850 O O . LEU B 1 37 ? 9.031 28.266 21.938 1 73.69 37 LEU B O 1
ATOM 5854 N N . PRO B 1 38 ? 7.77 26.5 22.719 1 66.06 38 PRO B N 1
ATOM 5855 C CA . PRO B 1 38 ? 6.801 26.875 21.688 1 66.06 38 PRO B CA 1
ATOM 5856 C C . PRO B 1 38 ? 6.277 28.312 21.859 1 66.06 38 PRO B C 1
ATOM 5858 O O . PRO B 1 38 ? 6.012 29 20.875 1 66.06 38 PRO B O 1
ATOM 5861 N N . VAL B 1 39 ? 6.18 28.781 23.047 1 69.31 39 VAL B N 1
ATOM 5862 C CA . VAL B 1 39 ? 5.715 30.125 23.344 1 69.31 39 VAL B CA 1
ATOM 5863 C C . VAL B 1 39 ? 6.75 31.141 22.859 1 69.31 39 VAL B C 1
ATOM 5865 O O . VAL B 1 39 ? 6.398 32.188 22.297 1 69.31 39 VAL B O 1
ATOM 5868 N N . VAL B 1 40 ? 7.949 30.797 23.109 1 75.19 40 VAL B N 1
ATOM 5869 C CA . VAL B 1 40 ? 9.031 31.703 22.734 1 75.19 40 VAL B CA 1
ATOM 5870 C C . VAL B 1 40 ? 9.117 31.797 21.219 1 75.19 40 VAL B C 1
ATOM 5872 O O . VAL B 1 40 ? 9.422 32.875 20.688 1 75.19 40 VAL B O 1
ATOM 5875 N N . ASP B 1 41 ? 8.789 30.734 20.625 1 68.69 41 ASP B N 1
ATOM 5876 C CA . ASP B 1 41 ? 8.875 30.719 19.156 1 68.69 41 ASP B CA 1
ATOM 5877 C C . ASP B 1 41 ? 7.887 31.703 18.547 1 68.69 41 ASP B C 1
ATOM 5879 O O . ASP B 1 41 ? 8.125 32.219 17.453 1 68.69 41 ASP B O 1
ATOM 5883 N N . GLU B 1 42 ? 6.91 31.969 19.266 1 66.38 42 GLU B N 1
ATOM 5884 C CA . GLU B 1 42 ? 5.945 32.969 18.812 1 66.38 42 GLU B CA 1
ATOM 5885 C C . GLU B 1 42 ? 6.516 34.375 18.906 1 66.38 42 GLU B C 1
ATOM 5887 O O . GLU B 1 42 ? 6.027 35.281 18.25 1 66.38 42 GLU B O 1
ATOM 5892 N N . TRP B 1 43 ? 7.559 34.5 19.719 1 72.88 43 TRP B N 1
ATOM 5893 C CA . TRP B 1 43 ? 8.133 35.812 19.938 1 72.88 43 TRP B CA 1
ATOM 5894 C C . TRP B 1 43 ? 8.992 36.25 18.75 1 72.88 43 TRP B C 1
ATOM 5896 O O . TRP B 1 43 ? 9.492 37.375 18.703 1 72.88 43 TRP B O 1
ATOM 5906 N N . ARG B 1 44 ? 9.078 35.344 17.812 1 72.44 44 ARG B N 1
ATOM 5907 C CA . ARG B 1 44 ? 9.875 35.625 16.625 1 72.44 44 ARG B CA 1
ATOM 5908 C C . ARG B 1 44 ? 9.375 36.875 15.914 1 72.44 44 ARG B C 1
ATOM 5910 O O . ARG B 1 44 ? 10.164 37.625 15.32 1 72.44 44 ARG B O 1
ATOM 5917 N N . GLU B 1 45 ? 8.156 37 16.047 1 68.25 45 GLU B N 1
ATOM 5918 C CA . GLU B 1 45 ? 7.531 38.125 15.359 1 68.25 45 GLU B CA 1
ATOM 5919 C C . GLU B 1 45 ? 7.965 39.438 15.969 1 68.25 45 GLU B C 1
ATOM 5921 O O . GLU B 1 45 ? 7.887 40.5 15.328 1 68.25 45 GLU B O 1
ATOM 5926 N N . HIS B 1 46 ? 8.484 39.406 17.156 1 75.12 46 HIS B N 1
ATOM 5927 C CA . HIS B 1 46 ? 8.867 40.625 17.859 1 75.12 46 HIS B CA 1
ATOM 5928 C C . HIS B 1 46 ? 10.328 41 17.594 1 75.12 46 HIS B C 1
ATOM 5930 O O . HIS B 1 46 ? 10.781 42.062 17.969 1 75.12 46 HIS B O 1
ATOM 5936 N N . LEU B 1 47 ? 10.953 40.094 17.016 1 79.69 47 LEU B N 1
ATOM 5937 C CA . LEU B 1 47 ? 12.375 40.344 16.781 1 79.69 47 LEU B CA 1
ATOM 5938 C C . LEU B 1 47 ? 12.594 41.312 15.633 1 79.69 47 LEU B C 1
ATOM 5940 O O . LEU B 1 47 ? 11.906 41.219 14.609 1 79.69 47 LEU B O 1
ATOM 5944 N N . THR B 1 48 ? 13.43 42.312 15.844 1 82.5 48 THR B N 1
ATOM 5945 C CA . THR B 1 48 ? 13.695 43.312 14.812 1 82.5 48 THR B CA 1
ATOM 5946 C C . THR B 1 48 ? 15.188 43.594 14.711 1 82.5 48 THR B C 1
ATOM 5948 O O . THR B 1 48 ? 15.977 43.125 15.531 1 82.5 48 THR B O 1
ATOM 5951 N N . VAL B 1 49 ? 15.57 44.219 13.688 1 80.81 49 VAL B N 1
ATOM 5952 C CA . VAL B 1 49 ? 16.922 44.719 13.523 1 80.81 49 VAL B CA 1
ATOM 5953 C C . VAL B 1 49 ? 16.906 46.25 13.375 1 80.81 49 VAL B C 1
ATOM 5955 O O . VAL B 1 49 ? 15.875 46.812 12.992 1 80.81 49 VAL B O 1
ATOM 5958 N N . SER B 1 50 ? 18.047 46.906 13.789 1 80.19 50 SER B N 1
ATOM 5959 C CA . SER B 1 50 ? 18.172 48.344 13.609 1 80.19 50 SER B CA 1
ATOM 5960 C C . SER B 1 50 ? 18.375 48.719 12.141 1 80.19 50 SER B C 1
ATOM 5962 O O . SER B 1 50 ? 18.609 47.844 11.305 1 80.19 50 SER B O 1
ATOM 5964 N N . ILE B 1 51 ? 18.188 49.969 11.875 1 81.5 51 ILE B N 1
ATOM 5965 C CA . ILE B 1 51 ? 18.344 50.438 10.492 1 81.5 51 ILE B CA 1
ATOM 5966 C C . ILE B 1 51 ? 19.766 50.156 10.016 1 81.5 51 ILE B C 1
ATOM 5968 O O . ILE B 1 51 ? 19.984 49.844 8.844 1 81.5 51 ILE B O 1
ATOM 5972 N N . GLY B 1 52 ? 20.734 50.312 10.914 1 78.62 52 GLY B N 1
ATOM 5973 C CA . GLY B 1 52 ? 22.109 50 10.539 1 78.62 52 GLY B CA 1
ATOM 5974 C C . GLY B 1 52 ? 22.312 48.562 10.102 1 78.62 52 GLY B C 1
ATOM 5975 O O . GLY B 1 52 ? 22.953 48.312 9.078 1 78.62 52 GLY B O 1
ATOM 5976 N N . ARG B 1 53 ? 21.766 47.719 10.844 1 83.5 53 ARG B N 1
ATOM 5977 C CA . ARG B 1 53 ? 21.875 46.281 10.508 1 83.5 53 ARG B CA 1
ATOM 5978 C C . ARG B 1 53 ? 21.078 45.969 9.25 1 83.5 53 ARG B C 1
ATOM 5980 O O . ARG B 1 53 ? 21.516 45.125 8.445 1 83.5 53 ARG B O 1
ATOM 5987 N N . ALA B 1 54 ? 19.969 46.594 9.102 1 87.31 54 ALA B N 1
ATOM 5988 C CA . ALA B 1 54 ? 19.188 46.406 7.887 1 87.31 54 ALA B CA 1
ATOM 5989 C C . ALA B 1 54 ? 19.984 46.812 6.648 1 87.31 54 ALA B C 1
ATOM 5991 O O . ALA B 1 54 ? 19.922 46.156 5.613 1 87.31 54 ALA B O 1
ATOM 5992 N N . THR B 1 55 ? 20.672 47.875 6.793 1 86.75 55 THR B N 1
ATOM 5993 C CA . THR B 1 55 ? 21.516 48.312 5.703 1 86.75 55 THR B CA 1
ATOM 5994 C C . THR B 1 55 ? 22.578 47.281 5.359 1 86.75 55 THR B C 1
ATOM 5996 O O . THR B 1 55 ? 22.844 47 4.184 1 86.75 55 THR B O 1
ATOM 5999 N N . GLU B 1 56 ? 23.141 46.75 6.344 1 85.38 56 GLU B N 1
ATOM 6000 C CA . GLU B 1 56 ? 24.172 45.75 6.148 1 85.38 56 GLU B CA 1
ATOM 6001 C C . GLU B 1 56 ? 23.609 44.5 5.473 1 85.38 56 GLU B C 1
ATOM 6003 O O . GLU B 1 56 ? 24.25 43.906 4.594 1 85.38 56 GLU B O 1
ATOM 6008 N N . LEU B 1 57 ? 22.453 44.125 5.859 1 87.12 57 LEU B N 1
ATOM 6009 C CA . LEU B 1 57 ? 21.859 42.875 5.379 1 87.12 57 LEU B CA 1
ATOM 6010 C C . LEU B 1 57 ? 21.328 43.031 3.955 1 87.12 57 LEU B C 1
ATOM 6012 O O . LEU B 1 57 ? 21.516 42.156 3.121 1 87.12 57 LEU B O 1
ATOM 6016 N N . THR B 1 58 ? 20.75 44.125 3.684 1 88.88 58 THR B N 1
ATOM 6017 C CA . THR B 1 58 ? 20.078 44.312 2.404 1 88.88 58 THR B CA 1
ATOM 6018 C C . THR B 1 58 ? 21 44.969 1.386 1 88.88 58 THR B C 1
ATOM 6020 O O . THR B 1 58 ? 20.781 44.875 0.178 1 88.88 58 THR B O 1
ATOM 6023 N N . GLY B 1 59 ? 21.969 45.625 1.901 1 84.38 59 GLY B N 1
ATOM 6024 C CA . GLY B 1 59 ? 22.859 46.375 1.02 1 84.38 59 GLY B CA 1
ATOM 6025 C C . GLY B 1 59 ? 22.297 47.75 0.631 1 84.38 59 GLY B C 1
ATOM 6026 O O . GLY B 1 59 ? 22.875 48.438 -0.185 1 84.38 59 GLY B O 1
ATOM 6027 N N . LEU B 1 60 ? 21.156 48.094 1.123 1 89.5 60 LEU B N 1
ATOM 6028 C CA . LEU B 1 60 ? 20.562 49.406 0.865 1 89.5 60 LEU B CA 1
ATOM 6029 C C . LEU B 1 60 ? 21.156 50.469 1.771 1 89.5 60 LEU B C 1
ATOM 6031 O O . LEU B 1 60 ? 21.578 50.156 2.895 1 89.5 60 LEU B O 1
ATOM 6035 N N . LYS B 1 61 ? 21.297 51.625 1.273 1 86.56 61 LYS B N 1
ATOM 6036 C CA . LYS B 1 61 ? 21.703 52.75 2.113 1 86.56 61 LYS B CA 1
ATOM 6037 C C . LYS B 1 61 ? 20.562 53.188 3.025 1 86.56 61 LYS B C 1
ATOM 6039 O O . LYS B 1 61 ? 19.391 52.938 2.725 1 86.56 61 LYS B O 1
ATOM 6044 N N . ASP B 1 62 ? 20.891 53.812 4.121 1 87.94 62 ASP B N 1
ATOM 6045 C CA . ASP B 1 62 ? 19.906 54.312 5.074 1 87.94 62 ASP B CA 1
ATOM 6046 C C . ASP B 1 62 ? 18.875 55.188 4.379 1 87.94 62 ASP B C 1
ATOM 6048 O O . ASP B 1 62 ? 17.672 55.094 4.656 1 87.94 62 ASP B O 1
ATOM 6052 N N . THR B 1 63 ? 19.344 55.906 3.498 1 85.81 63 THR B N 1
ATOM 6053 C CA . THR B 1 63 ? 18.484 56.844 2.795 1 85.81 63 THR B CA 1
ATOM 6054 C C . THR B 1 63 ? 17.5 56.125 1.892 1 85.81 63 THR B C 1
ATOM 6056 O O . THR B 1 63 ? 16.344 56.531 1.75 1 85.81 63 THR B O 1
ATOM 6059 N N . GLN B 1 64 ? 18 55.094 1.308 1 88.06 64 GLN B N 1
ATOM 6060 C CA . GLN B 1 64 ? 17.141 54.281 0.439 1 88.06 64 GLN B CA 1
ATOM 6061 C C . GLN B 1 64 ? 16.062 53.594 1.242 1 88.06 64 GLN B C 1
ATOM 6063 O O . GLN B 1 64 ? 14.914 53.469 0.79 1 88.06 64 GLN B O 1
ATOM 6068 N N . ILE B 1 65 ? 16.422 53.094 2.404 1 90.38 65 ILE B N 1
ATOM 6069 C CA . ILE B 1 65 ? 15.469 52.406 3.273 1 90.38 65 ILE B CA 1
ATOM 6070 C C . ILE B 1 65 ? 14.383 53.406 3.707 1 90.38 65 ILE B C 1
ATOM 6072 O O . ILE B 1 65 ? 13.195 53.062 3.652 1 90.38 65 ILE B O 1
ATOM 6076 N N . ARG B 1 66 ? 14.758 54.562 4.117 1 83.25 66 ARG B N 1
ATOM 6077 C CA . ARG B 1 66 ? 13.812 55.594 4.527 1 83.25 66 ARG B CA 1
ATOM 6078 C C . ARG B 1 66 ? 12.898 55.969 3.369 1 83.25 66 ARG B C 1
ATOM 6080 O O . ARG B 1 66 ? 11.703 56.188 3.562 1 83.25 66 ARG B O 1
ATOM 6087 N N . TYR B 1 67 ? 13.547 56.125 2.264 1 85.25 67 TYR B N 1
ATOM 6088 C CA . TYR B 1 67 ? 12.781 56.469 1.071 1 85.25 67 TYR B CA 1
ATOM 6089 C C . TYR B 1 67 ? 11.742 55.406 0.762 1 85.25 67 TYR B C 1
ATOM 6091 O O . TYR B 1 67 ? 10.602 55.719 0.411 1 85.25 67 TYR B O 1
ATOM 6099 N N . PHE B 1 68 ? 12.109 54.156 0.836 1 90.06 68 PHE B N 1
ATOM 6100 C CA . PHE B 1 68 ? 11.172 53.062 0.64 1 90.06 68 PHE B CA 1
ATOM 6101 C C . PHE B 1 68 ? 10.016 53.156 1.624 1 90.06 68 PHE B C 1
ATOM 6103 O O . PHE B 1 68 ? 8.852 52.969 1.246 1 90.06 68 PHE B O 1
ATOM 6110 N N . GLU B 1 69 ? 10.344 53.375 2.854 1 84.56 69 GLU B N 1
ATOM 6111 C CA . GLU B 1 69 ? 9.32 53.469 3.887 1 84.56 69 GLU B CA 1
ATOM 6112 C C . GLU B 1 69 ? 8.328 54.594 3.57 1 84.56 69 GLU B C 1
ATOM 6114 O O . GLU B 1 69 ? 7.129 54.469 3.82 1 84.56 69 GLU B O 1
ATOM 6119 N N . GLU B 1 70 ? 8.859 55.594 3.113 1 78.12 70 GLU B N 1
ATOM 6120 C CA . GLU B 1 70 ? 8.023 56.719 2.719 1 78.12 70 GLU B CA 1
ATOM 6121 C C . GLU B 1 70 ? 7.102 56.344 1.559 1 78.12 70 GLU B C 1
ATOM 6123 O O . GLU B 1 70 ? 5.93 56.719 1.541 1 78.12 70 GLU B O 1
ATOM 6128 N N . LEU B 1 71 ? 7.66 55.656 0.6 1 78 71 LEU B N 1
ATOM 6129 C CA . LEU B 1 71 ? 6.898 55.25 -0.575 1 78 71 LEU B CA 1
ATOM 6130 C C . LEU B 1 71 ? 5.863 54.188 -0.211 1 78 71 LEU B C 1
ATOM 6132 O O . LEU B 1 71 ? 4.754 54.188 -0.75 1 78 71 LEU B O 1
ATOM 6136 N N . TYR B 1 72 ? 6.227 53.156 0.68 1 73.25 72 TYR B N 1
ATOM 6137 C CA . TYR B 1 72 ? 5.395 52 1.014 1 73.25 72 TYR B CA 1
ATOM 6138 C C . TYR B 1 72 ? 4.344 52.375 2.053 1 73.25 72 TYR B C 1
ATOM 6140 O O . TYR B 1 72 ? 3.223 51.875 2.021 1 73.25 72 TYR B O 1
ATOM 6148 N N . ARG B 1 73 ? 4.566 52.875 3.359 1 58.62 73 ARG B N 1
ATOM 6149 C CA . ARG B 1 73 ? 3.715 53.25 4.488 1 58.62 73 ARG B CA 1
ATOM 6150 C C . ARG B 1 73 ? 2.758 54.375 4.113 1 58.62 73 ARG B C 1
ATOM 6152 O O . ARG B 1 73 ? 2.924 55.5 4.559 1 58.62 73 ARG B O 1
ATOM 6159 N N . GLN B 1 74 ? 2.076 54.406 3.074 1 46.16 74 GLN B N 1
ATOM 6160 C CA . GLN B 1 74 ? 1.16 55.531 3.191 1 46.16 74 GLN B CA 1
ATOM 6161 C C . GLN B 1 74 ? 0.47 55.562 4.551 1 46.16 74 GLN B C 1
ATOM 6163 O O . GLN B 1 74 ? 0.193 56.625 5.105 1 46.16 74 GLN B O 1
ATOM 6168 N N . ASP B 1 75 ? -0.145 54.375 5.039 1 40.62 75 ASP B N 1
ATOM 6169 C CA . ASP B 1 75 ? -1.055 54.531 6.172 1 40.62 75 ASP B CA 1
ATOM 6170 C C . ASP B 1 75 ? -0.311 54.406 7.5 1 40.62 75 ASP B C 1
ATOM 6172 O O . ASP B 1 75 ? -0.917 54.125 8.531 1 40.62 75 ASP B O 1
ATOM 6176 N N . ARG B 1 76 ? 0.941 54.156 7.574 1 39.81 76 ARG B N 1
ATOM 6177 C CA . ARG B 1 76 ? 1.421 54.125 8.953 1 39.81 76 ARG B CA 1
ATOM 6178 C C . ARG B 1 76 ? 1.222 55.5 9.609 1 39.81 76 ARG B C 1
ATOM 6180 O O . ARG B 1 76 ? 1.325 56.531 8.953 1 39.81 76 ARG B O 1
ATOM 6187 N N . ASP B 1 77 ? 0.456 55.5 10.688 1 37.56 77 ASP B N 1
ATOM 6188 C CA . ASP B 1 77 ? 0.242 56.656 11.539 1 37.56 77 ASP B CA 1
ATOM 6189 C C . ASP B 1 77 ? 1.521 57.5 11.672 1 37.56 77 ASP B C 1
ATOM 6191 O O . ASP B 1 77 ? 2.57 56.969 12.039 1 37.56 77 ASP B O 1
ATOM 6195 N N . PRO B 1 78 ? 1.625 58.594 11.047 1 38.91 78 PRO B N 1
ATOM 6196 C CA . PRO B 1 78 ? 2.678 59.594 11.211 1 38.91 78 PRO B CA 1
ATOM 6197 C C . PRO B 1 78 ? 3.172 59.688 12.656 1 38.91 78 PRO B C 1
ATOM 6199 O O . PRO B 1 78 ? 4.094 60.469 12.945 1 38.91 78 PRO B O 1
ATOM 6202 N N . ALA B 1 79 ? 2.322 59.438 13.609 1 37.44 79 ALA B N 1
ATOM 6203 C CA . ALA B 1 79 ? 2.545 59.781 15.016 1 37.44 79 ALA B CA 1
ATOM 6204 C C . ALA B 1 79 ? 3.676 58.969 15.609 1 37.44 79 ALA B C 1
ATOM 6206 O O . ALA B 1 79 ? 3.859 58.938 16.828 1 37.44 79 ALA B O 1
ATOM 6207 N N . ALA B 1 80 ? 4.176 57.969 14.93 1 38.5 80 ALA B N 1
ATOM 6208 C CA . ALA B 1 80 ? 5.285 57.406 15.703 1 38.5 80 ALA B CA 1
ATOM 6209 C C . ALA B 1 80 ? 6.379 58.438 15.922 1 38.5 80 ALA B C 1
ATOM 6211 O O . ALA B 1 80 ? 6.801 59.125 14.977 1 38.5 80 ALA B O 1
ATOM 6212 N N . SER B 1 81 ? 6.57 58.844 17.188 1 36.41 81 SER B N 1
ATOM 6213 C CA . SER B 1 81 ? 7.383 59.875 17.828 1 36.41 81 SER B CA 1
ATOM 6214 C C . SER B 1 81 ? 8.773 59.938 17.203 1 36.41 81 SER B C 1
ATOM 6216 O O . SER B 1 81 ? 9.289 58.938 16.703 1 36.41 81 SER B O 1
ATOM 6218 N N . SER B 1 82 ? 9.352 61.094 16.859 1 40.28 82 SER B N 1
ATOM 6219 C CA . SER B 1 82 ? 10.609 61.656 16.359 1 40.28 82 SER B CA 1
ATOM 6220 C C . SER B 1 82 ? 11.797 60.781 16.75 1 40.28 82 SER B C 1
ATOM 6222 O O . SER B 1 82 ? 12.82 60.781 16.062 1 40.28 82 SER B O 1
ATOM 6224 N N . GLY B 1 83 ? 11.992 60.312 18.078 1 40.84 83 GLY B N 1
ATOM 6225 C CA . GLY B 1 83 ? 13.18 59.781 18.719 1 40.84 83 GLY B CA 1
ATOM 6226 C C . GLY B 1 83 ? 13.305 58.25 18.578 1 40.84 83 GLY B C 1
ATOM 6227 O O . GLY B 1 83 ? 14.188 57.656 19.188 1 40.84 83 GLY B O 1
ATOM 6228 N N . VAL B 1 84 ? 12.336 57.531 18.141 1 48.69 84 VAL B N 1
ATOM 6229 C CA . VAL B 1 84 ? 12.344 56.094 18.312 1 48.69 84 VAL B CA 1
ATOM 6230 C C . VAL B 1 84 ? 13.117 55.438 17.156 1 48.69 84 VAL B C 1
ATOM 6232 O O . VAL B 1 84 ? 12.867 55.75 15.992 1 48.69 84 VAL B O 1
ATOM 6235 N N . THR B 1 85 ? 14.266 54.812 17.469 1 59.53 85 THR B N 1
ATOM 6236 C CA . THR B 1 85 ? 15.18 54.062 16.609 1 59.53 85 THR B CA 1
ATOM 6237 C C . THR B 1 85 ? 14.406 53.094 15.719 1 59.53 85 THR B C 1
ATOM 6239 O O . THR B 1 85 ? 13.57 52.312 16.203 1 59.53 85 THR B O 1
ATOM 6242 N N . ARG B 1 86 ? 14.391 53.406 14.422 1 72.06 86 ARG B N 1
ATOM 6243 C CA . ARG B 1 86 ? 13.781 52.562 13.406 1 72.06 86 ARG B CA 1
ATOM 6244 C C . ARG B 1 86 ? 14.195 51.094 13.578 1 72.06 86 ARG B C 1
ATOM 6246 O O . ARG B 1 86 ? 15.375 50.812 13.781 1 72.06 86 ARG B O 1
ATOM 6253 N N . SER B 1 87 ? 13.211 50.219 13.828 1 81.69 87 SER B N 1
ATOM 6254 C CA . SER B 1 87 ? 13.422 48.781 13.93 1 81.69 87 SER B CA 1
ATOM 6255 C C . 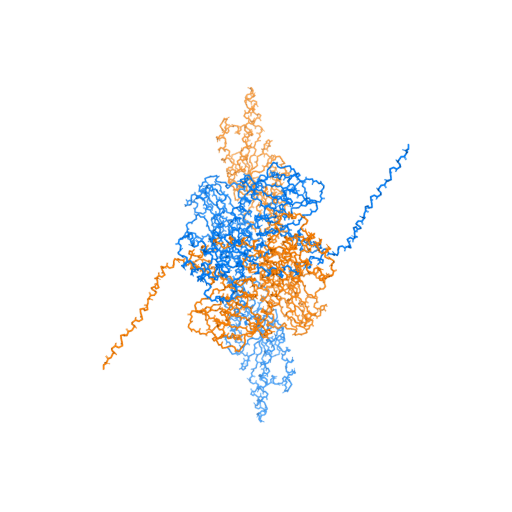SER B 1 87 ? 12.648 48.031 12.852 1 81.69 87 SER B C 1
ATOM 6257 O O . SER B 1 87 ? 11.562 48.438 12.453 1 81.69 87 SER B O 1
ATOM 6259 N N . TYR B 1 88 ? 13.234 47 12.211 1 84 88 TYR B N 1
ATOM 6260 C CA . TYR B 1 88 ? 12.672 46.25 11.094 1 84 88 TYR B CA 1
ATOM 6261 C C . TYR B 1 88 ? 12.492 44.781 11.461 1 84 88 TYR B C 1
ATOM 6263 O O . TYR B 1 88 ? 13.438 44.125 11.891 1 84 88 TYR B O 1
ATOM 6271 N N . SER B 1 89 ? 11.281 44.281 11.289 1 81.5 89 SER B N 1
ATOM 6272 C CA . SER B 1 89 ? 10.977 42.875 11.484 1 81.5 89 SER B CA 1
ATOM 6273 C C . SER B 1 89 ? 11.445 42.031 10.297 1 81.5 89 SER B C 1
ATOM 6275 O O . SER B 1 89 ? 11.953 42.594 9.305 1 81.5 89 SER B O 1
ATOM 6277 N N . LEU B 1 90 ? 11.25 40.75 10.453 1 78.31 90 LEU B N 1
ATOM 6278 C CA . LEU B 1 90 ? 11.609 39.906 9.336 1 78.31 90 LEU B CA 1
ATOM 6279 C C . LEU B 1 90 ? 10.766 40.219 8.109 1 78.31 90 LEU B C 1
ATOM 6281 O O . LEU B 1 90 ? 11.258 40.188 6.984 1 78.31 90 LEU B O 1
ATOM 6285 N N . THR B 1 91 ? 9.562 40.469 8.367 1 77.25 91 THR B N 1
ATOM 6286 C CA . THR B 1 91 ? 8.664 40.844 7.277 1 77.25 91 THR B CA 1
ATOM 6287 C C . THR B 1 91 ? 9.141 42.094 6.57 1 77.25 91 THR B C 1
ATOM 6289 O O . THR B 1 91 ? 9.094 42.188 5.344 1 77.25 91 THR B O 1
ATOM 6292 N N . ASP B 1 92 ? 9.57 43.031 7.387 1 81.06 92 ASP B N 1
ATOM 6293 C CA . ASP B 1 92 ? 10.109 44.25 6.816 1 81.06 92 ASP B CA 1
ATOM 6294 C C . ASP B 1 92 ? 11.359 43.969 5.992 1 81.06 92 ASP B C 1
ATOM 6296 O O . ASP B 1 92 ? 11.539 44.562 4.914 1 81.06 92 ASP B O 1
ATOM 6300 N N . LEU B 1 93 ? 12.125 43.094 6.594 1 84.56 93 LEU B N 1
ATOM 6301 C CA . LEU B 1 93 ? 13.367 42.781 5.898 1 84.56 93 LEU B CA 1
ATOM 6302 C C . LEU B 1 93 ? 13.078 42.094 4.57 1 84.56 93 LEU B C 1
ATOM 6304 O O . LEU B 1 93 ? 13.789 42.312 3.586 1 84.56 93 LEU B O 1
ATOM 6308 N N . ARG B 1 94 ? 12.141 41.25 4.598 1 82.88 94 ARG B N 1
ATOM 6309 C CA . ARG B 1 94 ? 11.742 40.625 3.352 1 82.88 94 ARG B CA 1
ATOM 6310 C C . ARG B 1 94 ? 11.391 41.656 2.289 1 82.88 94 ARG B C 1
ATOM 6312 O O . ARG B 1 94 ? 11.859 41.562 1.152 1 82.88 94 ARG B O 1
ATOM 6319 N N . ARG B 1 95 ? 10.633 42.594 2.699 1 85.56 95 ARG B N 1
ATOM 6320 C CA . ARG B 1 95 ? 10.188 43.625 1.776 1 85.56 95 ARG B CA 1
ATOM 6321 C C . ARG B 1 95 ? 11.367 44.469 1.312 1 85.56 95 ARG B C 1
ATOM 6323 O O . ARG B 1 95 ? 11.477 44.812 0.127 1 85.56 95 ARG B O 1
ATOM 6330 N N . LEU B 1 96 ? 12.203 44.781 2.217 1 87.12 96 LEU B N 1
ATOM 6331 C CA . LEU B 1 96 ? 13.383 45.562 1.885 1 87.12 96 LEU B CA 1
ATOM 6332 C C . LEU B 1 96 ? 14.312 44.812 0.951 1 87.12 96 LEU B C 1
ATOM 6334 O O . LEU B 1 96 ? 14.898 45.375 0.034 1 87.12 96 LEU B O 1
ATOM 6338 N N . ALA B 1 97 ? 14.422 43.531 1.261 1 88.75 97 ALA B N 1
ATOM 6339 C CA . ALA B 1 97 ? 15.305 42.688 0.437 1 88.75 97 ALA B CA 1
ATOM 6340 C C . ALA B 1 97 ? 14.805 42.625 -1.002 1 88.75 97 ALA B C 1
ATOM 6342 O O . ALA B 1 97 ? 15.594 42.719 -1.946 1 88.75 97 ALA B O 1
ATOM 6343 N N . VAL B 1 98 ? 13.57 42.438 -1.116 1 87.62 98 VAL B N 1
ATOM 6344 C CA . VAL B 1 98 ? 12.984 42.375 -2.451 1 87.62 98 VAL B CA 1
ATOM 6345 C C . VAL B 1 98 ? 13.148 43.719 -3.139 1 87.62 98 VAL B C 1
ATOM 6347 O O . VAL B 1 98 ? 13.5 43.781 -4.32 1 87.62 98 VAL B O 1
ATOM 6350 N N . PHE B 1 99 ? 12.898 44.812 -2.432 1 89.69 99 PHE B N 1
ATOM 6351 C CA . PHE B 1 99 ? 13.086 46.156 -2.934 1 89.69 99 PHE B CA 1
ATOM 6352 C C . PHE B 1 99 ? 14.508 46.344 -3.432 1 89.69 99 PHE B C 1
ATOM 6354 O O . PHE B 1 99 ? 14.727 46.875 -4.531 1 89.69 99 PHE B O 1
ATOM 6361 N N . ALA B 1 100 ? 15.414 45.938 -2.658 1 90.31 100 ALA B N 1
ATOM 6362 C CA . ALA B 1 100 ? 16.828 46.062 -3.002 1 90.31 100 ALA B CA 1
ATOM 6363 C C . ALA B 1 100 ? 17.141 45.344 -4.305 1 90.31 100 ALA B C 1
ATOM 6365 O O . ALA B 1 100 ? 17.875 45.844 -5.156 1 90.31 100 ALA B O 1
ATOM 6366 N N . GLU B 1 101 ? 16.641 44.125 -4.371 1 89 101 GLU B N 1
ATOM 6367 C CA . GLU B 1 101 ? 16.906 43.344 -5.562 1 89 101 GLU B CA 1
ATOM 6368 C C . GLU B 1 101 ? 16.266 43.969 -6.801 1 89 101 GLU B C 1
ATOM 6370 O O . GLU B 1 101 ? 16.828 43.906 -7.895 1 89 101 GLU B O 1
ATOM 6375 N N . LEU B 1 102 ? 15.125 44.5 -6.625 1 88.94 102 LEU B N 1
ATOM 6376 C CA . LEU B 1 102 ? 14.453 45.156 -7.73 1 88.94 102 LEU B CA 1
ATOM 6377 C C . LEU B 1 102 ? 15.25 46.375 -8.195 1 88.94 102 LEU B C 1
ATOM 6379 O O . LEU B 1 102 ? 15.344 46.656 -9.398 1 88.94 102 LEU B O 1
ATOM 6383 N N . LEU B 1 103 ? 15.852 47.125 -7.336 1 88.19 103 LEU B N 1
ATOM 6384 C CA . LEU B 1 103 ? 16.688 48.25 -7.688 1 88.19 103 LEU B CA 1
ATOM 6385 C C . LEU B 1 103 ? 17.906 47.812 -8.484 1 88.19 103 LEU B C 1
ATOM 6387 O O . LEU B 1 103 ? 18.297 48.469 -9.453 1 88.19 103 LEU B O 1
ATOM 6391 N N . LYS B 1 104 ? 18.406 46.688 -8.047 1 86.19 104 LYS B N 1
ATOM 6392 C CA . LYS B 1 104 ? 19.562 46.125 -8.742 1 86.19 104 LYS B CA 1
ATOM 6393 C C . LYS B 1 104 ? 19.203 45.75 -10.18 1 86.19 104 LYS B C 1
ATOM 6395 O O . LYS B 1 104 ? 20.062 45.812 -11.07 1 86.19 104 LYS B O 1
ATOM 6400 N N . GLU B 1 105 ? 18.031 45.312 -10.273 1 85.94 105 GLU B N 1
ATOM 6401 C CA . GLU B 1 105 ? 17.578 44.875 -11.602 1 85.94 105 GLU B CA 1
ATOM 6402 C C . GLU B 1 105 ? 17.203 46.094 -12.469 1 85.94 105 GLU B C 1
ATOM 6404 O O . GLU B 1 105 ? 16.812 45.906 -13.625 1 85.94 105 GLU B O 1
ATOM 6409 N N . GLY B 1 106 ? 17.234 47.281 -11.93 1 82.31 106 GLY B N 1
ATOM 6410 C CA . GLY B 1 106 ? 17.109 48.5 -12.734 1 82.31 106 GLY B CA 1
ATOM 6411 C C . GLY B 1 106 ? 15.773 49.188 -12.555 1 82.31 106 GLY B C 1
ATOM 6412 O O . GLY B 1 106 ? 15.477 50.156 -13.25 1 82.31 106 GLY B O 1
ATOM 6413 N N . TYR B 1 107 ? 14.953 48.688 -11.711 1 88 107 TYR B N 1
ATOM 6414 C CA . TYR B 1 107 ? 13.672 49.375 -11.492 1 88 107 TYR B CA 1
ATOM 6415 C C . TYR B 1 107 ? 13.875 50.688 -10.766 1 88 107 TYR B C 1
ATOM 6417 O O . TYR B 1 107 ? 14.773 50.812 -9.938 1 88 107 TYR B O 1
ATOM 6425 N N . ARG B 1 108 ? 13.07 51.625 -11.148 1 86.06 108 ARG B N 1
ATOM 6426 C CA . ARG B 1 108 ? 13.062 52.875 -10.391 1 86.06 108 ARG B CA 1
ATOM 6427 C C . ARG B 1 108 ? 12.484 52.656 -8.992 1 86.06 108 ARG B C 1
ATOM 6429 O O . ARG B 1 108 ? 11.625 51.781 -8.797 1 86.06 108 ARG B O 1
ATOM 6436 N N . PRO B 1 109 ? 12.953 53.375 -8.008 1 86.88 109 PRO B N 1
ATOM 6437 C CA . PRO B 1 109 ? 12.531 53.188 -6.621 1 86.88 109 PRO B CA 1
ATOM 6438 C C . PRO B 1 109 ? 11.016 53.219 -6.457 1 86.88 109 PRO B C 1
ATOM 6440 O O . PRO B 1 109 ? 10.445 52.375 -5.742 1 86.88 109 PRO B O 1
ATOM 6443 N N . ALA B 1 110 ? 10.398 54.125 -7.098 1 85.38 110 ALA B N 1
ATOM 6444 C CA . ALA B 1 110 ? 8.945 54.25 -6.984 1 85.38 110 ALA B CA 1
ATOM 6445 C C . ALA B 1 110 ? 8.266 53 -7.57 1 85.38 110 ALA B C 1
ATOM 6447 O O . ALA B 1 110 ? 7.297 52.5 -7 1 85.38 110 ALA B O 1
ATOM 6448 N N . GLN B 1 111 ? 8.75 52.562 -8.633 1 85.75 111 GLN B N 1
ATOM 6449 C CA . GLN B 1 111 ? 8.211 51.375 -9.266 1 85.75 111 GLN B CA 1
ATOM 6450 C C . GLN B 1 111 ? 8.469 50.125 -8.406 1 85.75 111 GLN B C 1
ATOM 6452 O O . GLN B 1 111 ? 7.594 49.281 -8.25 1 85.75 111 GLN B O 1
ATOM 6457 N N . ALA B 1 112 ? 9.688 50.031 -7.934 1 88.69 112 ALA B N 1
ATOM 6458 C CA . ALA B 1 112 ? 10.047 48.906 -7.078 1 88.69 112 ALA B CA 1
ATOM 6459 C C . ALA B 1 112 ? 9.148 48.844 -5.848 1 88.69 112 ALA B C 1
ATOM 6461 O O . ALA B 1 112 ? 8.695 47.75 -5.457 1 88.69 112 ALA B O 1
ATOM 6462 N N . ALA B 1 113 ? 8.93 50 -5.281 1 86.31 113 ALA B N 1
ATOM 6463 C CA . ALA B 1 113 ? 8.078 50.062 -4.098 1 86.31 113 ALA B CA 1
ATOM 6464 C C . ALA B 1 113 ? 6.66 49.594 -4.418 1 86.31 113 ALA B C 1
ATOM 6466 O O . ALA B 1 113 ? 6.023 48.938 -3.611 1 86.31 113 ALA B O 1
ATOM 6467 N N . GLU B 1 114 ? 6.234 49.969 -5.504 1 82.44 114 GLU B N 1
ATOM 6468 C CA . GLU B 1 114 ? 4.898 49.562 -5.934 1 82.44 114 GLU B CA 1
ATOM 6469 C C . GLU B 1 114 ? 4.828 48.062 -6.156 1 82.44 114 GLU B C 1
ATOM 6471 O O . GLU B 1 114 ? 3.82 47.406 -5.844 1 82.44 114 GLU B O 1
ATOM 6476 N N . ILE B 1 115 ? 5.84 47.531 -6.703 1 82.94 115 ILE B N 1
ATOM 6477 C CA . ILE B 1 115 ? 5.906 46.094 -6.906 1 82.94 115 ILE B CA 1
ATOM 6478 C C . ILE B 1 115 ? 5.887 45.375 -5.555 1 82.94 115 ILE B C 1
ATOM 6480 O O . ILE B 1 115 ? 5.156 44.406 -5.375 1 82.94 115 ILE B O 1
ATOM 6484 N N . VAL B 1 116 ? 6.656 45.844 -4.672 1 86.69 116 VAL B N 1
ATOM 6485 C CA . VAL B 1 116 ? 6.699 45.25 -3.342 1 86.69 116 VAL B CA 1
ATOM 6486 C C . VAL B 1 116 ? 5.312 45.312 -2.703 1 86.69 116 VAL B C 1
ATOM 6488 O O . VAL B 1 116 ? 4.871 44.375 -2.066 1 86.69 116 VAL B O 1
ATOM 6491 N N . ARG B 1 117 ? 4.637 46.438 -2.945 1 80.56 117 ARG B N 1
ATOM 6492 C CA . ARG B 1 117 ? 3.291 46.562 -2.402 1 80.56 117 ARG B CA 1
ATOM 6493 C C . ARG B 1 117 ? 2.33 45.594 -3.043 1 80.56 117 ARG B C 1
ATOM 6495 O O . ARG B 1 117 ? 1.518 44.969 -2.354 1 80.56 117 ARG B O 1
ATOM 6502 N N . SER B 1 118 ? 2.447 45.469 -4.27 1 76.19 118 SER B N 1
ATOM 6503 C CA . SER B 1 118 ? 1.557 44.594 -5.008 1 76.19 118 SER B CA 1
ATOM 6504 C C . SER B 1 118 ? 1.791 43.125 -4.633 1 76.19 118 SER B C 1
ATOM 6506 O O . SER B 1 118 ? 0.864 42.312 -4.668 1 76.19 118 SER B O 1
ATOM 6508 N N . PHE B 1 119 ? 3.008 42.875 -4.258 1 74.56 119 PHE B N 1
ATOM 6509 C CA . PHE B 1 119 ? 3.35 41.5 -3.939 1 74.56 119 PHE B CA 1
ATOM 6510 C C . PHE B 1 119 ? 3.582 41.312 -2.441 1 74.56 119 PHE B C 1
ATOM 6512 O O . PHE B 1 119 ? 4.324 40.438 -2.02 1 74.56 119 PHE B O 1
ATOM 6519 N N . ALA B 1 120 ? 3.023 42.25 -1.71 1 73.69 120 ALA B N 1
ATOM 6520 C CA . ALA B 1 120 ? 3.281 42.25 -0.272 1 73.69 120 ALA B CA 1
ATOM 6521 C C . ALA B 1 120 ? 2.941 40.906 0.364 1 73.69 120 ALA B C 1
ATOM 6523 O O . ALA B 1 120 ? 3.713 40.375 1.168 1 73.69 120 ALA B O 1
ATOM 6524 N N . ASP B 1 121 ? 1.925 40.406 -0.026 1 64.38 121 ASP B N 1
ATOM 6525 C CA . ASP B 1 121 ? 1.505 39.125 0.552 1 64.38 121 ASP B CA 1
ATOM 6526 C C . ASP B 1 121 ? 2.506 38.031 0.228 1 64.38 121 ASP B C 1
ATOM 6528 O O . ASP B 1 121 ? 2.879 37.25 1.104 1 64.38 121 ASP B O 1
ATOM 6532 N N . ALA B 1 122 ? 2.82 38.062 -1.049 1 66.62 122 ALA B N 1
ATOM 6533 C CA . ALA B 1 122 ? 3.801 37.062 -1.472 1 66.62 122 ALA B CA 1
ATOM 6534 C C . ALA B 1 122 ? 5.121 37.25 -0.729 1 66.62 122 ALA B C 1
ATOM 6536 O O . ALA B 1 122 ? 5.789 36.281 -0.387 1 66.62 122 ALA B O 1
ATOM 6537 N N . ILE B 1 123 ? 5.449 38.531 -0.534 1 72.94 123 ILE B N 1
ATOM 6538 C CA . ILE B 1 123 ? 6.715 38.844 0.118 1 72.94 123 ILE B CA 1
ATOM 6539 C C . ILE B 1 123 ? 6.629 38.5 1.604 1 72.94 123 ILE B C 1
ATOM 6541 O O . ILE B 1 123 ? 7.551 37.906 2.162 1 72.94 123 ILE B O 1
ATOM 6545 N N . ASP B 1 124 ? 5.547 38.969 2.188 1 65 124 ASP B N 1
ATOM 6546 C CA . ASP B 1 124 ? 5.398 38.812 3.631 1 65 124 ASP B CA 1
ATOM 6547 C C . ASP B 1 124 ? 5.285 37.312 4.016 1 65 124 ASP B C 1
ATOM 6549 O O . ASP B 1 124 ? 5.832 36.906 5.039 1 65 124 ASP B O 1
ATOM 6553 N N . TYR B 1 125 ? 4.656 36.875 3.252 1 56.84 125 TYR B N 1
ATOM 6554 C CA . TYR B 1 125 ? 4.352 35.5 3.633 1 56.84 125 TYR B CA 1
ATOM 6555 C C . TYR B 1 125 ? 5.074 34.5 2.727 1 56.84 125 TYR B C 1
ATOM 6557 O O . TYR B 1 125 ? 5.078 33.281 2.99 1 56.84 125 TYR B O 1
ATOM 6565 N N . GLY B 1 126 ? 5.977 35.094 1.821 1 51.78 126 GLY B N 1
ATOM 6566 C CA . GLY B 1 126 ? 6.664 34.312 0.807 1 51.78 126 GLY B CA 1
ATOM 6567 C C . GLY B 1 126 ? 5.824 34.062 -0.433 1 51.78 126 GLY B C 1
ATOM 6568 O O . GLY B 1 126 ? 4.594 34.094 -0.371 1 51.78 126 GLY B O 1
ATOM 6569 N N . ALA B 1 127 ? 6.176 34.625 -1.583 1 46.75 127 ALA B N 1
ATOM 6570 C CA . ALA B 1 127 ? 5.496 34.531 -2.871 1 46.75 127 ALA B CA 1
ATOM 6571 C C . ALA B 1 127 ? 4.539 33.344 -2.893 1 46.75 127 ALA B C 1
ATOM 6573 O O . ALA B 1 127 ? 3.42 33.438 -3.4 1 46.75 127 ALA B O 1
ATOM 6574 N N . ALA B 1 128 ? 5.062 32.125 -2.951 1 49.28 128 ALA B N 1
ATOM 6575 C CA . ALA B 1 128 ? 4.559 30.859 -3.434 1 49.28 128 ALA B CA 1
ATOM 6576 C C . ALA B 1 128 ? 3.633 30.203 -2.404 1 49.28 128 ALA B C 1
ATOM 6578 O O . ALA B 1 128 ? 3.414 29 -2.432 1 49.28 128 ALA B O 1
ATOM 6579 N N . TYR B 1 129 ? 3.059 31.031 -1.524 1 58.22 129 TYR B N 1
ATOM 6580 C CA . TYR B 1 129 ? 2.531 30.328 -0.36 1 58.22 129 TYR B CA 1
ATOM 6581 C C . TYR B 1 129 ? 1.132 29.781 -0.634 1 58.22 129 TYR B C 1
ATOM 6583 O O . TYR B 1 129 ? 0.181 30.125 0.074 1 58.22 129 TYR B O 1
ATOM 6591 N N . THR B 1 130 ? 0.896 29.578 -1.65 1 74.25 130 THR B N 1
ATOM 6592 C CA . THR B 1 130 ? -0.357 28.859 -1.848 1 74.25 130 THR B CA 1
ATOM 6593 C C . THR B 1 130 ? -0.16 27.359 -1.635 1 74.25 130 THR B C 1
ATOM 6595 O O . THR B 1 130 ? 0.948 26.844 -1.798 1 74.25 130 THR B O 1
ATOM 6598 N N . VAL B 1 131 ? -1.173 26.875 -1.178 1 77.19 131 VAL B N 1
ATOM 6599 C CA . VAL B 1 131 ? -1.146 25.422 -1.037 1 77.19 131 VAL B CA 1
ATOM 6600 C C . VAL B 1 131 ? -0.734 24.781 -2.361 1 77.19 131 VAL B C 1
ATOM 6602 O O . VAL B 1 131 ? -0.008 23.797 -2.375 1 77.19 131 VAL B O 1
ATOM 6605 N N . ALA B 1 132 ? -1.134 25.469 -3.496 1 75.44 132 ALA B N 1
ATOM 6606 C CA . ALA B 1 132 ? -0.782 24.938 -4.812 1 75.44 132 ALA B CA 1
ATOM 6607 C C . ALA B 1 132 ? 0.73 24.938 -5.02 1 75.44 132 ALA B C 1
ATOM 6609 O O . ALA B 1 132 ? 1.297 23.969 -5.508 1 75.44 132 ALA B O 1
ATOM 6610 N N . ASP B 1 133 ? 1.31 25.984 -4.613 1 70.75 133 ASP B N 1
ATOM 6611 C CA . ASP B 1 133 ? 2.756 26.109 -4.762 1 70.75 133 ASP B CA 1
ATOM 6612 C C . ASP B 1 133 ? 3.49 25.109 -3.875 1 70.75 133 ASP B C 1
ATOM 6614 O O . ASP B 1 133 ? 4.48 24.516 -4.297 1 70.75 133 ASP B O 1
ATOM 6618 N N . ALA B 1 134 ? 2.982 25.047 -2.676 1 73.88 134 ALA B N 1
ATOM 6619 C CA . ALA B 1 134 ? 3.584 24.094 -1.753 1 73.88 134 ALA B CA 1
ATOM 6620 C C . ALA B 1 134 ? 3.471 22.656 -2.289 1 73.88 134 ALA B C 1
ATOM 6622 O O . ALA B 1 134 ? 4.43 21.891 -2.232 1 73.88 134 ALA B O 1
ATOM 6623 N N . LEU B 1 135 ? 2.359 22.359 -2.824 1 74.81 135 LEU B N 1
ATOM 6624 C CA . LEU B 1 135 ? 2.117 21.016 -3.336 1 74.81 135 LEU B CA 1
ATOM 6625 C C . LEU B 1 135 ? 2.99 20.734 -4.555 1 74.81 135 LEU B C 1
ATOM 6627 O O . LEU B 1 135 ? 3.508 19.625 -4.707 1 74.81 135 LEU B O 1
ATOM 6631 N N . ARG B 1 136 ? 3.152 21.656 -5.402 1 69.69 136 ARG B N 1
ATOM 6632 C CA . ARG B 1 136 ? 3.971 21.484 -6.598 1 69.69 136 ARG B CA 1
ATOM 6633 C C . ARG B 1 136 ? 5.441 21.297 -6.23 1 69.69 136 ARG B C 1
ATOM 6635 O O . ARG B 1 136 ? 6.098 20.391 -6.734 1 69.69 136 ARG B O 1
ATOM 6642 N N . ARG B 1 137 ? 5.871 22.156 -5.422 1 63.34 137 ARG B N 1
ATOM 6643 C CA . ARG B 1 137 ? 7.289 22.156 -5.078 1 63.34 137 ARG B CA 1
ATOM 6644 C C . ARG B 1 137 ? 7.656 20.938 -4.242 1 63.34 137 ARG B C 1
ATOM 6646 O O . ARG B 1 137 ? 8.688 20.312 -4.48 1 63.34 137 ARG B O 1
ATOM 6653 N N . GLU B 1 138 ? 6.738 20.656 -3.311 1 70.06 138 GLU B N 1
ATOM 6654 C CA . GLU B 1 138 ? 7.074 19.594 -2.367 1 70.06 138 GLU B CA 1
ATOM 6655 C C . GLU B 1 138 ? 6.645 18.234 -2.895 1 70.06 138 GLU B C 1
ATOM 6657 O O . GLU B 1 138 ? 7.059 17.203 -2.365 1 70.06 138 GLU B O 1
ATOM 6662 N N . GLY B 1 139 ? 5.875 18.328 -3.959 1 66.75 139 GLY B N 1
ATOM 6663 C CA . GLY B 1 139 ? 5.496 17.062 -4.566 1 66.75 139 GLY B CA 1
ATOM 6664 C C . GLY B 1 139 ? 6.684 16.234 -5.043 1 66.75 139 GLY B C 1
ATOM 6665 O O . GLY B 1 139 ? 6.746 15.031 -4.816 1 66.75 139 GLY B O 1
ATOM 6666 N N . ASP B 1 140 ? 7.625 16.922 -5.609 1 66.44 140 ASP B N 1
ATOM 6667 C CA . ASP B 1 140 ? 8.836 16.25 -6.078 1 66.44 140 ASP B CA 1
ATOM 6668 C C . ASP B 1 140 ? 9.688 15.773 -4.902 1 66.44 140 ASP B C 1
ATOM 6670 O O . ASP B 1 140 ? 10.289 14.695 -4.957 1 66.44 140 ASP B O 1
ATOM 6674 N N . ALA B 1 141 ? 9.562 16.547 -3.846 1 72.62 141 ALA B N 1
ATOM 6675 C CA . ALA B 1 141 ? 10.367 16.203 -2.678 1 72.62 141 ALA B CA 1
ATOM 6676 C C . ALA B 1 141 ? 9.828 14.938 -1.998 1 72.62 141 ALA B C 1
ATOM 6678 O O . ALA B 1 141 ? 10.594 14.148 -1.442 1 72.62 141 ALA B O 1
ATOM 6679 N N . ILE B 1 142 ? 8.602 14.773 -2.078 1 71.69 142 ILE B N 1
ATOM 6680 C CA . ILE B 1 142 ? 7.992 13.609 -1.448 1 71.69 142 ILE B CA 1
ATOM 6681 C C . ILE B 1 142 ? 8.398 12.344 -2.203 1 71.69 142 ILE B C 1
ATOM 6683 O O . ILE B 1 142 ? 8.805 11.352 -1.593 1 71.69 142 ILE B O 1
ATOM 6687 N N . THR B 1 143 ? 8.297 12.414 -3.494 1 71.81 143 THR B N 1
ATOM 6688 C CA . THR B 1 143 ? 8.703 11.266 -4.305 1 71.81 143 THR B CA 1
ATOM 6689 C C . THR B 1 143 ? 10.195 10.984 -4.133 1 71.81 143 THR B C 1
ATOM 6691 O O . THR B 1 143 ? 10.594 9.828 -3.961 1 71.81 143 THR B O 1
ATOM 6694 N N . ASP B 1 144 ? 10.914 12.039 -4.145 1 78.38 144 ASP B N 1
ATOM 6695 C CA . ASP B 1 144 ? 12.359 11.898 -3.979 1 78.38 144 ASP B CA 1
ATOM 6696 C C . ASP B 1 144 ? 12.703 11.359 -2.592 1 78.38 144 ASP B C 1
ATOM 6698 O O . ASP B 1 144 ? 13.617 10.547 -2.445 1 78.38 144 ASP B O 1
ATOM 6702 N N . GLY B 1 145 ? 11.93 11.852 -1.63 1 79.75 145 GLY B N 1
ATOM 6703 C CA . GLY B 1 145 ? 12.164 11.375 -0.275 1 79.75 145 GLY B CA 1
ATOM 6704 C C . GLY B 1 145 ? 11.883 9.891 -0.102 1 79.75 145 GLY B C 1
ATOM 6705 O O . GLY B 1 145 ? 12.633 9.188 0.575 1 79.75 145 GLY B O 1
ATOM 6706 N N . PHE B 1 146 ? 10.867 9.438 -0.752 1 79.5 146 PHE B N 1
ATOM 6707 C CA . PHE B 1 146 ? 10.578 8.008 -0.727 1 79.5 146 PHE B CA 1
ATOM 6708 C C . PHE B 1 146 ? 11.711 7.207 -1.351 1 79.5 146 PHE B C 1
ATOM 6710 O O . PHE B 1 146 ? 12.156 6.207 -0.786 1 79.5 146 PHE B O 1
ATOM 6717 N N . LEU B 1 147 ? 12.094 7.629 -2.471 1 81.19 147 LEU B N 1
ATOM 6718 C CA . LEU B 1 147 ? 13.164 6.926 -3.172 1 81.19 147 LEU B CA 1
ATOM 6719 C C . LEU B 1 147 ? 14.445 6.922 -2.346 1 81.19 147 LEU B C 1
ATOM 6721 O O . LEU B 1 147 ? 15.086 5.879 -2.191 1 81.19 147 LEU B O 1
ATOM 6725 N N . LEU B 1 148 ? 14.711 8.078 -1.782 1 86.06 148 LEU B N 1
ATOM 6726 C CA . LEU B 1 148 ? 15.922 8.188 -0.971 1 86.06 148 LEU B CA 1
ATOM 6727 C C . LEU B 1 148 ? 15.844 7.258 0.237 1 86.06 148 LEU B C 1
ATOM 6729 O O . LEU B 1 148 ? 16.844 6.637 0.608 1 86.06 148 LEU B O 1
ATOM 6733 N N . SER B 1 149 ? 14.688 7.176 0.838 1 84.88 149 SER B N 1
ATOM 6734 C CA . SER B 1 149 ? 14.508 6.305 1.996 1 84.88 149 SER B CA 1
ATOM 6735 C C . SER B 1 149 ? 14.734 4.84 1.627 1 84.88 149 SER B C 1
ATOM 6737 O O . SER B 1 149 ? 15.391 4.105 2.359 1 84.88 149 SER B O 1
ATOM 6739 N N . ARG B 1 150 ? 14.242 4.445 0.535 1 85.81 150 ARG B N 1
ATOM 6740 C CA . ARG B 1 150 ? 14.359 3.051 0.118 1 85.81 150 ARG B CA 1
ATOM 6741 C C . ARG B 1 150 ? 15.773 2.738 -0.365 1 85.81 150 ARG B C 1
ATOM 6743 O O . ARG B 1 150 ? 16.281 1.644 -0.129 1 85.81 150 ARG B O 1
ATOM 6750 N N . LEU B 1 151 ? 16.312 3.693 -1.069 1 89 151 LEU B N 1
ATOM 6751 C CA . LEU B 1 151 ? 17.703 3.52 -1.489 1 89 151 LEU B CA 1
ATOM 6752 C C . LEU B 1 151 ? 18.625 3.4 -0.281 1 89 151 LEU B C 1
ATOM 6754 O O . LEU B 1 151 ? 19.5 2.523 -0.24 1 89 151 LEU B O 1
ATOM 6758 N N . ALA B 1 152 ? 18.391 4.27 0.676 1 89.62 152 ALA B N 1
ATOM 6759 C CA . ALA B 1 152 ? 19.188 4.219 1.901 1 89.62 152 ALA B CA 1
ATOM 6760 C C . ALA B 1 152 ? 19 2.883 2.617 1 89.62 152 ALA B C 1
ATOM 6762 O O . ALA B 1 152 ? 19.953 2.328 3.164 1 89.62 152 ALA B O 1
ATOM 6763 N N . SER B 1 153 ? 17.797 2.387 2.633 1 87.81 153 SER B N 1
ATOM 6764 C CA . SER B 1 153 ? 17.531 1.086 3.24 1 87.81 153 SER B CA 1
ATOM 6765 C C . SER B 1 153 ? 18.328 -0.015 2.553 1 87.81 153 SER B C 1
ATOM 6767 O O . SER B 1 153 ? 18.875 -0.898 3.215 1 87.81 153 SER B O 1
ATOM 6769 N N . GLN B 1 154 ? 18.359 0.055 1.25 1 90.06 154 GLN B N 1
ATOM 6770 C CA . GLN B 1 154 ? 19.109 -0.946 0.503 1 90.06 154 GLN B CA 1
ATOM 6771 C C . GLN B 1 154 ? 20.594 -0.868 0.831 1 90.06 154 GLN B C 1
ATOM 6773 O O . GLN B 1 154 ? 21.266 -1.896 0.938 1 90.06 154 GLN B O 1
ATOM 6778 N N . VAL B 1 155 ? 21.109 0.362 0.973 1 92.94 155 VAL B N 1
ATOM 6779 C CA . VAL B 1 155 ? 22.516 0.552 1.349 1 92.94 155 VAL B CA 1
ATOM 6780 C C . VAL B 1 155 ? 22.766 -0.072 2.719 1 92.94 155 VAL B C 1
ATOM 6782 O O . VAL B 1 155 ? 23.75 -0.798 2.902 1 92.94 155 VAL B O 1
ATOM 6785 N N . ILE B 1 156 ? 21.906 0.188 3.607 1 91.69 156 ILE B N 1
ATOM 6786 C CA . ILE B 1 156 ? 22.047 -0.325 4.965 1 91.69 156 ILE B CA 1
ATOM 6787 C C . ILE B 1 156 ? 21.969 -1.851 4.953 1 91.69 156 ILE B C 1
ATOM 6789 O O . ILE B 1 156 ? 22.766 -2.523 5.605 1 91.69 156 ILE B O 1
ATOM 6793 N N . PHE B 1 157 ? 21.078 -2.449 4.203 1 89.06 157 PHE B N 1
ATOM 6794 C CA . PHE B 1 157 ? 20.938 -3.898 4.152 1 89.06 157 PHE B CA 1
ATOM 6795 C C . PHE B 1 157 ? 22.188 -4.555 3.58 1 89.06 157 PHE B C 1
ATOM 6797 O O . PHE B 1 157 ? 22.641 -5.578 4.09 1 89.06 157 PHE B O 1
ATOM 6804 N N . ALA B 1 158 ? 22.641 -3.986 2.516 1 91.19 158 ALA B N 1
ATOM 6805 C CA . ALA B 1 158 ? 23.859 -4.52 1.91 1 91.19 158 ALA B CA 1
ATOM 6806 C C . ALA B 1 158 ? 25.031 -4.457 2.885 1 91.19 158 ALA B C 1
ATOM 6808 O O . ALA B 1 158 ? 25.766 -5.434 3.049 1 91.19 158 ALA B O 1
ATOM 6809 N N . ALA B 1 159 ? 25.188 -3.291 3.545 1 92.69 159 ALA B N 1
ATOM 6810 C CA . ALA B 1 159 ? 26.266 -3.115 4.504 1 92.69 159 ALA B CA 1
ATOM 6811 C C . ALA B 1 159 ? 26.094 -4.035 5.707 1 92.69 159 ALA B C 1
ATOM 6813 O O . ALA B 1 159 ? 27.062 -4.578 6.234 1 92.69 159 ALA B O 1
ATOM 6814 N N . GLN B 1 160 ? 24.859 -4.156 6.141 1 91.25 160 GLN B N 1
ATOM 6815 C CA . GLN B 1 160 ? 24.562 -5.02 7.273 1 91.25 160 GLN B CA 1
ATOM 6816 C C . GLN B 1 160 ? 24.969 -6.461 6.996 1 91.25 160 GLN B C 1
ATOM 6818 O O . GLN B 1 160 ? 25.484 -7.145 7.883 1 91.25 160 GLN B O 1
ATOM 6823 N N . ARG B 1 161 ? 24.703 -6.914 5.812 1 89.81 161 ARG B N 1
ATOM 6824 C CA . ARG B 1 161 ? 25.094 -8.273 5.441 1 89.81 161 ARG B CA 1
ATOM 6825 C C . ARG B 1 161 ? 26.609 -8.438 5.457 1 89.81 161 ARG B C 1
ATOM 6827 O O . ARG B 1 161 ? 27.109 -9.492 5.852 1 89.81 161 ARG B O 1
ATOM 6834 N N . GLU B 1 162 ? 27.297 -7.461 4.953 1 90.44 162 GLU B N 1
ATOM 6835 C CA . GLU B 1 162 ? 28.75 -7.508 4.934 1 90.44 162 GLU B CA 1
ATOM 6836 C C . GLU B 1 162 ? 29.328 -7.52 6.352 1 90.44 162 GLU B C 1
ATOM 6838 O O . GLU B 1 162 ? 30.234 -8.281 6.652 1 90.44 162 GLU B O 1
ATOM 6843 N N . ILE B 1 163 ? 28.812 -6.707 7.191 1 90.12 163 ILE B N 1
ATOM 6844 C CA . ILE B 1 163 ? 29.281 -6.605 8.57 1 90.12 163 ILE B CA 1
ATOM 6845 C C . ILE B 1 163 ? 28.891 -7.867 9.344 1 90.12 163 ILE B C 1
ATOM 6847 O O . ILE B 1 163 ? 29.672 -8.375 10.148 1 90.12 163 ILE B O 1
ATOM 6851 N N . GLY B 1 164 ? 27.734 -8.344 9.07 1 87.81 164 GLY B N 1
ATOM 6852 C CA . GLY B 1 164 ? 27.203 -9.492 9.781 1 87.81 164 GLY B CA 1
ATOM 6853 C C . GLY B 1 164 ? 27.984 -10.766 9.516 1 87.81 164 GLY B C 1
ATOM 6854 O O . GLY B 1 164 ? 28 -11.68 10.352 1 87.81 164 GLY B O 1
ATOM 6855 N N . GLU B 1 165 ? 28.516 -10.898 8.367 1 84.69 165 GLU B N 1
ATOM 6856 C CA . GLU B 1 165 ? 29.344 -12.062 8.055 1 84.69 165 GLU B CA 1
ATOM 6857 C C . GLU B 1 165 ? 30.562 -12.141 8.969 1 84.69 165 GLU B C 1
ATOM 6859 O O . GLU B 1 165 ? 31.031 -13.227 9.305 1 84.69 165 GLU B O 1
ATOM 6864 N N . ARG B 1 166 ? 31.062 -11.039 9.469 1 82.75 166 ARG B N 1
ATOM 6865 C CA . ARG B 1 166 ? 32.219 -10.977 10.344 1 82.75 166 ARG B CA 1
ATOM 6866 C C . ARG B 1 166 ? 31.797 -10.859 11.805 1 82.75 166 ARG B C 1
ATOM 6868 O O . ARG B 1 166 ? 32.438 -11.438 12.688 1 82.75 166 ARG B O 1
ATOM 6875 N N . LEU B 1 167 ? 30.75 -10.039 11.961 1 87.62 167 LEU B N 1
ATOM 6876 C CA . LEU B 1 167 ? 30.203 -9.781 13.289 1 87.62 167 LEU B CA 1
ATOM 6877 C C . LEU B 1 167 ? 28.703 -10.008 13.32 1 87.62 167 LEU B C 1
ATOM 6879 O O . LEU B 1 167 ? 27.922 -9.062 13.195 1 87.62 167 LEU B O 1
ATOM 6883 N N . PRO B 1 168 ? 28.219 -11.18 13.617 1 84.38 168 PRO B N 1
ATOM 6884 C CA . PRO B 1 168 ? 26.797 -11.531 13.5 1 84.38 168 PRO B CA 1
ATOM 6885 C C . PRO B 1 168 ? 25.922 -10.719 14.438 1 84.38 168 PRO B C 1
ATOM 6887 O O . PRO B 1 168 ? 24.734 -10.523 14.156 1 84.38 168 PRO B O 1
ATOM 6890 N N . ASP B 1 169 ? 26.469 -10.125 15.492 1 85 169 ASP B N 1
ATOM 6891 C CA . ASP B 1 169 ? 25.641 -9.414 16.453 1 85 169 ASP B CA 1
ATOM 6892 C C . ASP B 1 169 ? 25.672 -7.906 16.203 1 85 169 ASP B C 1
ATOM 6894 O O . ASP B 1 169 ? 25.062 -7.137 16.953 1 85 169 ASP B O 1
ATOM 6898 N N . ALA B 1 170 ? 26.359 -7.562 15.188 1 88.94 170 ALA B N 1
ATOM 6899 C CA . ALA B 1 170 ? 26.438 -6.137 14.875 1 88.94 170 ALA B CA 1
ATOM 6900 C C . ALA B 1 170 ? 25.219 -5.676 14.102 1 88.94 170 ALA B C 1
ATOM 6902 O O . ALA B 1 170 ? 24.703 -6.398 13.242 1 88.94 170 ALA B O 1
ATOM 6903 N N . ARG B 1 171 ? 24.672 -4.523 14.492 1 89.62 171 ARG B N 1
ATOM 6904 C CA . ARG B 1 171 ? 23.5 -3.957 13.828 1 89.62 171 ARG B CA 1
ATOM 6905 C C . ARG B 1 171 ? 23.719 -2.486 13.484 1 89.62 171 ARG B C 1
ATOM 6907 O O . ARG B 1 171 ? 24.109 -1.697 14.352 1 89.62 171 ARG B O 1
ATOM 6914 N N . ILE B 1 172 ? 23.484 -2.18 12.297 1 92.12 172 ILE B N 1
ATOM 6915 C CA . ILE B 1 172 ? 23.578 -0.779 11.898 1 92.12 172 ILE B CA 1
ATOM 6916 C C . ILE B 1 172 ? 22.375 -0.012 12.438 1 92.12 172 ILE B C 1
ATOM 6918 O O . ILE B 1 172 ? 21.219 -0.392 12.195 1 92.12 172 ILE B O 1
ATOM 6922 N N . ILE B 1 173 ? 22.625 1.1 13.102 1 91.25 173 ILE B N 1
ATOM 6923 C CA . ILE B 1 173 ? 21.547 1.847 13.742 1 91.25 173 ILE B CA 1
ATOM 6924 C C . ILE B 1 173 ? 21.312 3.148 12.977 1 91.25 173 ILE B C 1
ATOM 6926 O O . ILE B 1 173 ? 20.219 3.736 13.078 1 91.25 173 ILE B O 1
ATOM 6930 N N . ALA B 1 174 ? 22.344 3.611 12.297 1 93.25 174 ALA B N 1
ATOM 6931 C CA . ALA B 1 174 ? 22.172 4.848 11.539 1 93.25 174 ALA B CA 1
ATOM 6932 C C . ALA B 1 174 ? 23.141 4.91 10.367 1 93.25 174 ALA B C 1
ATOM 6934 O O . ALA B 1 174 ? 24.172 4.23 10.367 1 93.25 174 ALA B O 1
ATOM 6935 N N . MET B 1 175 ? 22.75 5.621 9.414 1 94.88 175 MET B N 1
ATOM 6936 C CA . MET B 1 175 ? 23.562 5.895 8.234 1 94.88 175 MET B CA 1
ATOM 6937 C C . MET B 1 175 ? 23.578 7.387 7.914 1 94.88 175 MET B C 1
ATOM 6939 O O . MET B 1 175 ? 22.547 8.055 8.008 1 94.88 175 MET B O 1
ATOM 6943 N N . PHE B 1 176 ? 24.766 7.918 7.609 1 94.56 176 PHE B N 1
ATOM 6944 C CA . PHE B 1 176 ? 24.953 9.312 7.227 1 94.56 176 PHE B CA 1
ATOM 6945 C C . PHE B 1 176 ? 25.609 9.422 5.859 1 94.56 176 PHE B C 1
ATOM 6947 O O . PHE B 1 176 ? 26.703 8.898 5.648 1 94.56 176 PHE B O 1
ATOM 6954 N N . LEU B 1 177 ? 24.953 9.961 4.969 1 93.88 177 LEU B N 1
ATOM 6955 C CA . LEU B 1 177 ? 25.562 10.242 3.67 1 93.88 177 LEU B CA 1
ATOM 6956 C C . LEU B 1 177 ? 26.172 11.633 3.646 1 93.88 177 LEU B C 1
ATOM 6958 O O . LEU B 1 177 ? 25.453 12.641 3.607 1 93.88 177 LEU B O 1
ATOM 6962 N N . VAL B 1 178 ? 27.469 11.656 3.627 1 91 178 VAL B N 1
ATOM 6963 C CA . VAL B 1 178 ? 28.219 12.914 3.723 1 91 178 VAL B CA 1
ATOM 6964 C C . VAL B 1 178 ? 28.859 13.234 2.379 1 91 178 VAL B C 1
ATOM 6966 O O . VAL B 1 178 ? 29.531 12.383 1.784 1 91 178 VAL B O 1
ATOM 6969 N N . GLU B 1 179 ? 28.609 14.43 1.89 1 88.69 179 GLU B N 1
ATOM 6970 C CA . GLU B 1 179 ? 29.188 14.852 0.615 1 88.69 179 GLU B CA 1
ATOM 6971 C C . GLU B 1 179 ? 30.594 15.422 0.806 1 88.69 179 GLU B C 1
ATOM 6973 O O . GLU B 1 179 ? 30.891 16.531 0.34 1 88.69 179 GLU B O 1
ATOM 6978 N N . ARG B 1 180 ? 31.422 14.742 1.502 1 87.81 180 ARG B N 1
ATOM 6979 C CA . ARG B 1 180 ? 32.844 15.07 1.689 1 87.81 180 ARG B CA 1
ATOM 6980 C C . ARG B 1 180 ? 33.688 13.805 1.812 1 87.81 180 ARG B C 1
ATOM 6982 O O . ARG B 1 180 ? 33.188 12.773 2.283 1 87.81 180 ARG B O 1
ATOM 6989 N N . ARG B 1 181 ? 34.812 13.922 1.367 1 89.81 181 ARG B N 1
ATOM 6990 C CA . ARG B 1 181 ? 35.781 12.812 1.436 1 89.81 181 ARG B CA 1
ATOM 6991 C C . ARG B 1 181 ? 36.438 12.742 2.807 1 89.81 181 ARG B C 1
ATOM 6993 O O . ARG B 1 181 ? 36.969 13.742 3.299 1 89.81 181 ARG B O 1
ATOM 7000 N N . ILE B 1 182 ? 36.219 11.664 3.459 1 85.5 182 ILE B N 1
ATOM 7001 C CA . ILE B 1 182 ? 36.906 11.383 4.719 1 85.5 182 ILE B CA 1
ATOM 7002 C C . ILE B 1 182 ? 38.062 10.406 4.477 1 85.5 182 ILE B C 1
ATOM 7004 O O . ILE B 1 182 ? 37.844 9.219 4.215 1 85.5 182 ILE B O 1
ATOM 7008 N N . ASP B 1 183 ? 39.25 10.812 4.219 1 75.62 183 ASP B N 1
ATOM 7009 C CA . ASP B 1 183 ? 40.375 9.945 3.91 1 75.62 183 ASP B CA 1
ATOM 7010 C C . ASP B 1 183 ? 41.562 10.227 4.836 1 75.62 183 ASP B C 1
ATOM 7012 O O . ASP B 1 183 ? 41.719 11.352 5.316 1 75.62 183 ASP B O 1
ATOM 7016 N N . GLY B 1 184 ? 42.281 9.164 4.961 1 74.19 184 GLY B N 1
ATOM 7017 C CA . GLY B 1 184 ? 43.562 9.312 5.621 1 74.19 184 GLY B CA 1
ATOM 7018 C C . GLY B 1 184 ? 43.438 9.586 7.105 1 74.19 184 GLY B C 1
ATOM 7019 O O . GLY B 1 184 ? 44.312 10.227 7.695 1 74.19 184 GLY B O 1
ATOM 7020 N N . VAL B 1 185 ? 42.312 9.258 7.645 1 80.44 185 VAL B N 1
ATOM 7021 C CA . VAL B 1 185 ? 42.125 9.547 9.062 1 80.44 185 VAL B CA 1
ATOM 7022 C C . VAL B 1 185 ? 42.375 8.273 9.883 1 80.44 185 VAL B C 1
ATOM 7024 O O . VAL B 1 185 ? 42.156 7.164 9.391 1 80.44 185 VAL B O 1
ATOM 7027 N N . SER B 1 186 ? 43.031 8.484 11.031 1 85.69 186 SER B N 1
ATOM 7028 C CA . SER B 1 186 ? 43.188 7.379 11.969 1 85.69 186 SER B CA 1
ATOM 7029 C C . SER B 1 186 ? 41.844 6.902 12.484 1 85.69 186 SER B C 1
ATOM 7031 O O . SER B 1 186 ? 40.812 7.598 12.336 1 85.69 186 SER B O 1
ATOM 7033 N N . ALA B 1 187 ? 41.812 5.727 13.008 1 87.12 187 ALA B N 1
ATOM 7034 C CA . ALA B 1 187 ? 40.594 5.148 13.547 1 87.12 187 ALA B CA 1
ATOM 7035 C C . ALA B 1 187 ? 40 6.047 14.633 1 87.12 187 ALA B C 1
ATOM 7037 O O . ALA B 1 187 ? 38.781 6.23 14.695 1 87.12 187 ALA B O 1
ATOM 7038 N N . GLU B 1 188 ? 40.875 6.57 15.422 1 87.75 188 GLU B N 1
ATOM 7039 C CA . GLU B 1 188 ? 40.438 7.418 16.516 1 87.75 188 GLU B CA 1
ATOM 7040 C C . GLU B 1 188 ? 39.875 8.742 15.992 1 87.75 188 GLU B C 1
ATOM 7042 O O . GLU B 1 188 ? 38.844 9.211 16.453 1 87.75 188 GLU B O 1
ATOM 7047 N N . GLU B 1 189 ? 40.562 9.234 15.07 1 90.88 189 GLU B N 1
ATOM 7048 C CA . GLU B 1 189 ? 40.094 10.492 14.477 1 90.88 189 GLU B CA 1
ATOM 7049 C C . GLU B 1 189 ? 38.781 10.312 13.758 1 90.88 189 GLU B C 1
ATOM 7051 O O . GLU B 1 189 ? 37.938 11.203 13.789 1 90.88 189 GLU B O 1
ATOM 7056 N N . PHE B 1 190 ? 38.719 9.203 13.156 1 92 190 PHE B N 1
ATOM 7057 C CA . PHE B 1 190 ? 37.469 8.953 12.43 1 92 190 PHE B CA 1
ATOM 7058 C C . PHE B 1 190 ? 36.281 8.875 13.391 1 92 190 PHE B C 1
ATOM 7060 O O . PHE B 1 190 ? 35.188 9.367 13.086 1 92 190 PHE B O 1
ATOM 7067 N N . VAL B 1 191 ? 36.469 8.234 14.469 1 90.94 191 VAL B N 1
ATOM 7068 C CA . VAL B 1 191 ? 35.406 8.109 15.445 1 90.94 191 VAL B CA 1
ATOM 7069 C C . VAL B 1 191 ? 34.938 9.5 15.898 1 90.94 191 VAL B C 1
ATOM 7071 O O . VAL B 1 191 ? 33.75 9.742 16.062 1 90.94 191 VAL B O 1
ATOM 7074 N N . ASP B 1 192 ? 35.875 10.367 16 1 90.44 192 ASP B N 1
ATOM 7075 C CA . ASP B 1 192 ? 35.531 11.727 16.406 1 90.44 192 ASP B CA 1
ATOM 7076 C C . ASP B 1 192 ? 34.719 12.438 15.32 1 90.44 192 ASP B C 1
ATOM 7078 O O . ASP B 1 192 ? 33.75 13.133 15.617 1 90.44 192 ASP B O 1
ATOM 7082 N N . ILE B 1 193 ? 35.188 12.25 14.148 1 91.38 193 ILE B N 1
ATOM 7083 C CA . ILE B 1 193 ? 34.5 12.852 13.023 1 91.38 193 ILE B CA 1
ATOM 7084 C C . ILE B 1 193 ? 33.094 12.289 12.938 1 91.38 193 ILE B C 1
ATOM 7086 O O . ILE B 1 193 ? 32.125 13.039 12.734 1 91.38 193 ILE B O 1
ATOM 7090 N N . ALA B 1 194 ? 33.031 11 13.062 1 93.38 194 ALA B N 1
ATOM 7091 C CA . ALA B 1 194 ? 31.734 10.328 12.961 1 93.38 194 ALA B CA 1
ATOM 7092 C C . ALA B 1 194 ? 30.797 10.781 14.078 1 93.38 194 ALA B C 1
ATOM 7094 O O . ALA B 1 194 ? 29.594 10.977 13.844 1 93.38 194 ALA B O 1
ATOM 7095 N N . ARG B 1 195 ? 31.297 10.961 15.211 1 90.06 195 ARG B N 1
ATOM 7096 C CA . ARG B 1 195 ? 30.5 11.43 16.344 1 90.06 195 ARG B CA 1
ATOM 7097 C C . ARG B 1 195 ? 30.016 12.859 16.109 1 90.06 195 ARG B C 1
ATOM 7099 O O . ARG B 1 195 ? 28.891 13.203 16.469 1 90.06 195 ARG B O 1
ATOM 7106 N N . ASP B 1 196 ? 30.828 13.617 15.555 1 86.94 196 ASP B N 1
ATOM 7107 C CA . ASP B 1 196 ? 30.453 14.984 15.227 1 86.94 196 ASP B CA 1
ATOM 7108 C C . ASP B 1 196 ? 29.328 15.016 14.195 1 86.94 196 ASP B C 1
ATOM 7110 O O . ASP B 1 196 ? 28.391 15.812 14.312 1 86.94 196 ASP B O 1
ATOM 7114 N N . ILE B 1 197 ? 29.453 14.156 13.227 1 89.69 197 ILE B N 1
ATOM 7115 C CA . ILE B 1 197 ? 28.406 14.07 12.203 1 89.69 197 ILE B CA 1
ATOM 7116 C C . ILE B 1 197 ? 27.094 13.656 12.844 1 89.69 197 ILE B C 1
ATOM 7118 O O . ILE B 1 197 ? 26.031 14.195 12.508 1 89.69 197 ILE B O 1
ATOM 7122 N N . ALA B 1 198 ? 27.125 12.703 13.75 1 90.62 198 ALA B N 1
ATOM 7123 C CA . ALA B 1 198 ? 25.922 12.211 14.406 1 90.62 198 ALA B CA 1
ATOM 7124 C C . ALA B 1 198 ? 25.297 13.289 15.281 1 90.62 198 ALA B C 1
ATOM 7126 O O . ALA B 1 198 ? 24.062 13.383 15.375 1 90.62 198 ALA B O 1
ATOM 7127 N N . THR B 1 199 ? 26.094 14.141 15.797 1 82.12 199 THR B N 1
ATOM 7128 C CA . THR B 1 199 ? 25.625 15.164 16.719 1 82.12 199 THR B CA 1
ATOM 7129 C C . THR B 1 199 ? 25.125 16.391 15.945 1 82.12 199 THR B C 1
ATOM 7131 O O . THR B 1 199 ? 24.219 17.078 16.406 1 82.12 199 THR B O 1
ATOM 7134 N N . HIS B 1 200 ? 25.797 16.625 14.828 1 80.81 200 HIS B N 1
ATOM 7135 C CA . HIS B 1 200 ? 25.438 17.812 14.055 1 80.81 200 HIS B CA 1
ATOM 7136 C C . HIS B 1 200 ? 25.312 17.469 12.57 1 80.81 200 HIS B C 1
ATOM 7138 O O . HIS B 1 200 ? 26.047 18.016 11.742 1 80.81 200 HIS B O 1
ATOM 7144 N N . PRO B 1 201 ? 24.25 16.703 12.281 1 84.19 201 PRO B N 1
ATOM 7145 C CA . PRO B 1 201 ? 24.094 16.344 10.867 1 84.19 201 PRO B CA 1
ATOM 7146 C C . PRO B 1 201 ? 23.5 17.484 10.031 1 84.19 201 PRO B C 1
ATOM 7148 O O . PRO B 1 201 ? 22.344 17.406 9.633 1 84.19 201 PRO B O 1
ATOM 7151 N N . GLN B 1 202 ? 24.297 18.406 9.719 1 73.38 202 GLN B N 1
ATOM 7152 C CA . GLN B 1 202 ? 23.812 19.547 8.93 1 73.38 202 GLN B CA 1
ATOM 7153 C C . GLN B 1 202 ? 23.797 19.219 7.445 1 73.38 202 GLN B C 1
ATOM 7155 O O . GLN B 1 202 ? 24.812 18.859 6.863 1 73.38 202 GLN B O 1
ATOM 7160 N N . ASN B 1 203 ? 22.641 19.297 6.805 1 74.12 203 ASN B N 1
ATOM 7161 C CA . ASN B 1 203 ? 22.453 19.062 5.375 1 74.12 203 ASN B CA 1
ATOM 7162 C C . ASN B 1 203 ? 22.875 17.656 4.98 1 74.12 203 ASN B C 1
ATOM 7164 O O . ASN B 1 203 ? 23.5 17.453 3.941 1 74.12 203 ASN B O 1
ATOM 7168 N N . VAL B 1 204 ? 22.688 16.75 5.902 1 84.88 204 VAL B N 1
ATOM 7169 C CA . VAL B 1 204 ? 23.078 15.352 5.699 1 84.88 204 VAL B CA 1
ATOM 7170 C C . VAL B 1 204 ? 21.812 14.484 5.652 1 84.88 204 VAL B C 1
ATOM 7172 O O . VAL B 1 204 ? 20.844 14.734 6.375 1 84.88 204 VAL B O 1
ATOM 7175 N N . LEU B 1 205 ? 21.875 13.594 4.703 1 87.06 205 LEU B N 1
ATOM 7176 C CA . LEU B 1 205 ? 20.812 12.594 4.703 1 87.06 205 LEU B CA 1
ATOM 7177 C C . LEU B 1 205 ? 21.016 11.594 5.84 1 87.06 205 LEU B C 1
ATOM 7179 O O . LEU B 1 205 ? 22.047 10.914 5.902 1 87.06 205 LEU B O 1
ATOM 7183 N N . VAL B 1 206 ? 20.062 11.555 6.703 1 89.69 206 VAL B N 1
ATOM 7184 C CA . VAL B 1 206 ? 20.188 10.688 7.871 1 89.69 206 VAL B CA 1
ATOM 7185 C C . VAL B 1 206 ? 19.125 9.578 7.797 1 89.69 206 VAL B C 1
ATOM 7187 O O . VAL B 1 206 ? 17.938 9.852 7.602 1 89.69 206 VAL B O 1
ATOM 7190 N N . ALA B 1 207 ? 19.562 8.367 7.766 1 89.88 207 ALA B N 1
ATOM 7191 C CA . ALA B 1 207 ? 18.672 7.215 7.895 1 89.88 207 ALA B CA 1
ATOM 7192 C C . ALA B 1 207 ? 18.891 6.504 9.227 1 89.88 207 ALA B C 1
ATOM 7194 O O . ALA B 1 207 ? 20.031 6.246 9.625 1 89.88 207 ALA B O 1
ATOM 7195 N N . VAL B 1 208 ? 17.859 6.285 9.945 1 88.5 208 VAL B N 1
ATOM 7196 C CA . VAL B 1 208 ? 18.016 5.691 11.266 1 88.5 208 VAL B CA 1
ATOM 7197 C C . VAL B 1 208 ? 17.094 4.48 11.406 1 88.5 208 VAL B C 1
ATOM 7199 O O . VAL B 1 208 ? 16.031 4.426 10.773 1 88.5 208 VAL B O 1
ATOM 7202 N N . ASP B 1 209 ? 17.594 3.539 12.133 1 82.5 209 ASP B N 1
ATOM 7203 C CA . ASP B 1 209 ? 16.703 2.475 12.602 1 82.5 209 ASP B CA 1
ATOM 7204 C C . ASP B 1 209 ? 15.781 2.973 13.711 1 82.5 209 ASP B C 1
ATOM 7206 O O . ASP B 1 209 ? 16.234 3.26 14.82 1 82.5 209 ASP B O 1
ATOM 7210 N N . ARG B 1 210 ? 14.602 3.035 13.422 1 78.62 210 ARG B N 1
ATOM 7211 C CA . ARG B 1 210 ? 13.633 3.658 14.312 1 78.62 210 ARG B CA 1
ATOM 7212 C C . ARG B 1 210 ? 13.625 2.977 15.672 1 78.62 210 ARG B C 1
ATOM 7214 O O . ARG B 1 210 ? 13.625 3.646 16.703 1 78.62 210 ARG B O 1
ATOM 7221 N N . ALA B 1 211 ? 13.602 1.688 15.711 1 72.81 211 ALA B N 1
ATOM 7222 C CA . ALA B 1 211 ? 13.523 0.94 16.969 1 72.81 211 ALA B CA 1
ATOM 7223 C C . ALA B 1 211 ? 14.766 1.172 17.812 1 72.81 211 ALA B C 1
ATOM 7225 O O . ALA B 1 211 ? 14.68 1.274 19.047 1 72.81 211 ALA B O 1
ATOM 7226 N N . ALA B 1 212 ? 15.844 1.288 17.172 1 76.38 212 ALA B N 1
ATOM 7227 C CA . ALA B 1 212 ? 17.109 1.466 17.891 1 76.38 212 ALA B CA 1
ATOM 7228 C C . ALA B 1 212 ? 17.219 2.879 18.453 1 76.38 212 ALA B C 1
ATOM 7230 O O . ALA B 1 212 ? 17.781 3.078 19.531 1 76.38 212 ALA B O 1
ATOM 7231 N N . VAL B 1 213 ? 16.703 3.771 17.75 1 78.12 213 VAL B N 1
ATOM 7232 C CA . VAL B 1 213 ? 16.875 5.168 18.125 1 78.12 213 VAL B CA 1
ATOM 7233 C C . VAL B 1 213 ? 15.805 5.57 19.141 1 78.12 213 VAL B C 1
ATOM 7235 O O . VAL B 1 213 ? 16.078 6.344 20.062 1 78.12 213 VAL B O 1
ATOM 7238 N N . ILE B 1 214 ? 14.562 5.23 18.891 1 72.06 214 ILE B N 1
ATOM 7239 C CA . ILE B 1 214 ? 13.469 5.602 19.781 1 72.06 214 ILE B CA 1
ATOM 7240 C C . ILE B 1 214 ? 13.469 4.676 21 1 72.06 214 ILE B C 1
ATOM 7242 O O . ILE B 1 214 ? 13.008 5.062 22.078 1 72.06 214 ILE B O 1
ATOM 7246 N N . GLY B 1 215 ? 14.234 3.639 21.047 1 61.69 215 GLY B N 1
ATOM 7247 C CA . GLY B 1 215 ? 14.281 2.707 22.156 1 61.69 215 GLY B CA 1
ATOM 7248 C C . GLY B 1 215 ? 13.016 1.877 22.297 1 61.69 215 GLY B C 1
ATOM 7249 O O . GLY B 1 215 ? 12.32 1.964 23.312 1 61.69 215 GLY B O 1
ATOM 7250 N N . ASN B 1 216 ? 12.359 1.526 21.266 1 54.25 216 ASN B N 1
ATOM 7251 C CA . ASN B 1 216 ? 11.078 0.857 21.453 1 54.25 216 ASN B CA 1
ATOM 7252 C C . ASN B 1 216 ? 11.195 -0.344 22.391 1 54.25 216 ASN B C 1
ATOM 7254 O O . ASN B 1 216 ? 12.172 -1.094 22.312 1 54.25 216 ASN B O 1
ATOM 7258 N N . GLU B 1 217 ? 10.617 -0.194 23.5 1 48.16 217 GLU B N 1
ATOM 7259 C CA . GLU B 1 217 ? 10.352 -1.354 24.344 1 48.16 217 GLU B CA 1
ATOM 7260 C C . GLU B 1 217 ? 9.945 -2.564 23.5 1 48.16 217 GLU B C 1
ATOM 7262 O O . GLU B 1 217 ? 8.906 -2.547 22.844 1 48.16 217 GLU B O 1
ATOM 7267 N N . SER B 1 218 ? 10.828 -3.092 22.75 1 44.38 218 SER B N 1
ATOM 7268 C CA . SER B 1 218 ? 10.5 -4.375 22.141 1 44.38 218 SER B CA 1
ATOM 7269 C C . SER B 1 218 ? 9.594 -5.203 23.047 1 44.38 218 SER B C 1
ATOM 7271 O O . SER B 1 218 ? 9.977 -5.57 24.156 1 44.38 218 SER B O 1
ATOM 7273 N N . ASP B 1 219 ? 8.477 -4.887 23.156 1 41.91 219 ASP B N 1
ATOM 7274 C CA . ASP B 1 219 ? 7.742 -5.961 23.812 1 41.91 219 ASP B CA 1
ATOM 7275 C C . ASP B 1 219 ? 8.094 -7.32 23.219 1 41.91 219 ASP B C 1
ATOM 7277 O O . ASP B 1 219 ? 7.82 -7.578 22.047 1 41.91 219 ASP B O 1
ATOM 7281 N N . SER B 1 220 ? 9.211 -7.816 23.484 1 41.47 220 SER B N 1
ATOM 7282 C CA . SER B 1 220 ? 9.672 -9.188 23.297 1 41.47 220 SER B CA 1
ATOM 7283 C C . SER B 1 220 ? 8.508 -10.156 23.156 1 41.47 220 SER B C 1
ATOM 7285 O O . SER B 1 220 ? 8.703 -11.367 23.125 1 41.47 220 SER B O 1
ATOM 7287 N N . SER B 1 221 ? 7.352 -9.742 23.391 1 40.78 221 SER B N 1
ATOM 7288 C CA . SER B 1 221 ? 6.387 -10.812 23.594 1 40.78 221 SER B CA 1
ATOM 7289 C C . SER B 1 221 ? 6.082 -11.539 22.281 1 40.78 221 SER B C 1
ATOM 7291 O O . SER B 1 221 ? 6.266 -10.984 21.203 1 40.78 221 SER B O 1
ATOM 7293 N N . GLU B 1 222 ? 5.812 -12.75 22.375 1 43.91 222 GLU B N 1
ATOM 7294 C CA . GLU B 1 222 ? 5.367 -13.859 21.547 1 43.91 222 GLU B CA 1
ATOM 7295 C C . GLU B 1 222 ? 4.312 -13.406 20.531 1 43.91 222 GLU B C 1
ATOM 7297 O O . GLU B 1 222 ? 3.441 -14.188 20.141 1 43.91 222 GLU B O 1
ATOM 7302 N N . SER B 1 223 ? 4.316 -12.195 20.391 1 46.38 223 SER B N 1
ATOM 7303 C CA . SER B 1 223 ? 3.246 -11.875 19.453 1 46.38 223 SER B CA 1
ATOM 7304 C C . SER B 1 223 ? 3.59 -12.336 18.031 1 46.38 223 SER B C 1
ATOM 7306 O O . SER B 1 223 ? 4.766 -12.422 17.672 1 46.38 223 SER B O 1
ATOM 7308 N N . VAL B 1 224 ? 2.766 -13.055 17.516 1 50.25 224 VAL B N 1
ATOM 7309 C CA . VAL B 1 224 ? 2.822 -13.672 16.188 1 50.25 224 VAL B CA 1
ATOM 7310 C C . VAL B 1 224 ? 3.432 -12.688 15.188 1 50.25 224 VAL B C 1
ATOM 7312 O O . VAL B 1 224 ? 4.031 -13.102 14.195 1 50.25 224 VAL B O 1
ATOM 7315 N N . TRP B 1 225 ? 3.26 -11.484 15.562 1 48.97 225 TRP B N 1
ATOM 7316 C CA . TRP B 1 225 ? 3.771 -10.57 14.547 1 48.97 225 TRP B CA 1
ATOM 7317 C C . TRP B 1 225 ? 4.934 -9.75 15.086 1 48.97 225 TRP B C 1
ATOM 7319 O O . TRP B 1 225 ? 4.777 -9.016 16.062 1 48.97 225 TRP B O 1
ATOM 7329 N N . SER B 1 226 ? 6.043 -10.438 15.375 1 46.31 226 SER B N 1
ATOM 7330 C CA . SER B 1 226 ? 7.227 -9.672 15.75 1 46.31 226 SER B CA 1
ATOM 7331 C C . SER B 1 226 ? 7.379 -8.43 14.883 1 46.31 226 SER B C 1
ATOM 7333 O O . SER B 1 226 ? 7.32 -8.516 13.648 1 46.31 226 SER B O 1
ATOM 7335 N N . ASP B 1 227 ? 7.02 -7.531 15.383 1 42.94 227 ASP B N 1
ATOM 7336 C CA . ASP B 1 227 ? 7.211 -6.211 14.789 1 42.94 227 ASP B CA 1
ATOM 7337 C C . ASP B 1 227 ? 8.648 -6.02 14.32 1 42.94 227 ASP B C 1
ATOM 7339 O O . ASP B 1 227 ? 9.5 -5.551 15.078 1 42.94 227 ASP B O 1
ATOM 7343 N N . ASP B 1 228 ? 9.461 -7.012 13.977 1 44.59 228 ASP B N 1
ATOM 7344 C CA . ASP B 1 228 ? 10.695 -6.438 13.445 1 44.59 228 ASP B CA 1
ATOM 7345 C C . ASP B 1 228 ? 10.414 -5.156 12.664 1 44.59 228 ASP B C 1
ATOM 7347 O O . ASP B 1 228 ? 10.25 -5.188 11.445 1 44.59 228 ASP B O 1
ATOM 7351 N N . GLU B 1 229 ? 9.758 -4.348 13.398 1 46.41 229 GLU B N 1
ATOM 7352 C CA . GLU B 1 229 ? 9.391 -2.961 13.141 1 46.41 229 GLU B CA 1
ATOM 7353 C C . GLU B 1 229 ? 10.609 -2.121 12.773 1 46.41 229 GLU B C 1
ATOM 7355 O O . GLU B 1 229 ? 10.508 -0.903 12.617 1 46.41 229 GLU B O 1
ATOM 7360 N N . SER B 1 230 ? 11.75 -2.725 12.805 1 52.28 230 SER B N 1
ATOM 7361 C CA . SER B 1 230 ? 12.859 -1.809 12.539 1 52.28 230 SER B CA 1
ATOM 7362 C C . SER B 1 230 ? 12.734 -1.185 11.148 1 52.28 230 SER B C 1
ATOM 7364 O O . SER B 1 230 ? 12.773 -1.892 10.141 1 52.28 230 SER B O 1
ATOM 7366 N N . SER B 1 231 ? 11.883 -0.188 11.109 1 67.44 231 SER B N 1
ATOM 7367 C CA . SER B 1 231 ? 11.711 0.539 9.852 1 67.44 231 SER B CA 1
ATOM 7368 C C . SER B 1 231 ? 12.742 1.649 9.711 1 67.44 231 SER B C 1
ATOM 7370 O O . SER B 1 231 ? 13.031 2.365 10.68 1 67.44 231 SER B O 1
ATOM 7372 N N . ILE B 1 232 ? 13.664 1.447 8.812 1 74.62 232 ILE B N 1
ATOM 7373 C CA . ILE B 1 232 ? 14.578 2.523 8.461 1 74.62 232 ILE B CA 1
ATOM 7374 C C . ILE B 1 232 ? 13.789 3.773 8.078 1 74.62 232 ILE B C 1
ATOM 7376 O O . ILE B 1 232 ? 12.898 3.719 7.23 1 74.62 232 ILE B O 1
ATOM 7380 N N . VAL B 1 233 ? 14.086 4.762 8.828 1 74.44 233 VAL B N 1
ATOM 7381 C CA . VAL B 1 233 ? 13.414 6.035 8.594 1 74.44 233 VAL B CA 1
ATOM 7382 C C . VAL B 1 233 ? 14.422 7.059 8.078 1 74.44 233 VAL B C 1
ATOM 7384 O O . VAL B 1 233 ? 15.492 7.242 8.664 1 74.44 233 VAL B O 1
ATOM 7387 N N . LEU B 1 234 ? 14.086 7.617 6.973 1 77.12 234 LEU B N 1
ATOM 7388 C CA . LEU B 1 234 ? 14.891 8.727 6.469 1 77.12 234 LEU B CA 1
ATOM 7389 C C . LEU B 1 234 ? 14.445 10.047 7.094 1 77.12 234 LEU B C 1
ATOM 7391 O O . LEU B 1 234 ? 13.25 10.32 7.188 1 77.12 234 LEU B O 1
ATOM 7395 N N . PHE B 1 235 ? 15.391 10.781 7.582 1 74.38 235 PHE B N 1
ATOM 7396 C CA . PHE B 1 235 ? 15.141 12.078 8.203 1 74.38 235 PHE B CA 1
ATOM 7397 C C . PHE B 1 235 ? 16.016 13.148 7.582 1 74.38 235 PHE B C 1
ATOM 7399 O O . PHE B 1 235 ? 17.219 12.953 7.414 1 74.38 235 PHE B O 1
ATOM 7406 N N . TYR B 1 236 ? 15.375 14.211 7.168 1 75.62 236 TYR B N 1
ATOM 7407 C CA . TYR B 1 236 ? 16.125 15.359 6.676 1 75.62 236 TYR B CA 1
ATOM 7408 C C . TYR B 1 236 ? 15.516 16.656 7.188 1 75.62 236 TYR B C 1
ATOM 7410 O O . TYR B 1 236 ? 14.289 16.812 7.215 1 75.62 236 TYR B O 1
ATOM 7418 N N . SER B 1 237 ? 16.391 17.484 7.617 1 74.12 237 SER B N 1
ATOM 7419 C CA . SER B 1 237 ? 16 18.828 8.062 1 74.12 237 SER B CA 1
ATOM 7420 C C . SER B 1 237 ? 17.109 19.844 7.797 1 74.12 237 SER B C 1
ATOM 7422 O O . SER B 1 237 ? 18.281 19.484 7.742 1 74.12 237 SER B O 1
ATOM 7424 N N . ARG B 1 238 ? 16.641 20.969 7.586 1 68 238 ARG B N 1
ATOM 7425 C CA . ARG B 1 238 ? 17.625 22.047 7.477 1 68 238 ARG B CA 1
ATOM 7426 C C . ARG B 1 238 ? 18.344 22.25 8.797 1 68 238 ARG B C 1
ATOM 7428 O O . ARG B 1 238 ? 19.562 22.469 8.812 1 68 238 ARG B O 1
ATOM 7435 N N . ASP B 1 239 ? 17.531 22.156 9.812 1 65.38 239 ASP B N 1
ATOM 7436 C CA . ASP B 1 239 ? 18.125 22.266 11.141 1 65.38 239 ASP B CA 1
ATOM 7437 C C . ASP B 1 239 ? 18.781 20.953 11.562 1 65.38 239 ASP B C 1
ATOM 7439 O O . ASP B 1 239 ? 18.281 19.875 11.258 1 65.38 239 ASP B O 1
ATOM 7443 N N . PRO B 1 240 ? 19.953 21.078 12.188 1 70 240 PRO B N 1
ATOM 7444 C CA . PRO B 1 240 ? 20.641 19.859 12.609 1 70 240 PRO B CA 1
ATOM 7445 C C . PRO B 1 240 ? 19.953 19.172 13.781 1 70 240 PRO B C 1
ATOM 7447 O O . PRO B 1 240 ? 19.828 19.75 14.859 1 70 240 PRO B O 1
ATOM 7450 N N . TRP B 1 241 ? 19.406 18.078 13.555 1 76.94 241 TRP B N 1
ATOM 7451 C CA . TRP B 1 241 ? 18.844 17.219 14.602 1 76.94 241 TRP B CA 1
ATOM 7452 C C . TRP B 1 241 ? 19.828 16.094 14.953 1 76.94 241 TRP B C 1
ATOM 7454 O O . TRP B 1 241 ? 20.156 15.258 14.102 1 76.94 241 TRP B O 1
ATOM 7464 N N . SER B 1 242 ? 20.219 16.109 16.172 1 83 242 SER B N 1
ATOM 7465 C CA . SER B 1 242 ? 21.234 15.141 16.562 1 83 242 SER B CA 1
ATOM 7466 C C . SER B 1 242 ? 20.672 13.727 16.578 1 83 242 SER B C 1
ATOM 7468 O O . SER B 1 242 ? 19.516 13.523 16.922 1 83 242 SER B O 1
ATOM 7470 N N . VAL B 1 243 ? 21.516 12.773 16.219 1 88.25 243 VAL B N 1
ATOM 7471 C CA . VAL B 1 243 ? 21.203 11.352 16.328 1 88.25 243 VAL B CA 1
ATOM 7472 C C . VAL B 1 243 ? 21.812 10.781 17.609 1 88.25 243 VAL B C 1
ATOM 7474 O O . VAL B 1 243 ? 23.016 10.914 17.828 1 88.25 243 VAL B O 1
ATOM 7477 N N . PRO B 1 244 ? 21.031 10.211 18.453 1 85.31 244 PRO B N 1
ATOM 7478 C CA . PRO B 1 244 ? 21.594 9.625 19.688 1 85.31 244 PRO B CA 1
ATOM 7479 C C . PRO B 1 244 ? 22.656 8.578 19.391 1 85.31 244 PRO B C 1
ATOM 7481 O O . PRO B 1 244 ? 22.469 7.707 18.547 1 85.31 244 PRO B O 1
ATOM 7484 N N . VAL B 1 245 ? 23.797 8.711 20.109 1 88.12 245 VAL B N 1
ATOM 7485 C CA . VAL B 1 245 ? 24.906 7.77 19.953 1 88.12 245 VAL B CA 1
ATOM 7486 C C . VAL B 1 245 ? 25.016 6.887 21.188 1 88.12 245 VAL B C 1
ATOM 7488 O O . VAL B 1 245 ? 25.453 7.34 22.25 1 88.12 245 VAL B O 1
ATOM 7491 N N . PRO B 1 246 ? 24.656 5.66 21 1 83.44 246 PRO B N 1
ATOM 7492 C CA . PRO B 1 246 ? 24.812 4.758 22.141 1 83.44 246 PRO B CA 1
ATOM 7493 C C . PRO B 1 246 ? 26.266 4.652 22.609 1 83.44 246 PRO B C 1
ATOM 7495 O O . PRO B 1 246 ? 27.188 4.855 21.812 1 83.44 246 PRO B O 1
ATOM 7498 N N . ASP B 1 247 ? 26.469 4.266 23.859 1 79.38 247 ASP B N 1
ATOM 7499 C CA . ASP B 1 247 ? 27.797 4.184 24.469 1 79.38 247 ASP B CA 1
ATOM 7500 C C . ASP B 1 247 ? 28.688 3.176 23.719 1 79.38 247 ASP B C 1
ATOM 7502 O O . ASP B 1 247 ? 29.875 3.406 23.531 1 79.38 247 ASP B O 1
ATOM 7506 N N . ARG B 1 248 ? 28.141 2.111 23.266 1 81.38 248 ARG B N 1
ATOM 7507 C CA . ARG B 1 248 ? 28.922 1.053 22.625 1 81.38 248 ARG B CA 1
ATOM 7508 C C . ARG B 1 248 ? 28.844 1.158 21.109 1 81.38 248 ARG B C 1
ATOM 7510 O O . ARG B 1 248 ? 29.047 0.171 20.391 1 81.38 248 ARG B O 1
ATOM 7517 N N . ALA B 1 249 ? 28.562 2.344 20.688 1 88.94 249 ALA B N 1
ATOM 7518 C CA . ALA B 1 249 ? 28.422 2.512 19.234 1 88.94 249 ALA B CA 1
ATOM 7519 C C . ALA B 1 249 ? 29.781 2.549 18.562 1 88.94 249 ALA B C 1
ATOM 7521 O O . ALA B 1 249 ? 30.734 3.129 19.094 1 88.94 249 ALA B O 1
ATOM 7522 N N . GLN B 1 250 ? 29.906 1.86 17.562 1 92 250 GLN B N 1
ATOM 7523 C CA . GLN B 1 250 ? 31.062 1.908 16.672 1 92 250 GLN B CA 1
ATOM 7524 C C . GLN B 1 250 ? 30.703 2.545 15.336 1 92 250 GLN B C 1
ATOM 7526 O O . GLN B 1 250 ? 29.531 2.758 15.031 1 92 250 GLN B O 1
ATOM 7531 N N . PHE B 1 251 ? 31.781 2.977 14.656 1 93.75 251 PHE B N 1
ATOM 7532 C CA . PHE B 1 251 ? 31.547 3.641 13.383 1 93.75 251 PHE B CA 1
ATOM 7533 C C . PHE B 1 251 ? 32.406 3.029 12.281 1 93.75 251 PHE B C 1
ATOM 7535 O O . PHE B 1 251 ? 33.531 2.576 12.547 1 93.75 251 PHE B O 1
ATOM 7542 N N . CYS B 1 252 ? 31.922 2.961 11.148 1 93.56 252 CYS B N 1
ATOM 7543 C CA . CYS B 1 252 ? 32.688 2.604 9.953 1 93.56 252 CYS B CA 1
ATOM 7544 C C . CYS B 1 252 ? 32.188 3.381 8.734 1 93.56 252 CYS B C 1
ATOM 7546 O O . CYS B 1 252 ? 31.125 4.012 8.789 1 93.56 252 CYS B O 1
ATOM 7548 N N . TYR B 1 253 ? 33 3.475 7.719 1 94.5 253 TYR B N 1
ATOM 7549 C CA . TYR B 1 253 ? 32.594 4.25 6.551 1 94.5 253 TYR B CA 1
ATOM 7550 C C . TYR B 1 253 ? 32.812 3.463 5.266 1 94.5 253 TYR B C 1
ATOM 7552 O O . TYR B 1 253 ? 33.625 2.531 5.238 1 94.5 253 TYR B O 1
ATOM 7560 N N . TYR B 1 254 ? 32.062 3.725 4.309 1 94 254 TYR B N 1
ATOM 7561 C CA . TYR B 1 254 ? 32.188 3.199 2.951 1 94 254 TYR B CA 1
ATOM 7562 C C . TYR B 1 254 ? 32.344 4.328 1.941 1 94 254 TYR B C 1
ATOM 7564 O O . TYR B 1 254 ? 31.594 5.305 1.961 1 94 254 TYR B O 1
ATOM 7572 N N . ARG B 1 255 ? 33.344 4.207 1.132 1 92.19 255 ARG B N 1
ATOM 7573 C CA . ARG B 1 255 ? 33.594 5.16 0.049 1 92.19 255 ARG B CA 1
ATOM 7574 C C . ARG B 1 255 ? 33.281 4.531 -1.306 1 92.19 255 ARG B C 1
ATOM 7576 O O . ARG B 1 255 ? 34 3.652 -1.771 1 92.19 255 ARG B O 1
ATOM 7583 N N . PRO B 1 256 ? 32.219 5.031 -1.928 1 90.5 256 PRO B N 1
ATOM 7584 C CA . PRO B 1 256 ? 31.906 4.484 -3.248 1 90.5 256 PRO B CA 1
ATOM 7585 C C . PRO B 1 256 ? 33 4.762 -4.277 1 90.5 256 PRO B C 1
ATOM 7587 O O . PRO B 1 256 ? 33.469 5.891 -4.387 1 90.5 256 PRO B O 1
ATOM 7590 N N . PRO B 1 257 ? 33.344 3.832 -5.023 1 88.12 257 PRO B N 1
ATOM 7591 C CA . PRO B 1 257 ? 34.406 4.012 -6.008 1 88.12 257 PRO B CA 1
ATOM 7592 C C . PRO B 1 257 ? 34.062 5.023 -7.09 1 88.12 257 PRO B C 1
ATOM 7594 O O . PRO B 1 257 ? 34.938 5.73 -7.598 1 88.12 257 PRO B O 1
ATOM 7597 N N . SER B 1 258 ? 32.812 5.141 -7.398 1 88.56 258 SER B N 1
ATOM 7598 C CA . SER B 1 258 ? 32.406 6 -8.5 1 88.56 258 SER B CA 1
ATOM 7599 C C . SER B 1 258 ? 32.25 7.445 -8.039 1 88.56 258 SER B C 1
ATOM 7601 O O . SER B 1 258 ? 32.188 8.359 -8.867 1 88.56 258 SER B O 1
ATOM 7603 N N . THR B 1 259 ? 32.031 7.66 -6.754 1 89.5 259 THR B N 1
ATOM 7604 C CA . THR B 1 259 ? 31.906 9.008 -6.203 1 89.5 259 THR B CA 1
ATOM 7605 C C . THR B 1 259 ? 32.844 9.203 -5.027 1 89.5 259 THR B C 1
ATOM 7607 O O . THR B 1 259 ? 32.406 9.289 -3.877 1 89.5 259 THR B O 1
ATOM 7610 N N . PRO B 1 260 ? 34.031 9.492 -5.375 1 86.12 260 PRO B N 1
ATOM 7611 C CA . PRO B 1 260 ? 35.031 9.516 -4.316 1 86.12 260 PRO B CA 1
ATOM 7612 C C . PRO B 1 260 ? 34.875 10.711 -3.383 1 86.12 260 PRO B C 1
ATOM 7614 O O . PRO B 1 260 ? 35.469 10.727 -2.289 1 86.12 260 PRO B O 1
ATOM 7617 N N . ASP B 1 261 ? 34.062 11.641 -3.789 1 89.81 261 ASP B N 1
ATOM 7618 C CA . ASP B 1 261 ? 33.906 12.844 -2.969 1 89.81 261 ASP B CA 1
ATOM 7619 C C . ASP B 1 261 ? 32.781 12.664 -1.969 1 89.81 261 ASP B C 1
ATOM 7621 O O . ASP B 1 261 ? 32.375 13.625 -1.297 1 89.81 261 ASP B O 1
ATOM 7625 N N . ALA B 1 262 ? 32.25 11.508 -1.875 1 92.62 262 ALA B N 1
ATOM 7626 C CA . ALA B 1 262 ? 31.203 11.219 -0.917 1 92.62 262 ALA B CA 1
ATOM 7627 C C . ALA B 1 262 ? 31.594 10.07 0.006 1 92.62 262 ALA B C 1
ATOM 7629 O O . ALA B 1 262 ? 32.406 9.219 -0.362 1 92.62 262 ALA B O 1
ATOM 7630 N N . THR B 1 263 ? 31.141 10.094 1.212 1 94.38 263 THR B N 1
ATOM 7631 C CA . THR B 1 263 ? 31.391 9.047 2.191 1 94.38 263 THR B CA 1
ATOM 7632 C C . THR B 1 263 ? 30.094 8.648 2.904 1 94.38 263 THR B C 1
ATOM 7634 O O . THR B 1 263 ? 29.297 9.508 3.273 1 94.38 263 THR B O 1
ATOM 7637 N N . VAL B 1 264 ? 29.875 7.379 2.986 1 95.62 264 VAL B N 1
ATOM 7638 C CA . VAL B 1 264 ? 28.766 6.879 3.791 1 95.62 264 VAL B CA 1
ATOM 7639 C C . VAL B 1 264 ? 29.281 6.43 5.156 1 95.62 264 VAL B C 1
ATOM 7641 O O . VAL B 1 264 ? 30.141 5.555 5.246 1 95.62 264 VAL B O 1
ATOM 7644 N N . VAL B 1 265 ? 28.797 7.027 6.199 1 95.88 265 VAL B N 1
ATOM 7645 C CA . VAL B 1 265 ? 29.188 6.684 7.559 1 95.88 265 VAL B CA 1
ATOM 7646 C C . VAL B 1 265 ? 28.094 5.859 8.227 1 95.88 265 VAL B C 1
ATOM 7648 O O . VAL B 1 265 ? 26.922 6.23 8.188 1 95.88 265 VAL B O 1
ATOM 7651 N N . PHE B 1 266 ? 28.453 4.742 8.781 1 95.56 266 PHE B N 1
ATOM 7652 C CA . PHE B 1 266 ? 27.5 3.877 9.477 1 95.56 266 PHE B CA 1
ATOM 7653 C C . PHE B 1 266 ? 27.75 3.893 10.977 1 95.56 266 PHE B C 1
ATOM 7655 O O . PHE B 1 266 ? 28.906 3.875 11.414 1 95.56 266 PHE B O 1
ATOM 7662 N N . MET B 1 267 ? 26.766 4.074 11.727 1 95 267 MET B N 1
ATOM 7663 C CA . MET B 1 267 ? 26.812 3.832 13.164 1 95 267 MET B CA 1
ATOM 7664 C C . MET B 1 267 ? 26.344 2.418 13.492 1 95 267 MET B C 1
ATOM 7666 O O . MET B 1 267 ? 25.25 2.018 13.109 1 95 267 MET B O 1
ATOM 7670 N N . VAL B 1 268 ? 27.156 1.65 14.117 1 93.44 268 VAL B N 1
ATOM 7671 C CA . VAL B 1 268 ? 26.922 0.227 14.336 1 93.44 268 VAL B CA 1
ATOM 7672 C C . VAL B 1 268 ? 26.922 -0.075 15.836 1 93.44 268 VAL B C 1
ATOM 7674 O O . VAL B 1 268 ? 27.781 0.405 16.578 1 93.44 268 VAL B O 1
ATOM 7677 N N . GLU B 1 269 ? 25.891 -0.743 16.203 1 89.12 269 GLU B N 1
ATOM 7678 C CA . GLU B 1 269 ? 25.828 -1.244 17.578 1 89.12 269 GLU B CA 1
ATOM 7679 C C . GLU B 1 269 ? 26.266 -2.705 17.641 1 89.12 269 GLU B C 1
ATOM 7681 O O . GLU B 1 269 ? 25.828 -3.529 16.844 1 89.12 269 GLU B O 1
ATOM 7686 N N . SER B 1 270 ? 27.281 -2.947 18.359 1 79.81 270 SER B N 1
ATOM 7687 C CA . SER B 1 270 ? 27.781 -4.312 18.484 1 79.81 270 SER B CA 1
ATOM 7688 C C . SER B 1 270 ? 27.812 -4.758 19.953 1 79.81 270 SER B C 1
ATOM 7690 O O . SER B 1 270 ? 28.094 -3.955 20.844 1 79.81 270 SER B O 1
ATOM 7692 N N . ALA B 1 271 ? 27.156 -5.93 20.188 1 64.62 271 ALA B N 1
ATOM 7693 C CA . ALA B 1 271 ? 27.203 -6.488 21.547 1 64.62 271 ALA B CA 1
ATOM 7694 C C . ALA B 1 271 ? 28.625 -6.906 21.906 1 64.62 271 ALA B C 1
ATOM 7696 O O . ALA B 1 271 ? 28.984 -6.953 23.094 1 64.62 271 ALA B O 1
ATOM 7697 N N . GLY B 1 272 ? 29.406 -7.191 21 1 64.94 272 GLY B N 1
ATOM 7698 C CA . GLY B 1 272 ? 30.703 -7.766 21.359 1 64.94 272 GLY B CA 1
ATOM 7699 C C . GLY B 1 272 ? 31.828 -6.75 21.344 1 64.94 272 GLY B C 1
ATOM 7700 O O . GLY B 1 272 ? 31.609 -5.578 21.031 1 64.94 272 GLY B O 1
ATOM 7701 N N . TYR B 1 273 ? 32.969 -7.152 21.922 1 63.03 273 TYR B N 1
ATOM 7702 C CA . TYR B 1 273 ? 34.188 -6.355 22.172 1 63.03 273 TYR B CA 1
ATOM 7703 C C . TYR B 1 273 ? 35 -6.227 20.906 1 63.03 273 TYR B C 1
ATOM 7705 O O . TYR B 1 273 ? 36.031 -5.512 20.875 1 63.03 273 TYR B O 1
ATOM 7713 N N . ARG B 1 274 ? 34.5 -6.758 19.812 1 73.81 274 ARG B N 1
ATOM 7714 C CA . ARG B 1 274 ? 35.344 -6.672 18.625 1 73.81 274 ARG B CA 1
ATOM 7715 C C . ARG B 1 274 ? 35.125 -5.352 17.891 1 73.81 274 ARG B C 1
ATOM 7717 O O . ARG B 1 274 ? 34 -4.898 17.75 1 73.81 274 ARG B O 1
ATOM 7724 N N . SER B 1 275 ? 36.281 -4.742 17.531 1 80.38 275 SER B N 1
ATOM 7725 C CA . SER B 1 275 ? 36.25 -3.459 16.844 1 80.38 275 SER B CA 1
ATOM 7726 C C . SER B 1 275 ? 36.031 -3.641 15.344 1 80.38 275 SER B C 1
ATOM 7728 O O . SER B 1 275 ? 36.531 -4.594 14.742 1 80.38 275 SER B O 1
ATOM 7730 N N . ILE B 1 276 ? 35.188 -2.863 14.805 1 85.75 276 ILE B N 1
ATOM 7731 C CA . ILE B 1 276 ? 34.938 -2.807 13.367 1 85.75 276 ILE B CA 1
ATOM 7732 C C . ILE B 1 276 ? 35.969 -1.881 12.703 1 85.75 276 ILE B C 1
ATOM 7734 O O . ILE B 1 276 ? 36.219 -0.776 13.195 1 85.75 276 ILE B O 1
ATOM 7738 N N . PRO B 1 277 ? 36.594 -2.395 11.727 1 85.56 277 PRO B N 1
ATOM 7739 C CA . PRO B 1 277 ? 37.5 -1.484 11.008 1 85.56 277 PRO B CA 1
ATOM 7740 C C . PRO B 1 277 ? 36.781 -0.238 10.492 1 85.56 277 PRO B C 1
ATOM 7742 O O . PRO B 1 277 ? 35.625 -0.315 10.062 1 85.56 277 PRO B O 1
ATOM 7745 N N . PRO B 1 278 ? 37.5 0.875 10.531 1 89.5 278 PRO B N 1
ATOM 7746 C CA . PRO B 1 278 ? 36.844 2.119 10.094 1 89.5 278 PRO B CA 1
ATOM 7747 C C . PRO B 1 278 ? 36.375 2.062 8.641 1 89.5 278 PRO B C 1
ATOM 7749 O O . PRO B 1 278 ? 35.312 2.594 8.305 1 89.5 278 PRO B O 1
ATOM 7752 N N . GLU B 1 279 ? 37.219 1.388 7.898 1 91 279 GLU B N 1
ATOM 7753 C CA . GLU B 1 279 ? 36.812 1.267 6.5 1 91 279 GLU B CA 1
ATOM 7754 C C . GLU B 1 279 ? 36.094 -0.054 6.242 1 91 279 GLU B C 1
ATOM 7756 O O . GLU B 1 279 ? 36.625 -1.124 6.559 1 91 279 GLU B O 1
ATOM 7761 N N . LEU B 1 280 ? 34.906 0.063 5.73 1 91.81 280 LEU B N 1
ATOM 7762 C CA . LEU B 1 280 ? 34.156 -1.126 5.367 1 91.81 280 LEU B CA 1
ATOM 7763 C C . LEU B 1 280 ? 34.594 -1.667 4.012 1 91.81 280 LEU B C 1
ATOM 7765 O O . LEU B 1 280 ? 34.344 -1.038 2.979 1 91.81 280 LEU B O 1
ATOM 7769 N N . THR B 1 281 ? 35.25 -2.748 4.066 1 88.06 281 THR B N 1
ATOM 7770 C CA . THR B 1 281 ? 35.625 -3.438 2.842 1 88.06 281 THR B CA 1
ATOM 7771 C C . THR B 1 281 ? 34.562 -4.461 2.438 1 88.06 281 THR B C 1
ATOM 7773 O O . THR B 1 281 ? 34.25 -5.363 3.211 1 88.06 281 THR B O 1
ATOM 7776 N N . VAL B 1 282 ? 34.062 -4.293 1.264 1 91.12 282 VAL B N 1
ATOM 7777 C CA . VAL B 1 282 ? 33.031 -5.195 0.756 1 91.12 282 VAL B CA 1
ATOM 7778 C C . VAL B 1 282 ? 33.688 -6.336 -0.022 1 91.12 282 VAL B C 1
ATOM 7780 O O . VAL B 1 282 ? 34.344 -6.109 -1.043 1 91.12 282 VAL B O 1
ATOM 7783 N N . LYS B 1 283 ? 33.469 -7.504 0.405 1 87.19 283 LYS B N 1
ATOM 7784 C CA . LYS B 1 283 ? 34.125 -8.68 -0.165 1 87.19 283 LYS B CA 1
ATOM 7785 C C . LYS B 1 283 ? 33.406 -9.164 -1.414 1 87.19 283 LYS B C 1
ATOM 7787 O O . LYS B 1 283 ? 34.031 -9.57 -2.393 1 87.19 283 LYS B O 1
ATOM 7792 N N . THR B 1 284 ? 32.125 -9.156 -1.379 1 86.75 284 THR B N 1
ATOM 7793 C CA . THR B 1 284 ? 31.312 -9.625 -2.5 1 86.75 284 THR B CA 1
ATOM 7794 C C . THR B 1 284 ? 31.203 -8.547 -3.574 1 86.75 284 THR B C 1
ATOM 7796 O O . THR B 1 284 ? 30.641 -7.477 -3.334 1 86.75 284 THR B O 1
ATOM 7799 N N . SER B 1 285 ? 31.688 -8.805 -4.688 1 86.62 285 SER B N 1
ATOM 7800 C CA . SER B 1 285 ? 31.75 -7.828 -5.77 1 86.62 285 SER B CA 1
ATOM 7801 C C . SER B 1 285 ? 30.344 -7.324 -6.137 1 86.62 285 SER B C 1
ATOM 7803 O O . SER B 1 285 ? 30.156 -6.129 -6.371 1 86.62 285 SER B O 1
ATOM 7805 N N . ALA B 1 286 ? 29.438 -8.258 -6.188 1 87.06 286 ALA B N 1
ATOM 7806 C CA . ALA B 1 286 ? 28.078 -7.875 -6.555 1 87.06 286 ALA B CA 1
ATOM 7807 C C . ALA B 1 286 ? 27.5 -6.898 -5.543 1 87.06 286 ALA B C 1
ATOM 7809 O O . ALA B 1 286 ? 26.781 -5.969 -5.914 1 87.06 286 ALA B O 1
ATOM 7810 N N . ARG B 1 287 ? 27.781 -7.109 -4.316 1 90.31 287 ARG B N 1
ATOM 7811 C CA . ARG B 1 287 ? 27.297 -6.223 -3.268 1 90.31 287 ARG B CA 1
ATOM 7812 C C . ARG B 1 287 ? 27.984 -4.855 -3.346 1 90.31 287 ARG B C 1
ATOM 7814 O O . ARG B 1 287 ? 27.344 -3.83 -3.078 1 90.31 287 ARG B O 1
ATOM 7821 N N . ASP B 1 288 ? 29.219 -4.891 -3.645 1 91.69 288 ASP B N 1
ATOM 7822 C CA . ASP B 1 288 ? 29.938 -3.633 -3.805 1 91.69 288 ASP B CA 1
ATOM 7823 C C . ASP B 1 288 ? 29.359 -2.801 -4.941 1 91.69 288 ASP B C 1
ATOM 7825 O O . ASP B 1 288 ? 29.203 -1.584 -4.812 1 91.69 288 ASP B O 1
ATOM 7829 N N . HIS B 1 289 ? 29.078 -3.529 -5.988 1 90.06 289 HIS B N 1
ATOM 7830 C CA . HIS B 1 289 ? 28.453 -2.857 -7.125 1 90.06 289 HIS B CA 1
ATOM 7831 C C . HIS B 1 289 ? 27.094 -2.275 -6.746 1 90.06 289 HIS B C 1
ATOM 7833 O O . HIS B 1 289 ? 26.75 -1.159 -7.148 1 90.06 289 HIS B O 1
ATOM 7839 N N . LEU B 1 290 ? 26.406 -3.027 -6.074 1 91.06 290 LEU B N 1
ATOM 7840 C CA . LEU B 1 290 ? 25.078 -2.582 -5.625 1 91.06 290 LEU B CA 1
ATOM 7841 C C . LEU B 1 290 ? 25.203 -1.347 -4.738 1 91.06 290 LEU B C 1
ATOM 7843 O O . LEU B 1 290 ? 24.484 -0.365 -4.934 1 91.06 290 LEU B O 1
ATOM 7847 N N . LEU B 1 291 ? 26.078 -1.393 -3.754 1 92.88 291 LEU B N 1
ATOM 7848 C CA . LEU B 1 291 ? 26.281 -0.279 -2.834 1 92.88 291 LEU B CA 1
ATOM 7849 C C . LEU B 1 291 ? 26.688 0.983 -3.594 1 92.88 291 LEU B C 1
ATOM 7851 O O . LEU B 1 291 ? 26.141 2.061 -3.342 1 92.88 291 LEU B O 1
ATOM 7855 N N . ASP B 1 292 ? 27.578 0.77 -4.418 1 92.94 292 ASP B N 1
ATOM 7856 C CA . ASP B 1 292 ? 28.062 1.898 -5.207 1 92.94 292 ASP B CA 1
ATOM 7857 C C . ASP B 1 292 ? 26.922 2.543 -5.996 1 92.94 292 ASP B C 1
ATOM 7859 O O . ASP B 1 292 ? 26.766 3.764 -5.984 1 92.94 292 ASP B O 1
ATOM 7863 N N . TRP B 1 293 ? 26.203 1.714 -6.637 1 90.12 293 TRP B N 1
ATOM 7864 C CA . TRP B 1 293 ? 25.109 2.213 -7.461 1 90.12 293 TRP B CA 1
ATOM 7865 C C . TRP B 1 293 ? 24.047 2.895 -6.605 1 90.12 293 TRP B C 1
ATOM 7867 O O . TRP B 1 293 ? 23.531 3.951 -6.973 1 90.12 293 TRP B O 1
ATOM 7877 N N . MET B 1 294 ? 23.641 2.291 -5.539 1 92.62 294 MET B N 1
ATOM 7878 C CA . MET B 1 294 ? 22.609 2.854 -4.672 1 92.62 294 MET B CA 1
ATOM 7879 C C . MET B 1 294 ? 23.031 4.215 -4.129 1 92.62 294 MET B C 1
ATOM 7881 O O . MET B 1 294 ? 22.234 5.145 -4.078 1 92.62 294 MET B O 1
ATOM 7885 N N . VAL B 1 295 ? 24.25 4.328 -3.707 1 93.06 295 VAL B N 1
ATOM 7886 C CA . VAL B 1 295 ? 24.766 5.582 -3.168 1 93.06 295 VAL B CA 1
ATOM 7887 C C . VAL B 1 295 ? 24.781 6.645 -4.262 1 93.06 295 VAL B C 1
ATOM 7889 O O . VAL B 1 295 ? 24.422 7.801 -4.023 1 93.06 295 VAL B O 1
ATOM 7892 N N . ARG B 1 296 ? 25.188 6.266 -5.445 1 91 296 ARG B N 1
ATOM 7893 C CA . ARG B 1 296 ? 25.188 7.195 -6.57 1 91 296 ARG B CA 1
ATOM 7894 C C . ARG B 1 296 ? 23.781 7.723 -6.848 1 91 296 ARG B C 1
ATOM 7896 O O . ARG B 1 296 ? 23.609 8.906 -7.133 1 91 296 ARG B O 1
ATOM 7903 N N . MET B 1 297 ? 22.906 6.828 -6.816 1 90.56 297 MET B N 1
ATOM 7904 C CA . MET B 1 297 ? 21.531 7.238 -7.031 1 90.56 297 MET B CA 1
ATOM 7905 C C . MET B 1 297 ? 21.078 8.211 -5.949 1 90.56 297 MET B C 1
ATOM 7907 O O . MET B 1 297 ? 20.375 9.188 -6.234 1 90.56 297 MET B O 1
ATOM 7911 N N . CYS B 1 298 ? 21.406 7.949 -4.715 1 91.62 298 CYS B N 1
ATOM 7912 C CA . CYS B 1 298 ? 21.094 8.875 -3.629 1 91.62 298 CYS B CA 1
ATOM 7913 C C . CYS B 1 298 ? 21.672 10.258 -3.902 1 91.62 298 CYS B C 1
ATOM 7915 O O . CYS B 1 298 ? 20.984 11.266 -3.746 1 91.62 298 CYS B O 1
ATOM 7917 N N . LEU B 1 299 ? 22.875 10.25 -4.336 1 90.31 299 LEU B N 1
ATOM 7918 C CA . LEU B 1 299 ? 23.609 11.508 -4.543 1 90.31 299 LEU B CA 1
ATOM 7919 C C . LEU B 1 299 ? 23.031 12.273 -5.734 1 90.31 299 LEU B C 1
ATOM 7921 O O . LEU B 1 299 ? 23.172 13.492 -5.812 1 90.31 299 LEU B O 1
ATOM 7925 N N . SER B 1 300 ? 22.453 11.562 -6.637 1 87.12 300 SER B N 1
ATOM 7926 C CA . SER B 1 300 ? 21.812 12.211 -7.785 1 87.12 300 SER B CA 1
ATOM 7927 C C . SER B 1 300 ? 20.5 12.867 -7.395 1 87.12 300 SER B C 1
ATOM 7929 O O . SER B 1 300 ? 20.125 13.898 -7.953 1 87.12 300 SER B O 1
ATOM 7931 N N . ILE B 1 301 ? 19.828 12.32 -6.445 1 87.06 301 ILE B N 1
ATOM 7932 C CA . ILE B 1 301 ? 18.484 12.773 -6.086 1 87.06 301 ILE B CA 1
ATOM 7933 C C . ILE B 1 301 ? 18.578 13.805 -4.961 1 87.06 301 ILE B C 1
ATOM 7935 O O . ILE B 1 301 ? 17.797 14.758 -4.922 1 87.06 301 ILE B O 1
ATOM 7939 N N . PHE B 1 302 ? 19.516 13.68 -4.082 1 88.44 302 PHE B N 1
ATOM 7940 C CA . PHE B 1 302 ? 19.578 14.383 -2.805 1 88.44 302 PHE B CA 1
ATOM 7941 C C . PHE B 1 302 ? 19.688 15.891 -3.023 1 88.44 302 PHE B C 1
ATOM 7943 O O . PHE B 1 302 ? 19 16.656 -2.354 1 88.44 302 PHE B O 1
ATOM 7950 N N . PRO B 1 303 ? 20.453 16.328 -4.008 1 82.62 303 PRO B N 1
ATOM 7951 C CA . PRO B 1 303 ? 20.531 17.781 -4.176 1 82.62 303 PRO B CA 1
ATOM 7952 C C . PRO B 1 303 ? 19.188 18.406 -4.551 1 82.62 303 PRO B C 1
ATOM 7954 O O . PRO B 1 303 ? 18.844 19.469 -4.023 1 82.62 303 PRO B O 1
ATOM 7957 N N . GLU B 1 304 ? 18.469 17.781 -5.422 1 76.69 304 GLU B N 1
ATOM 7958 C CA . GLU B 1 304 ? 17.156 18.281 -5.801 1 76.69 304 GLU B CA 1
ATOM 7959 C C . GLU B 1 304 ? 16.188 18.219 -4.629 1 76.69 304 GLU B C 1
ATOM 7961 O O . GLU B 1 304 ? 15.375 19.141 -4.434 1 76.69 304 GLU B O 1
ATOM 7966 N N . PHE B 1 305 ? 16.266 17.172 -3.932 1 81 305 PHE B N 1
ATOM 7967 C CA . PHE B 1 305 ? 15.445 16.984 -2.748 1 81 305 PHE B CA 1
ATOM 7968 C C . PHE B 1 305 ? 15.711 18.078 -1.722 1 81 305 PHE B C 1
ATOM 7970 O O . PHE B 1 305 ? 14.773 18.672 -1.181 1 81 305 PHE B O 1
ATOM 7977 N N . ARG B 1 306 ? 16.969 18.375 -1.478 1 78.44 306 ARG B N 1
ATOM 7978 C CA . ARG B 1 306 ? 17.375 19.391 -0.518 1 78.44 306 ARG B CA 1
ATOM 7979 C C . ARG B 1 306 ? 16.891 20.781 -0.945 1 78.44 306 ARG B C 1
ATOM 7981 O O . ARG B 1 306 ? 16.438 21.562 -0.115 1 78.44 306 ARG B O 1
ATOM 7988 N N . GLN B 1 307 ? 16.984 21 -2.141 1 72.12 307 GLN B N 1
ATOM 7989 C CA . GLN B 1 307 ? 16.547 22.297 -2.66 1 72.12 307 GLN B CA 1
ATOM 7990 C C . GLN B 1 307 ? 15.039 22.469 -2.508 1 72.12 307 GLN B C 1
ATOM 7992 O O . GLN B 1 307 ? 14.57 23.547 -2.139 1 72.12 307 GLN B O 1
ATOM 7997 N N . ALA B 1 308 ? 14.344 21.438 -2.793 1 69.69 308 ALA B N 1
ATOM 7998 C CA . ALA B 1 308 ? 12.891 21.5 -2.723 1 69.69 308 ALA B CA 1
ATOM 7999 C C . ALA B 1 308 ? 12.414 21.672 -1.28 1 69.69 308 ALA B C 1
ATOM 8001 O O . ALA B 1 308 ? 11.398 22.328 -1.025 1 69.69 308 ALA B O 1
ATOM 8002 N N . THR B 1 309 ? 13.094 21.172 -0.263 1 70.19 309 THR B N 1
ATOM 8003 C CA . THR B 1 309 ? 12.68 21.188 1.134 1 70.19 309 THR B CA 1
ATOM 8004 C C . THR B 1 309 ? 13.148 22.469 1.818 1 70.19 309 THR B C 1
ATOM 8006 O O . THR B 1 309 ? 12.578 22.875 2.836 1 70.19 309 THR B O 1
ATOM 8009 N N . ARG B 1 310 ? 14.242 23.047 1.48 1 62.31 310 ARG B N 1
ATOM 8010 C CA . ARG B 1 310 ? 14.82 24.25 2.086 1 62.31 310 ARG B CA 1
ATOM 8011 C C . ARG B 1 310 ? 13.852 25.422 1.996 1 62.31 310 ARG B C 1
ATOM 8013 O O . ARG B 1 310 ? 13.711 26.188 2.949 1 62.31 310 ARG B O 1
ATOM 8020 N N . ALA B 1 311 ? 13.258 25.594 0.919 1 50.84 311 ALA B N 1
ATOM 8021 C CA . ALA B 1 311 ? 12.492 26.812 0.677 1 50.84 311 ALA B CA 1
ATOM 8022 C C . ALA B 1 311 ? 11.43 27.031 1.75 1 50.84 311 ALA B C 1
ATOM 8024 O O . ALA B 1 311 ? 11.086 28.156 2.086 1 50.84 311 ALA B O 1
ATOM 8025 N N . HIS B 1 312 ? 10.984 25.953 2.332 1 51.91 312 HIS B N 1
ATOM 8026 C CA . HIS B 1 312 ? 9.867 26.25 3.217 1 51.91 312 HIS B CA 1
ATOM 8027 C C . HIS B 1 312 ? 10.008 25.516 4.551 1 51.91 312 HIS B C 1
ATOM 8029 O O . HIS B 1 312 ? 9.023 25.312 5.254 1 51.91 312 HIS B O 1
ATOM 8035 N N . ASN B 1 313 ? 11.25 25.406 4.922 1 57.78 313 ASN B N 1
ATOM 8036 C CA . ASN B 1 313 ? 11.516 24.781 6.211 1 57.78 313 ASN B CA 1
ATOM 8037 C C . ASN B 1 313 ? 10.742 23.469 6.371 1 57.78 313 ASN B C 1
ATOM 8039 O O . ASN B 1 313 ? 10.141 23.219 7.418 1 57.78 313 ASN B O 1
ATOM 8043 N N . TYR B 1 314 ? 10.641 22.906 5.25 1 64.94 314 TYR B N 1
ATOM 8044 C CA . TYR B 1 314 ? 9.953 21.625 5.262 1 64.94 314 TYR B CA 1
ATOM 8045 C C . TYR B 1 314 ? 10.859 20.516 5.789 1 64.94 314 TYR B C 1
ATO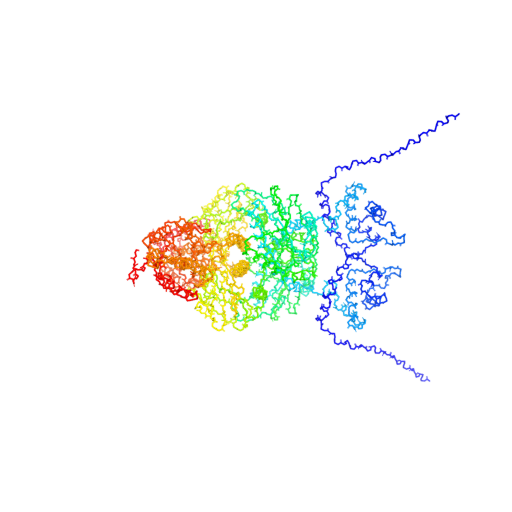M 8047 O O . TYR B 1 314 ? 11.984 20.359 5.316 1 64.94 314 TYR B O 1
ATOM 8055 N N . ARG B 1 315 ? 10.414 19.922 6.934 1 67 315 ARG B N 1
ATOM 8056 C CA . ARG B 1 315 ? 11.086 18.75 7.449 1 67 315 ARG B CA 1
ATOM 8057 C C . ARG B 1 315 ? 10.492 17.469 6.855 1 67 315 ARG B C 1
ATOM 8059 O O . ARG B 1 315 ? 9.273 17.266 6.91 1 67 315 ARG B O 1
ATOM 8066 N N . TYR B 1 316 ? 11.422 16.641 6.305 1 68.12 316 TYR B N 1
ATOM 8067 C CA . TYR B 1 316 ? 10.938 15.43 5.656 1 68.12 316 TYR B CA 1
ATOM 8068 C C . TYR B 1 316 ? 11.188 14.211 6.535 1 68.12 316 TYR B C 1
ATOM 8070 O O . TYR B 1 316 ? 12.258 14.07 7.129 1 68.12 316 TYR B O 1
ATOM 8078 N N . ARG B 1 317 ? 10.148 13.445 6.66 1 66 317 ARG B N 1
ATOM 8079 C CA . ARG B 1 317 ? 10.219 12.125 7.277 1 66 317 ARG B CA 1
ATOM 8080 C C . ARG B 1 317 ? 9.555 11.07 6.395 1 66 317 ARG B C 1
ATOM 8082 O O . ARG B 1 317 ? 8.445 11.289 5.891 1 66 317 ARG B O 1
ATOM 8089 N N . SER B 1 318 ? 10.297 9.914 6.156 1 57.41 318 SER B N 1
ATOM 8090 C CA . SER B 1 318 ? 9.812 8.914 5.211 1 57.41 318 SER B CA 1
ATOM 8091 C C . SER B 1 318 ? 8.742 8.031 5.844 1 57.41 318 SER B C 1
ATOM 8093 O O . SER B 1 318 ? 8.055 7.281 5.145 1 57.41 318 SER B O 1
ATOM 8095 N N . ASP B 1 319 ? 8.586 7.793 7.156 1 51.59 319 ASP B N 1
ATOM 8096 C CA . ASP B 1 319 ? 7.582 6.926 7.758 1 51.59 319 ASP B CA 1
ATOM 8097 C C . ASP B 1 319 ? 6.188 7.543 7.648 1 51.59 319 ASP B C 1
ATOM 8099 O O . ASP B 1 319 ? 5.203 6.949 8.094 1 51.59 319 ASP B O 1
ATOM 8103 N N . GLY B 1 320 ? 6.016 8.57 7.129 1 45.91 320 GLY B N 1
ATOM 8104 C CA . GLY B 1 320 ? 4.684 9.141 7.012 1 45.91 320 GLY B CA 1
ATOM 8105 C C . GLY B 1 320 ? 3.967 8.734 5.738 1 45.91 320 GLY B C 1
ATOM 8106 O O . GLY B 1 320 ? 3.432 7.625 5.648 1 45.91 320 GLY B O 1
ATOM 8107 N N . TYR B 1 321 ? 3.727 9.539 4.426 1 44.34 321 TYR B N 1
ATOM 8108 C CA . TYR B 1 321 ? 2.574 9.938 3.625 1 44.34 321 TYR B CA 1
ATOM 8109 C C . TYR B 1 321 ? 2.479 9.102 2.355 1 44.34 321 TYR B C 1
ATOM 8111 O O . TYR B 1 321 ? 3.457 8.469 1.945 1 44.34 321 TYR B O 1
ATOM 8119 N N . ARG B 1 322 ? 1.232 9.109 1.81 1 48.44 322 ARG B N 1
ATOM 8120 C CA . ARG B 1 322 ? 0.74 8.531 0.565 1 48.44 322 ARG B CA 1
ATOM 8121 C C . ARG B 1 322 ? 1.545 9.031 -0.629 1 48.44 322 ARG B C 1
ATOM 8123 O O . ARG B 1 322 ? 1.818 10.227 -0.743 1 48.44 322 ARG B O 1
ATOM 8130 N N . LEU B 1 323 ? 2.291 8.227 -1.29 1 50.56 323 LEU B N 1
ATOM 8131 C CA . LEU B 1 323 ? 2.99 8.641 -2.5 1 50.56 323 LEU B CA 1
ATOM 8132 C C . LEU B 1 323 ? 2.012 8.828 -3.656 1 50.56 323 LEU B C 1
ATOM 8134 O O . LEU B 1 323 ? 1.295 7.891 -4.02 1 50.56 323 LEU B O 1
ATOM 8138 N N . ALA B 1 324 ? 1.286 10.023 -3.725 1 50.06 324 ALA B N 1
ATOM 8139 C CA . ALA B 1 324 ? 0.663 10.219 -5.031 1 50.06 324 ALA B CA 1
ATOM 8140 C C . ALA B 1 324 ? 1.717 10.336 -6.129 1 50.06 324 ALA B C 1
ATOM 8142 O O . ALA B 1 324 ? 2.484 11.305 -6.16 1 50.06 324 ALA B O 1
ATOM 8143 N N . HIS B 1 325 ? 2.113 9.297 -6.746 1 55.88 325 HIS B N 1
ATOM 8144 C CA . HIS B 1 325 ? 3.064 9.414 -7.848 1 55.88 325 HIS B CA 1
ATOM 8145 C C . HIS B 1 325 ? 2.357 9.75 -9.156 1 55.88 325 HIS B C 1
ATOM 8147 O O . HIS B 1 325 ? 1.348 9.125 -9.5 1 55.88 325 HIS B O 1
ATOM 8153 N N . THR B 1 326 ? 2.748 10.953 -9.602 1 62.5 326 THR B N 1
ATOM 8154 C CA . THR B 1 326 ? 2.273 11.359 -10.914 1 62.5 326 THR B CA 1
ATOM 8155 C C . THR B 1 326 ? 3.078 10.672 -12.016 1 62.5 326 THR B C 1
ATOM 8157 O O . THR B 1 326 ? 4.164 10.148 -11.766 1 62.5 326 THR B O 1
ATOM 8160 N N . ARG B 1 327 ? 2.547 10.555 -13.133 1 69.69 327 ARG B N 1
ATOM 8161 C CA . ARG B 1 327 ? 3.246 10.031 -14.305 1 69.69 327 ARG B CA 1
ATOM 8162 C C . ARG B 1 327 ? 4.543 10.797 -14.555 1 69.69 327 ARG B C 1
ATOM 8164 O O . ARG B 1 327 ? 5.551 10.211 -14.945 1 69.69 327 ARG B O 1
ATOM 8171 N N . GLN B 1 328 ? 4.492 12.016 -14.266 1 71.88 328 GLN B N 1
ATOM 8172 C CA . GLN B 1 328 ? 5.66 12.859 -14.5 1 71.88 328 GLN B CA 1
ATOM 8173 C C . GLN B 1 328 ? 6.805 12.484 -13.57 1 71.88 328 GLN B C 1
ATOM 8175 O O . GLN B 1 328 ? 7.965 12.422 -13.984 1 71.88 328 GLN B O 1
ATOM 8180 N N . SER B 1 329 ? 6.43 12.281 -12.359 1 73.44 329 SER B N 1
ATOM 8181 C CA . SER B 1 329 ? 7.465 11.906 -11.406 1 73.44 329 SER B CA 1
ATOM 8182 C C . SER B 1 329 ? 8.07 10.547 -11.75 1 73.44 329 SER B C 1
ATOM 8184 O O . SER B 1 329 ? 9.273 10.344 -11.594 1 73.44 329 SER B O 1
ATOM 8186 N N . LEU B 1 330 ? 7.289 9.672 -12.281 1 79.5 330 LEU B N 1
ATOM 8187 C CA . LEU B 1 330 ? 7.785 8.352 -12.664 1 79.5 330 LEU B CA 1
ATOM 8188 C C . LEU B 1 330 ? 8.648 8.438 -13.914 1 79.5 330 LEU B C 1
ATOM 8190 O O . LEU B 1 330 ? 9.625 7.699 -14.055 1 79.5 330 LEU B O 1
ATOM 8194 N N . THR B 1 331 ? 8.25 9.32 -14.805 1 84.94 331 THR B N 1
ATOM 8195 C CA . THR B 1 331 ? 9.047 9.516 -16.016 1 84.94 331 THR B CA 1
ATOM 8196 C C . THR B 1 331 ? 10.422 10.086 -15.664 1 84.94 331 THR B C 1
ATOM 8198 O O . THR B 1 331 ? 11.43 9.664 -16.219 1 84.94 331 THR B O 1
ATOM 8201 N N . ARG B 1 332 ? 10.461 11.023 -14.773 1 83.75 332 ARG B N 1
ATOM 8202 C CA . ARG B 1 332 ? 11.742 11.562 -14.305 1 83.75 332 ARG B CA 1
ATOM 8203 C C . ARG B 1 332 ? 12.586 10.461 -13.672 1 83.75 332 ARG B C 1
ATOM 8205 O O . ARG B 1 332 ? 13.812 10.438 -13.844 1 83.75 332 ARG B O 1
ATOM 8212 N N . LEU B 1 333 ? 11.922 9.68 -12.977 1 85.06 333 LEU B N 1
ATOM 8213 C CA . LEU B 1 333 ? 12.625 8.555 -12.359 1 85.06 333 LEU B CA 1
ATOM 8214 C C . LEU B 1 333 ? 13.211 7.629 -13.422 1 85.06 333 LEU B C 1
ATOM 8216 O O . LEU B 1 333 ? 14.336 7.145 -13.289 1 85.06 333 LEU B O 1
ATOM 8220 N N . MET B 1 334 ? 12.461 7.336 -14.484 1 90.81 334 MET B N 1
ATOM 8221 C CA . MET B 1 334 ? 12.961 6.48 -15.555 1 90.81 334 MET B CA 1
ATOM 8222 C C . MET B 1 334 ? 14.172 7.105 -16.234 1 90.81 334 MET B C 1
ATOM 8224 O O . MET B 1 334 ? 15.109 6.398 -16.625 1 90.81 334 MET B O 1
ATOM 8228 N N . HIS B 1 335 ? 14.148 8.406 -16.312 1 90.94 335 HIS B N 1
ATOM 8229 C CA . HIS B 1 335 ? 15.312 9.086 -16.875 1 90.94 335 HIS B CA 1
ATOM 8230 C C . HIS B 1 335 ? 16.547 8.898 -15.984 1 90.94 335 HIS B C 1
ATOM 8232 O O . HIS B 1 335 ? 17.641 8.617 -16.484 1 90.94 335 HIS B O 1
ATOM 8238 N N . ARG B 1 336 ? 16.328 9.039 -14.781 1 86.69 336 ARG B N 1
ATOM 8239 C CA . ARG B 1 336 ? 17.422 8.875 -13.836 1 86.69 336 ARG B CA 1
ATOM 8240 C C . ARG B 1 336 ? 17.969 7.453 -13.867 1 86.69 336 ARG B C 1
ATOM 8242 O O . ARG B 1 336 ? 19.188 7.25 -13.844 1 86.69 336 ARG B O 1
ATOM 8249 N N . VAL B 1 337 ? 17.109 6.504 -13.906 1 88.38 337 VAL B N 1
ATOM 8250 C CA . VAL B 1 337 ? 17.5 5.098 -13.93 1 88.38 337 VAL B CA 1
ATOM 8251 C C . VAL B 1 337 ? 18.281 4.801 -15.203 1 88.38 337 VAL B C 1
ATOM 8253 O O . VAL B 1 337 ? 19.359 4.18 -15.148 1 88.38 337 VAL B O 1
ATOM 8256 N N . ARG B 1 338 ? 17.766 5.23 -16.281 1 88.69 338 ARG B N 1
ATOM 8257 C CA . ARG B 1 338 ? 18.438 5.027 -17.547 1 88.69 338 ARG B CA 1
ATOM 8258 C C . ARG B 1 338 ? 19.844 5.633 -17.531 1 88.69 338 ARG B C 1
ATOM 8260 O O . ARG B 1 338 ? 20.812 4.98 -17.922 1 88.69 338 ARG B O 1
ATOM 8267 N N . ASP B 1 339 ? 19.922 6.836 -17.016 1 87.38 339 ASP B N 1
ATOM 8268 C CA . ASP B 1 339 ? 21.188 7.562 -17.031 1 87.38 339 ASP B CA 1
ATOM 8269 C C . ASP B 1 339 ? 22.203 6.906 -16.094 1 87.38 339 ASP B C 1
ATOM 8271 O O . ASP B 1 339 ? 23.391 6.863 -16.406 1 87.38 339 ASP B O 1
ATOM 8275 N N . LEU B 1 340 ? 21.766 6.449 -15.062 1 81.5 340 LEU B N 1
ATOM 8276 C CA . LEU B 1 340 ? 22.672 5.852 -14.086 1 81.5 340 LEU B CA 1
ATOM 8277 C C . LEU B 1 340 ? 23.094 4.457 -14.523 1 81.5 340 LEU B C 1
ATOM 8279 O O . LEU B 1 340 ? 24.25 4.059 -14.305 1 81.5 340 LEU B O 1
ATOM 8283 N N . ILE B 1 341 ? 22.234 3.707 -15.07 1 84.5 341 ILE B N 1
ATOM 8284 C CA . ILE B 1 341 ? 22.531 2.336 -15.461 1 84.5 341 ILE B CA 1
ATOM 8285 C C . ILE B 1 341 ? 23.438 2.338 -16.688 1 84.5 341 ILE B C 1
ATOM 8287 O O . ILE B 1 341 ? 24.438 1.617 -16.75 1 84.5 341 ILE B O 1
ATOM 8291 N N . PHE B 1 342 ? 23.109 3.219 -17.625 1 86.31 342 PHE B N 1
ATOM 8292 C CA . PHE B 1 342 ? 23.781 3.105 -18.922 1 86.31 342 PHE B CA 1
ATOM 8293 C C . PHE B 1 342 ? 24.844 4.184 -19.062 1 86.31 342 PHE B C 1
ATOM 8295 O O . PHE B 1 342 ? 25.672 4.113 -19.984 1 86.31 342 PHE B O 1
ATOM 8302 N N . GLY B 1 343 ? 24.828 5.219 -18.172 1 83.44 343 GLY B N 1
ATOM 8303 C CA . GLY B 1 343 ? 25.859 6.25 -18.203 1 83.44 343 GLY B CA 1
ATOM 8304 C C . GLY B 1 343 ? 25.969 6.949 -19.547 1 83.44 343 GLY B C 1
ATOM 8305 O O . GLY B 1 343 ? 25 7.535 -20.031 1 83.44 343 GLY B O 1
ATOM 8306 N N . ASP B 1 344 ? 27.109 6.672 -20.219 1 83.62 344 ASP B N 1
ATOM 8307 C CA . ASP B 1 344 ? 27.422 7.328 -21.484 1 83.62 344 ASP B CA 1
ATOM 8308 C C . ASP B 1 344 ? 26.531 6.82 -22.609 1 83.62 344 ASP B C 1
ATOM 8310 O O . ASP B 1 344 ? 26.375 7.484 -23.641 1 83.62 344 ASP B O 1
ATOM 8314 N N . ASP B 1 345 ? 25.938 5.711 -22.406 1 86.75 345 ASP B N 1
ATOM 8315 C CA . ASP B 1 345 ? 25.094 5.129 -23.438 1 86.75 345 ASP B CA 1
ATOM 8316 C C . ASP B 1 345 ? 23.609 5.457 -23.188 1 86.75 345 ASP B C 1
ATOM 8318 O O . ASP B 1 345 ? 22.734 4.809 -23.75 1 86.75 345 ASP B O 1
ATOM 8322 N N . ALA B 1 346 ? 23.328 6.426 -22.422 1 88.94 346 ALA B N 1
ATOM 8323 C CA . ALA B 1 346 ? 21.953 6.754 -22.016 1 88.94 346 ALA B CA 1
ATOM 8324 C C . ALA B 1 346 ? 21.125 7.191 -23.219 1 88.94 346 ALA B C 1
ATOM 8326 O O . ALA B 1 346 ? 19.953 6.859 -23.312 1 88.94 346 ALA B O 1
ATOM 8327 N N . ASP B 1 347 ? 21.75 7.863 -24.141 1 87.62 347 ASP B N 1
ATOM 8328 C CA . ASP B 1 347 ? 21.016 8.438 -25.266 1 87.62 347 ASP B CA 1
ATOM 8329 C C . ASP B 1 347 ? 20.547 7.352 -26.219 1 87.62 347 ASP B C 1
ATOM 8331 O O . ASP B 1 347 ? 19.609 7.566 -27 1 87.62 347 ASP B O 1
ATOM 8335 N N . VAL B 1 348 ? 21.203 6.207 -26.094 1 89.38 348 VAL B N 1
ATOM 8336 C CA . VAL B 1 348 ? 20.828 5.121 -27 1 89.38 348 VAL B CA 1
ATOM 8337 C C . VAL B 1 348 ? 20.188 3.984 -26.203 1 89.38 348 VAL B C 1
ATOM 8339 O O . VAL B 1 348 ? 20.172 2.838 -26.656 1 89.38 348 VAL B O 1
ATOM 8342 N N . SER B 1 349 ? 19.844 4.301 -25.062 1 91 349 SER B N 1
ATOM 8343 C CA . SER B 1 349 ? 19.25 3.295 -24.203 1 91 349 SER B CA 1
ATOM 8344 C C . SER B 1 349 ? 17.844 3.707 -23.766 1 91 349 SER B C 1
ATOM 8346 O O . SER B 1 349 ? 17.438 4.859 -23.953 1 91 349 SER B O 1
ATOM 8348 N N . VAL B 1 350 ? 17.109 2.74 -23.312 1 91.06 350 VAL B N 1
ATOM 8349 C CA . VAL B 1 350 ? 15.734 3.027 -22.906 1 91.06 350 VAL B CA 1
ATOM 8350 C C . VAL B 1 350 ? 15.461 2.402 -21.531 1 91.06 350 VAL B C 1
ATOM 8352 O O . VAL B 1 350 ? 16.094 1.411 -21.156 1 91.06 350 VAL B O 1
ATOM 8355 N N . ALA B 1 351 ? 14.68 3.018 -20.766 1 92.88 351 ALA B N 1
ATOM 8356 C CA . ALA B 1 351 ? 14.086 2.516 -19.516 1 92.88 351 ALA B CA 1
ATOM 8357 C C . ALA B 1 351 ? 12.57 2.727 -19.516 1 92.88 351 ALA B C 1
ATOM 8359 O O . ALA B 1 351 ? 12.086 3.812 -19.844 1 92.88 351 ALA B O 1
ATOM 8360 N N . CYS B 1 352 ? 11.883 1.644 -19.203 1 93 352 CYS B N 1
ATOM 8361 C CA . CYS B 1 352 ? 10.43 1.709 -19.312 1 93 352 CYS B CA 1
ATOM 8362 C C . CYS B 1 352 ? 9.773 0.986 -18.141 1 93 352 CYS B C 1
ATOM 8364 O O . CYS B 1 352 ? 10.25 -0.064 -17.703 1 93 352 CYS B O 1
ATOM 8366 N N . LEU B 1 353 ? 8.734 1.644 -17.641 1 92.69 353 LEU B N 1
ATOM 8367 C CA . LEU B 1 353 ? 7.887 1.031 -16.625 1 92.69 353 LEU B CA 1
ATOM 8368 C C . LEU B 1 353 ? 6.535 0.637 -17.203 1 92.69 353 LEU B C 1
ATOM 8370 O O . LEU B 1 353 ? 5.781 1.494 -17.672 1 92.69 353 LEU B O 1
ATOM 8374 N N . LEU B 1 354 ? 6.27 -0.639 -17.219 1 93.5 354 LEU B N 1
ATOM 8375 C CA . LEU B 1 354 ? 5.027 -1.152 -17.781 1 93.5 354 LEU B CA 1
ATOM 8376 C C . LEU B 1 354 ? 4.066 -1.594 -16.688 1 93.5 354 LEU B C 1
ATOM 8378 O O . LEU B 1 354 ? 4.492 -2.133 -15.664 1 93.5 354 LEU B O 1
ATOM 8382 N N . LEU B 1 355 ? 2.799 -1.34 -16.969 1 91.25 355 LEU B N 1
ATOM 8383 C CA . LEU B 1 355 ? 1.753 -1.705 -16.031 1 91.25 355 LEU B CA 1
ATOM 8384 C C . LEU B 1 355 ? 0.705 -2.594 -16.688 1 91.25 355 LEU B C 1
ATOM 8386 O O . LEU B 1 355 ? 0.338 -2.371 -17.844 1 91.25 355 LEU B O 1
ATOM 8390 N N . PRO B 1 356 ? 0.219 -3.578 -15.875 1 91.12 356 PRO B N 1
ATOM 8391 C CA . PRO B 1 356 ? -0.93 -4.324 -16.391 1 91.12 356 PRO B CA 1
ATOM 8392 C C . PRO B 1 356 ? -2.229 -3.521 -16.344 1 91.12 356 PRO B C 1
ATOM 8394 O O . PRO B 1 356 ? -2.346 -2.582 -15.547 1 91.12 356 PRO B O 1
ATOM 8397 N N . ASP B 1 357 ? -3.148 -3.836 -17.109 1 84.62 357 ASP B N 1
ATOM 8398 C CA . ASP B 1 357 ? -4.43 -3.141 -17.156 1 84.62 357 ASP B CA 1
ATOM 8399 C C . ASP B 1 357 ? -5.285 -3.48 -15.945 1 84.62 357 ASP B C 1
ATOM 8401 O O . ASP B 1 357 ? -6.184 -2.719 -15.578 1 84.62 357 ASP B O 1
ATOM 8405 N N . ASP B 1 358 ? -4.945 -4.676 -15.453 1 80.12 358 ASP B N 1
ATOM 8406 C CA . ASP B 1 358 ? -5.688 -5.16 -14.289 1 80.12 358 ASP B CA 1
ATOM 8407 C C . ASP B 1 358 ? -4.836 -6.109 -13.453 1 80.12 358 ASP B C 1
ATOM 8409 O O . ASP B 1 358 ? -3.934 -6.77 -13.977 1 80.12 358 ASP B O 1
ATOM 8413 N N . LEU B 1 359 ? -5.074 -6.141 -12.203 1 79.19 359 LEU B N 1
ATOM 8414 C CA . LEU B 1 359 ? -4.266 -7 -11.352 1 79.19 359 LEU B CA 1
ATOM 8415 C C . LEU B 1 359 ? -4.941 -8.352 -11.148 1 79.19 359 LEU B C 1
ATOM 8417 O O . LEU B 1 359 ? -4.297 -9.32 -10.727 1 79.19 359 LEU B O 1
ATOM 8421 N N . TYR B 1 360 ? -6.199 -8.398 -11.445 1 74.88 360 TYR B N 1
ATOM 8422 C CA . TYR B 1 360 ? -6.922 -9.656 -11.281 1 74.88 360 TYR B CA 1
ATOM 8423 C C . TYR B 1 360 ? -6.84 -10.5 -12.547 1 74.88 360 TYR B C 1
ATOM 8425 O O . TYR B 1 360 ? -6.473 -11.672 -12.5 1 74.88 360 TYR B O 1
ATOM 8433 N N . LYS B 1 361 ? -7.207 -9.883 -13.641 1 79.94 361 LYS B N 1
ATOM 8434 C CA . LYS B 1 361 ? -7.129 -10.539 -14.938 1 79.94 361 LYS B CA 1
ATOM 8435 C C . LYS B 1 361 ? -6.41 -9.656 -15.961 1 79.94 361 LYS B C 1
ATOM 8437 O O . LYS B 1 361 ? -7.031 -9.125 -16.875 1 79.94 361 LYS B O 1
ATOM 8442 N N . PRO B 1 362 ? -5.133 -9.688 -15.758 1 87.81 362 PRO B N 1
ATOM 8443 C CA . PRO B 1 362 ? -4.391 -8.844 -16.688 1 87.81 362 PRO B CA 1
ATOM 8444 C C . PRO B 1 362 ? -4.438 -9.359 -18.125 1 87.81 362 PRO B C 1
ATOM 8446 O O . PRO B 1 362 ? -4.25 -10.555 -18.359 1 87.81 362 PRO B O 1
ATOM 8449 N N . MET B 1 363 ? -4.727 -8.477 -19.094 1 89.69 363 MET B N 1
ATOM 8450 C CA . MET B 1 363 ? -4.809 -8.828 -20.5 1 89.69 363 MET B CA 1
ATOM 8451 C C . MET B 1 363 ? -3.607 -8.289 -21.266 1 89.69 363 MET B C 1
ATOM 8453 O O . MET B 1 363 ? -3.174 -8.883 -22.25 1 89.69 363 MET B O 1
ATOM 8457 N N . TYR B 1 364 ? -3.18 -7.176 -20.828 1 93.31 364 TYR B N 1
ATOM 8458 C CA . TYR B 1 364 ? -2.045 -6.59 -21.531 1 93.31 364 TYR B CA 1
ATOM 8459 C C . TYR B 1 364 ? -1.247 -5.672 -20.609 1 93.31 364 TYR B C 1
ATOM 8461 O O . TYR B 1 364 ? -1.726 -5.285 -19.547 1 93.31 364 TYR B O 1
ATOM 8469 N N . LEU B 1 365 ? 0.006 -5.395 -21.062 1 93.88 365 LEU B N 1
ATOM 8470 C CA . LEU B 1 365 ? 0.86 -4.398 -20.422 1 93.88 365 LEU B CA 1
ATOM 8471 C C . LEU B 1 365 ? 0.897 -3.109 -21.234 1 93.88 365 LEU B C 1
ATOM 8473 O O . LEU B 1 365 ? 0.908 -3.15 -22.469 1 93.88 365 LEU B O 1
ATOM 8477 N N . SER B 1 366 ? 0.843 -2.014 -20.547 1 92.31 366 SER B N 1
ATOM 8478 C CA . SER B 1 366 ? 1.002 -0.702 -21.156 1 92.31 366 SER B CA 1
ATOM 8479 C C . SER B 1 366 ? 2.102 0.102 -20.484 1 92.31 366 SER B C 1
ATOM 8481 O O . SER B 1 366 ? 2.447 -0.166 -19.328 1 92.31 366 SER B O 1
ATOM 8483 N N . ILE B 1 367 ? 2.645 1.081 -21.219 1 90.88 367 ILE B N 1
ATOM 8484 C CA . ILE B 1 367 ? 3.736 1.892 -20.688 1 90.88 367 ILE B CA 1
ATOM 8485 C C . ILE B 1 367 ? 3.174 3.008 -19.812 1 90.88 367 ILE B C 1
ATOM 8487 O O . ILE B 1 367 ? 2.379 3.83 -20.281 1 90.88 367 ILE B O 1
ATOM 8491 N N . LEU B 1 368 ? 3.557 3.01 -18.578 1 86.81 368 LEU B N 1
ATOM 8492 C CA . LEU B 1 368 ? 3.176 4.07 -17.641 1 86.81 368 LEU B CA 1
ATOM 8493 C C . LEU B 1 368 ? 4.145 5.242 -17.734 1 86.81 368 LEU B C 1
ATOM 8495 O O . LEU B 1 368 ? 3.723 6.402 -17.734 1 86.81 368 LEU B O 1
ATOM 8499 N N . ALA B 1 369 ? 5.406 4.926 -17.766 1 89.25 369 ALA B N 1
ATOM 8500 C CA . ALA B 1 369 ? 6.48 5.918 -17.812 1 89.25 369 ALA B CA 1
ATOM 8501 C C . ALA B 1 369 ? 7.688 5.379 -18.578 1 89.25 369 ALA B C 1
ATOM 8503 O O . ALA B 1 369 ? 7.922 4.168 -18.609 1 89.25 369 ALA B O 1
ATOM 8504 N N . HIS B 1 370 ? 8.359 6.246 -19.234 1 92 370 HIS B N 1
ATOM 8505 C CA . HIS B 1 370 ? 9.5 5.777 -20.016 1 92 370 HIS B CA 1
ATOM 8506 C C . HIS B 1 370 ? 10.523 6.887 -20.219 1 92 370 HIS B C 1
ATOM 8508 O O . HIS B 1 370 ? 10.211 8.062 -20.047 1 92 370 HIS B O 1
ATOM 8514 N N . ALA B 1 371 ? 11.68 6.496 -20.453 1 93.25 371 ALA B N 1
ATOM 8515 C CA . ALA B 1 371 ? 12.773 7.324 -20.953 1 93.25 371 ALA B CA 1
ATOM 8516 C C . ALA B 1 371 ? 13.375 6.727 -22.234 1 93.25 371 ALA B C 1
ATOM 8518 O O . ALA B 1 371 ? 13.734 5.551 -22.25 1 93.25 371 ALA B O 1
ATOM 8519 N N . GLY B 1 372 ? 13.367 7.504 -23.328 1 88.62 372 GLY B N 1
ATOM 8520 C CA . GLY B 1 372 ? 14.047 7.059 -24.531 1 88.62 372 GLY B CA 1
ATOM 8521 C C . GLY B 1 372 ? 13.094 6.672 -25.641 1 88.62 372 GLY B C 1
ATOM 8522 O O . GLY B 1 372 ? 13.531 6.332 -26.75 1 88.62 372 GLY B O 1
ATOM 8523 N N . TYR B 1 373 ? 11.797 6.656 -25.391 1 86.75 373 TYR B N 1
ATOM 8524 C CA . TYR B 1 373 ? 10.812 6.375 -26.422 1 86.75 373 TYR B CA 1
ATOM 8525 C C . TYR B 1 373 ? 10.125 7.652 -26.891 1 86.75 373 TYR B C 1
ATOM 8527 O O . TYR B 1 373 ? 9.961 8.594 -26.125 1 86.75 373 TYR B O 1
ATOM 8535 N N . PRO B 1 374 ? 9.766 7.621 -28.188 1 84.44 374 PRO B N 1
ATOM 8536 C CA . PRO B 1 374 ? 8.836 8.688 -28.578 1 84.44 374 PRO B CA 1
ATOM 8537 C C . PRO B 1 374 ? 7.477 8.562 -27.906 1 84.44 374 PRO B C 1
ATOM 8539 O O . PRO B 1 374 ? 6.953 7.453 -27.766 1 84.44 374 PRO B O 1
ATOM 8542 N N . GLU B 1 375 ? 6.914 9.641 -27.531 1 83.19 375 GLU B N 1
ATOM 8543 C CA . GLU B 1 375 ? 5.684 9.656 -26.734 1 83.19 375 GLU B CA 1
ATOM 8544 C C . GLU B 1 375 ? 4.543 8.961 -27.469 1 83.19 375 GLU B C 1
ATOM 8546 O O . GLU B 1 375 ? 3.764 8.227 -26.859 1 83.19 375 GLU B O 1
ATOM 8551 N N . ALA B 1 376 ? 4.398 9.133 -28.734 1 81.75 376 ALA B N 1
ATOM 8552 C CA . ALA B 1 376 ? 3.318 8.539 -29.516 1 81.75 376 ALA B CA 1
ATOM 8553 C C . ALA B 1 376 ? 3.41 7.012 -29.516 1 81.75 376 ALA B C 1
ATOM 8555 O O . ALA B 1 376 ? 2.395 6.324 -29.391 1 81.75 376 ALA B O 1
ATOM 8556 N N . ARG B 1 377 ? 4.57 6.531 -29.578 1 82.12 377 ARG B N 1
ATOM 8557 C CA . ARG B 1 377 ? 4.789 5.086 -29.578 1 82.12 377 ARG B CA 1
ATOM 8558 C C . ARG B 1 377 ? 4.527 4.496 -28.203 1 82.12 377 ARG B C 1
ATOM 8560 O O . ARG B 1 377 ? 3.961 3.41 -28.078 1 82.12 377 ARG B O 1
ATOM 8567 N N . ALA B 1 378 ? 4.98 5.223 -27.234 1 86 378 ALA B N 1
ATOM 8568 C CA . ALA B 1 378 ? 4.816 4.754 -25.875 1 86 378 ALA B CA 1
ATOM 8569 C C . ALA B 1 378 ? 3.34 4.66 -25.484 1 86 378 ALA B C 1
ATOM 8571 O O . ALA B 1 378 ? 2.934 3.738 -24.781 1 86 378 ALA B O 1
ATOM 8572 N N . ARG B 1 379 ? 2.537 5.492 -25.969 1 81.5 379 ARG B N 1
ATOM 8573 C CA . ARG B 1 379 ? 1.122 5.535 -25.625 1 81.5 379 ARG B CA 1
ATOM 8574 C C . ARG B 1 379 ? 0.352 4.414 -26.312 1 81.5 379 ARG B C 1
ATOM 8576 O O . ARG B 1 379 ? -0.653 3.93 -25.781 1 81.5 379 ARG B O 1
ATOM 8583 N N . GLN B 1 380 ? 0.833 3.994 -27.359 1 82.44 380 GLN B N 1
ATOM 8584 C CA . GLN B 1 380 ? 0.104 3.014 -28.156 1 82.44 380 GLN B CA 1
ATOM 8585 C C . GLN B 1 380 ? 0.598 1.598 -27.875 1 82.44 380 GLN B C 1
ATOM 8587 O O . GLN B 1 380 ? -0.08 0.62 -28.203 1 82.44 380 GLN B O 1
ATOM 8592 N N . ALA B 1 381 ? 1.676 1.553 -27.266 1 85.25 381 ALA B N 1
ATOM 8593 C CA . ALA B 1 381 ? 2.289 0.244 -27.047 1 85.25 381 ALA B CA 1
ATOM 8594 C C . ALA B 1 381 ? 1.446 -0.61 -26.109 1 85.25 381 ALA B C 1
ATOM 8596 O O . ALA B 1 381 ? 1.047 -0.152 -25.031 1 85.25 381 ALA B O 1
ATOM 8597 N N . ARG B 1 382 ? 1.041 -1.809 -26.594 1 89.38 382 ARG B N 1
ATOM 8598 C CA . ARG B 1 382 ? 0.345 -2.812 -25.781 1 89.38 382 ARG B CA 1
ATOM 8599 C C . ARG B 1 382 ? 0.966 -4.191 -25.984 1 89.38 382 ARG B C 1
ATOM 8601 O O . ARG B 1 382 ? 1.117 -4.656 -27.109 1 89.38 382 ARG B O 1
ATOM 8608 N N . LEU B 1 383 ? 1.413 -4.703 -24.922 1 92.5 383 LEU B N 1
ATOM 8609 C CA . LEU B 1 383 ? 1.96 -6.055 -24.969 1 92.5 383 LEU B CA 1
ATOM 8610 C C . LEU B 1 383 ? 0.961 -7.062 -24.406 1 92.5 383 LEU B C 1
ATOM 8612 O O . LEU B 1 383 ? 0.653 -7.035 -23.203 1 92.5 383 LEU B O 1
ATOM 8616 N N . MET B 1 384 ? 0.573 -7.922 -25.234 1 92.88 384 MET B N 1
ATOM 8617 C CA . MET B 1 384 ? -0.453 -8.883 -24.844 1 92.88 384 MET B CA 1
ATOM 8618 C C . MET B 1 384 ? 0.126 -9.945 -23.906 1 92.88 384 MET B C 1
ATOM 8620 O O . MET B 1 384 ? 1.286 -10.336 -24.047 1 92.88 384 MET B O 1
ATOM 8624 N N . LEU B 1 385 ? -0.699 -10.43 -22.953 1 93.19 385 LEU B N 1
ATOM 8625 C CA . LEU B 1 385 ? -0.228 -11.359 -21.938 1 93.19 385 LEU B CA 1
ATOM 8626 C C . LEU B 1 385 ? -0.802 -12.75 -22.156 1 93.19 385 LEU B C 1
ATOM 8628 O O . LEU B 1 385 ? -0.64 -13.641 -21.312 1 93.19 385 LEU B O 1
ATOM 8632 N N . TYR B 1 386 ? -1.367 -12.922 -23.312 1 88.69 386 TYR B N 1
ATOM 8633 C CA . TYR B 1 386 ? -1.858 -14.266 -23.594 1 88.69 386 TYR B CA 1
ATOM 8634 C C . TYR B 1 386 ? -0.703 -15.234 -23.844 1 88.69 386 TYR B C 1
ATOM 8636 O O . TYR B 1 386 ? 0.366 -14.82 -24.297 1 88.69 386 TYR B O 1
ATOM 8644 N N . GLY B 1 387 ? -0.901 -16.469 -23.516 1 84.19 387 GLY B N 1
ATOM 8645 C CA . GLY B 1 387 ? 0.167 -17.453 -23.672 1 84.19 387 GLY B CA 1
ATOM 8646 C C . GLY B 1 387 ? 1.362 -17.188 -22.781 1 84.19 387 GLY B C 1
ATOM 8647 O O . GLY B 1 387 ? 1.211 -17.016 -21.562 1 84.19 387 GLY B O 1
ATOM 8648 N N . GLU B 1 388 ? 2.561 -17.094 -23.406 1 85.12 388 GLU B N 1
ATOM 8649 C CA . GLU B 1 388 ? 3.768 -16.828 -22.625 1 85.12 388 GLU B CA 1
ATOM 8650 C C . GLU B 1 388 ? 3.984 -15.336 -22.422 1 85.12 388 GLU B C 1
ATOM 8652 O O . GLU B 1 388 ? 4.773 -14.938 -21.562 1 85.12 388 GLU B O 1
ATOM 8657 N N . GLY B 1 389 ? 3.176 -14.594 -23.062 1 89.94 389 GLY B N 1
ATOM 8658 C CA . GLY B 1 389 ? 3.342 -13.156 -23.016 1 89.94 389 GLY B CA 1
ATOM 8659 C C . GLY B 1 389 ? 4.16 -12.602 -24.172 1 89.94 389 GLY B C 1
ATOM 8660 O O . GLY B 1 389 ? 5.117 -13.234 -24.609 1 89.94 389 GLY B O 1
ATOM 8661 N N . GLU B 1 390 ? 3.793 -11.508 -24.562 1 90 390 GLU B N 1
ATOM 8662 C CA . GLU B 1 390 ? 4.473 -10.875 -25.688 1 90 390 GLU B CA 1
ATOM 8663 C C . GLU B 1 390 ? 5.727 -10.133 -25.234 1 90 390 GLU B C 1
ATOM 8665 O O . GLU B 1 390 ? 5.699 -9.406 -24.234 1 90 390 GLU B O 1
ATOM 8670 N N . GLY B 1 391 ? 6.824 -10.391 -26 1 87.94 391 GLY B N 1
ATOM 8671 C CA . GLY B 1 391 ? 8.062 -9.703 -25.688 1 87.94 391 GLY B CA 1
ATOM 8672 C C . GLY B 1 391 ? 8.703 -10.18 -24.391 1 87.94 391 GLY B C 1
ATOM 8673 O O . GLY B 1 391 ? 8.148 -11.047 -23.719 1 87.94 391 GLY B O 1
ATOM 8674 N N . LEU B 1 392 ? 9.828 -9.617 -24.062 1 89.62 392 LEU B N 1
ATOM 8675 C CA . LEU B 1 392 ? 10.531 -9.977 -22.844 1 89.62 392 LEU B CA 1
ATOM 8676 C C . LEU B 1 392 ? 9.727 -9.562 -21.609 1 89.62 392 LEU B C 1
ATOM 8678 O O . LEU B 1 392 ? 9.719 -10.266 -20.609 1 89.62 392 LEU B O 1
ATOM 8682 N N . SER B 1 393 ? 9.055 -8.406 -21.781 1 92.69 393 SER B N 1
ATOM 8683 C CA . SER B 1 393 ? 8.281 -7.891 -20.656 1 92.69 393 SER B CA 1
ATOM 8684 C C . SER B 1 393 ? 7.059 -8.758 -20.391 1 92.69 393 SER B C 1
ATOM 8686 O O . SER B 1 393 ? 6.734 -9.031 -19.234 1 92.69 393 SER B O 1
ATOM 8688 N N . GLY B 1 394 ? 6.375 -9.109 -21.422 1 92.62 394 GLY B N 1
ATOM 8689 C CA . GLY B 1 394 ? 5.238 -10 -21.25 1 92.62 394 GLY B CA 1
ATOM 8690 C C . GLY B 1 394 ? 5.625 -11.344 -20.641 1 92.62 394 GLY B C 1
ATOM 8691 O O . GLY B 1 394 ? 4.914 -11.867 -19.781 1 92.62 394 GLY B O 1
ATOM 8692 N N . ARG B 1 395 ? 6.707 -11.891 -21.047 1 89.62 395 ARG B N 1
ATOM 8693 C CA . ARG B 1 395 ? 7.195 -13.172 -20.531 1 89.62 395 ARG B CA 1
ATOM 8694 C C . ARG B 1 395 ? 7.605 -13.047 -19.062 1 89.62 395 ARG B C 1
ATOM 8696 O O . ARG B 1 395 ? 7.336 -13.945 -18.266 1 89.62 395 ARG B O 1
ATOM 8703 N N . ALA B 1 396 ? 8.305 -11.961 -18.797 1 90.19 396 ALA B N 1
ATOM 8704 C CA . ALA B 1 396 ? 8.734 -11.727 -17.422 1 90.19 396 ALA B CA 1
ATOM 8705 C C . ALA B 1 396 ? 7.531 -11.586 -16.5 1 90.19 396 ALA B C 1
ATOM 8707 O O . ALA B 1 396 ? 7.551 -12.086 -15.367 1 90.19 396 ALA B O 1
ATOM 8708 N N . PHE B 1 397 ? 6.508 -10.898 -16.969 1 91.69 397 PHE B N 1
ATOM 8709 C CA . PHE B 1 397 ? 5.297 -10.688 -16.188 1 91.69 397 PHE B CA 1
ATOM 8710 C C . PHE B 1 397 ? 4.605 -12.008 -15.891 1 91.69 397 PHE B C 1
ATOM 8712 O O . PHE B 1 397 ? 4.281 -12.297 -14.734 1 91.69 397 PHE B O 1
ATOM 8719 N N . ASN B 1 398 ? 4.43 -12.82 -16.859 1 87.38 398 ASN B N 1
ATOM 8720 C CA . ASN B 1 398 ? 3.691 -14.07 -16.719 1 87.38 398 ASN B CA 1
ATOM 8721 C C . ASN B 1 398 ? 4.484 -15.109 -15.93 1 87.38 398 ASN B C 1
ATOM 8723 O O . ASN B 1 398 ? 3.92 -15.836 -15.117 1 87.38 398 ASN B O 1
ATOM 8727 N N . ALA B 1 399 ? 5.797 -15.148 -16.219 1 81.94 399 ALA B N 1
ATOM 8728 C CA . ALA B 1 399 ? 6.637 -16.141 -15.562 1 81.94 399 ALA B CA 1
ATOM 8729 C C . ALA B 1 399 ? 7.027 -15.688 -14.156 1 81.94 399 ALA B C 1
ATOM 8731 O O . ALA B 1 399 ? 7.492 -16.5 -13.344 1 81.94 399 ALA B O 1
ATOM 8732 N N . ARG B 1 400 ? 6.922 -14.445 -13.867 1 84.5 400 ARG B N 1
ATOM 8733 C CA . ARG B 1 400 ? 7.309 -13.852 -12.586 1 84.5 400 ARG B CA 1
ATOM 8734 C C . ARG B 1 400 ? 8.797 -14.023 -12.328 1 84.5 400 ARG B C 1
ATOM 8736 O O . ARG B 1 400 ? 9.211 -14.367 -11.219 1 84.5 400 ARG B O 1
ATOM 8743 N N . GLU B 1 401 ? 9.594 -13.922 -13.367 1 85.44 401 GLU B N 1
ATOM 8744 C CA . GLU B 1 401 ? 11.055 -13.992 -13.312 1 85.44 401 GLU B CA 1
ATOM 8745 C C . GLU B 1 401 ? 11.695 -13.008 -14.289 1 85.44 401 GLU B C 1
ATOM 8747 O O . GLU B 1 401 ? 11.078 -12.633 -15.289 1 85.44 401 GLU B O 1
ATOM 8752 N N . PRO B 1 402 ? 12.875 -12.602 -13.945 1 88.94 402 PRO B N 1
ATOM 8753 C CA . PRO B 1 402 ? 13.539 -11.688 -14.875 1 88.94 402 PRO B CA 1
ATOM 8754 C C . PRO B 1 402 ? 14.07 -12.398 -16.125 1 88.94 402 PRO B C 1
ATOM 8756 O O . PRO B 1 402 ? 14.352 -13.602 -16.078 1 88.94 402 PRO B O 1
ATOM 8759 N N . PHE B 1 403 ? 14.148 -11.672 -17.203 1 88.44 403 PHE B N 1
ATOM 8760 C CA . PHE B 1 403 ? 14.758 -12.133 -18.453 1 88.44 403 PHE B CA 1
ATOM 8761 C C . PHE B 1 403 ? 15.844 -11.172 -18.906 1 88.44 403 PHE B C 1
ATOM 8763 O O . PHE B 1 403 ? 15.609 -9.969 -19.016 1 88.44 403 PHE B O 1
ATOM 8770 N N . LEU B 1 404 ? 17 -11.688 -19.031 1 89.06 404 LEU B N 1
ATOM 8771 C CA . LEU B 1 404 ? 18.141 -10.922 -19.531 1 89.06 404 LEU B CA 1
ATOM 8772 C C . LEU B 1 404 ? 18.672 -11.531 -20.828 1 89.06 404 LEU B C 1
ATOM 8774 O O . LEU B 1 404 ? 18.828 -12.75 -20.922 1 89.06 404 LEU B O 1
ATOM 8778 N N . THR B 1 405 ? 18.844 -10.703 -21.797 1 84.94 405 THR B N 1
ATOM 8779 C CA . THR B 1 405 ? 19.453 -11.156 -23.047 1 84.94 405 THR B CA 1
ATOM 8780 C C . THR B 1 405 ? 20.578 -10.211 -23.469 1 84.94 405 THR B C 1
ATOM 8782 O O . THR B 1 405 ? 20.422 -8.992 -23.422 1 84.94 405 THR B O 1
ATOM 8785 N N . LEU B 1 406 ? 21.688 -10.781 -23.734 1 81.62 406 LEU B N 1
ATOM 8786 C CA . LEU B 1 406 ? 22.844 -10.008 -24.188 1 81.62 406 LEU B CA 1
ATOM 8787 C C . LEU B 1 406 ? 22.938 -10.031 -25.719 1 81.62 406 LEU B C 1
ATOM 8789 O O . LEU B 1 406 ? 23.891 -9.5 -26.281 1 81.62 406 LEU B O 1
ATOM 8793 N N . ASP B 1 407 ? 22 -10.664 -26.344 1 80.19 407 ASP B N 1
ATOM 8794 C CA . ASP B 1 407 ? 21.891 -10.711 -27.797 1 80.19 407 ASP B CA 1
ATOM 8795 C C . ASP B 1 407 ? 20.438 -10.484 -28.234 1 80.19 407 ASP B C 1
ATOM 8797 O O . ASP B 1 407 ? 19.875 -11.32 -28.938 1 80.19 407 ASP B O 1
ATOM 8801 N N . ALA B 1 408 ? 19.938 -9.367 -27.953 1 78.19 408 ALA B N 1
ATOM 8802 C CA . ALA B 1 408 ? 18.516 -9.062 -28.125 1 78.19 408 ALA B CA 1
ATOM 8803 C C . ALA B 1 408 ? 18.125 -9.047 -29.594 1 78.19 408 ALA B C 1
ATOM 8805 O O . ALA B 1 408 ? 17 -9.383 -29.953 1 78.19 408 ALA B O 1
ATOM 8806 N N . GLU B 1 409 ? 19.031 -8.703 -30.406 1 74.88 409 GLU B N 1
ATOM 8807 C CA . GLU B 1 409 ? 18.734 -8.617 -31.844 1 74.88 409 GLU B CA 1
ATOM 8808 C C . GLU B 1 409 ? 18.375 -9.977 -32.406 1 74.88 409 GLU B C 1
ATOM 8810 O O . GLU B 1 409 ? 17.562 -10.078 -33.344 1 74.88 409 GLU B O 1
ATOM 8815 N N . GLN B 1 410 ? 18.938 -11.031 -31.797 1 73.44 410 GLN B N 1
ATOM 8816 C CA . GLN B 1 410 ? 18.719 -12.375 -32.344 1 73.44 410 GLN B CA 1
ATOM 8817 C C . GLN B 1 410 ? 17.766 -13.164 -31.438 1 73.44 410 GLN B C 1
ATOM 8819 O O . GLN B 1 410 ? 17.375 -14.281 -31.781 1 73.44 410 GLN B O 1
ATOM 8824 N N . ASP B 1 411 ? 17.406 -12.633 -30.375 1 75.44 411 ASP B N 1
ATOM 8825 C CA . ASP B 1 411 ? 16.531 -13.305 -29.422 1 75.44 411 ASP B CA 1
ATOM 8826 C C . ASP B 1 411 ? 15.062 -13.109 -29.812 1 75.44 411 ASP B C 1
ATOM 8828 O O . ASP B 1 411 ? 14.531 -12 -29.734 1 75.44 411 ASP B O 1
ATOM 8832 N N . LEU B 1 412 ? 14.398 -14.141 -30.125 1 70.62 412 LEU B N 1
ATOM 8833 C CA . LEU B 1 412 ? 13.023 -14.086 -30.609 1 70.62 412 LEU B CA 1
ATOM 8834 C C . LEU B 1 412 ? 12.07 -13.664 -29.5 1 70.62 412 LEU B C 1
ATOM 8836 O O . LEU B 1 412 ? 10.945 -13.242 -29.766 1 70.62 412 LEU B O 1
ATOM 8840 N N . ARG B 1 413 ? 12.523 -13.742 -28.484 1 79.12 413 ARG B N 1
ATOM 8841 C CA . ARG B 1 413 ? 11.664 -13.398 -27.359 1 79.12 413 ARG B CA 1
ATOM 8842 C C . ARG B 1 413 ? 11.523 -11.891 -27.219 1 79.12 413 ARG B C 1
ATOM 8844 O O . ARG B 1 413 ? 10.633 -11.406 -26.516 1 79.12 413 ARG B O 1
ATOM 8851 N N . VAL B 1 414 ? 12.367 -11.203 -27.797 1 73.38 414 VAL B N 1
ATOM 8852 C CA . VAL B 1 414 ? 12.367 -9.75 -27.641 1 73.38 414 VAL B CA 1
ATOM 8853 C C . VAL B 1 414 ? 11.438 -9.117 -28.688 1 73.38 414 VAL B C 1
ATOM 8855 O O . VAL B 1 414 ? 11.609 -9.328 -29.891 1 73.38 414 VAL B O 1
ATOM 8858 N N . PHE B 1 415 ? 10.43 -8.383 -28.109 1 69.69 415 PHE B N 1
ATOM 8859 C CA . PHE B 1 415 ? 9.453 -7.711 -28.953 1 69.69 415 PHE B CA 1
ATOM 8860 C C . PHE B 1 415 ? 10.039 -6.438 -29.562 1 69.69 415 PHE B C 1
ATOM 8862 O O . PHE B 1 415 ? 10.57 -5.59 -28.828 1 69.69 415 PHE B O 1
ATOM 8869 N N . GLY B 1 416 ? 9.898 -6.312 -30.875 1 64.38 416 GLY B N 1
ATOM 8870 C CA . GLY B 1 416 ? 10.281 -5.082 -31.547 1 64.38 416 GLY B CA 1
ATOM 8871 C C . GLY B 1 416 ? 11.781 -4.867 -31.594 1 64.38 416 GLY B C 1
ATOM 8872 O O . GLY B 1 416 ? 12.25 -3.742 -31.797 1 64.38 416 GLY B O 1
ATOM 8873 N N . ALA B 1 417 ? 12.492 -5.879 -31.203 1 63.56 417 ALA B N 1
ATOM 8874 C CA . ALA B 1 417 ? 13.945 -5.75 -31.078 1 63.56 417 ALA B CA 1
ATOM 8875 C C . ALA B 1 417 ? 14.555 -5.234 -32.375 1 63.56 417 ALA B C 1
ATOM 8877 O O . ALA B 1 417 ? 15.477 -4.414 -32.344 1 63.56 417 ALA B O 1
ATOM 8878 N N . GLN B 1 418 ? 14.039 -5.738 -33.312 1 63.34 418 GLN B N 1
ATOM 8879 C CA . GLN B 1 418 ? 14.625 -5.363 -34.594 1 63.34 418 GLN B CA 1
ATOM 8880 C C . GLN B 1 418 ? 14.383 -3.887 -34.906 1 63.34 418 GLN B C 1
ATOM 8882 O O . GLN B 1 418 ? 15.273 -3.195 -35.406 1 63.34 418 GLN B O 1
ATOM 8887 N N . ASP B 1 419 ? 13.195 -3.453 -34.562 1 69.69 419 ASP B N 1
ATOM 8888 C CA . ASP B 1 419 ? 12.859 -2.055 -34.781 1 69.69 419 ASP B CA 1
ATOM 8889 C C . ASP B 1 419 ? 13.656 -1.124 -33.875 1 69.69 419 ASP B C 1
ATOM 8891 O O . ASP B 1 419 ? 14.109 -0.061 -34.312 1 69.69 419 ASP B O 1
ATOM 8895 N N . GLU B 1 420 ? 13.938 -1.621 -32.75 1 73.62 420 GLU B N 1
ATOM 8896 C CA . GLU B 1 420 ? 14.625 -0.786 -31.781 1 73.62 420 GLU B CA 1
ATOM 8897 C C . GLU B 1 420 ? 16.141 -0.987 -31.844 1 73.62 420 GLU B C 1
ATOM 8899 O O . GLU B 1 420 ? 16.891 -0.179 -31.312 1 73.62 420 GLU B O 1
ATOM 8904 N N . ARG B 1 421 ? 16.578 -1.989 -32.594 1 77.44 421 ARG B N 1
ATOM 8905 C CA . ARG B 1 421 ? 17.984 -2.334 -32.75 1 77.44 421 ARG B CA 1
ATOM 8906 C C . ARG B 1 421 ? 18.688 -2.492 -31.422 1 77.44 421 ARG B C 1
ATOM 8908 O O . ARG B 1 421 ? 19.766 -1.945 -31.203 1 77.44 421 ARG B O 1
ATOM 8915 N N . CYS B 1 422 ? 18 -3.041 -30.422 1 82.56 422 CYS B N 1
ATOM 8916 C CA . CYS B 1 422 ? 18.594 -3.244 -29.109 1 82.56 422 CYS B CA 1
ATOM 8917 C C . CYS B 1 422 ? 19.5 -4.477 -29.109 1 82.56 422 CYS B C 1
ATOM 8919 O O . CYS B 1 422 ? 19.188 -5.48 -29.75 1 82.56 422 CYS B O 1
ATOM 8921 N N . LYS B 1 423 ? 20.609 -4.367 -28.453 1 84.88 423 LYS B N 1
ATOM 8922 C CA . LYS B 1 423 ? 21.562 -5.477 -28.359 1 84.88 423 LYS B CA 1
ATOM 8923 C C . LYS B 1 423 ? 21.438 -6.191 -27.016 1 84.88 423 LYS B C 1
ATOM 8925 O O . LYS B 1 423 ? 21.734 -7.379 -26.906 1 84.88 423 LYS B O 1
ATOM 8930 N N . VAL B 1 424 ? 21.125 -5.398 -26.062 1 86.88 424 VAL B N 1
ATOM 8931 C CA . VAL B 1 424 ? 20.938 -5.957 -24.719 1 86.88 424 VAL B CA 1
ATOM 8932 C C . VAL B 1 424 ? 19.578 -5.508 -24.156 1 86.88 424 VAL B C 1
ATOM 8934 O O . VAL B 1 424 ? 19.109 -4.414 -24.469 1 86.88 424 VAL B O 1
ATOM 8937 N N . ALA B 1 425 ? 18.953 -6.379 -23.438 1 89.5 425 ALA B N 1
ATOM 8938 C CA . ALA B 1 425 ? 17.656 -6.035 -22.859 1 89.5 425 ALA B CA 1
ATOM 8939 C C . ALA B 1 425 ? 17.406 -6.82 -21.578 1 89.5 425 ALA B C 1
ATOM 8941 O O . ALA B 1 425 ? 17.828 -7.977 -21.453 1 89.5 425 ALA B O 1
ATOM 8942 N N . LEU B 1 426 ? 16.812 -6.16 -20.625 1 91.31 426 LEU B N 1
ATOM 8943 C CA . LEU B 1 426 ? 16.438 -6.762 -19.359 1 91.31 426 LEU B CA 1
ATOM 8944 C C . LEU B 1 426 ? 14.977 -6.445 -19.016 1 91.31 426 LEU B C 1
ATOM 8946 O O . LEU B 1 426 ? 14.547 -5.297 -19.125 1 91.31 426 LEU B O 1
ATOM 8950 N N . ALA B 1 427 ? 14.211 -7.457 -18.766 1 93.19 427 ALA B N 1
ATOM 8951 C CA . ALA B 1 427 ? 12.859 -7.305 -18.234 1 93.19 427 ALA B CA 1
ATOM 8952 C C . ALA B 1 427 ? 12.766 -7.887 -16.828 1 93.19 427 ALA B C 1
ATOM 8954 O O . ALA B 1 427 ? 13.008 -9.078 -16.609 1 93.19 427 ALA B O 1
ATOM 8955 N N . ALA B 1 428 ? 12.484 -7.078 -15.875 1 92.56 428 ALA B N 1
ATOM 8956 C CA . ALA B 1 428 ? 12.367 -7.492 -14.477 1 92.56 428 ALA B CA 1
ATOM 8957 C C . ALA B 1 428 ? 10.945 -7.293 -13.961 1 92.56 428 ALA B C 1
ATOM 8959 O O . ALA B 1 428 ? 10.461 -6.16 -13.883 1 92.56 428 ALA B O 1
ATOM 8960 N N . PRO B 1 429 ? 10.242 -8.359 -13.633 1 91.25 429 PRO B N 1
ATOM 8961 C CA . PRO B 1 429 ? 8.898 -8.203 -13.062 1 91.25 429 PRO B CA 1
ATOM 8962 C C . PRO B 1 429 ? 8.922 -7.578 -11.672 1 91.25 429 PRO B C 1
ATOM 8964 O O . PRO B 1 429 ? 9.82 -7.859 -10.875 1 91.25 429 PRO B O 1
ATOM 8967 N N . LEU B 1 430 ? 8.055 -6.707 -11.461 1 91.06 430 LEU B N 1
ATOM 8968 C CA . LEU B 1 430 ? 7.879 -6.098 -10.148 1 91.06 430 LEU B CA 1
ATOM 8969 C C . LEU B 1 430 ? 6.941 -6.934 -9.281 1 91.06 430 LEU B C 1
ATOM 8971 O O . LEU B 1 430 ? 5.73 -6.691 -9.266 1 91.06 430 LEU B O 1
ATOM 8975 N N . LEU B 1 431 ? 7.496 -7.836 -8.594 1 82.44 431 LEU B N 1
ATOM 8976 C CA . LEU B 1 431 ? 6.766 -8.906 -7.934 1 82.44 431 LEU B CA 1
ATOM 8977 C C . LEU B 1 431 ? 5.965 -8.375 -6.75 1 82.44 431 LEU B C 1
ATOM 8979 O O . LEU B 1 431 ? 6.426 -7.48 -6.035 1 82.44 431 LEU B O 1
ATOM 8983 N N . SER B 1 432 ? 4.641 -8.883 -6.801 1 74.62 432 SER B N 1
ATOM 8984 C CA . SER B 1 432 ? 3.777 -8.641 -5.652 1 74.62 432 SER B CA 1
ATOM 8985 C C . SER B 1 432 ? 3.895 -9.758 -4.625 1 74.62 432 SER B C 1
ATOM 8987 O O . SER B 1 432 ? 4.16 -10.914 -4.977 1 74.62 432 SER B O 1
ATOM 8989 N N . HIS B 1 433 ? 4.309 -9.547 -3.449 1 63.41 433 HIS B N 1
ATOM 8990 C CA . HIS B 1 433 ? 4.438 -10.609 -2.457 1 63.41 433 HIS B CA 1
ATOM 8991 C C . HIS B 1 433 ? 3.07 -11.086 -1.976 1 63.41 433 HIS B C 1
ATOM 8993 O O . HIS B 1 433 ? 2.977 -11.844 -1.011 1 63.41 433 HIS B O 1
ATOM 8999 N N . TRP B 1 434 ? 1.952 -10.773 -2.646 1 64.62 434 TRP B N 1
ATOM 9000 C CA . TRP B 1 434 ? 0.598 -11.109 -2.219 1 64.62 434 TRP B CA 1
ATOM 9001 C C . TRP B 1 434 ? -0.01 -12.18 -3.125 1 64.62 434 TRP B C 1
ATOM 9003 O O . TRP B 1 434 ? -1.233 -12.297 -3.223 1 64.62 434 TRP B O 1
ATOM 9013 N N . ASP B 1 435 ? 0.604 -12.992 -3.549 1 63.94 435 ASP B N 1
ATOM 9014 C CA . ASP B 1 435 ? 0.061 -14 -4.457 1 63.94 435 ASP B CA 1
ATOM 9015 C C . ASP B 1 435 ? -0.711 -13.344 -5.602 1 63.94 435 ASP B C 1
ATOM 9017 O O . ASP B 1 435 ? -1.777 -13.828 -5.992 1 63.94 435 ASP B O 1
ATOM 9021 N N . THR B 1 436 ? -0.365 -12.266 -5.957 1 72.81 436 THR B N 1
ATOM 9022 C CA . THR B 1 436 ? -0.955 -11.562 -7.09 1 72.81 436 THR B CA 1
ATOM 9023 C C . THR B 1 436 ? 0.043 -11.453 -8.242 1 72.81 436 THR B C 1
ATOM 9025 O O . THR B 1 436 ? 1.192 -11.883 -8.117 1 72.81 436 THR B O 1
ATOM 9028 N N . HIS B 1 437 ? -0.58 -11.125 -9.352 1 82.12 437 HIS B N 1
ATOM 9029 C CA . HIS B 1 437 ? 0.285 -10.812 -10.484 1 82.12 437 HIS B CA 1
ATOM 9030 C C . HIS B 1 437 ? 1.244 -9.672 -10.148 1 82.12 437 HIS B C 1
ATOM 9032 O O . HIS B 1 437 ? 0.977 -8.883 -9.242 1 82.12 437 HIS B O 1
ATOM 9038 N N . PRO B 1 438 ? 2.406 -9.719 -10.789 1 88.88 438 PRO B N 1
ATOM 9039 C CA . PRO B 1 438 ? 3.305 -8.586 -10.562 1 88.88 438 PRO B CA 1
ATOM 9040 C C . PRO B 1 438 ? 2.621 -7.238 -10.789 1 88.88 438 PRO B C 1
ATOM 9042 O O . PRO B 1 438 ? 1.685 -7.141 -11.586 1 88.88 438 PRO B O 1
ATOM 9045 N N . PHE B 1 439 ? 3.061 -6.25 -10.062 1 88.88 439 PHE B N 1
ATOM 9046 C CA . PHE B 1 439 ? 2.463 -4.926 -10.172 1 88.88 439 PHE B CA 1
ATOM 9047 C C . PHE B 1 439 ? 2.855 -4.266 -11.492 1 88.88 439 PHE B C 1
ATOM 9049 O O . PHE B 1 439 ? 2.221 -3.297 -11.922 1 88.88 439 PHE B O 1
ATOM 9056 N N . GLY B 1 440 ? 3.883 -4.754 -12.102 1 92.5 440 GLY B N 1
ATOM 9057 C CA . GLY B 1 440 ? 4.395 -4.234 -13.359 1 92.5 440 GLY B CA 1
ATOM 9058 C C . GLY B 1 440 ? 5.703 -4.875 -13.781 1 92.5 440 GLY B C 1
ATOM 9059 O O . GLY B 1 440 ? 6.051 -5.961 -13.312 1 92.5 440 GLY B O 1
ATOM 9060 N N . VAL B 1 441 ? 6.336 -4.246 -14.805 1 95.19 441 VAL B N 1
ATOM 9061 C CA . VAL B 1 441 ? 7.617 -4.723 -15.32 1 95.19 441 VAL B CA 1
ATOM 9062 C C . VAL B 1 441 ? 8.539 -3.539 -15.586 1 95.19 441 VAL B C 1
ATOM 9064 O O . VAL B 1 441 ? 8.109 -2.516 -16.125 1 95.19 441 VAL B O 1
ATOM 9067 N N . LEU B 1 442 ? 9.742 -3.645 -15.062 1 95.31 442 LEU B N 1
ATOM 9068 C CA . LEU B 1 442 ? 10.797 -2.715 -15.445 1 95.31 442 LEU B CA 1
ATOM 9069 C C . LEU B 1 442 ? 11.57 -3.236 -16.656 1 95.31 442 LEU B C 1
ATOM 9071 O O . LEU B 1 442 ? 12.102 -4.348 -16.625 1 95.31 442 LEU B O 1
ATOM 9075 N N . TYR B 1 443 ? 11.594 -2.502 -17.688 1 94.12 443 TYR B N 1
ATOM 9076 C CA . TYR B 1 443 ? 12.266 -2.898 -18.922 1 94.12 443 TYR B CA 1
ATOM 9077 C C . TYR B 1 443 ? 13.43 -1.963 -19.234 1 94.12 443 TYR B C 1
ATOM 9079 O O . TYR B 1 443 ? 13.266 -0.741 -19.25 1 94.12 443 TYR B O 1
ATOM 9087 N N . LEU B 1 444 ? 14.602 -2.482 -19.406 1 91.75 444 LEU B N 1
ATOM 9088 C CA . LEU B 1 444 ? 15.82 -1.763 -19.781 1 91.75 444 LEU B CA 1
ATOM 9089 C C . LEU B 1 444 ? 16.422 -2.332 -21.047 1 91.75 444 LEU B C 1
ATOM 9091 O O . LEU B 1 444 ? 16.5 -3.551 -21.219 1 91.75 444 LEU B O 1
ATOM 9095 N N . ALA B 1 445 ? 16.812 -1.485 -21.922 1 89.88 445 ALA B N 1
ATOM 9096 C CA . ALA B 1 445 ? 17.438 -1.95 -23.156 1 89.88 445 ALA B CA 1
ATOM 9097 C C . ALA B 1 445 ? 18.422 -0.913 -23.703 1 89.88 445 ALA B C 1
ATOM 9099 O O . ALA B 1 445 ? 18.312 0.274 -23.375 1 89.88 445 ALA B O 1
ATOM 9100 N N . SER B 1 446 ? 19.375 -1.351 -24.453 1 89.25 446 SER B N 1
ATOM 9101 C CA . SER B 1 446 ? 20.359 -0.478 -25.062 1 89.25 446 SER B CA 1
ATOM 9102 C C . SER B 1 446 ? 20.734 -0.97 -26.469 1 89.25 446 SER B C 1
ATOM 9104 O O . SER B 1 446 ? 20.734 -2.176 -26.719 1 89.25 446 SER B O 1
ATOM 9106 N N . GLN B 1 447 ? 21.062 -0.018 -27.328 1 85.75 447 GLN B N 1
ATOM 9107 C CA . GLN B 1 447 ? 21.5 -0.335 -28.688 1 85.75 447 GLN B CA 1
ATOM 9108 C C . GLN B 1 447 ? 22.969 -0.716 -28.719 1 85.75 447 GLN B C 1
ATOM 9110 O O . GLN B 1 447 ? 23.453 -1.289 -29.688 1 85.75 447 GLN B O 1
ATOM 9115 N N . ARG B 1 448 ? 23.641 -0.455 -27.719 1 80.69 448 ARG B N 1
ATOM 9116 C CA . ARG B 1 448 ? 25.062 -0.787 -27.656 1 80.69 448 ARG B CA 1
ATOM 9117 C C . ARG B 1 448 ? 25.281 -2.135 -26.984 1 80.69 448 ARG B C 1
ATOM 9119 O O . ARG B 1 448 ? 24.656 -2.43 -25.953 1 80.69 448 ARG B O 1
ATOM 9126 N N . PRO B 1 449 ? 26.203 -2.865 -27.828 1 65.81 449 PRO B N 1
ATOM 9127 C CA . PRO B 1 449 ? 26.5 -4.18 -27.25 1 65.81 449 PRO B CA 1
ATOM 9128 C C . PRO B 1 449 ? 27.188 -4.094 -25.891 1 65.81 449 PRO B C 1
ATOM 9130 O O . PRO B 1 449 ? 27.938 -3.145 -25.641 1 65.81 449 PRO B O 1
ATOM 9133 N N . ALA B 1 450 ? 27.047 -5.051 -25.172 1 58.34 450 ALA B N 1
ATOM 9134 C CA . ALA B 1 450 ? 27.703 -5.277 -23.891 1 58.34 450 ALA B CA 1
ATOM 9135 C C . ALA B 1 450 ? 27.5 -4.082 -22.953 1 58.34 450 ALA B C 1
ATOM 9137 O O . ALA B 1 450 ? 28.281 -3.891 -22.016 1 58.34 450 ALA B O 1
ATOM 9138 N N . SER B 1 451 ? 26.5 -3.348 -23.344 1 61.62 451 SER B N 1
ATOM 9139 C CA . SER B 1 451 ? 26.312 -2.234 -22.422 1 61.62 451 SER B CA 1
ATOM 9140 C C . SER B 1 451 ? 26.234 -2.721 -20.984 1 61.62 451 SER B C 1
ATOM 9142 O O . SER B 1 451 ? 26 -3.904 -20.734 1 61.62 451 SER B O 1
ATOM 9144 N N . PRO B 1 452 ? 26.516 -1.861 -19.875 1 62.31 452 PRO B N 1
ATOM 9145 C CA . PRO B 1 452 ? 26.812 -2.258 -18.5 1 62.31 452 PRO B CA 1
ATOM 9146 C C . PRO B 1 452 ? 25.734 -3.145 -17.891 1 62.31 452 PRO B C 1
ATOM 9148 O O . PRO B 1 452 ? 25.75 -3.42 -16.703 1 62.31 452 PRO B O 1
ATOM 9151 N N . LEU B 1 453 ? 24.906 -3.791 -18.766 1 66.19 453 LEU B N 1
ATOM 9152 C CA . LEU B 1 453 ? 23.906 -4.645 -18.156 1 66.19 453 LEU B CA 1
ATOM 9153 C C . LEU B 1 453 ? 24.453 -6.047 -17.906 1 66.19 453 LEU B C 1
ATOM 9155 O O . LEU B 1 453 ? 23.875 -7.031 -18.391 1 66.19 453 LEU B O 1
ATOM 9159 N N . TRP B 1 454 ? 25.531 -5.977 -17.203 1 79.06 454 TRP B N 1
ATOM 9160 C CA . TRP B 1 454 ? 26.078 -7.254 -16.75 1 79.06 454 TRP B CA 1
ATOM 9161 C C . TRP B 1 454 ? 25.281 -7.777 -15.555 1 79.06 454 TRP B C 1
ATOM 9163 O O . TRP B 1 454 ? 24.359 -7.125 -15.078 1 79.06 454 TRP B O 1
ATOM 9173 N N . SER B 1 455 ? 25.656 -8.922 -15.164 1 81.62 455 SER B N 1
ATOM 9174 C CA . SER B 1 455 ? 24.922 -9.609 -14.117 1 81.62 455 SER B CA 1
ATOM 9175 C C . SER B 1 455 ? 24.812 -8.75 -12.859 1 81.62 455 SER B C 1
ATOM 9177 O O . SER B 1 455 ? 23.766 -8.727 -12.203 1 81.62 455 SER B O 1
ATOM 9179 N N . GLU B 1 456 ? 25.766 -7.965 -12.617 1 84.62 456 GLU B N 1
ATOM 9180 C CA . GLU B 1 456 ? 25.75 -7.117 -11.43 1 84.62 456 GLU B CA 1
ATOM 9181 C C . GLU B 1 456 ? 24.75 -5.977 -11.586 1 84.62 456 GLU B C 1
ATOM 9183 O O . GLU B 1 456 ? 24.016 -5.656 -10.648 1 84.62 456 GLU B O 1
ATOM 9188 N N . THR B 1 457 ? 24.75 -5.457 -12.805 1 87.06 457 THR B N 1
ATOM 9189 C CA . THR B 1 457 ? 23.812 -4.367 -13.062 1 87.06 457 THR B CA 1
ATOM 9190 C C . THR B 1 457 ? 22.391 -4.895 -13.133 1 87.06 457 THR B C 1
ATOM 9192 O O . THR B 1 457 ? 21.453 -4.207 -12.719 1 87.06 457 THR B O 1
ATOM 9195 N N . ALA B 1 458 ? 22.281 -6.035 -13.672 1 87.75 458 ALA B N 1
ATOM 9196 C CA . ALA B 1 458 ? 20.953 -6.66 -13.688 1 87.75 458 ALA B CA 1
ATOM 9197 C C . ALA B 1 458 ? 20.422 -6.875 -12.273 1 87.75 458 ALA B C 1
ATOM 9199 O O . ALA B 1 458 ? 19.234 -6.707 -12.016 1 87.75 458 ALA B O 1
ATOM 9200 N N . PHE B 1 459 ? 21.344 -7.254 -11.445 1 88.88 459 PHE B N 1
ATOM 9201 C CA . PHE B 1 459 ? 20.953 -7.441 -10.055 1 88.88 459 PHE B CA 1
ATOM 9202 C C . PHE B 1 459 ? 20.547 -6.117 -9.422 1 88.88 459 PHE B C 1
ATOM 9204 O O . PHE B 1 459 ? 19.562 -6.062 -8.664 1 88.88 459 PHE B O 1
ATOM 9211 N N . VAL B 1 460 ? 21.234 -5.094 -9.734 1 89.5 460 VAL B N 1
ATOM 9212 C CA . VAL B 1 460 ? 20.875 -3.764 -9.242 1 89.5 460 VAL B CA 1
ATOM 9213 C C . VAL B 1 460 ? 19.469 -3.391 -9.734 1 89.5 460 VAL B C 1
ATOM 9215 O O . VAL B 1 460 ? 18.672 -2.846 -8.977 1 89.5 460 VAL B O 1
ATOM 9218 N N . ALA B 1 461 ? 19.234 -3.689 -10.953 1 88.44 461 ALA B N 1
ATOM 9219 C CA . ALA B 1 461 ? 17.906 -3.406 -11.523 1 88.44 461 ALA B CA 1
ATOM 9220 C C . ALA B 1 461 ? 16.828 -4.191 -10.805 1 88.44 461 ALA B C 1
ATOM 9222 O O . ALA B 1 461 ? 15.711 -3.695 -10.625 1 88.44 461 ALA B O 1
ATOM 9223 N N . LEU B 1 462 ? 17.156 -5.359 -10.445 1 88.88 462 LEU B N 1
ATOM 9224 C CA . LEU B 1 462 ? 16.203 -6.191 -9.719 1 88.88 462 LEU B CA 1
ATOM 9225 C C . LEU B 1 462 ? 15.914 -5.598 -8.344 1 88.88 462 LEU B C 1
ATOM 9227 O O . LEU B 1 462 ? 14.758 -5.547 -7.918 1 88.88 462 LEU B O 1
ATOM 9231 N N . VAL B 1 463 ? 16.953 -5.184 -7.684 1 89.94 463 VAL B N 1
ATOM 9232 C CA . VAL B 1 463 ? 16.797 -4.586 -6.363 1 89.94 463 VAL B CA 1
ATOM 9233 C C . VAL B 1 463 ? 16 -3.285 -6.477 1 89.94 463 VAL B C 1
ATOM 9235 O O . VAL B 1 463 ? 15.094 -3.031 -5.684 1 89.94 463 VAL B O 1
ATOM 9238 N N . PHE B 1 464 ? 16.344 -2.539 -7.453 1 90.12 464 PHE B N 1
ATOM 9239 C CA . PHE B 1 464 ? 15.594 -1.31 -7.688 1 90.12 464 PHE B CA 1
ATOM 9240 C C . PHE B 1 464 ? 14.148 -1.616 -8.047 1 90.12 464 PHE B C 1
ATOM 9242 O O . PHE B 1 464 ? 13.242 -0.868 -7.684 1 90.12 464 PHE B O 1
ATOM 9249 N N . GLY B 1 465 ? 13.984 -2.678 -8.781 1 88.06 465 GLY B N 1
ATOM 9250 C CA . GLY B 1 465 ? 12.641 -3.125 -9.109 1 88.06 465 GLY B CA 1
ATOM 9251 C C . GLY B 1 465 ? 11.781 -3.387 -7.887 1 88.06 465 GLY B C 1
ATOM 9252 O O . GLY B 1 465 ? 10.57 -3.145 -7.906 1 88.06 465 GLY B O 1
ATOM 9253 N N . ASN B 1 466 ? 12.398 -3.83 -6.883 1 87.31 466 ASN B N 1
ATOM 9254 C CA . ASN B 1 466 ? 11.656 -4.055 -5.645 1 87.31 466 ASN B CA 1
ATOM 9255 C C . ASN B 1 466 ? 11.172 -2.74 -5.039 1 87.31 466 ASN B C 1
ATOM 9257 O O . ASN B 1 466 ? 10.102 -2.689 -4.434 1 87.31 466 ASN B O 1
ATOM 9261 N N . ILE B 1 467 ? 11.992 -1.749 -5.16 1 85.5 467 ILE B N 1
ATOM 9262 C CA . ILE B 1 467 ? 11.586 -0.425 -4.703 1 85.5 467 ILE B CA 1
ATOM 9263 C C . ILE B 1 467 ? 10.398 0.063 -5.531 1 85.5 467 ILE B C 1
ATOM 9265 O O . ILE B 1 467 ? 9.414 0.556 -4.98 1 85.5 467 ILE B O 1
ATOM 9269 N N . LEU B 1 468 ? 10.5 -0.171 -6.828 1 86.62 468 LEU B N 1
ATOM 9270 C CA . LEU B 1 468 ? 9.422 0.241 -7.723 1 86.62 468 LEU B CA 1
ATOM 9271 C C . LEU B 1 468 ? 8.148 -0.556 -7.449 1 86.62 468 LEU B C 1
ATOM 9273 O O . LEU B 1 468 ? 7.043 -0.032 -7.586 1 86.62 468 LEU B O 1
ATOM 9277 N N . SER B 1 469 ? 8.336 -1.801 -7.109 1 87 469 SER B N 1
ATOM 9278 C CA . SER B 1 469 ? 7.188 -2.645 -6.789 1 87 469 SER B CA 1
ATOM 9279 C C . SER B 1 469 ? 6.398 -2.084 -5.613 1 87 469 SER B C 1
ATOM 9281 O O . SER B 1 469 ? 5.164 -2.104 -5.621 1 87 469 SER B O 1
ATOM 9283 N N . GLU B 1 470 ? 7.098 -1.655 -4.613 1 81.88 470 GLU B N 1
ATOM 9284 C CA . GLU B 1 470 ? 6.414 -1.039 -3.48 1 81.88 470 GLU B CA 1
ATOM 9285 C C . GLU B 1 470 ? 5.688 0.234 -3.902 1 81.88 470 GLU B C 1
ATOM 9287 O O . GLU B 1 470 ? 4.562 0.489 -3.463 1 81.88 470 GLU B O 1
ATOM 9292 N N . LEU B 1 471 ? 6.395 0.959 -4.703 1 79.69 471 LEU B N 1
ATOM 9293 C CA . LEU B 1 471 ? 5.801 2.193 -5.199 1 79.69 471 LEU B CA 1
ATOM 9294 C C . LEU B 1 471 ? 4.516 1.904 -5.973 1 79.69 471 LEU B C 1
ATOM 9296 O O . LEU B 1 471 ? 3.492 2.553 -5.75 1 79.69 471 LEU B O 1
ATOM 9300 N N . LEU B 1 472 ? 4.527 0.968 -6.852 1 82.31 472 LEU B N 1
ATOM 9301 C CA . LEU B 1 472 ? 3.365 0.641 -7.668 1 82.31 472 LEU B CA 1
ATOM 9302 C C . LEU B 1 472 ? 2.287 -0.039 -6.832 1 82.31 472 LEU B C 1
ATOM 9304 O O . LEU B 1 472 ? 1.094 0.132 -7.094 1 82.31 472 LEU B O 1
ATOM 9308 N N . GLY B 1 473 ? 2.789 -0.891 -5.855 1 80.69 473 GLY B N 1
ATOM 9309 C CA . GLY B 1 473 ? 1.815 -1.468 -4.945 1 80.69 473 GLY B CA 1
ATOM 9310 C C . GLY B 1 473 ? 0.972 -0.425 -4.234 1 80.69 473 GLY B C 1
ATOM 9311 O O . GLY B 1 473 ? -0.247 -0.574 -4.125 1 80.69 473 GLY B O 1
ATOM 9312 N N . ARG B 1 474 ? 1.581 0.562 -3.809 1 77.62 474 ARG B N 1
ATOM 9313 C CA . ARG B 1 474 ? 0.865 1.647 -3.146 1 77.62 474 ARG B CA 1
ATOM 9314 C C . ARG B 1 474 ? -0.022 2.4 -4.133 1 77.62 474 ARG B C 1
ATOM 9316 O O . ARG B 1 474 ? -1.114 2.846 -3.777 1 77.62 474 ARG B O 1
ATOM 9323 N N . TRP B 1 475 ? 0.525 2.568 -5.277 1 76.88 475 TRP B N 1
ATOM 9324 C CA . TRP B 1 475 ? -0.256 3.189 -6.34 1 76.88 475 TRP B CA 1
ATOM 9325 C C . TRP B 1 475 ? -1.536 2.406 -6.605 1 76.88 475 TRP B C 1
ATOM 9327 O O . TRP B 1 475 ? -2.621 2.986 -6.695 1 76.88 475 TRP B O 1
ATOM 9337 N N . TRP B 1 476 ? -1.457 1.138 -6.707 1 78.44 476 TRP B N 1
ATOM 9338 C CA . TRP B 1 476 ? -2.598 0.263 -6.961 1 78.44 476 TRP B CA 1
ATOM 9339 C C . TRP B 1 476 ? -3.578 0.296 -5.793 1 78.44 476 TRP B C 1
ATOM 9341 O O . TRP B 1 476 ? -4.793 0.33 -5.996 1 78.44 476 TRP B O 1
ATOM 9351 N N . LEU B 1 477 ? -3.088 0.299 -4.582 1 77.62 477 LEU B N 1
ATOM 9352 C CA . LEU B 1 477 ? -3.932 0.307 -3.391 1 77.62 477 LEU B CA 1
ATOM 9353 C C . LEU B 1 477 ? -4.785 1.568 -3.34 1 77.62 477 LEU B C 1
ATOM 9355 O O . LEU B 1 477 ? -5.969 1.508 -3 1 77.62 477 LEU B O 1
ATOM 9359 N N . THR B 1 478 ? -4.152 2.672 -3.676 1 74.06 478 THR B N 1
ATOM 9360 C CA . THR B 1 478 ? -4.867 3.943 -3.639 1 74.06 478 THR B CA 1
ATOM 9361 C C . THR B 1 478 ? -5.953 3.984 -4.711 1 74.06 478 THR B C 1
ATOM 9363 O O . THR B 1 478 ? -7.062 4.457 -4.461 1 74.06 478 THR B O 1
ATOM 9366 N N . ARG B 1 479 ? -5.68 3.504 -5.852 1 74.69 479 ARG B N 1
ATOM 9367 C CA . ARG B 1 479 ? -6.641 3.527 -6.953 1 74.69 479 ARG B CA 1
ATOM 9368 C C . ARG B 1 479 ? -7.82 2.605 -6.672 1 74.69 479 ARG B C 1
ATOM 9370 O O . ARG B 1 479 ? -8.969 2.969 -6.922 1 74.69 479 ARG B O 1
ATOM 9377 N N . LEU B 1 480 ? -7.516 1.513 -6.25 1 74.62 480 LEU B N 1
ATOM 9378 C CA . LEU B 1 480 ? -8.57 0.545 -5.969 1 74.62 480 LEU B CA 1
ATOM 9379 C C . LEU B 1 480 ? -9.453 1.021 -4.816 1 74.62 480 LEU B C 1
ATOM 9381 O O . LEU B 1 480 ? -10.672 0.82 -4.836 1 74.62 480 LEU B O 1
ATOM 9385 N N . ARG B 1 481 ? -8.844 1.608 -3.893 1 76.5 481 ARG B N 1
ATOM 9386 C CA . ARG B 1 481 ? -9.609 2.158 -2.777 1 76.5 481 ARG B CA 1
ATOM 9387 C C . ARG B 1 481 ? -10.578 3.232 -3.258 1 76.5 481 ARG B C 1
ATOM 9389 O O . ARG B 1 481 ? -11.727 3.279 -2.814 1 76.5 481 ARG B O 1
ATOM 9396 N N . ARG B 1 482 ? -10.102 4.078 -4.055 1 75.81 482 ARG B N 1
ATOM 9397 C CA . ARG B 1 482 ? -10.969 5.137 -4.57 1 75.81 482 ARG B CA 1
ATOM 9398 C C . ARG B 1 482 ? -12.172 4.551 -5.301 1 75.81 482 ARG B C 1
ATOM 9400 O O . ARG B 1 482 ? -13.281 5.07 -5.188 1 75.81 482 ARG B O 1
ATOM 9407 N N . LYS B 1 483 ? -11.883 3.57 -6.016 1 77.31 483 LYS B N 1
ATOM 9408 C CA . LYS B 1 483 ? -12.984 2.898 -6.703 1 77.31 483 LYS B CA 1
ATOM 9409 C C . LYS B 1 483 ? -13.992 2.328 -5.707 1 77.31 483 LYS B C 1
ATOM 9411 O O . LYS B 1 483 ? -15.203 2.449 -5.902 1 77.31 483 LYS B O 1
ATOM 9416 N N . HIS B 1 484 ? -13.539 1.827 -4.711 1 80.69 484 HIS B N 1
ATOM 9417 C CA . HIS B 1 484 ? -14.406 1.233 -3.697 1 80.69 484 HIS B CA 1
ATOM 9418 C C . HIS B 1 484 ? -15.164 2.305 -2.928 1 80.69 484 HIS B C 1
ATOM 9420 O O . HIS B 1 484 ? -16.344 2.131 -2.617 1 80.69 484 HIS B O 1
ATOM 9426 N N . ASP B 1 485 ? -14.422 3.328 -2.609 1 81.56 485 ASP B N 1
ATOM 9427 C CA . ASP B 1 485 ? -15.102 4.434 -1.938 1 81.56 485 ASP B CA 1
ATOM 9428 C C . ASP B 1 485 ? -16.266 4.961 -2.777 1 81.56 485 ASP B C 1
ATOM 9430 O O . ASP B 1 485 ? -17.344 5.211 -2.256 1 81.56 485 ASP B O 1
ATOM 9434 N N . ASN B 1 486 ? -15.969 5.07 -4.008 1 80.94 486 ASN B N 1
ATOM 9435 C CA . ASN B 1 486 ? -17.016 5.562 -4.898 1 80.94 486 ASN B CA 1
ATOM 9436 C C . ASN B 1 486 ? -18.219 4.625 -4.922 1 80.94 486 ASN B C 1
ATOM 9438 O O . ASN B 1 486 ? -19.359 5.078 -4.941 1 80.94 486 ASN B O 1
ATOM 9442 N N . LEU B 1 487 ? -17.969 3.383 -4.895 1 82.31 487 LEU B N 1
ATOM 9443 C CA . LEU B 1 487 ? -19.047 2.402 -4.906 1 82.31 487 LEU B CA 1
ATOM 9444 C C . LEU B 1 487 ? -19.828 2.434 -3.598 1 82.31 487 LEU B C 1
ATOM 9446 O O . LEU B 1 487 ? -21.062 2.338 -3.598 1 82.31 487 LEU B O 1
ATOM 9450 N N . LEU B 1 488 ? -19.141 2.596 -2.518 1 85.94 488 LEU B N 1
ATOM 9451 C CA . LEU B 1 488 ? -19.781 2.666 -1.213 1 85.94 488 LEU B CA 1
ATOM 9452 C C . LEU B 1 488 ? -20.734 3.857 -1.144 1 85.94 488 LEU B C 1
ATOM 9454 O O . LEU B 1 488 ? -21.859 3.729 -0.668 1 85.94 488 LEU B O 1
ATOM 9458 N N . HIS B 1 489 ? -20.25 4.922 -1.681 1 86.5 489 HIS B N 1
ATOM 9459 C CA . HIS B 1 489 ? -21.062 6.125 -1.6 1 86.5 489 HIS B CA 1
ATOM 9460 C C . HIS B 1 489 ? -22.203 6.086 -2.609 1 86.5 489 HIS B C 1
ATOM 9462 O O . HIS B 1 489 ? -23.281 6.633 -2.357 1 86.5 489 HIS B O 1
ATOM 9468 N N . ARG B 1 490 ? -22.016 5.41 -3.705 1 83.31 490 ARG B N 1
ATOM 9469 C CA . ARG B 1 490 ? -23.047 5.281 -4.723 1 83.31 490 ARG B CA 1
ATOM 9470 C C . ARG B 1 490 ? -24.172 4.352 -4.254 1 83.31 490 ARG B C 1
ATOM 9472 O O . ARG B 1 490 ? -25.344 4.602 -4.527 1 83.31 490 ARG B O 1
ATOM 9479 N N . TYR B 1 491 ? -23.766 3.34 -3.465 1 86.31 491 TYR B N 1
ATOM 9480 C CA . TYR B 1 491 ? -24.734 2.301 -3.121 1 86.31 491 TYR B CA 1
ATOM 9481 C C . TYR B 1 491 ? -25.094 2.363 -1.642 1 86.31 491 TYR B C 1
ATOM 9483 O O . TYR B 1 491 ? -25.328 1.331 -1.009 1 86.31 491 TYR B O 1
ATOM 9491 N N . VAL B 1 492 ? -25.141 3.537 -1.135 1 87.31 492 VAL B N 1
ATOM 9492 C CA . VAL B 1 492 ? -25.406 3.703 0.292 1 87.31 492 VAL B CA 1
ATOM 9493 C C . VAL B 1 492 ? -26.75 3.092 0.648 1 87.31 492 VAL B C 1
ATOM 9495 O O . VAL B 1 492 ? -26.875 2.363 1.637 1 87.31 492 VAL B O 1
ATOM 9498 N N . ALA B 1 493 ? -27.75 3.326 -0.172 1 84.56 493 ALA B N 1
ATOM 9499 C CA . ALA B 1 493 ? -29.094 2.824 0.111 1 84.56 493 ALA B CA 1
ATOM 9500 C C . ALA B 1 493 ? -29.125 1.299 0.103 1 84.56 493 ALA B C 1
ATOM 9502 O O . ALA B 1 493 ? -29.766 0.68 0.947 1 84.56 493 ALA B O 1
ATOM 9503 N N . GLU B 1 494 ? -28.422 0.758 -0.805 1 87.06 494 GLU B N 1
ATOM 9504 C CA . GLU B 1 494 ? -28.375 -0.697 -0.903 1 87.06 494 GLU B CA 1
ATOM 9505 C C . GLU B 1 494 ? -27.656 -1.307 0.302 1 87.06 494 GLU B C 1
ATOM 9507 O O . GLU B 1 494 ? -28.078 -2.354 0.808 1 87.06 494 GLU B O 1
ATOM 9512 N N . TYR B 1 495 ? -26.672 -0.661 0.753 1 88.94 495 TYR B N 1
ATOM 9513 C CA . TYR B 1 495 ? -25.938 -1.167 1.908 1 88.94 495 TYR B CA 1
ATOM 9514 C C . TYR B 1 495 ? -26.797 -1.097 3.168 1 88.94 495 TYR B C 1
ATOM 9516 O O . TYR B 1 495 ? -26.75 -2.006 4 1 88.94 495 TYR B O 1
ATOM 9524 N N . ILE B 1 496 ? -27.5 -0.039 3.291 1 88.38 496 ILE B N 1
ATOM 9525 C CA . ILE B 1 496 ? -28.375 0.096 4.449 1 88.38 496 ILE B CA 1
ATOM 9526 C C . ILE B 1 496 ? -29.422 -1.01 4.43 1 88.38 496 ILE B C 1
ATOM 9528 O O . ILE B 1 496 ? -29.703 -1.633 5.457 1 88.38 496 ILE B O 1
ATOM 9532 N N . ARG B 1 497 ? -29.969 -1.198 3.281 1 86.31 497 ARG B N 1
ATOM 9533 C CA . ARG B 1 497 ? -30.953 -2.275 3.148 1 86.31 497 ARG B CA 1
ATOM 9534 C C . ARG B 1 497 ? -30.328 -3.625 3.482 1 86.31 497 ARG B C 1
ATOM 9536 O O . ARG B 1 497 ? -30.953 -4.469 4.121 1 86.31 497 ARG B O 1
ATOM 9543 N N . TRP B 1 498 ? -29.156 -3.805 3.016 1 88.56 498 TRP B N 1
ATOM 9544 C CA . TRP B 1 498 ? -28.422 -5.043 3.268 1 88.56 498 TRP B CA 1
ATOM 9545 C C . TRP B 1 498 ? -28.234 -5.266 4.762 1 88.56 498 TRP B C 1
ATOM 9547 O O . TRP B 1 498 ? -28.5 -6.355 5.273 1 88.56 498 TRP B O 1
ATOM 9557 N N . PHE B 1 499 ? -27.875 -4.301 5.453 1 88.38 499 PHE B N 1
ATOM 9558 C CA . PHE B 1 499 ? -27.672 -4.418 6.891 1 88.38 499 PHE B CA 1
ATOM 9559 C C . PHE B 1 499 ? -28.984 -4.664 7.617 1 88.38 499 PHE B C 1
ATOM 9561 O O . PHE B 1 499 ? -29.031 -5.43 8.578 1 88.38 499 PHE B O 1
ATOM 9568 N N . ASN B 1 500 ? -29.953 -4.031 7.098 1 88.75 500 ASN B N 1
ATOM 9569 C CA . ASN B 1 500 ? -31.281 -4.195 7.707 1 88.75 500 ASN B CA 1
ATOM 9570 C C . ASN B 1 500 ? -31.812 -5.605 7.488 1 88.75 500 ASN B C 1
ATOM 9572 O O . ASN B 1 500 ? -32.719 -6.043 8.195 1 88.75 500 ASN B O 1
ATOM 9576 N N . GLY B 1 501 ? -31.328 -6.254 6.512 1 88.25 501 GLY B N 1
ATOM 9577 C CA . GLY B 1 501 ? -31.844 -7.566 6.156 1 88.25 501 GLY B CA 1
ATOM 9578 C C . GLY B 1 501 ? -30.938 -8.703 6.582 1 88.25 501 GLY B C 1
ATOM 9579 O O . GLY B 1 501 ? -31.125 -9.844 6.16 1 88.25 501 GLY B O 1
ATOM 9580 N N . MET B 1 502 ? -30.016 -8.477 7.445 1 86.5 502 MET B N 1
ATOM 9581 C CA . MET B 1 502 ? -29.016 -9.492 7.793 1 86.5 502 MET B CA 1
ATOM 9582 C C . MET B 1 502 ? -29.547 -10.414 8.891 1 86.5 502 MET B C 1
ATOM 9584 O O . MET B 1 502 ? -29.297 -11.617 8.875 1 86.5 502 MET B O 1
ATOM 9588 N N . ASP B 1 503 ? -30.297 -9.859 9.805 1 82.69 503 ASP B N 1
ATOM 9589 C CA . ASP B 1 503 ? -30.812 -10.641 10.922 1 82.69 503 ASP B CA 1
ATOM 9590 C C . ASP B 1 503 ? -32.094 -11.367 10.547 1 82.69 503 ASP B C 1
ATOM 9592 O O . ASP B 1 503 ? -32.812 -10.953 9.625 1 82.69 503 ASP B O 1
ATOM 9596 N N . MET B 1 504 ? -32.375 -12.352 11.227 1 81.31 504 MET B N 1
ATOM 9597 C CA . MET B 1 504 ? -33.594 -13.117 10.984 1 81.31 504 MET B CA 1
ATOM 9598 C C . MET B 1 504 ? -34.844 -12.25 11.227 1 81.31 504 MET B C 1
ATOM 9600 O O . MET B 1 504 ? -35.812 -12.312 10.461 1 81.31 504 MET B O 1
ATOM 9604 N N . HIS B 1 505 ? -34.75 -11.5 12.289 1 84.38 505 HIS B N 1
ATOM 9605 C CA . HIS B 1 505 ? -35.875 -10.625 12.617 1 84.38 505 HIS B CA 1
ATOM 9606 C C . HIS B 1 505 ? -35.406 -9.172 12.711 1 84.38 505 HIS B C 1
ATOM 9608 O O . HIS B 1 505 ? -35.688 -8.5 13.703 1 84.38 505 HIS B O 1
ATOM 9614 N N . GLY B 1 506 ? -34.812 -8.805 11.633 1 85.19 506 GLY B N 1
ATOM 9615 C CA . GLY B 1 506 ? -34.281 -7.457 11.57 1 85.19 506 GLY B CA 1
ATOM 9616 C C . GLY B 1 506 ? -35.312 -6.422 11.148 1 85.19 506 GLY B C 1
ATOM 9617 O O . GLY B 1 506 ? -36.5 -6.723 11.062 1 85.19 506 GLY B O 1
ATOM 9618 N N . PRO B 1 507 ? -34.844 -5.25 10.922 1 86.5 507 PRO B N 1
ATOM 9619 C CA . PRO B 1 507 ? -35.75 -4.148 10.586 1 86.5 507 PRO B CA 1
ATOM 9620 C C . PRO B 1 507 ? -36.562 -4.41 9.312 1 86.5 507 PRO B C 1
ATOM 9622 O O . PRO B 1 507 ? -37.75 -4.102 9.25 1 86.5 507 PRO B O 1
ATOM 9625 N N . GLU B 1 508 ? -35.969 -4.941 8.328 1 89.81 508 GLU B N 1
ATOM 9626 C CA . GLU B 1 508 ? -36.688 -5.219 7.082 1 89.81 508 GLU B CA 1
ATOM 9627 C C . GLU B 1 508 ? -37.781 -6.266 7.293 1 89.81 508 GLU B C 1
ATOM 9629 O O . GLU B 1 508 ? -38.875 -6.133 6.762 1 89.81 508 GLU B O 1
ATOM 9634 N N . PHE B 1 509 ? -37.344 -7.266 8.031 1 91 509 PHE B N 1
ATOM 9635 C CA . PHE B 1 509 ? -38.312 -8.297 8.352 1 91 509 PHE B CA 1
ATOM 9636 C C . PHE B 1 509 ? -39.5 -7.699 9.094 1 91 509 PHE B C 1
ATOM 9638 O O . PHE B 1 509 ? -40.656 -7.996 8.766 1 91 509 PHE B O 1
ATOM 9645 N N . ASN B 1 510 ? -39.25 -6.867 10.023 1 91.62 510 ASN B N 1
ATOM 9646 C CA . ASN B 1 510 ? -40.281 -6.227 10.797 1 91.62 510 ASN B CA 1
ATOM 9647 C C . ASN B 1 510 ? -41.156 -5.336 9.922 1 91.62 510 ASN B C 1
ATOM 9649 O O . ASN B 1 510 ? -42.375 -5.207 10.172 1 91.62 510 ASN B O 1
ATOM 9653 N N . GLU B 1 511 ? -40.594 -4.762 8.984 1 93.38 511 GLU B N 1
ATOM 9654 C CA . GLU B 1 511 ? -41.375 -3.982 8.031 1 93.38 511 GLU B CA 1
ATOM 9655 C C . GLU B 1 511 ? -42.312 -4.875 7.246 1 93.38 511 GLU B C 1
ATOM 9657 O O . GLU B 1 511 ? -43.438 -4.469 6.941 1 93.38 511 GLU B O 1
ATOM 9662 N N . GLY B 1 512 ? -41.844 -6.004 6.926 1 94.06 512 GLY B N 1
ATOM 9663 C CA . GLY B 1 512 ? -42.719 -6.969 6.277 1 94.06 512 GLY B CA 1
ATOM 9664 C C . GLY B 1 512 ? -43.906 -7.387 7.141 1 94.06 512 GLY B C 1
ATOM 9665 O O . GLY B 1 512 ? -45.031 -7.477 6.66 1 94.06 512 GLY B O 1
ATOM 9666 N N . LEU B 1 513 ? -43.625 -7.562 8.383 1 94.75 513 LEU B N 1
ATOM 9667 C CA . LEU B 1 513 ? -44.688 -7.902 9.328 1 94.75 513 LEU B CA 1
ATOM 9668 C C . LEU B 1 513 ? -45.688 -6.773 9.438 1 94.75 513 LEU B C 1
ATOM 9670 O O . LEU B 1 513 ? -46.906 -7.023 9.516 1 94.75 513 LEU B O 1
ATOM 9674 N N . GLN B 1 514 ? -45.188 -5.629 9.438 1 94.62 514 GLN B N 1
ATOM 9675 C CA . GLN B 1 514 ? -46.062 -4.465 9.531 1 94.62 514 GLN B CA 1
ATOM 9676 C C . GLN B 1 514 ? -46.969 -4.371 8.32 1 94.62 514 GLN B C 1
ATOM 9678 O O . GLN B 1 514 ? -48.125 -3.945 8.445 1 94.62 514 GLN B O 1
ATOM 9683 N N . GLN B 1 515 ? -46.469 -4.723 7.25 1 94.81 515 GLN B N 1
ATOM 9684 C CA . GLN B 1 515 ? -47.312 -4.723 6.043 1 94.81 515 GLN B CA 1
ATOM 9685 C C . GLN B 1 515 ? -48.469 -5.695 6.172 1 94.81 515 GLN B C 1
ATOM 9687 O O . GLN B 1 515 ? -49.594 -5.387 5.77 1 94.81 515 GLN B O 1
ATOM 9692 N N . ILE B 1 516 ? -48.25 -6.848 6.723 1 95.56 516 ILE B N 1
ATOM 9693 C CA . ILE B 1 516 ? -49.281 -7.84 6.918 1 95.56 516 ILE B CA 1
ATOM 9694 C C . ILE B 1 516 ? -50.281 -7.344 7.965 1 95.56 516 ILE B C 1
ATOM 9696 O O . ILE B 1 516 ? -51.5 -7.562 7.836 1 95.56 516 ILE B O 1
ATOM 9700 N N . GLU B 1 517 ? -49.719 -6.684 8.93 1 94.88 517 GLU B N 1
ATOM 9701 C CA . GLU B 1 517 ? -50.594 -6.102 9.961 1 94.88 517 GLU B CA 1
ATOM 9702 C C . GLU B 1 517 ? -51.531 -5.066 9.367 1 94.88 517 GLU B C 1
ATOM 9704 O O . GLU B 1 517 ? -52.688 -4.977 9.773 1 94.88 517 GLU B O 1
ATOM 9709 N N . ARG B 1 518 ? -51.062 -4.305 8.477 1 94.5 518 ARG B N 1
ATOM 9710 C CA . ARG B 1 518 ? -51.938 -3.316 7.82 1 94.5 518 ARG B CA 1
ATOM 9711 C C . ARG B 1 518 ? -53.062 -3.99 7.043 1 94.5 518 ARG B C 1
ATOM 9713 O O . ARG B 1 518 ? -54.188 -3.494 7.016 1 94.5 518 ARG B O 1
ATOM 9720 N N . ILE B 1 519 ? -52.75 -5.039 6.395 1 94.06 519 ILE B N 1
ATOM 9721 C CA . ILE B 1 519 ? -53.75 -5.797 5.668 1 94.06 519 ILE B CA 1
ATOM 9722 C C . ILE B 1 519 ? -54.781 -6.344 6.648 1 94.06 519 ILE B C 1
ATOM 9724 O O . ILE B 1 519 ? -56 -6.27 6.395 1 94.06 519 ILE B O 1
ATOM 9728 N N . TRP B 1 520 ? -54.344 -6.844 7.793 1 93.88 520 TRP B N 1
ATOM 9729 C CA . TRP B 1 520 ? -55.188 -7.363 8.852 1 93.88 520 TRP B CA 1
ATOM 9730 C C . TRP B 1 520 ? -56.125 -6.277 9.383 1 93.88 520 TRP B C 1
ATOM 9732 O O . TRP B 1 520 ? -57.312 -6.523 9.617 1 93.88 520 TRP B O 1
ATOM 9742 N N . GLU B 1 521 ? -55.562 -5.098 9.477 1 92.81 521 GLU B N 1
ATOM 9743 C CA . GLU B 1 521 ? -56.375 -3.975 9.953 1 92.81 521 GLU B CA 1
ATOM 9744 C C . GLU B 1 521 ? -57.469 -3.621 8.961 1 92.81 521 GLU B C 1
ATOM 9746 O O . GLU B 1 521 ? -58.594 -3.318 9.352 1 92.81 521 GLU B O 1
ATOM 9751 N N . ARG B 1 522 ? -57.125 -3.615 7.766 1 90.88 522 ARG B N 1
ATOM 9752 C CA . ARG B 1 522 ? -58.094 -3.34 6.719 1 90.88 522 ARG B CA 1
ATOM 9753 C C . ARG B 1 522 ? -59.219 -4.379 6.734 1 90.88 522 ARG B C 1
ATOM 9755 O O . ARG B 1 522 ? -60.406 -4.035 6.582 1 90.88 522 ARG B O 1
ATOM 9762 N N . ILE B 1 523 ? -58.906 -5.625 6.941 1 89.25 523 ILE B N 1
ATOM 9763 C CA . ILE B 1 523 ? -59.844 -6.723 6.98 1 89.25 523 ILE B CA 1
ATOM 9764 C C . ILE B 1 523 ? -60.75 -6.578 8.203 1 89.25 523 ILE B C 1
ATOM 9766 O O . ILE B 1 523 ? -61.969 -6.805 8.133 1 89.25 523 ILE B O 1
ATOM 9770 N N . ALA B 1 524 ? -60.156 -6.152 9.312 1 86.69 524 ALA B N 1
ATOM 9771 C CA . ALA B 1 524 ? -60.875 -5.996 10.57 1 86.69 524 ALA B CA 1
ATOM 9772 C C . ALA B 1 524 ? -61.938 -4.895 10.453 1 86.69 524 ALA B C 1
ATOM 9774 O O . ALA B 1 524 ? -63.031 -5.027 10.977 1 86.69 524 ALA B O 1
ATOM 9775 N N . VAL B 1 525 ? -61.625 -3.877 9.75 1 85.69 525 VAL B N 1
ATOM 9776 C CA . VAL B 1 525 ? -62.562 -2.771 9.562 1 85.69 525 VAL B CA 1
ATOM 9777 C C . VAL B 1 525 ? -63.719 -3.219 8.664 1 85.69 525 VAL B C 1
ATOM 9779 O O . VAL B 1 525 ? -64.875 -2.885 8.922 1 85.69 525 VAL B O 1
ATOM 9782 N N . THR B 1 526 ? -63.375 -3.922 7.668 1 82.69 526 THR B N 1
ATOM 9783 C CA . THR B 1 526 ? -64.438 -4.41 6.75 1 82.69 526 THR B CA 1
ATOM 9784 C C . THR B 1 526 ? -65.312 -5.395 7.453 1 82.69 526 THR B C 1
ATOM 9786 O O . THR B 1 526 ? -66.562 -5.41 7.191 1 82.69 526 THR B O 1
ATOM 9789 N N . SER B 1 527 ? -64.812 -6.18 8.32 1 80 527 SER B N 1
ATOM 9790 C CA . SER B 1 527 ? -65.625 -7.172 9.055 1 80 527 SER B CA 1
ATOM 9791 C C . SER B 1 527 ? -66.562 -6.504 10.062 1 80 527 SER B C 1
ATOM 9793 O O . SER B 1 527 ? -67.625 -7.023 10.359 1 80 527 SER B O 1
ATOM 9795 N N . ALA B 1 528 ? -66.188 -5.426 10.562 1 77.75 528 ALA B N 1
ATOM 9796 C CA . ALA B 1 528 ? -67 -4.727 11.57 1 77.75 528 ALA B CA 1
ATOM 9797 C C . ALA B 1 528 ? -68.062 -3.92 10.914 1 77.75 528 ALA B C 1
ATOM 9799 O O . ALA B 1 528 ? -69.125 -3.707 11.516 1 77.75 528 ALA B O 1
ATOM 9800 N N . SER B 1 529 ? -67.938 -3.355 9.797 1 74.06 529 SER B N 1
ATOM 9801 C CA . SER B 1 529 ? -68.875 -2.428 9.164 1 74.06 529 SER B CA 1
ATOM 9802 C C . SER B 1 529 ? -70 -3.17 8.508 1 74.06 529 SER B C 1
ATOM 9804 O O . SER B 1 529 ? -71.062 -2.59 8.273 1 74.06 529 SER B O 1
ATOM 9806 N N . SER B 1 530 ? -69.812 -4.383 8.117 1 65.88 530 SER B N 1
ATOM 9807 C CA . SER B 1 530 ? -70.875 -4.977 7.301 1 65.88 530 SER B CA 1
ATOM 9808 C C . SER B 1 530 ? -71.875 -5.754 8.164 1 65.88 530 SER B C 1
ATOM 9810 O O . SER B 1 530 ? -71.5 -6.418 9.125 1 65.88 530 SER B O 1
ATOM 9812 N N . GLY B 1 531 ? -73.188 -5.434 8.258 1 64.62 531 GLY B N 1
ATOM 9813 C CA . GLY B 1 531 ? -74.375 -5.926 9 1 64.62 531 GLY B CA 1
ATOM 9814 C C . GLY B 1 531 ? -74.562 -7.414 8.828 1 64.62 531 GLY B C 1
ATOM 9815 O O . GLY B 1 531 ? -75 -8.094 9.758 1 64.62 531 GLY B O 1
ATOM 9816 N N . ASN B 1 532 ? -74.438 -7.945 7.57 1 71.94 532 ASN B N 1
ATOM 9817 C CA . ASN B 1 532 ? -74.688 -9.367 7.363 1 71.94 532 ASN B CA 1
ATOM 9818 C C . ASN B 1 532 ? -73.438 -10.195 7.484 1 71.94 532 ASN B C 1
ATOM 9820 O O . ASN B 1 532 ? -72.625 -10.25 6.551 1 71.94 532 ASN B O 1
ATOM 9824 N N . VAL B 1 533 ? -73.062 -10.766 8.586 1 73.81 533 VAL B N 1
ATOM 9825 C CA . VAL B 1 533 ? -71.875 -11.484 8.984 1 73.81 533 VAL B CA 1
ATOM 9826 C C . VAL B 1 533 ? -71.562 -12.602 7.988 1 73.81 533 VAL B C 1
ATOM 9828 O O . VAL B 1 533 ? -70.438 -12.836 7.629 1 73.81 533 VAL B O 1
ATOM 9831 N N . ARG B 1 534 ? -72.562 -13.25 7.441 1 75.81 534 ARG B N 1
ATOM 9832 C CA . ARG B 1 534 ? -72.375 -14.391 6.551 1 75.81 534 ARG B CA 1
ATOM 9833 C C . ARG B 1 534 ? -71.812 -13.938 5.203 1 75.81 534 ARG B C 1
ATOM 9835 O O . ARG B 1 534 ? -70.875 -14.586 4.648 1 75.81 534 ARG B O 1
ATOM 9842 N N . THR B 1 535 ? -72.25 -12.906 4.703 1 74.06 535 THR B N 1
ATOM 9843 C CA . THR B 1 535 ? -71.812 -12.398 3.402 1 74.06 535 THR B CA 1
ATOM 9844 C C . THR B 1 535 ? -70.375 -11.875 3.467 1 74.06 535 THR B C 1
ATOM 9846 O O . THR B 1 535 ? -69.625 -12.055 2.527 1 74.06 535 THR B O 1
ATOM 9849 N N . VAL B 1 536 ? -70.125 -11.352 4.559 1 77.88 536 VAL B N 1
ATOM 9850 C CA . VAL B 1 536 ? -68.75 -10.789 4.734 1 77.88 536 VAL B CA 1
ATOM 9851 C C . VAL B 1 536 ? -67.75 -11.922 4.824 1 77.88 536 VAL B C 1
ATOM 9853 O O . VAL B 1 536 ? -66.688 -11.852 4.191 1 77.88 536 VAL B O 1
ATOM 9856 N N . VAL B 1 537 ? -68.062 -12.891 5.492 1 76.88 537 VAL B N 1
ATOM 9857 C CA . VAL B 1 537 ? -67.188 -14.031 5.664 1 76.88 537 VAL B CA 1
ATOM 9858 C C . VAL B 1 537 ? -66.938 -14.695 4.312 1 76.88 537 VAL B C 1
ATOM 9860 O O . VAL B 1 537 ? -65.812 -15.102 4.012 1 76.88 537 VAL B O 1
ATOM 9863 N N . GLU B 1 538 ? -67.938 -14.836 3.535 1 78.12 538 GLU B N 1
ATOM 9864 C CA . GLU B 1 538 ? -67.812 -15.445 2.219 1 78.12 538 GLU B CA 1
ATOM 9865 C C . GLU B 1 538 ? -66.875 -14.617 1.312 1 78.12 538 GLU B C 1
ATOM 9867 O O . GLU B 1 538 ? -66.062 -15.172 0.568 1 78.12 538 GLU B O 1
ATOM 9872 N N . ARG B 1 539 ? -67.125 -13.359 1.398 1 79.56 539 ARG B N 1
ATOM 9873 C CA . ARG B 1 539 ? -66.25 -12.477 0.592 1 79.56 539 ARG B CA 1
ATOM 9874 C C . ARG B 1 539 ? -64.812 -12.547 1.032 1 79.56 539 ARG B C 1
ATOM 9876 O O . ARG B 1 539 ? -63.906 -12.617 0.197 1 79.56 539 ARG B O 1
ATOM 9883 N N . LEU B 1 540 ? -64.625 -12.578 2.314 1 82.75 540 LEU B N 1
ATOM 9884 C CA . LEU B 1 540 ? -63.281 -12.594 2.883 1 82.75 540 LEU B CA 1
ATOM 9885 C C . LEU B 1 540 ? -62.625 -13.953 2.658 1 82.75 540 LEU B C 1
ATOM 9887 O O . LEU B 1 540 ? -61.406 -14.047 2.631 1 82.75 540 LEU B O 1
ATOM 9891 N N . SER B 1 541 ? -63.375 -14.914 2.402 1 83.31 541 SER B N 1
ATOM 9892 C CA . SER B 1 541 ? -62.844 -16.25 2.193 1 83.31 541 SER B CA 1
ATOM 9893 C C . SER B 1 541 ? -62.406 -16.453 0.749 1 83.31 541 SER B C 1
ATOM 9895 O O . SER B 1 541 ? -61.688 -17.406 0.441 1 83.31 541 SER B O 1
ATOM 9897 N N . ARG B 1 542 ? -62.688 -15.484 -0.079 1 84.56 542 ARG B N 1
ATOM 9898 C CA . ARG B 1 542 ? -62.375 -15.625 -1.493 1 84.56 542 ARG B CA 1
ATOM 9899 C C . ARG B 1 542 ? -61.156 -14.773 -1.858 1 84.56 542 ARG B C 1
ATOM 9901 O O . ARG B 1 542 ? -60.656 -14.836 -2.986 1 84.56 542 ARG B O 1
ATOM 9908 N N . GLN B 1 543 ? -60.781 -14.008 -0.928 1 91.5 543 GLN B N 1
ATOM 9909 C CA . GLN B 1 543 ? -59.594 -13.188 -1.105 1 91.5 543 GLN B CA 1
ATOM 9910 C C . GLN B 1 543 ? -58.406 -13.727 -0.267 1 91.5 543 GLN B C 1
ATOM 9912 O O . GLN B 1 543 ? -58.625 -14.281 0.812 1 91.5 543 GLN B O 1
ATOM 9917 N N . TYR B 1 544 ? -57.25 -13.617 -0.834 1 94.38 544 TYR B N 1
ATOM 9918 C CA . TYR B 1 544 ? -56.125 -14.289 -0.186 1 94.38 544 TYR B CA 1
ATOM 9919 C C . TYR B 1 544 ? -54.938 -13.336 0 1 94.38 544 TYR B C 1
ATOM 9921 O O . TYR B 1 544 ? -54.844 -12.336 -0.715 1 94.38 544 TYR B O 1
ATOM 9929 N N . VAL B 1 545 ? -54.156 -13.602 1.047 1 95.5 545 VAL B N 1
ATOM 9930 C CA . VAL B 1 545 ? -52.812 -13.078 1.213 1 95.5 545 VAL B CA 1
ATOM 9931 C C . VAL B 1 545 ? -51.781 -14.227 1.166 1 95.5 545 VAL B C 1
ATOM 9933 O O . VAL B 1 545 ? -51.875 -15.164 1.957 1 95.5 545 VAL B O 1
ATOM 9936 N N . THR B 1 546 ? -50.969 -14.133 0.167 1 96.81 546 THR B N 1
ATOM 9937 C CA . THR B 1 546 ? -49.969 -15.188 0.042 1 96.81 546 THR B CA 1
ATOM 9938 C C . THR B 1 546 ? -48.625 -14.711 0.556 1 96.81 546 THR B C 1
ATOM 9940 O O . THR B 1 546 ? -48.125 -13.672 0.122 1 96.81 546 THR B O 1
ATOM 9943 N N . LEU B 1 547 ? -48.094 -15.43 1.517 1 97.25 547 LEU B N 1
ATOM 9944 C CA . LEU B 1 547 ? -46.75 -15.18 2.033 1 97.25 547 LEU B CA 1
ATOM 9945 C C . LEU B 1 547 ? -45.719 -16.062 1.317 1 97.25 547 LEU B C 1
ATOM 9947 O O . LEU B 1 547 ? -45.906 -17.281 1.228 1 97.25 547 LEU B O 1
ATOM 9951 N N . VAL B 1 548 ? -44.719 -15.375 0.768 1 97.88 548 VAL B N 1
ATOM 9952 C CA . VAL B 1 548 ? -43.688 -16.078 0.009 1 97.88 548 VAL B CA 1
ATOM 9953 C C . VAL B 1 548 ? -42.312 -15.789 0.607 1 97.88 548 VAL B C 1
ATOM 9955 O O . VAL B 1 548 ? -42 -14.641 0.907 1 97.88 548 VAL B O 1
ATOM 9958 N N . VAL B 1 549 ? -41.531 -16.797 0.839 1 97.62 549 VAL B N 1
ATOM 9959 C CA . VAL B 1 549 ? -40.125 -16.641 1.189 1 97.62 549 VAL B CA 1
ATOM 9960 C C . VAL B 1 549 ? -39.25 -17.156 0.052 1 97.62 549 VAL B C 1
ATOM 9962 O O . VAL B 1 549 ? -39.375 -18.312 -0.362 1 97.62 549 VAL B O 1
ATOM 9965 N N . LEU B 1 550 ? -38.5 -16.234 -0.51 1 97.06 550 LEU B N 1
ATOM 9966 C CA . LEU B 1 550 ? -37.531 -16.594 -1.539 1 97.06 550 LEU B CA 1
ATOM 9967 C C . LEU B 1 550 ? -36.125 -16.781 -0.935 1 97.06 550 LEU B C 1
ATOM 9969 O O . LEU B 1 550 ? -35.75 -16.062 -0.016 1 97.06 550 LEU B O 1
ATOM 9973 N N . ASP B 1 551 ? -35.375 -17.734 -1.421 1 95.56 551 ASP B N 1
ATOM 9974 C CA . ASP B 1 551 ? -34 -18.016 -1.014 1 95.56 551 ASP B CA 1
ATOM 9975 C C . ASP B 1 551 ? -33.062 -18.016 -2.217 1 95.56 551 ASP B C 1
ATOM 9977 O O . ASP B 1 551 ? -33.375 -18.641 -3.24 1 95.56 551 ASP B O 1
ATOM 9981 N N . ILE B 1 552 ? -32 -17.219 -2.18 1 93.19 552 ILE B N 1
ATOM 9982 C CA . ILE B 1 552 ? -30.953 -17.297 -3.189 1 93.19 552 ILE B CA 1
ATOM 9983 C C . ILE B 1 552 ? -30.125 -18.547 -2.963 1 93.19 552 ILE B C 1
ATOM 9985 O O . ILE B 1 552 ? -29.375 -18.641 -1.984 1 93.19 552 ILE B O 1
ATOM 9989 N N . ASP B 1 553 ? -30.078 -19.391 -3.967 1 90.12 553 ASP B N 1
ATOM 9990 C CA . ASP B 1 553 ? -29.453 -20.688 -3.789 1 90.12 553 ASP B CA 1
ATOM 9991 C C . ASP B 1 553 ? -27.938 -20.578 -3.746 1 90.12 553 ASP B C 1
ATOM 9993 O O . ASP B 1 553 ? -27.344 -19.781 -4.484 1 90.12 553 ASP B O 1
ATOM 9997 N N . ARG B 1 554 ? -27.234 -21.328 -2.994 1 77.88 554 ARG B N 1
ATOM 9998 C CA . ARG B 1 554 ? -25.781 -21.516 -2.916 1 77.88 554 ARG B CA 1
ATOM 9999 C C . ARG B 1 554 ? -25.062 -20.188 -2.76 1 77.88 554 ARG B C 1
ATOM 10001 O O . ARG B 1 554 ? -24 -19.969 -3.355 1 77.88 554 ARG B O 1
ATOM 10008 N N . SER B 1 555 ? -25.656 -19.297 -2.139 1 73 555 SER B N 1
ATOM 10009 C CA . SER B 1 555 ? -25.078 -17.953 -1.998 1 73 555 SER B CA 1
ATOM 10010 C C . SER B 1 555 ? -23.75 -18.016 -1.258 1 73 555 SER B C 1
ATOM 10012 O O . SER B 1 555 ? -22.859 -17.188 -1.511 1 73 555 SER B O 1
ATOM 10014 N N . ARG B 1 556 ? -23.5 -18.953 -0.546 1 66.75 556 ARG B N 1
ATOM 10015 C CA . ARG B 1 556 ? -22.312 -19.016 0.304 1 66.75 556 ARG B CA 1
ATOM 10016 C C . ARG B 1 556 ? -21.125 -19.625 -0.438 1 66.75 556 ARG B C 1
ATOM 10018 O O . ARG B 1 556 ? -19.969 -19.469 -0.026 1 66.75 556 ARG B O 1
ATOM 10025 N N . GLN B 1 557 ? -21.375 -20.172 -1.474 1 65.31 557 GLN B N 1
ATOM 10026 C CA . GLN B 1 557 ? -20.297 -20.844 -2.203 1 65.31 557 GLN B CA 1
ATOM 10027 C C . GLN B 1 557 ? -19.703 -19.938 -3.279 1 65.31 557 GLN B C 1
ATOM 10029 O O . GLN B 1 557 ? -18.594 -20.172 -3.752 1 65.31 557 GLN B O 1
ATOM 10034 N N . LEU B 1 558 ? -20.5 -19.078 -3.502 1 60.62 558 LEU B N 1
ATOM 10035 C CA . LEU B 1 558 ? -20.062 -18.203 -4.578 1 60.62 558 LEU B CA 1
ATOM 10036 C C . LEU B 1 558 ? -19.266 -17.031 -4.023 1 60.62 558 LEU B C 1
ATOM 10038 O O . LEU B 1 558 ? -19.828 -16.125 -3.41 1 60.62 558 LEU B O 1
ATOM 10042 N N . HIS B 1 559 ? -17.984 -17.344 -3.848 1 61.19 559 HIS B N 1
ATOM 10043 C CA . HIS B 1 559 ? -17.125 -16.266 -3.391 1 61.19 559 HIS B CA 1
ATOM 10044 C C . HIS B 1 559 ? -16.406 -15.594 -4.559 1 61.19 559 HIS B C 1
ATOM 10046 O O . HIS B 1 559 ? -15.547 -16.203 -5.199 1 61.19 559 HIS B O 1
ATOM 10052 N N . SER B 1 560 ? -17.172 -14.719 -5.191 1 61.31 560 SER B N 1
ATOM 10053 C CA . SER B 1 560 ? -16.547 -14.031 -6.312 1 61.31 560 SER B CA 1
ATOM 10054 C C . SER B 1 560 ? -15.758 -12.812 -5.84 1 61.31 560 SER B C 1
ATOM 10056 O O . SER B 1 560 ? -16.156 -12.141 -4.879 1 61.31 560 SER B O 1
ATOM 10058 N N . ARG B 1 561 ? -14.602 -12.812 -6.371 1 67.5 561 ARG B N 1
ATOM 10059 C CA . ARG B 1 561 ? -13.719 -11.695 -6.035 1 67.5 561 ARG B CA 1
ATOM 10060 C C . ARG B 1 561 ? -13.961 -10.508 -6.961 1 67.5 561 ARG B C 1
ATOM 10062 O O . ARG B 1 561 ? -13.953 -10.664 -8.188 1 67.5 561 ARG B O 1
ATOM 10069 N N . GLY B 1 562 ? -14.914 -9.469 -6.441 1 68.94 562 GLY B N 1
ATOM 10070 C CA . GLY B 1 562 ? -15.219 -8.258 -7.195 1 68.94 562 GLY B CA 1
ATOM 10071 C C . GLY B 1 562 ? -15.078 -6.992 -6.371 1 68.94 562 GLY B C 1
ATOM 10072 O O . GLY B 1 562 ? -14.508 -7.02 -5.277 1 68.94 562 GLY B O 1
ATOM 10073 N N . ASP B 1 563 ? -15.484 -5.93 -7.098 1 73.81 563 ASP B N 1
ATOM 10074 C CA . ASP B 1 563 ? -15.398 -4.621 -6.449 1 73.81 563 ASP B CA 1
ATOM 10075 C C . ASP B 1 563 ? -16.531 -4.434 -5.441 1 73.81 563 ASP B C 1
ATOM 10077 O O . ASP B 1 563 ? -16.5 -3.496 -4.645 1 73.81 563 ASP B O 1
ATOM 10081 N N . GLU B 1 564 ? -17.484 -5.309 -5.547 1 78.69 564 GLU B N 1
ATOM 10082 C CA . GLU B 1 564 ? -18.578 -5.316 -4.586 1 78.69 564 GLU B CA 1
ATOM 10083 C C . GLU B 1 564 ? -18.859 -6.73 -4.074 1 78.69 564 GLU B C 1
ATOM 10085 O O . GLU B 1 564 ? -18.5 -7.711 -4.723 1 78.69 564 GLU B O 1
ATOM 10090 N N . PRO B 1 565 ? -19.422 -6.805 -2.881 1 79.56 565 PRO B N 1
ATOM 10091 C CA . PRO B 1 565 ? -19.766 -8.133 -2.375 1 79.56 565 PRO B CA 1
ATOM 10092 C C . PRO B 1 565 ? -20.766 -8.859 -3.264 1 79.56 565 PRO B C 1
ATOM 10094 O O . PRO B 1 565 ? -21.703 -8.242 -3.775 1 79.56 565 PRO B O 1
ATOM 10097 N N . PHE B 1 566 ? -20.688 -10.07 -3.406 1 82.25 566 PHE B N 1
ATOM 10098 C CA . PHE B 1 566 ? -21.516 -10.875 -4.285 1 82.25 566 PHE B CA 1
ATOM 10099 C C . PHE B 1 566 ? -22.984 -10.828 -3.848 1 82.25 566 PHE B C 1
ATOM 10101 O O . PHE B 1 566 ? -23.875 -10.703 -4.68 1 82.25 566 PHE B O 1
ATOM 10108 N N . LEU B 1 567 ? -23.172 -10.922 -2.578 1 86.38 567 LEU B N 1
ATOM 10109 C CA . LEU B 1 567 ? -24.547 -11 -2.092 1 86.38 567 LEU B CA 1
ATOM 10110 C C . LEU B 1 567 ? -25.281 -9.688 -2.318 1 86.38 567 LEU B C 1
ATOM 10112 O O . LEU B 1 567 ? -26.484 -9.68 -2.551 1 86.38 567 LEU B O 1
ATOM 10116 N N . LEU B 1 568 ? -24.562 -8.633 -2.254 1 87.12 568 LEU B N 1
ATOM 10117 C CA . LEU B 1 568 ? -25.172 -7.348 -2.562 1 87.12 568 LEU B CA 1
ATOM 10118 C C . LEU B 1 568 ? -25.609 -7.293 -4.02 1 87.12 568 LEU B C 1
ATOM 10120 O O . LEU B 1 568 ? -26.719 -6.816 -4.32 1 87.12 568 LEU B O 1
ATOM 10124 N N . ALA B 1 569 ? -24.812 -7.758 -4.895 1 87.94 569 ALA B N 1
ATOM 10125 C CA . ALA B 1 569 ? -25.141 -7.809 -6.316 1 87.94 569 ALA B CA 1
ATOM 10126 C C . ALA B 1 569 ? -26.297 -8.781 -6.574 1 87.94 569 ALA B C 1
ATOM 10128 O O . ALA B 1 569 ? -27.172 -8.5 -7.398 1 87.94 569 ALA B O 1
ATOM 10129 N N . ALA B 1 570 ? -26.234 -9.883 -5.867 1 90.56 570 ALA B N 1
ATOM 10130 C CA . ALA B 1 570 ? -27.281 -10.891 -6.035 1 90.56 570 ALA B CA 1
ATOM 10131 C C . ALA B 1 570 ? -28.641 -10.359 -5.566 1 90.56 570 ALA B C 1
ATOM 10133 O O . ALA B 1 570 ? -29.656 -10.602 -6.207 1 90.56 570 ALA B O 1
ATOM 10134 N N . GLN B 1 571 ? -28.656 -9.703 -4.422 1 92.31 571 GLN B N 1
ATOM 10135 C CA . GLN B 1 571 ? -29.891 -9.109 -3.926 1 92.31 571 GLN B CA 1
ATOM 10136 C C . GLN B 1 571 ? -30.453 -8.086 -4.918 1 92.31 571 GLN B C 1
ATOM 10138 O O . GLN B 1 571 ? -31.656 -8.039 -5.152 1 92.31 571 GLN B O 1
ATOM 10143 N N . ARG B 1 572 ? -29.594 -7.297 -5.426 1 91.5 572 ARG B N 1
ATOM 10144 C CA . ARG B 1 572 ? -30 -6.312 -6.426 1 91.5 572 ARG B CA 1
ATOM 10145 C C . ARG B 1 572 ? -30.609 -6.992 -7.641 1 91.5 572 ARG B C 1
ATOM 10147 O O . ARG B 1 572 ? -31.625 -6.527 -8.172 1 91.5 572 ARG B O 1
ATOM 10154 N N . HIS B 1 573 ? -30.062 -8.047 -8.023 1 93.94 573 HIS B N 1
ATOM 10155 C CA . HIS B 1 573 ? -30.531 -8.828 -9.164 1 93.94 573 HIS B CA 1
ATOM 10156 C C . HIS B 1 573 ? -31.922 -9.367 -8.922 1 93.94 573 HIS B C 1
ATOM 10158 O O . HIS B 1 573 ? -32.812 -9.25 -9.781 1 93.94 573 HIS B O 1
ATOM 10164 N N . VAL B 1 574 ? -32.125 -9.938 -7.777 1 95.31 574 VAL B N 1
ATOM 10165 C CA . VAL B 1 574 ? -33.438 -10.492 -7.414 1 95.31 574 VAL B CA 1
ATOM 10166 C C . VAL B 1 574 ? -34.469 -9.375 -7.262 1 95.31 574 VAL B C 1
ATOM 10168 O O . VAL B 1 574 ? -35.594 -9.5 -7.711 1 95.31 574 VAL B O 1
ATOM 10171 N N . HIS B 1 575 ? -34.094 -8.328 -6.648 1 94.06 575 HIS B N 1
ATOM 10172 C CA . HIS B 1 575 ? -34.938 -7.176 -6.473 1 94.06 575 HIS B CA 1
ATOM 10173 C C . HIS B 1 575 ? -35.438 -6.641 -7.82 1 94.06 575 HIS B C 1
ATOM 10175 O O . HIS B 1 575 ? -36.594 -6.273 -7.965 1 94.06 575 HIS B O 1
ATOM 10181 N N . GLN B 1 576 ? -34.562 -6.59 -8.742 1 94 576 GLN B N 1
ATOM 10182 C CA . GLN B 1 576 ? -34.906 -6.117 -10.07 1 94 576 GLN B CA 1
ATOM 10183 C C . GLN B 1 576 ? -35.906 -7.051 -10.734 1 94 576 GLN B C 1
ATOM 10185 O O . GLN B 1 576 ? -36.844 -6.59 -11.398 1 94 576 GLN B O 1
ATOM 10190 N N . ALA B 1 577 ? -35.719 -8.297 -10.547 1 96.38 577 ALA B N 1
ATOM 10191 C CA . ALA B 1 577 ? -36.656 -9.273 -11.102 1 96.38 577 ALA B CA 1
ATOM 10192 C C . ALA B 1 577 ? -38.031 -9.109 -10.477 1 96.38 577 ALA B C 1
ATOM 10194 O O . ALA B 1 577 ? -39.062 -9.133 -11.18 1 96.38 577 ALA B O 1
ATOM 10195 N N . ILE B 1 578 ? -38.094 -8.969 -9.18 1 96.56 578 ILE B N 1
ATOM 10196 C CA . ILE B 1 578 ? -39.344 -8.789 -8.469 1 96.56 578 ILE B CA 1
ATOM 10197 C C . ILE B 1 578 ? -40.031 -7.508 -8.953 1 96.56 578 ILE B C 1
ATOM 10199 O O . ILE B 1 578 ? -41.219 -7.512 -9.25 1 96.56 578 ILE B O 1
ATOM 10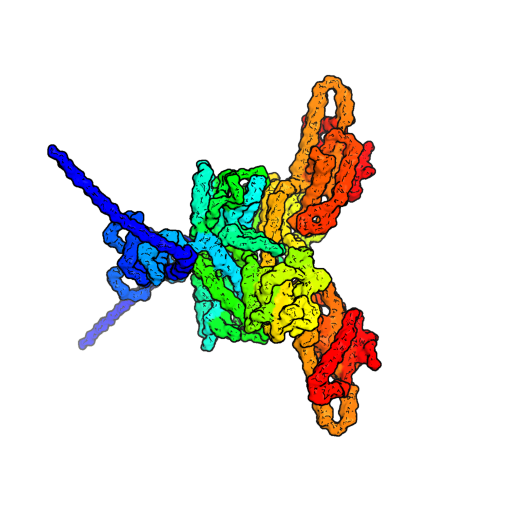203 N N . ALA B 1 579 ? -39.281 -6.461 -9.07 1 95.38 579 ALA B N 1
ATOM 10204 C CA . ALA B 1 579 ? -39.844 -5.168 -9.469 1 95.38 579 ALA B CA 1
ATOM 10205 C C . ALA B 1 579 ? -40.406 -5.223 -10.883 1 95.38 579 ALA B C 1
ATOM 10207 O O . ALA B 1 579 ? -41.406 -4.551 -11.188 1 95.38 579 ALA B O 1
ATOM 10208 N N . GLN B 1 580 ? -39.812 -5.957 -11.68 1 94.81 580 GLN B N 1
ATOM 10209 C CA . GLN B 1 580 ? -40.25 -6.059 -13.07 1 94.81 580 GLN B CA 1
ATOM 10210 C C . GLN B 1 580 ? -41.531 -6.879 -13.195 1 94.81 580 GLN B C 1
ATOM 10212 O O . GLN B 1 580 ? -42.406 -6.559 -14 1 94.81 580 GLN B O 1
ATOM 10217 N N . ILE B 1 581 ? -41.656 -7.914 -12.445 1 96.06 581 ILE B N 1
ATOM 10218 C CA . ILE B 1 581 ? -42.781 -8.844 -12.555 1 96.06 581 ILE B CA 1
ATOM 10219 C C . ILE B 1 581 ? -43.906 -8.406 -11.617 1 96.06 581 ILE B C 1
ATOM 10221 O O . ILE B 1 581 ? -45.094 -8.508 -11.969 1 96.06 581 ILE B O 1
ATOM 10225 N N . LEU B 1 582 ? -43.531 -7.957 -10.391 1 95.38 582 LEU B N 1
ATOM 10226 C CA . LEU B 1 582 ? -44.469 -7.477 -9.375 1 95.38 582 LEU B CA 1
ATOM 10227 C C . LEU B 1 582 ? -44.094 -6.059 -8.945 1 95.38 582 LEU B C 1
ATOM 10229 O O . LEU B 1 582 ? -43.594 -5.852 -7.84 1 95.38 582 LEU B O 1
ATOM 10233 N N . PRO B 1 583 ? -44.438 -5.055 -9.695 1 92.62 583 PRO B N 1
ATOM 10234 C CA . PRO B 1 583 ? -44 -3.684 -9.43 1 92.62 583 PRO B CA 1
ATOM 10235 C C . PRO B 1 583 ? -44.531 -3.133 -8.109 1 92.62 583 PRO B C 1
ATOM 10237 O O . PRO B 1 583 ? -43.906 -2.26 -7.504 1 92.62 583 PRO B O 1
ATOM 10240 N N . ASP B 1 584 ? -45.594 -3.607 -7.629 1 91.81 584 ASP B N 1
ATOM 10241 C CA . ASP B 1 584 ? -46.188 -3.043 -6.426 1 91.81 584 ASP B CA 1
ATOM 10242 C C . ASP B 1 584 ? -45.812 -3.854 -5.188 1 91.81 584 ASP B C 1
ATOM 10244 O O . ASP B 1 584 ? -46.312 -3.6 -4.094 1 91.81 584 ASP B O 1
ATOM 10248 N N . VAL B 1 585 ? -44.969 -4.848 -5.352 1 93.94 585 VAL B N 1
ATOM 10249 C CA . VAL B 1 585 ? -44.562 -5.711 -4.238 1 93.94 585 VAL B CA 1
ATOM 10250 C C . VAL B 1 585 ? -43.094 -5.488 -3.896 1 93.94 585 VAL B C 1
ATOM 10252 O O . VAL B 1 585 ? -42.25 -5.422 -4.793 1 93.94 585 VAL B O 1
ATOM 10255 N N . ARG B 1 586 ? -42.875 -5.281 -2.67 1 92.62 586 ARG B N 1
ATOM 10256 C CA . ARG B 1 586 ? -41.5 -5.105 -2.176 1 92.62 586 ARG B CA 1
ATOM 10257 C C . ARG B 1 586 ? -41.031 -6.367 -1.47 1 92.62 586 ARG B C 1
ATOM 10259 O O . ARG B 1 586 ? -41.781 -7.031 -0.771 1 92.62 586 ARG B O 1
ATOM 10266 N N . GLY B 1 587 ? -39.781 -6.691 -1.743 1 94.62 587 GLY B N 1
ATOM 10267 C CA . GLY B 1 587 ? -39.156 -7.77 -0.999 1 94.62 587 GLY B CA 1
ATOM 10268 C C . GLY B 1 587 ? -38.469 -7.305 0.281 1 94.62 587 GLY B C 1
ATOM 10269 O O . GLY B 1 587 ? -37.719 -6.32 0.276 1 94.62 587 GLY B O 1
ATOM 10270 N N . TYR B 1 588 ? -38.844 -7.969 1.418 1 95.44 588 TYR B N 1
ATOM 10271 C CA . TYR B 1 588 ? -38.219 -7.668 2.713 1 95.44 588 TYR B CA 1
ATOM 10272 C C . TYR B 1 588 ? -37.156 -8.695 3.074 1 95.44 588 TYR B C 1
ATOM 10274 O O . TYR B 1 588 ? -37.5 -9.836 3.408 1 95.44 588 TYR B O 1
ATOM 10282 N N . TRP B 1 589 ? -35.969 -8.25 3.098 1 93.06 589 TRP B N 1
ATOM 10283 C CA . TRP B 1 589 ? -34.844 -9.164 3.211 1 93.06 589 TRP B CA 1
ATOM 10284 C C . TRP B 1 589 ? -34.625 -9.555 4.668 1 93.06 589 TRP B C 1
ATOM 10286 O O . TRP B 1 589 ? -34.844 -8.758 5.578 1 93.06 589 TRP B O 1
ATOM 10296 N N . PHE B 1 590 ? -34.188 -10.805 4.859 1 90.44 590 PHE B N 1
ATOM 10297 C CA . PHE B 1 590 ? -33.719 -11.305 6.156 1 90.44 590 PHE B CA 1
ATOM 10298 C C . PHE B 1 590 ? -32.75 -12.461 5.984 1 90.44 590 PHE B C 1
ATOM 10300 O O . PHE B 1 590 ? -32.719 -13.117 4.941 1 90.44 590 PHE B O 1
ATOM 10307 N N . LYS B 1 591 ? -31.828 -12.609 6.867 1 86.06 591 LYS B N 1
ATOM 10308 C CA . LYS B 1 591 ? -30.781 -13.625 6.879 1 86.06 591 LYS B CA 1
ATOM 10309 C C . LYS B 1 591 ? -29.906 -13.516 5.641 1 86.06 591 LYS B C 1
ATOM 10311 O O . LYS B 1 591 ? -29.469 -14.531 5.09 1 86.06 591 LYS B O 1
ATOM 10316 N N . ASN B 1 592 ? -29.797 -12.391 5.059 1 84.69 592 ASN B N 1
ATOM 10317 C CA . ASN B 1 592 ? -28.859 -12.031 4.004 1 84.69 592 ASN B CA 1
ATOM 10318 C C . ASN B 1 592 ? -29.328 -12.516 2.637 1 84.69 592 ASN B C 1
ATOM 10320 O O . ASN B 1 592 ? -29.172 -11.82 1.634 1 84.69 592 ASN B O 1
ATOM 10324 N N . ASP B 1 593 ? -29.891 -13.758 2.602 1 90.19 593 ASP B N 1
ATOM 10325 C CA . ASP B 1 593 ? -30.141 -14.328 1.283 1 90.19 593 ASP B CA 1
ATOM 10326 C C . ASP B 1 593 ? -31.609 -14.719 1.124 1 90.19 593 ASP B C 1
ATOM 10328 O O . ASP B 1 593 ? -31.984 -15.398 0.162 1 90.19 593 ASP B O 1
ATOM 10332 N N . HIS B 1 594 ? -32.469 -14.273 2.084 1 94.5 594 HIS B N 1
ATOM 10333 C CA . HIS B 1 594 ? -33.906 -14.547 1.988 1 94.5 594 HIS B CA 1
ATOM 10334 C C . HIS B 1 594 ? -34.688 -13.25 1.907 1 94.5 594 HIS B C 1
ATOM 10336 O O . HIS B 1 594 ? -34.281 -12.227 2.465 1 94.5 594 HIS B O 1
ATOM 10342 N N . THR B 1 595 ? -35.781 -13.328 1.19 1 96.19 595 THR B N 1
ATOM 10343 C CA . THR B 1 595 ? -36.656 -12.164 1.146 1 96.19 595 THR B CA 1
ATOM 10344 C C . THR B 1 595 ? -38.125 -12.594 1.24 1 96.19 595 THR B C 1
ATOM 10346 O O . THR B 1 595 ? -38.5 -13.633 0.707 1 96.19 595 THR B O 1
ATOM 10349 N N . LEU B 1 596 ? -38.875 -11.922 2.107 1 97.38 596 LEU B N 1
ATOM 10350 C CA . LEU B 1 596 ? -40.281 -12.141 2.299 1 97.38 596 LEU B CA 1
ATOM 10351 C C . LEU B 1 596 ? -41.125 -11.289 1.333 1 97.38 596 LEU B C 1
ATOM 10353 O O . LEU B 1 596 ? -40.906 -10.078 1.236 1 97.38 596 LEU B O 1
ATOM 10357 N N . LEU B 1 597 ? -41.938 -11.891 0.565 1 97.75 597 LEU B N 1
ATOM 10358 C CA . LEU B 1 597 ? -42.906 -11.203 -0.281 1 97.75 597 LEU B CA 1
ATOM 10359 C C . LEU B 1 597 ? -44.312 -11.367 0.262 1 97.75 597 LEU B C 1
ATOM 10361 O O . LEU B 1 597 ? -44.688 -12.453 0.709 1 97.75 597 LEU B O 1
ATOM 10365 N N . VAL B 1 598 ? -45.031 -10.273 0.304 1 97.19 598 VAL B N 1
ATOM 10366 C CA . VAL B 1 598 ? -46.438 -10.281 0.708 1 97.19 598 VAL B CA 1
ATOM 10367 C C . VAL B 1 598 ? -47.312 -9.977 -0.495 1 97.19 598 VAL B C 1
ATOM 10369 O O . VAL B 1 598 ? -47.375 -8.828 -0.939 1 97.19 598 VAL B O 1
ATOM 10372 N N . LEU B 1 599 ? -47.969 -11.016 -0.993 1 96.56 599 LEU B N 1
ATOM 10373 C CA . LEU B 1 599 ? -48.844 -10.859 -2.146 1 96.56 599 LEU B CA 1
ATOM 10374 C C . LEU B 1 599 ? -50.281 -10.703 -1.704 1 96.56 599 LEU B C 1
ATOM 10376 O O . LEU B 1 599 ? -50.969 -11.688 -1.36 1 96.56 599 LEU B O 1
ATOM 10380 N N . ASP B 1 600 ? -50.781 -9.508 -1.795 1 95.19 600 ASP B N 1
ATOM 10381 C CA . ASP B 1 600 ? -52.125 -9.172 -1.332 1 95.19 600 ASP B CA 1
ATOM 10382 C C . ASP B 1 600 ? -53.125 -9.203 -2.482 1 95.19 600 ASP B C 1
ATOM 10384 O O . ASP B 1 600 ? -53 -8.422 -3.432 1 95.19 600 ASP B O 1
ATOM 10388 N N . GLY B 1 601 ? -54.062 -10.047 -2.455 1 91.5 601 GLY B N 1
ATOM 10389 C CA . GLY B 1 601 ? -55.156 -10.031 -3.4 1 91.5 601 GLY B CA 1
ATOM 10390 C C . GLY B 1 601 ? -54.969 -10.953 -4.582 1 91.5 601 GLY B C 1
ATOM 10391 O O . GLY B 1 601 ? -55.719 -10.93 -5.543 1 91.5 601 GLY B O 1
ATOM 10392 N N . TYR B 1 602 ? -54 -11.797 -4.531 1 92.44 602 TYR B N 1
ATOM 10393 C CA . TYR B 1 602 ? -53.719 -12.742 -5.609 1 92.44 602 TYR B CA 1
ATOM 10394 C C . TYR B 1 602 ? -54.25 -14.125 -5.273 1 92.44 602 TYR B C 1
ATOM 10396 O O . TYR B 1 602 ? -54.188 -14.562 -4.125 1 92.44 602 TYR B O 1
ATOM 10404 N N . ALA B 1 603 ? -54.75 -14.781 -6.305 1 91.44 603 ALA B N 1
ATOM 10405 C CA . ALA B 1 603 ? -55.156 -16.172 -6.121 1 91.44 603 ALA B CA 1
ATOM 10406 C C . ALA B 1 603 ? -53.938 -17.078 -5.914 1 91.44 603 ALA B C 1
ATOM 10408 O O . ALA B 1 603 ? -52.875 -16.797 -6.453 1 91.44 603 ALA B O 1
ATOM 10409 N N . PRO B 1 604 ? -54.062 -18.094 -5.094 1 92.5 604 PRO B N 1
ATOM 10410 C CA . PRO B 1 604 ? -52.938 -18.969 -4.809 1 92.5 604 PRO B CA 1
ATOM 10411 C C . PRO B 1 604 ? -52.25 -19.5 -6.074 1 92.5 604 PRO B C 1
ATOM 10413 O O . PRO B 1 604 ? -51.031 -19.531 -6.145 1 92.5 604 PRO B O 1
ATOM 10416 N N . GLU B 1 605 ? -53.031 -19.875 -7.105 1 93.56 605 GLU B N 1
ATOM 10417 C CA . GLU B 1 605 ? -52.438 -20.375 -8.352 1 93.56 605 GLU B CA 1
ATOM 10418 C C . GLU B 1 605 ? -51.688 -19.281 -9.102 1 93.56 605 GLU B C 1
ATOM 10420 O O . GLU B 1 605 ? -50.656 -19.531 -9.711 1 93.56 605 GLU B O 1
ATOM 10425 N N . GLU B 1 606 ? -52.25 -18.141 -9.008 1 95 606 GLU B N 1
ATOM 10426 C CA . GLU B 1 606 ? -51.594 -17 -9.641 1 95 606 GLU B CA 1
ATOM 10427 C C . GLU B 1 606 ? -50.281 -16.688 -8.969 1 95 606 GLU B C 1
ATOM 10429 O O . GLU B 1 606 ? -49.312 -16.328 -9.648 1 95 606 GLU B O 1
ATOM 10434 N N . ALA B 1 607 ? -50.281 -16.734 -7.66 1 95.75 607 ALA B N 1
ATOM 10435 C CA . ALA B 1 607 ? -49.062 -16.484 -6.902 1 95.75 607 ALA B CA 1
ATOM 10436 C C . ALA B 1 607 ? -47.969 -17.453 -7.309 1 95.75 607 ALA B C 1
ATOM 10438 O O . ALA B 1 607 ? -46.812 -17.047 -7.457 1 95.75 607 ALA B O 1
ATOM 10439 N N . ILE B 1 608 ? -48.281 -18.688 -7.559 1 95.94 608 ILE B N 1
ATOM 10440 C CA . ILE B 1 608 ? -47.312 -19.703 -7.941 1 95.94 608 ILE B CA 1
ATOM 10441 C C . ILE B 1 608 ? -46.719 -19.359 -9.305 1 95.94 608 ILE B C 1
ATOM 10443 O O . ILE B 1 608 ? -45.5 -19.469 -9.5 1 95.94 608 ILE B O 1
ATOM 10447 N N . VAL B 1 609 ? -47.531 -18.938 -10.203 1 96.5 609 VAL B N 1
ATOM 10448 C CA . VAL B 1 609 ? -47.094 -18.609 -11.555 1 96.5 609 VAL B CA 1
ATOM 10449 C C . VAL B 1 609 ? -46.156 -17.406 -11.508 1 96.5 609 VAL B C 1
ATOM 10451 O O . VAL B 1 609 ? -45.125 -17.375 -12.203 1 96.5 609 VAL B O 1
ATOM 10454 N N . LEU B 1 610 ? -46.531 -16.5 -10.727 1 96.69 610 LEU B N 1
ATOM 10455 C CA . LEU B 1 610 ? -45.719 -15.289 -10.617 1 96.69 610 LEU B CA 1
ATOM 10456 C C . LEU B 1 610 ? -44.344 -15.609 -10.039 1 96.69 610 LEU B C 1
ATOM 10458 O O . LEU B 1 610 ? -43.344 -15.086 -10.508 1 96.69 610 LEU B O 1
ATOM 10462 N N . ILE B 1 611 ? -44.281 -16.406 -9.023 1 97.12 611 ILE B N 1
ATOM 10463 C CA . ILE B 1 611 ? -43 -16.781 -8.391 1 97.12 611 ILE B CA 1
ATOM 10464 C C . ILE B 1 611 ? -42.188 -17.609 -9.359 1 97.12 611 ILE B C 1
ATOM 10466 O O . ILE B 1 611 ? -40.938 -17.453 -9.406 1 97.12 611 ILE B O 1
ATOM 10470 N N . ARG B 1 612 ? -42.781 -18.453 -10.164 1 96.44 612 ARG B N 1
ATOM 10471 C CA . ARG B 1 612 ? -42.062 -19.188 -11.203 1 96.44 612 ARG B CA 1
ATOM 10472 C C . ARG B 1 612 ? -41.438 -18.25 -12.227 1 96.44 612 ARG B C 1
ATOM 10474 O O . ARG B 1 612 ? -40.344 -18.5 -12.719 1 96.44 612 ARG B O 1
ATOM 10481 N N . ARG B 1 613 ? -42.156 -17.234 -12.531 1 96.56 613 ARG B N 1
ATOM 10482 C CA . ARG B 1 613 ? -41.656 -16.234 -13.469 1 96.56 613 ARG B CA 1
ATOM 10483 C C . ARG B 1 613 ? -40.438 -15.508 -12.891 1 96.56 613 ARG B C 1
ATOM 10485 O O . ARG B 1 613 ? -39.469 -15.242 -13.609 1 96.56 613 ARG B O 1
ATOM 10492 N N . ILE B 1 614 ? -40.562 -15.195 -11.633 1 97.12 614 ILE B N 1
ATOM 10493 C CA . ILE B 1 614 ? -39.438 -14.523 -10.977 1 97.12 614 ILE B CA 1
ATOM 10494 C C . ILE B 1 614 ? -38.219 -15.453 -10.977 1 97.12 614 ILE B C 1
ATOM 10496 O O . ILE B 1 614 ? -37.125 -15.031 -11.312 1 97.12 614 ILE B O 1
ATOM 10500 N N . ALA B 1 615 ? -38.406 -16.672 -10.609 1 96.31 615 ALA B N 1
ATOM 10501 C CA . ALA B 1 615 ? -37.344 -17.656 -10.586 1 96.31 615 ALA B CA 1
ATOM 10502 C C . ALA B 1 615 ? -36.719 -17.828 -11.977 1 96.31 615 ALA B C 1
ATOM 10504 O O . ALA B 1 615 ? -35.5 -17.938 -12.109 1 96.31 615 ALA B O 1
ATOM 10505 N N . GLY B 1 616 ? -37.562 -17.859 -12.953 1 94.88 616 GLY B N 1
ATOM 10506 C CA . GLY B 1 616 ? -37.062 -17.953 -14.32 1 94.88 616 GLY B CA 1
ATOM 10507 C C . GLY B 1 616 ? -36.25 -16.766 -14.758 1 94.88 616 GLY B C 1
ATOM 10508 O O . GLY B 1 616 ? -35.188 -16.922 -15.391 1 94.88 616 GLY B O 1
ATOM 10509 N N . ARG B 1 617 ? -36.688 -15.633 -14.43 1 95.94 617 ARG B N 1
ATOM 10510 C CA . ARG B 1 617 ? -35.969 -14.406 -14.789 1 95.94 617 ARG B CA 1
ATOM 10511 C C . ARG B 1 617 ? -34.625 -14.336 -14.094 1 95.94 617 ARG B C 1
ATOM 10513 O O . ARG B 1 617 ? -33.625 -13.883 -14.688 1 95.94 617 ARG B O 1
ATOM 10520 N N . VAL B 1 618 ? -34.594 -14.664 -12.875 1 95.69 618 VAL B N 1
ATOM 10521 C CA . VAL B 1 618 ? -33.344 -14.617 -12.094 1 95.69 618 VAL B CA 1
ATOM 10522 C C . VAL B 1 618 ? -32.344 -15.602 -12.68 1 95.69 618 VAL B C 1
ATOM 10524 O O . VAL B 1 618 ? -31.141 -15.297 -12.742 1 95.69 618 VAL B O 1
ATOM 10527 N N . GLN B 1 619 ? -32.781 -16.656 -13.164 1 92.81 619 GLN B N 1
ATOM 10528 C CA . GLN B 1 619 ? -31.891 -17.688 -13.68 1 92.81 619 GLN B CA 1
ATOM 10529 C C . GLN B 1 619 ? -31.422 -17.359 -15.094 1 92.81 619 GLN B C 1
ATOM 10531 O O . GLN B 1 619 ? -30.297 -17.672 -15.469 1 92.81 619 GLN B O 1
ATOM 10536 N N . MET B 1 620 ? -32.188 -16.766 -15.859 1 91.81 620 MET B N 1
ATOM 10537 C CA . MET B 1 620 ? -31.906 -16.516 -17.266 1 91.81 620 MET B CA 1
ATOM 10538 C C . MET B 1 620 ? -30.891 -15.398 -17.422 1 91.81 620 MET B C 1
ATOM 10540 O O . MET B 1 620 ? -30.078 -15.414 -18.359 1 91.81 620 MET B O 1
ATOM 10544 N N . VAL B 1 621 ? -30.938 -14.445 -16.609 1 92.44 621 VAL B N 1
ATOM 10545 C CA . VAL B 1 621 ? -30.062 -13.281 -16.703 1 92.44 621 VAL B CA 1
ATOM 10546 C C . VAL B 1 621 ? -28.922 -13.406 -15.703 1 92.44 621 VAL B C 1
ATOM 10548 O O . VAL B 1 621 ? -29.156 -13.641 -14.516 1 92.44 621 VAL B O 1
ATOM 10551 N N . PRO B 1 622 ? -27.688 -13.18 -16.125 1 90.88 622 PRO B N 1
ATOM 10552 C CA . PRO B 1 622 ? -26.562 -13.273 -15.195 1 90.88 622 PRO B CA 1
ATOM 10553 C C . PRO B 1 622 ? -26.5 -12.086 -14.234 1 90.88 622 PRO B C 1
ATOM 10555 O O . PRO B 1 622 ? -26.953 -10.992 -14.57 1 90.88 622 PRO B O 1
ATOM 10558 N N . VAL B 1 623 ? -25.953 -12.352 -13.047 1 90 623 VAL B N 1
ATOM 10559 C CA . VAL B 1 623 ? -25.734 -11.312 -12.047 1 90 623 VAL B CA 1
ATOM 10560 C C . VAL B 1 623 ? -24.625 -10.383 -12.492 1 90 623 VAL B C 1
ATOM 10562 O O . VAL B 1 623 ? -23.547 -10.844 -12.914 1 90 623 VAL B O 1
ATOM 10565 N N . VAL B 1 624 ? -24.891 -9.156 -12.477 1 86.12 624 VAL B N 1
ATOM 10566 C CA . VAL B 1 624 ? -23.875 -8.172 -12.836 1 86.12 624 VAL B CA 1
ATOM 10567 C C . VAL B 1 624 ? -23.125 -7.727 -11.578 1 86.12 624 VAL B C 1
ATOM 10569 O O . VAL B 1 624 ? -23.719 -7.184 -10.648 1 86.12 624 VAL B O 1
ATOM 10572 N N . ILE B 1 625 ? -21.891 -8.023 -11.5 1 81.12 625 ILE B N 1
ATOM 10573 C CA . ILE B 1 625 ? -21.031 -7.602 -10.406 1 81.12 625 ILE B CA 1
ATOM 10574 C C . ILE B 1 625 ? -20.047 -6.543 -10.906 1 81.12 625 ILE B C 1
ATOM 10576 O O . ILE B 1 625 ? -19.344 -6.762 -11.891 1 81.12 625 ILE B O 1
ATOM 10580 N N . GLU B 1 626 ? -20.031 -5.434 -10.25 1 76.56 626 GLU B N 1
ATOM 10581 C CA . GLU B 1 626 ? -19.125 -4.359 -10.664 1 76.56 626 GLU B CA 1
ATOM 10582 C C . GLU B 1 626 ? -17.672 -4.816 -10.648 1 76.56 626 GLU B C 1
ATOM 10584 O O . GLU B 1 626 ? -17.219 -5.41 -9.672 1 76.56 626 GLU B O 1
ATOM 10589 N N . GLY B 1 627 ? -16.984 -4.551 -11.742 1 70.44 627 GLY B N 1
ATOM 10590 C CA . GLY B 1 627 ? -15.57 -4.883 -11.836 1 70.44 627 GLY B CA 1
ATOM 10591 C C . GLY B 1 627 ? -15.32 -6.285 -12.352 1 70.44 627 GLY B C 1
ATOM 10592 O O . GLY B 1 627 ? -14.164 -6.695 -12.516 1 70.44 627 GLY B O 1
ATOM 10593 N N . ARG B 1 628 ? -16.391 -7.059 -12.547 1 73.44 628 ARG B N 1
ATOM 10594 C CA . ARG B 1 628 ? -16.234 -8.422 -13.039 1 73.44 628 ARG B CA 1
ATOM 10595 C C . ARG B 1 628 ? -16.875 -8.594 -14.406 1 73.44 628 ARG B C 1
ATOM 10597 O O . ARG B 1 628 ? -17.984 -8.102 -14.641 1 73.44 628 ARG B O 1
ATOM 10604 N N . THR B 1 629 ? -16.109 -9.273 -15.18 1 68.62 629 THR B N 1
ATOM 10605 C CA . THR B 1 629 ? -16.641 -9.492 -16.516 1 68.62 629 THR B CA 1
ATOM 10606 C C . THR B 1 629 ? -17.266 -10.883 -16.625 1 68.62 629 THR B C 1
ATOM 10608 O O . THR B 1 629 ? -18.062 -11.141 -17.547 1 68.62 629 THR B O 1
ATOM 10611 N N . GLU B 1 630 ? -16.984 -11.695 -15.633 1 73.81 630 GLU B N 1
ATOM 10612 C CA . GLU B 1 630 ? -17.516 -13.062 -15.688 1 73.81 630 GLU B CA 1
ATOM 10613 C C . GLU B 1 630 ? -19.016 -13.094 -15.422 1 73.81 630 GLU B C 1
ATOM 10615 O O . GLU B 1 630 ? -19.516 -12.336 -14.578 1 73.81 630 GLU B O 1
ATOM 10620 N N . ARG B 1 631 ? -19.609 -13.938 -16.188 1 78.62 631 ARG B N 1
ATOM 10621 C CA . ARG B 1 631 ? -21.062 -14.102 -16.031 1 78.62 631 ARG B CA 1
ATOM 10622 C C . ARG B 1 631 ? -21.391 -15.156 -14.984 1 78.62 631 ARG B C 1
ATOM 10624 O O . ARG B 1 631 ? -21 -16.312 -15.117 1 78.62 631 ARG B O 1
ATOM 10631 N N . THR B 1 632 ? -21.906 -14.68 -13.883 1 83.81 632 THR B N 1
ATOM 10632 C CA . THR B 1 632 ? -22.344 -15.594 -12.828 1 83.81 632 THR B CA 1
ATOM 10633 C C . THR B 1 632 ? -23.859 -15.641 -12.742 1 83.81 632 THR B C 1
ATOM 10635 O O . THR B 1 632 ? -24.531 -14.602 -12.742 1 83.81 632 THR B O 1
ATOM 10638 N N . THR B 1 633 ? -24.375 -16.875 -12.773 1 88.12 633 THR B N 1
ATOM 10639 C CA . THR B 1 633 ? -25.828 -17.016 -12.656 1 88.12 633 THR B CA 1
ATOM 10640 C C . THR B 1 633 ? -26.203 -17.562 -11.281 1 88.12 633 THR B C 1
ATOM 10642 O O . THR B 1 633 ? -25.422 -18.281 -10.656 1 88.12 633 THR B O 1
ATOM 10645 N N . VAL B 1 634 ? -27.359 -17.125 -10.812 1 91.25 634 VAL B N 1
ATOM 10646 C CA . VAL B 1 634 ? -27.859 -17.609 -9.531 1 91.25 634 VAL B CA 1
ATOM 10647 C C . VAL B 1 634 ? -29.266 -18.172 -9.711 1 91.25 634 VAL B C 1
ATOM 10649 O O . VAL B 1 634 ? -29.938 -17.891 -10.711 1 91.25 634 VAL B O 1
ATOM 10652 N N . THR B 1 635 ? -29.594 -19.078 -8.82 1 93.19 635 THR B N 1
ATOM 10653 C CA . THR B 1 635 ? -30.938 -19.641 -8.805 1 93.19 635 THR B CA 1
ATOM 10654 C C . THR B 1 635 ? -31.641 -19.328 -7.48 1 93.19 635 THR B C 1
ATOM 10656 O O . THR B 1 635 ? -31 -18.922 -6.508 1 93.19 635 THR B O 1
ATOM 10659 N N . ILE B 1 636 ? -33.031 -19.391 -7.496 1 95.25 636 ILE B N 1
ATOM 10660 C CA . ILE B 1 636 ? -33.781 -19.094 -6.277 1 95.25 636 ILE B CA 1
ATOM 10661 C C . ILE B 1 636 ? -34.719 -20.25 -5.957 1 95.25 636 ILE B C 1
ATOM 10663 O O . ILE B 1 636 ? -35.156 -20.969 -6.859 1 95.25 636 ILE B O 1
ATOM 10667 N N . SER B 1 637 ? -34.906 -20.516 -4.734 1 96.38 637 SER B N 1
ATOM 10668 C CA . SER B 1 637 ? -35.938 -21.391 -4.188 1 96.38 637 SER B CA 1
ATOM 10669 C C . SER B 1 637 ? -37 -20.594 -3.434 1 96.38 637 SER B C 1
ATOM 10671 O O . SER B 1 637 ? -36.719 -19.469 -3 1 96.38 637 SER B O 1
ATOM 10673 N N . ALA B 1 638 ? -38.219 -21.156 -3.383 1 97.44 638 ALA B N 1
ATOM 10674 C CA . ALA B 1 638 ? -39.312 -20.406 -2.738 1 97.44 638 ALA B CA 1
ATOM 10675 C C . ALA B 1 638 ? -40.281 -21.344 -2.041 1 97.44 638 ALA B C 1
ATOM 10677 O O . ALA B 1 638 ? -40.375 -22.516 -2.387 1 97.44 638 ALA B O 1
ATOM 10678 N N . ALA B 1 639 ? -40.844 -20.859 -1.056 1 97.88 639 ALA B N 1
ATOM 10679 C CA . ALA B 1 639 ? -41.938 -21.516 -0.359 1 97.88 639 ALA B CA 1
ATOM 10680 C C . ALA B 1 639 ? -43.094 -20.547 -0.168 1 97.88 639 ALA B C 1
ATOM 10682 O O . ALA B 1 639 ? -42.906 -19.359 0.139 1 97.88 639 ALA B O 1
ATOM 10683 N N . LEU B 1 640 ? -44.344 -21.047 -0.429 1 97.56 640 LEU B N 1
ATOM 10684 C CA . LEU B 1 640 ? -45.5 -20.188 -0.378 1 97.56 640 LEU B CA 1
ATOM 10685 C C . LEU B 1 640 ? -46.562 -20.766 0.545 1 97.56 640 LEU B C 1
ATOM 10687 O O . LEU B 1 640 ? -46.781 -21.984 0.559 1 97.56 640 LEU B O 1
ATOM 10691 N N . LYS B 1 641 ? -47.156 -19.938 1.268 1 96.56 641 LYS B N 1
ATOM 10692 C CA . LYS B 1 641 ? -48.344 -20.266 2.047 1 96.56 641 LYS B CA 1
ATOM 10693 C C . LYS B 1 641 ? -49.406 -19.188 1.883 1 96.56 641 LYS B C 1
ATOM 10695 O O . LYS B 1 641 ? -49.156 -18.016 2.156 1 96.56 641 LYS B O 1
ATOM 10700 N N . SER B 1 642 ? -50.594 -19.609 1.397 1 95.44 642 SER B N 1
ATOM 10701 C CA . SER B 1 642 ? -51.688 -18.688 1.198 1 95.44 642 SER B CA 1
ATOM 10702 C C . SER B 1 642 ? -52.688 -18.75 2.363 1 95.44 642 SER B C 1
ATOM 10704 O O . SER B 1 642 ? -53 -19.828 2.857 1 95.44 642 SER B O 1
ATOM 10706 N N . LEU B 1 643 ? -53 -17.562 2.852 1 93.69 643 LEU B N 1
ATOM 10707 C CA . LEU B 1 643 ? -54.031 -17.406 3.865 1 93.69 643 LEU B CA 1
ATOM 10708 C C . LEU B 1 643 ? -55.219 -16.625 3.311 1 93.69 643 LEU B C 1
ATOM 10710 O O . LEU B 1 643 ? -55.031 -15.594 2.662 1 93.69 643 LEU B O 1
ATOM 10714 N N . SER B 1 644 ? -56.469 -17.188 3.498 1 92.81 644 SER B N 1
ATOM 10715 C CA . SER B 1 644 ? -57.625 -16.359 3.188 1 92.81 644 SER B CA 1
ATOM 10716 C C . SER B 1 644 ? -57.719 -15.172 4.137 1 92.81 644 SER B C 1
ATOM 10718 O O . SER B 1 644 ? -57.125 -15.188 5.219 1 92.81 644 SER B O 1
ATOM 10720 N N . TYR B 1 645 ? -58.375 -14.148 3.676 1 93.25 645 TYR B N 1
ATOM 10721 C CA . TYR B 1 645 ? -58.562 -12.984 4.539 1 93.25 645 TYR B CA 1
ATOM 10722 C C . TYR B 1 645 ? -59.25 -13.391 5.852 1 93.25 645 TYR B C 1
ATOM 10724 O O . TYR B 1 645 ? -58.906 -12.859 6.914 1 93.25 645 TYR B O 1
ATOM 10732 N N . GLN B 1 646 ? -60.094 -14.367 5.727 1 90.5 646 GLN B N 1
ATOM 10733 C CA . GLN B 1 646 ? -60.75 -14.844 6.926 1 90.5 646 GLN B CA 1
ATOM 10734 C C . GLN B 1 646 ? -59.781 -15.555 7.859 1 90.5 646 GLN B C 1
ATOM 10736 O O . GLN B 1 646 ? -59.812 -15.352 9.078 1 90.5 646 GLN B O 1
ATOM 10741 N N . GLU B 1 647 ? -58.969 -16.375 7.289 1 90.81 647 GLU B N 1
ATOM 10742 C CA . GLU B 1 647 ? -57.969 -17.078 8.078 1 90.81 647 GLU B CA 1
ATOM 10743 C C . GLU B 1 647 ? -57.031 -16.109 8.766 1 90.81 647 GLU B C 1
ATOM 10745 O O . GLU B 1 647 ? -56.625 -16.328 9.906 1 90.81 647 GLU B O 1
ATOM 10750 N N . LEU B 1 648 ? -56.625 -15.055 8.07 1 93.19 648 LEU B N 1
ATOM 10751 C CA . LEU B 1 648 ? -55.75 -14.031 8.641 1 93.19 648 LEU B CA 1
ATOM 10752 C C . LEU B 1 648 ? -56.438 -13.32 9.805 1 93.19 648 LEU B C 1
ATOM 10754 O O . LEU B 1 648 ? -55.812 -13.062 10.836 1 93.19 648 LEU B O 1
ATOM 10758 N N . TYR B 1 649 ? -57.688 -13.047 9.562 1 91 649 TYR B N 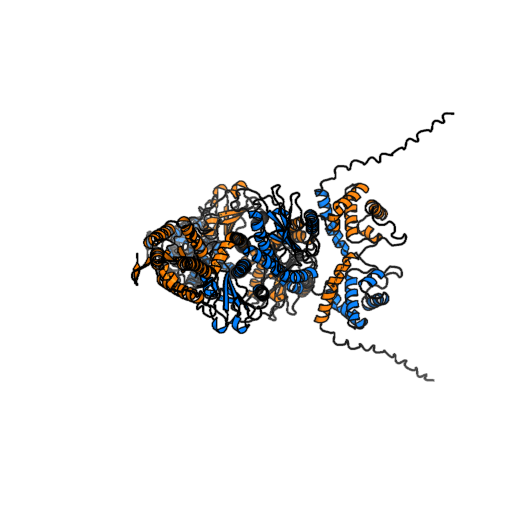1
ATOM 10759 C CA . TYR B 1 649 ? -58.469 -12.391 10.609 1 91 649 TYR B CA 1
ATOM 10760 C C . TYR B 1 649 ? -58.625 -13.305 11.828 1 91 649 TYR B C 1
ATOM 10762 O O . TYR B 1 649 ? -58.625 -12.828 12.969 1 91 649 TYR B O 1
ATOM 10770 N N . ASP B 1 650 ? -58.75 -14.617 11.547 1 90.62 650 ASP B N 1
ATOM 10771 C CA . ASP B 1 650 ? -58.969 -15.594 12.602 1 90.62 650 ASP B CA 1
ATOM 10772 C C . ASP B 1 650 ? -57.719 -15.797 13.438 1 90.62 650 ASP B C 1
ATOM 10774 O O . ASP B 1 650 ? -57.781 -16.359 14.531 1 90.62 650 ASP B O 1
ATOM 10778 N N . LEU B 1 651 ? -56.5 -15.383 12.953 1 91.38 651 LEU B N 1
ATOM 10779 C CA . LEU B 1 651 ? -55.281 -15.484 13.742 1 91.38 651 LEU B CA 1
ATOM 10780 C C . LEU B 1 651 ? -55.406 -14.648 15.016 1 91.38 651 LEU B C 1
ATOM 10782 O O . LEU B 1 651 ? -54.875 -15.031 16.062 1 91.38 651 LEU B O 1
ATOM 10786 N N . SER B 1 652 ? -55.938 -13.5 14.891 1 90.81 652 SER B N 1
ATOM 10787 C CA . SER B 1 652 ? -56.25 -12.633 16.016 1 90.81 652 SER B CA 1
ATOM 10788 C C . SER B 1 652 ? -57.344 -11.641 15.672 1 90.81 652 SER B C 1
ATOM 10790 O O . SER B 1 652 ? -57.312 -11.039 14.602 1 90.81 652 SER B O 1
ATOM 10792 N N . HIS B 1 653 ? -58.188 -11.508 16.562 1 85.81 653 HIS B N 1
ATOM 10793 C CA . HIS B 1 653 ? -59.312 -10.617 16.281 1 85.81 653 HIS B CA 1
ATOM 10794 C C . HIS B 1 653 ? -59.031 -9.211 16.812 1 85.81 653 HIS B C 1
ATOM 10796 O O . HIS B 1 653 ? -59.531 -8.227 16.234 1 85.81 653 HIS B O 1
ATOM 10802 N N . HIS B 1 654 ? -58.219 -9.094 17.922 1 83.69 654 HIS B N 1
ATOM 10803 C CA . HIS B 1 654 ? -58.094 -7.762 18.484 1 83.69 654 HIS B CA 1
ATOM 10804 C C . HIS B 1 654 ? -56.656 -7.523 18.984 1 83.69 654 HIS B C 1
ATOM 10806 O O . HIS B 1 654 ? -56.281 -6.387 19.25 1 83.69 654 HIS B O 1
ATOM 10812 N N . ASP B 1 655 ? -55.906 -8.5 19.094 1 90.81 655 ASP B N 1
ATOM 10813 C CA . ASP B 1 655 ? -54.594 -8.375 19.719 1 90.81 655 ASP B CA 1
ATOM 10814 C C . ASP B 1 655 ? -53.5 -8.391 18.688 1 90.81 655 ASP B C 1
ATOM 10816 O O . ASP B 1 655 ? -53.188 -9.43 18.094 1 90.81 655 ASP B O 1
ATOM 10820 N N . ARG B 1 656 ? -52.812 -7.312 18.594 1 90.56 656 ARG B N 1
ATOM 10821 C CA . ARG B 1 656 ? -51.75 -7.156 17.625 1 90.56 656 ARG B CA 1
ATOM 10822 C C . ARG B 1 656 ? -50.531 -8.008 18 1 90.56 656 ARG B C 1
ATOM 10824 O O . ARG B 1 656 ? -49.812 -8.492 17.125 1 90.56 656 ARG B O 1
ATOM 10831 N N . GLU B 1 657 ? -50.25 -8.164 19.219 1 91.75 657 GLU B N 1
ATOM 10832 C CA . GLU B 1 657 ? -49.094 -8.922 19.672 1 91.75 657 GLU B CA 1
ATOM 10833 C C . GLU B 1 657 ? -49.25 -10.414 19.359 1 91.75 657 GLU B C 1
ATOM 10835 O O . GLU B 1 657 ? -48.312 -11.086 18.984 1 91.75 657 GLU B O 1
ATOM 10840 N N . VAL B 1 658 ? -50.438 -10.812 19.547 1 92 658 VAL B N 1
ATOM 10841 C CA . VAL B 1 658 ? -50.75 -12.211 19.234 1 92 658 VAL B CA 1
ATOM 10842 C C . VAL B 1 658 ? -50.625 -12.438 17.734 1 92 658 VAL B C 1
ATOM 10844 O O . VAL B 1 658 ? -50.094 -13.461 17.281 1 92 658 VAL B O 1
ATOM 10847 N N . LEU B 1 659 ? -51.156 -11.477 16.984 1 93.56 659 LEU B N 1
ATOM 10848 C CA . LEU B 1 659 ? -51.031 -11.562 15.531 1 93.56 659 LEU B CA 1
ATOM 10849 C C . LEU B 1 659 ? -49.594 -11.648 15.094 1 93.56 659 LEU B C 1
ATOM 10851 O O . LEU B 1 659 ? -49.219 -12.508 14.297 1 93.56 659 LEU B O 1
ATOM 10855 N N . ARG B 1 660 ? -48.75 -10.797 15.641 1 94 660 ARG B N 1
ATOM 10856 C CA . ARG B 1 660 ? -47.344 -10.734 15.266 1 94 660 ARG B CA 1
ATOM 10857 C C . ARG B 1 660 ? -46.625 -12.039 15.586 1 94 660 ARG B C 1
ATOM 10859 O O . ARG B 1 660 ? -45.844 -12.531 14.781 1 94 660 ARG B O 1
ATOM 10866 N N . SER B 1 661 ? -46.844 -12.531 16.719 1 93.75 661 SER B N 1
ATOM 10867 C CA . SER B 1 661 ? -46.219 -13.781 17.125 1 93.75 661 SER B CA 1
ATOM 10868 C C . SER B 1 661 ? -46.656 -14.93 16.219 1 93.75 661 SER B C 1
ATOM 10870 O O . SER B 1 661 ? -45.812 -15.773 15.852 1 93.75 661 SER B O 1
ATOM 10872 N N . SER B 1 662 ? -47.906 -14.938 15.859 1 94 662 SER B N 1
ATOM 10873 C CA . SER B 1 662 ? -48.406 -15.977 14.969 1 94 662 SER B CA 1
ATOM 10874 C C . SER B 1 662 ? -47.812 -15.852 13.57 1 94 662 SER B C 1
ATOM 10876 O O . SER B 1 662 ? -47.406 -16.859 12.977 1 94 662 SER B O 1
ATOM 10878 N N . LEU B 1 663 ? -47.781 -14.656 13.133 1 94.75 663 LEU B N 1
ATOM 10879 C CA . LEU B 1 663 ? -47.219 -14.414 11.812 1 94.75 663 LEU B CA 1
ATOM 10880 C C . LEU B 1 663 ? -45.719 -14.805 11.773 1 94.75 663 LEU B C 1
ATOM 10882 O O . LEU B 1 663 ? -45.25 -15.383 10.789 1 94.75 663 LEU B O 1
ATOM 10886 N N . MET B 1 664 ? -45 -14.453 12.781 1 94.12 664 MET B N 1
ATOM 10887 C CA . MET B 1 664 ? -43.562 -14.812 12.867 1 94.12 664 MET B CA 1
ATOM 10888 C C . MET B 1 664 ? -43.375 -16.328 12.781 1 94.12 664 MET B C 1
ATOM 10890 O O . MET B 1 664 ? -42.5 -16.797 12.07 1 94.12 664 MET B O 1
ATOM 10894 N N . THR B 1 665 ? -44.188 -16.969 13.453 1 93.5 665 THR B N 1
ATOM 10895 C CA . THR B 1 665 ? -44.125 -18.422 13.445 1 93.5 665 THR B CA 1
ATOM 10896 C C . THR B 1 665 ? -44.438 -18.969 12.055 1 93.5 665 THR B C 1
ATOM 10898 O O . THR B 1 665 ? -43.781 -19.906 11.594 1 93.5 665 THR B O 1
ATOM 10901 N N . ILE B 1 666 ? -45.438 -18.422 11.445 1 95 666 ILE B N 1
ATOM 10902 C CA . ILE B 1 666 ? -45.844 -18.844 10.109 1 95 666 ILE B CA 1
ATOM 10903 C C . ILE B 1 666 ? -44.688 -18.609 9.133 1 95 666 ILE B C 1
ATOM 10905 O O . ILE B 1 666 ? -44.312 -19.5 8.359 1 95 666 ILE B O 1
ATOM 10909 N N . ILE B 1 667 ? -44.125 -17.453 9.203 1 95.19 667 ILE B N 1
ATOM 10910 C CA . ILE B 1 667 ? -43.031 -17.109 8.289 1 95.19 667 ILE B CA 1
ATOM 10911 C C . ILE B 1 667 ? -41.812 -17.984 8.555 1 95.19 667 ILE B C 1
ATOM 10913 O O . ILE B 1 667 ? -41.156 -18.422 7.625 1 95.19 667 ILE B O 1
ATOM 10917 N N . ASP B 1 668 ? -41.531 -18.266 9.812 1 94 668 ASP B N 1
ATOM 10918 C CA . ASP B 1 668 ? -40.438 -19.141 10.172 1 94 668 ASP B CA 1
ATOM 10919 C C . ASP B 1 668 ? -40.625 -20.547 9.594 1 94 668 ASP B C 1
ATOM 10921 O O . ASP B 1 668 ? -39.656 -21.188 9.164 1 94 668 ASP B O 1
ATOM 10925 N N . THR B 1 669 ? -41.812 -20.953 9.609 1 94.25 669 THR B N 1
ATOM 10926 C CA . THR B 1 669 ? -42.125 -22.25 9.039 1 94.25 669 THR B CA 1
ATOM 10927 C C . THR B 1 669 ? -41.906 -22.25 7.527 1 94.25 669 THR B C 1
ATOM 10929 O O . THR B 1 669 ? -41.406 -23.234 6.969 1 94.25 669 THR B O 1
ATOM 10932 N N . ILE B 1 670 ? -42.344 -21.188 6.906 1 95.88 670 ILE B N 1
ATOM 10933 C CA . ILE B 1 670 ? -42.125 -21.062 5.469 1 95.88 670 ILE B CA 1
ATOM 10934 C C . ILE B 1 670 ? -40.625 -21.047 5.18 1 95.88 670 ILE B C 1
ATOM 10936 O O . ILE B 1 670 ? -40.156 -21.703 4.246 1 95.88 670 ILE B O 1
ATOM 10940 N N . TYR B 1 671 ? -39.938 -20.297 5.984 1 94.62 671 TYR B N 1
ATOM 10941 C CA . TYR B 1 671 ? -38.469 -20.188 5.867 1 94.62 671 TYR B CA 1
ATOM 10942 C C . TYR B 1 671 ? -37.812 -21.547 5.961 1 94.62 671 TYR B C 1
ATOM 10944 O O . TYR B 1 671 ? -36.938 -21.875 5.168 1 94.62 671 TYR B O 1
ATOM 10952 N N . GLU B 1 672 ? -38.219 -22.391 6.863 1 93.38 672 GLU B N 1
ATOM 10953 C CA . GLU B 1 672 ? -37.625 -23.703 7.082 1 93.38 672 GLU B CA 1
ATOM 10954 C C . GLU B 1 672 ? -37.781 -24.609 5.859 1 93.38 672 GLU B C 1
ATOM 10956 O O . GLU B 1 672 ? -36.969 -25.469 5.586 1 93.38 672 GLU B O 1
ATOM 10961 N N . GLN B 1 673 ? -38.812 -24.266 5.109 1 92.94 673 GLN B N 1
ATOM 10962 C CA . GLN B 1 673 ? -39.094 -25.078 3.932 1 92.94 673 GLN B CA 1
ATOM 10963 C C . GLN B 1 673 ? -38.125 -24.734 2.789 1 92.94 673 GLN B C 1
ATOM 10965 O O . GLN B 1 673 ? -37.969 -25.516 1.857 1 92.94 673 GLN B O 1
ATOM 10970 N N . THR B 1 674 ? -37.562 -23.594 2.857 1 92.56 674 THR B N 1
ATOM 10971 C CA . THR B 1 674 ? -36.656 -23.172 1.795 1 92.56 674 THR B CA 1
ATOM 10972 C C . THR B 1 674 ? -35.219 -23.672 2.076 1 92.56 674 THR B C 1
ATOM 10974 O O . THR B 1 674 ? -34.375 -23.688 1.181 1 92.56 674 THR B O 1
ATOM 10977 N N . ARG B 1 675 ? -34.906 -24.078 3.23 1 86.38 675 ARG B N 1
ATOM 10978 C CA . ARG B 1 675 ? -33.562 -24.453 3.623 1 86.38 675 ARG B CA 1
ATOM 10979 C C . ARG B 1 675 ? -33.125 -25.734 2.908 1 86.38 675 ARG B C 1
ATOM 10981 O O . ARG B 1 675 ? -33.844 -26.719 2.854 1 86.38 675 ARG B O 1
ATOM 10988 N N . GLY B 1 676 ? -31.875 -25.641 2.371 1 80.25 676 GLY B N 1
ATOM 10989 C CA . GLY B 1 676 ? -31.281 -26.812 1.762 1 80.25 676 GLY B CA 1
ATOM 10990 C C . GLY B 1 676 ? -31.875 -27.156 0.412 1 80.25 676 GLY B C 1
ATOM 10991 O O . GLY B 1 676 ? -31.656 -28.25 -0.105 1 80.25 676 GLY B O 1
ATOM 10992 N N . CYS B 1 677 ? -32.688 -26.297 -0.164 1 84.88 677 CYS B N 1
ATOM 10993 C CA . CYS B 1 677 ? -33.312 -26.531 -1.452 1 84.88 677 CYS B CA 1
ATOM 10994 C C . CYS B 1 677 ? -32.594 -25.797 -2.572 1 84.88 677 CYS B C 1
ATOM 10996 O O . CYS B 1 677 ? -31.859 -24.828 -2.322 1 84.88 677 CYS B O 1
ATOM 10998 N N . GLU B 1 678 ? -32.625 -26.469 -3.689 1 89.25 678 GLU B N 1
ATOM 10999 C CA . GLU B 1 678 ? -32.094 -25.828 -4.891 1 89.25 678 GLU B CA 1
ATOM 11000 C C . GLU B 1 678 ? -33.094 -25.875 -6.031 1 89.25 678 GLU B C 1
ATOM 11002 O O . GLU B 1 678 ? -33.656 -26.922 -6.344 1 89.25 678 GLU B O 1
ATOM 11007 N N . ARG B 1 679 ? -33.375 -24.766 -6.504 1 91.31 679 ARG B N 1
ATOM 11008 C CA . ARG B 1 679 ? -34.281 -24.641 -7.652 1 91.31 679 ARG B CA 1
ATOM 11009 C C . ARG B 1 679 ? -35.594 -25.344 -7.391 1 91.31 679 ARG B C 1
ATOM 11011 O O . ARG B 1 679 ? -36.062 -26.141 -8.219 1 91.31 679 ARG B O 1
ATOM 11018 N N . THR B 1 680 ? -36.156 -25 -6.195 1 94.69 680 THR B N 1
ATOM 11019 C CA . THR B 1 680 ? -37.375 -25.688 -5.789 1 94.69 680 THR B CA 1
ATOM 11020 C C . THR B 1 680 ? -38.406 -24.672 -5.285 1 94.69 680 THR B C 1
ATOM 11022 O O . THR B 1 680 ? -38.062 -23.734 -4.578 1 94.69 680 THR B O 1
ATOM 11025 N N . ILE B 1 681 ? -39.656 -24.891 -5.703 1 96.06 681 ILE B N 1
ATOM 11026 C CA . ILE B 1 681 ? -40.781 -24.094 -5.199 1 96.06 681 ILE B CA 1
ATOM 11027 C C . ILE B 1 681 ? -41.75 -25 -4.469 1 96.06 681 ILE B C 1
ATOM 11029 O O . ILE B 1 681 ? -42.281 -25.969 -5.047 1 96.06 681 ILE B O 1
ATOM 11033 N N . LYS B 1 682 ? -41.969 -24.719 -3.24 1 96.81 682 LYS B N 1
ATOM 11034 C CA . LYS B 1 682 ? -42.906 -25.484 -2.416 1 96.81 682 LYS B CA 1
ATOM 11035 C C . LYS B 1 682 ? -44.125 -24.656 -2.07 1 96.81 682 LYS B C 1
ATOM 11037 O O . LYS B 1 682 ? -44.031 -23.438 -1.846 1 96.81 682 LYS B O 1
ATOM 11042 N N . VAL B 1 683 ? -45.281 -25.281 -2.061 1 96.25 683 VAL B N 1
ATOM 11043 C CA . VAL B 1 683 ? -46.531 -24.594 -1.712 1 96.25 683 VAL B CA 1
ATOM 11044 C C . VAL B 1 683 ? -47.281 -25.406 -0.653 1 96.25 683 VAL B C 1
ATOM 11046 O O . VAL B 1 683 ? -47.312 -26.641 -0.698 1 96.25 683 VAL B O 1
ATOM 11049 N N . PHE B 1 684 ? -47.781 -24.688 0.323 1 94.38 684 PHE B N 1
ATOM 11050 C CA . PHE B 1 684 ? -48.594 -25.328 1.344 1 94.38 684 PHE B CA 1
ATOM 11051 C C . PHE B 1 684 ? -50.031 -25.469 0.877 1 94.38 684 PHE B C 1
ATOM 11053 O O . PHE B 1 684 ? -50.75 -24.484 0.77 1 94.38 684 PHE B O 1
ATOM 11060 N N . GLN B 1 685 ? -50.406 -26.656 0.521 1 84.19 685 GLN B N 1
ATOM 11061 C CA . GLN B 1 685 ? -51.75 -26.969 0.076 1 84.19 685 GLN B CA 1
ATOM 11062 C C . GLN B 1 685 ? -52.312 -28.188 0.801 1 84.19 685 GLN B C 1
ATOM 11064 O O . GLN B 1 685 ? -51.594 -29.172 1.009 1 84.19 685 GLN B O 1
ATOM 11069 N N . HIS B 1 686 ? -53.562 -28.094 1.195 1 82.81 686 HIS B N 1
ATOM 11070 C CA . HIS B 1 686 ? -54.312 -29.172 1.823 1 82.81 686 HIS B CA 1
ATOM 11071 C C . HIS B 1 686 ? -53.562 -29.734 3.027 1 82.81 686 HIS B C 1
ATOM 11073 O O . HIS B 1 686 ? -53.438 -30.953 3.193 1 82.81 686 HIS B O 1
ATOM 11079 N N . GLY B 1 687 ? -52.812 -28.906 3.738 1 84.69 687 GLY B N 1
ATOM 11080 C CA . GLY B 1 687 ? -52.156 -29.266 4.992 1 84.69 687 GLY B CA 1
ATOM 11081 C C . GLY B 1 687 ? -50.781 -29.859 4.805 1 84.69 687 GLY B C 1
ATOM 11082 O O . GLY B 1 687 ? -50.156 -30.297 5.766 1 84.69 687 GLY B O 1
ATOM 11083 N N . VAL B 1 688 ? -50.344 -29.906 3.59 1 90.88 688 VAL B N 1
ATOM 11084 C CA . VAL B 1 688 ? -49 -30.469 3.34 1 90.88 688 VAL B CA 1
ATOM 11085 C C . VAL B 1 688 ? -48.219 -29.562 2.389 1 90.88 688 VAL B C 1
ATOM 11087 O O . VAL B 1 688 ? -48.812 -28.766 1.657 1 90.88 688 VAL B O 1
ATOM 11090 N N . TRP B 1 689 ? -46.969 -29.672 2.529 1 93.94 689 TRP B N 1
ATOM 11091 C CA . TRP B 1 689 ? -46.094 -28.953 1.609 1 93.94 689 TRP B CA 1
ATOM 11092 C C . TRP B 1 689 ? -45.812 -29.781 0.355 1 93.94 689 TRP B C 1
ATOM 11094 O O . TRP B 1 689 ? -45.469 -30.953 0.443 1 93.94 689 TRP B O 1
ATOM 11104 N N . GLU B 1 690 ? -46.062 -29.234 -0.832 1 93.5 690 GLU B N 1
ATOM 11105 C CA . GLU B 1 690 ? -45.875 -29.922 -2.102 1 93.5 690 GLU B CA 1
ATOM 11106 C C . GLU B 1 690 ? -44.938 -29.141 -3.023 1 93.5 690 GLU B C 1
ATOM 11108 O O . GLU B 1 690 ? -44.969 -27.906 -3.049 1 93.5 690 GLU B O 1
ATOM 11113 N N . LYS B 1 691 ? -44.125 -29.906 -3.662 1 93.75 691 LYS B N 1
ATOM 11114 C CA . LYS B 1 691 ? -43.25 -29.297 -4.676 1 93.75 691 LYS B CA 1
ATOM 11115 C C . LYS B 1 691 ? -44.031 -29.047 -5.973 1 93.75 691 LYS B C 1
ATOM 11117 O O . LYS B 1 691 ? -44.781 -29.906 -6.418 1 93.75 691 LYS B O 1
ATOM 11122 N N . VAL B 1 692 ? -43.969 -27.891 -6.457 1 90.19 692 VAL B N 1
ATOM 11123 C CA . VAL B 1 692 ? -44.656 -27.531 -7.688 1 90.19 692 VAL B CA 1
ATOM 11124 C C . VAL B 1 692 ? -43.656 -27.109 -8.758 1 90.19 692 VAL B C 1
ATOM 11126 O O . VAL B 1 692 ? -42.594 -26.562 -8.438 1 90.19 692 VAL B O 1
#

Solvent-accessible surface area (backbone atoms only — not comparable to full-atom values): 72669 Å² total; per-residue (Å²): 135,84,78,77,78,79,77,81,80,79,79,74,76,71,74,68,71,65,74,73,64,81,73,70,56,70,62,57,57,41,50,49,41,60,62,45,47,54,59,48,59,62,48,56,73,67,22,22,30,44,56,70,55,46,22,68,73,48,68,41,51,67,65,54,52,52,49,44,47,60,70,59,48,71,80,57,73,79,74,70,63,95,84,67,79,60,66,37,32,66,52,48,45,32,44,48,38,49,36,40,52,34,44,73,72,65,43,52,69,72,56,26,38,48,48,44,59,75,35,36,62,26,47,57,65,38,54,58,38,28,48,39,42,47,48,62,52,38,50,60,26,38,54,44,41,48,50,43,29,51,38,51,43,50,41,49,50,51,49,40,53,59,47,27,76,79,36,74,67,45,41,69,40,33,38,37,49,38,87,43,62,84,70,93,62,52,66,68,56,42,48,51,52,52,50,47,42,37,52,49,30,57,78,27,53,34,34,31,25,42,38,69,60,60,54,57,73,68,71,78,56,86,49,90,67,64,66,81,56,62,43,67,31,28,41,39,34,77,64,56,43,20,46,87,74,60,91,65,50,42,54,31,32,39,65,35,84,89,43,63,54,29,26,38,38,36,36,28,41,40,83,60,93,74,82,67,61,45,65,57,79,67,82,51,62,57,55,43,52,36,40,34,49,37,51,50,52,40,62,67,45,45,62,60,34,50,57,39,29,55,72,66,60,41,58,49,55,32,49,25,24,45,65,73,76,48,56,64,59,46,20,53,47,24,40,50,50,30,37,67,63,42,46,92,46,29,89,54,21,34,17,35,37,30,30,49,80,36,64,76,72,54,56,32,35,33,56,64,27,49,23,75,65,58,66,74,57,43,70,65,43,66,34,44,43,64,87,62,22,38,28,41,51,22,30,8,43,72,63,53,37,67,43,58,34,80,51,21,58,77,36,83,53,38,61,62,18,71,82,63,47,22,20,26,35,35,12,33,36,10,65,52,77,54,71,44,54,40,53,22,28,45,35,39,37,24,46,47,72,84,47,66,72,39,40,52,44,48,47,41,51,48,55,49,29,53,55,49,18,52,54,44,48,51,45,50,50,53,53,46,45,52,54,39,51,51,49,51,64,73,40,43,69,58,50,36,52,49,53,26,7,33,27,75,80,22,62,30,30,49,50,48,49,49,53,53,49,52,54,46,50,53,50,51,53,56,62,67,70,49,88,57,63,68,62,50,49,54,55,29,54,72,35,28,37,31,42,32,34,37,32,50,36,70,58,82,71,56,71,58,82,45,70,45,47,49,62,61,33,48,51,50,45,48,50,50,36,40,40,70,77,37,68,90,48,64,73,22,30,19,55,68,46,28,30,41,35,68,41,76,69,42,52,68,70,53,49,53,52,52,52,50,50,38,40,49,51,39,45,72,46,59,41,71,45,57,89,48,85,69,80,42,69,50,45,41,16,29,18,37,43,65,34,33,46,44,56,55,40,67,64,35,85,81,48,67,67,57,33,51,56,51,49,51,52,50,51,50,54,38,47,60,65,35,60,97,47,69,73,39,38,34,36,55,52,96,90,38,79,40,79,104,135,85,77,77,80,79,79,83,79,80,80,76,78,72,76,70,72,67,73,72,66,80,75,70,56,70,63,56,55,40,50,50,41,57,62,47,46,56,59,48,59,62,48,56,74,66,23,23,28,44,56,69,54,46,23,68,73,47,68,41,50,68,66,54,52,52,49,44,46,60,68,58,48,71,78,57,70,80,73,67,64,94,82,66,79,61,67,39,30,66,52,48,46,32,44,47,40,48,35,40,52,34,43,72,72,64,44,51,69,71,56,26,39,50,48,43,59,76,36,34,62,22,46,58,67,39,52,60,41,28,47,38,43,47,49,60,48,39,46,56,27,38,55,44,42,48,51,42,31,53,38,50,44,51,40,48,51,52,50,41,53,59,46,27,76,80,35,72,68,44,40,70,40,33,38,37,49,40,86,45,62,84,71,94,62,53,66,68,55,42,50,51,52,51,50,47,43,35,52,49,31,59,80,29,51,33,35,31,24,44,40,71,61,60,54,55,76,66,71,78,58,85,48,90,66,66,65,83,57,63,43,69,30,28,41,39,37,78,63,54,43,19,47,87,75,60,91,64,51,43,52,30,32,38,67,34,83,88,44,63,55,28,28,37,38,35,35,29,40,40,83,60,92,71,81,66,60,45,66,58,79,67,82,51,63,56,55,42,51,38,42,34,50,38,50,51,51,40,63,67,46,45,61,60,32,50,56,41,29,56,72,67,60,40,56,47,55,33,47,27,21,46,68,72,76,47,57,64,60,46,21,52,47,24,41,51,50,30,36,66,63,40,46,92,46,28,89,54,22,34,17,35,37,30,30,49,79,36,64,76,73,52,55,32,33,33,56,67,26,50,24,76,65,60,68,72,58,42,70,65,42,68,33,44,42,64,87,64,23,37,27,41,52,22,28,8,41,71,61,53,36,69,42,58,34,77,48,21,61,78,35,83,53,40,61,61,19,70,81,63,48,22,21,25,35,36,14,34,34,10,66,40,83,55,70,42,56,40,55,22,28,44,37,38,36,24,45,47,71,80,46,64,70,40,42,54,43,46,49,40,50,47,57,50,30,52,56,48,20,52,52,44,45,51,44,50,52,54,53,49,46,52,53,40,51,51,48,52,64,72,40,43,68,57,51,35,52,48,53,26,7,32,27,75,81,21,61,30,31,49,50,48,52,50,52,53,48,51,52,45,48,54,50,52,52,55,61,67,69,50,88,59,62,70,63,49,50,56,55,29,55,74,35,28,37,30,44,32,34,38,32,50,36,69,59,83,71,55,70,59,80,44,68,47,49,50,62,62,33,46,50,52,44,48,51,50,36,40,40,70,78,38,68,90,46,64,73,23,31,20,55,67,47,29,28,39,35,69,42,76,69,43,53,69,70,54,50,51,54,50,51,50,49,38,39,49,49,38,44,73,45,58,40,71,47,59,89,44,85,67,80,42,67,48,44,41,17,30,18,36,42,66,35,31,45,43,57,55,39,68,64,34,86,83,47,66,67,56,34,50,54,50,50,51,51,52,50,52,54,36,47,60,65,36,60,95,46,65,73,38,38,34,36,56,52,96,92,38,78,41,81,103

Foldseek 3Di:
DPPPPPDPPPPPVPPPPPPPPPPPDPVVVVVVCVVVVVVVVVCLQVDWDFLVVLCVVQVDDSVLLVVLCVLQPPPDDPPPDPPDGDIGHPLRSLLSNQLSVVVVVPDDSNVSSVVCNVCSVCSNVNVQPDPVSLCVLCLLLLVLQLLLQLLVVLLLVLLLVLVCVVAVQKHWFKKKKFQAADPDDDQVRVQVVLQVCQAFVALIWMWGQPCVQVVPPQPPDPDPDRCCVRRTKIWDFNGGDHGDADPQWAKAWEAQPVRNGMIMMTIMHHPDPDHDDNYRDGDDPLSSLLSNLSSVLSVVSSVSSSVSCPVPRRIDMNPDDFNPDDLVSVQVVQLSLLCSQQPVQSQQKKKWWWFFPDFADGFWIATSYMDNDDPVCRHPDIWGLPDCTAAQQSNCQNVVAKDKALQLCPDPRHPCCVVSQWRIKIKHFLCPVPPIGGRTIIIMTGNDGPRVPPPSSNVSVNSVSPSVSVVSVSVVVVVLVVVLVVVCVVCVVLVVLLVQQQAQCGPLNVVVLVVLVVLLVVLLVQCVPDPPNVVSLVVLQVWKKKKKKKFWPPLVVDADDASDGPLSLLVVLLQVLCCVLPVVWGWRHHNSGMTITIDGGDDPVRVVVSVVSSQVSQQVAFRDTHHDDDGHGIGMEMEMEMDGSNRLCVQDVPDPVSSSVVVSVVVVVRVVVRPPDTNWYWYQDPNDIDTD/DPPPPPPPPPPPPPPPPPPPPPPPDPVVVVVVCVVVVVVVVVCLQVDWDFLVVLCVVQVDDSVLLVVLCVLQPPPDDPPPDPPDTDIGHPLRSLLSNQLSVVVVVPDDSNVSSVVCNVQSCCSNVNVQPDPVSLCVLCLLLLLLQLLLQLLVVLLLVLLLVLVCVVAVQKHWFKKKKFQAADPDDDQVRVQVVLQVCQAFVALIWMKGQPCVQVVPPQPPDPDPDRCCVRRTKIKDFNGGDHGDADPQWAKAWEAQPVRNGMIMMTIMHHPDPDHDDNYRDGDDPLSSLLSNLSSVLSVVSSVSSSVSCVVPRHIDMNPDDQNPDDLVSVQVVQLSLLCSLQPVQSQQKKKWWWFFPDFADGFWIATSYMDNDDPVCRHPDIWGLPDCTAAQQSNCQVVVAKDKDLQLCPDPRHPCCVVSQWRIKIKHFLDDPPPIGGRTIIIMTGNDGPRSPPPSSNVSVNSVSPSVSVVSVSVVVVVLVVVLVVVCVVCVVLVVLLVQAQAQCGPLNVVVLVVLVVLLVVLLVQCVPDPDNVVSLVVLQQWKKKKKKKFWPPLVVDQDDASDGPLSLLVVLLQVLCCVLPVVWGWRHHNSGMTITIDGGDDPVRVVVSVVSSQVSQQVAFRDTHGDPDGHGIGMEMEMEMDGSNRLCVQDVPDPVSSSVVVSVVVVVRVVVRPPDTNWYWYQDPNDIDTD